Protein AF-A0A2B4SLP8-F1 (afdb_monomer)

Sequence (1035 aa):
MRDLYDTTRKLAGKFQQTSSQVKDKEGNILTREDEQLKRWAQYFNDLLNRPPPPELPIIPEASAELNVNCGKPSKLEIVRSIKMLKSGKAAGPDNIPPESLKADPDLSADILYGLLGKIWEEEEMPQDWNESYIVKLPKKGDRRECKNYRGISLMSTAGKVLNRIILLRLQGAVDATLRDQQAGFRKDHSCIDQIATLRIIIEQSIEWNTSLYVNFIDFEKAFDSLDRSVLWCLMRHYGIPGKFIRIIKNSYDKMTCRVLHASGLSDSFAVNTGVKQGCLMAPFLFLLAMDWIMKETTREQRNGIQWNLLEQLEDLEFADDIALVSSNNQQMQDKTARLTANSIKLGLHPNVSKTKVMKVNCTNNRPVKVRDTILEEVTSFVYLGSVVSIDGGSDEDIKVRINKARVAFNMLRKVWSSHVISRRTKFRIFNTNVKAVLLYGSETWRTTNQTSQKLQTFVNKCLRRILKISWTDRVTNEMLWELAGEEPIITQISKRKWRWIGHILRKPANNITRQALRWNPQGKRKRGRPRNSWRRGIDLTGIRVMLIKNLNKSMSGPLAHSAECGADNAKVLLKANKSVQGWVEEDESSLAYFFRLEKRRSADSLISALRDPDGSIVSSPSALCASLRSFYSCIFTASPTDPLVQSSLLRNLTATLPRDQASHCEGSLTPSGVLKALKGMARGKAPGLDGLPMEFYLKFWDVIGPDLVTVLNSCFFSGCLSLSQRRGVITLAFKKGNRLDPRNWKPISLLNVDYKLASRTIAGCLLDVIHLGVKRDQTCGVPGRYIGENVALLRDVVTYAESSATPIAVLSLDQEKAFDRVDWGFMRSTLLAMGFGPSFISWVDLFYNRVQSTVNVNGYLTFFFNLSRGVRKGCPLSPLLYVLVSEVLACNIRAYPRICGLNLPGCPPVSPISQYADDTSLILTSDDAIRAALEIYTLFEKASGSKLNIAKSKGLWLGGWRGRSDPPVPFDWSASSLKILDIFIGPGKLDEENWRPRINAMAAQTKSKKKVYNPIPPTGLEARNLQLRSIHRQL

Nearest PDB structures (foldseek):
  8c8j-assembly1_A  TM=8.046E-01  e=1.309E-28  Homo sapiens
  8uw3-assembly1_A  TM=6.819E-01  e=3.665E-28  Homo sapiens
  8sxu-assembly1_A  TM=7.592E-01  e=3.526E-24  Homo sapiens
  8gh6-assembly1_A  TM=6.348E-01  e=6.007E-21  Bombyx mori
  8ibz-assembly1_C  TM=5.231E-01  e=1.135E-18  Bombyx mori

pLDDT: mean 83.76, std 17.51, range [26.95, 97.69]

Foldseek 3Di:
DVVLVVVLCVLLVNPDPPPDFAAAPVGDTDPDPQVVQVRLQVVLQCLQDDDAFPAADDFDFDPAAFPFDLDQDDLVLLLLLLLPDDPPDAAWPVRDGSCNCNVDVNVSSVVLSVVSRCCLVVVADDPQQLEWEWEWDAAPDDPNYSLRTDTATHGHPSVLSSLSSLCVRVVVRLVVVFDLQEQAPDPLGDLLLLLQLVLLVLQQCQQFLFKKKKKKWAWDVLQSFFQVVNLLSLCRRSNHDPSSSSSVVNSQPQHKYWYQDPVGTHDIDHGRGGHRRNGPCSQVSLSSLVRVLVCQLPVPDQFAFCLDPPDGDQWHHHRRTIIGMGRDPVSVLSSLASSQVSCSSRRIHTPQVQIEMEIASDPDPDFRDHVPHGHHYDQWDQGPNAIQGSNSRQLVRLVVLLVLLVVQLVSSLSVLPDPPHDLVRVLVCSVVGRVVSNCVSLLNHQDDPVSLVVSQVSVLVSLCSSVVPDVVNVDDSVNSCVVSVHDRVVLVSVLVNVVVVVSLVPDDCPNSSVSSLVGHGPHHGDPDDRDRGPNNSPPVVVVVVVVVVVVCVVPDDDDDDDPPDPPPVSVVVSVVVVVVCVVVPDPPPPRVLNVVVVVVQLVQLAQQWAQAPVRDIDGDPVVLQVRLCVVLLVLLAADAFDVVLLVVLLVLQPFADDPVLLVLLFDADDLVLLLVLLVPDDPPDAFWPVRDGSVNCNVCCVPCSVVLSVLLRVLLVVLADDPQQQEWEWRWGAQDDDSNYSLRTDTATRGHVSNLSLLSSSLVSCQVCLPRRADLLAQASHPPRDPCVLVVVLQVLQVCCAVVLQKKKKKKWAWRNLQSQFAPVSLLVLCVSNHRDPRSSSSVSRNQPQHWYWYQHSNDTHDIHHGRGGFRNHRSNSLSSLSSLVRSLQSCLQPDPQFFADDDPPDDGDRQWHDHRRTIMGMGRDLSNVVVSVVSVVSSCSHGVIGIDQAPMEMEIHRNCQPPDDHSDSHHYDNAWDQGPNATHGDDDCVCVRVVVVVVVVVVVVVSCVSPDDDDDPDPVVVVVVVVVVVVVVD

Secondary structure (DSSP, 8-state):
-HHHHHHHHHHTT--------EE-SSSPEE-SHHHHHHHHHHHHHHHHSPPPPSS----PPPSS------SPPPHHHHHHHHHHSPSS----TT---HHHHHHSHHHHHHHHHHHHHHHHHH-PPPGGGSEEEEEEEE-SS-TTSGGGEEEEEE--HHHHHHHHHHHHHHHHHHHTTS-TTB-TT-TT--HHHHHHHHHHHHHHHHHTT--EEEEEE-BTTHHHH--HHHHHHHHHHTT--HHHHHHHHHHHTT-EEEEEETTEE---EE--SS--BTBSSHHHHHHHHHHHHHHHHHSS---SEE-SSS-EE-EEEETTEEEEEESSHHHHHHHHHHHHHHHHHTT--B-TTT-EEEEES----PPPEETTEEPEE-SEEEETTEEEETT--HHHHHHHHHHHHHHHHHHTHHHHH-SSS-HHHHHHHIIIIIIHHHTTTGGG----HHHHHHHHHHHHHHHHHHHT--STT---HHHHHHHHT---HHHHHHHHHHHHHHHHHHS-TT-HHHHHTT---SS-PPSSSPPP-TTTTS-HHHHHHHHHHHHGGGS------S--TTSHHHHHHHHHTHHHHTTTSSS----HHHHHHHHHHHHHS----EE-TTS-EE-SHHHHHHHHHHHHHHHHS-----HHHHHHHHTT------HHHHHTT-SPPPHHHHHHHHHTSPTT----TT---HHHHHHHHHHHHHHHHHHHHHHHHTT---HHHHEEEEEEEE-SS-TT-GGGEEEEEE--HHHHHHHHHHHHHHHHHHHHHS-TTB-TT-TT--THHHHHHHHHHHHHHHHHT--EEEEEEPBTTHHHH-BHHHHHHHHHHTT--HHHHHHHHHHHTT-EEEEEETTEEPPPEE-SB---BTBSSHHHHHHHHHHHHHHHHHH-TT---PPPTTSPPPPSEEEETTEEEEEESSHHHHHHHHHHHHHHHHHH---B-TTT-EEEEEGGGTT----SSSSEEESS-EEETTEEESSS--HHHHHHHHHHHHHHHHHHHTTT-PPPPPPHHHHHHHHHHHHTTT-

Radius of gyration: 37.12 Å; Cα contacts (8 Å, |Δi|>4): 1566; chains: 1; bounding box: 90×87×106 Å

Structure (mmCIF, N/CA/C/O backbone):
data_AF-A0A2B4SLP8-F1
#
_entry.id   AF-A0A2B4SLP8-F1
#
loop_
_atom_site.group_PDB
_atom_site.id
_atom_site.type_symbol
_atom_site.label_atom_id
_atom_site.label_alt_id
_atom_site.label_comp_id
_atom_site.label_asym_id
_atom_site.label_entity_id
_atom_site.label_seq_id
_atom_site.pdbx_PDB_ins_code
_atom_site.Cartn_x
_atom_site.Cartn_y
_atom_site.Cartn_z
_atom_site.occupancy
_atom_site.B_iso_or_equiv
_atom_site.auth_seq_id
_atom_site.auth_comp_id
_atom_site.auth_asym_id
_atom_site.auth_atom_id
_atom_site.pdbx_PDB_model_num
ATOM 1 N N . MET A 1 1 ? -5.517 6.704 -7.891 1.00 35.31 1 MET A N 1
ATOM 2 C CA . MET A 1 1 ? -4.629 6.859 -9.071 1.00 35.31 1 MET A CA 1
ATOM 3 C C . MET A 1 1 ? -5.414 7.079 -10.357 1.00 35.31 1 MET A C 1
ATOM 5 O O . MET A 1 1 ? -5.111 8.059 -11.014 1.00 35.31 1 MET A O 1
ATOM 9 N N . ARG A 1 2 ? -6.423 6.258 -10.702 1.00 40.47 2 ARG A N 1
ATOM 10 C CA . ARG A 1 2 ? -7.265 6.489 -11.893 1.00 40.47 2 ARG A CA 1
ATOM 11 C C . ARG A 1 2 ? -8.102 7.768 -11.800 1.00 40.47 2 ARG A C 1
ATOM 13 O O . ARG A 1 2 ? -7.962 8.597 -12.676 1.00 40.47 2 ARG A O 1
ATOM 20 N N . ASP A 1 3 ? -8.820 8.005 -10.702 1.00 46.16 3 ASP A N 1
ATOM 21 C CA . ASP A 1 3 ? -9.582 9.260 -10.545 1.00 46.16 3 ASP A CA 1
ATOM 22 C C . ASP A 1 3 ? -8.667 10.482 -10.530 1.00 46.16 3 ASP A C 1
ATOM 24 O O . ASP A 1 3 ? -8.988 11.503 -11.120 1.00 46.16 3 ASP A O 1
ATOM 28 N N . LEU A 1 4 ? -7.478 10.363 -9.925 1.00 46.22 4 LEU A N 1
ATOM 29 C CA . LEU A 1 4 ? -6.448 11.398 -10.011 1.00 46.22 4 LEU A CA 1
ATOM 30 C C . LEU A 1 4 ? -6.012 11.603 -11.464 1.00 46.22 4 LEU A C 1
ATOM 32 O O . LEU A 1 4 ? -5.943 12.741 -11.893 1.00 46.22 4 LEU A O 1
ATOM 36 N N . TYR A 1 5 ? -5.745 10.539 -12.222 1.00 50.31 5 TYR A N 1
ATOM 37 C CA . TYR A 1 5 ? -5.363 10.598 -13.633 1.00 50.31 5 TYR A CA 1
ATOM 38 C C . TYR A 1 5 ? -6.475 11.192 -14.512 1.00 50.31 5 TYR A C 1
ATOM 40 O O . TYR A 1 5 ? -6.205 12.093 -15.299 1.00 50.31 5 TYR A O 1
ATOM 48 N N . ASP A 1 6 ? -7.724 10.771 -14.328 1.00 54.16 6 ASP A N 1
ATOM 49 C CA . ASP A 1 6 ? -8.895 11.234 -15.075 1.00 54.16 6 ASP A CA 1
ATOM 50 C C . ASP A 1 6 ? -9.232 12.687 -14.722 1.00 54.16 6 ASP A C 1
ATOM 52 O O . ASP A 1 6 ? -9.407 13.514 -15.615 1.00 54.16 6 ASP A O 1
ATOM 56 N N . THR A 1 7 ? -9.204 13.046 -13.437 1.00 57.72 7 THR A N 1
ATOM 57 C CA . THR A 1 7 ? -9.319 14.437 -12.966 1.00 57.72 7 THR A CA 1
ATOM 58 C C . THR A 1 7 ? -8.173 15.280 -13.510 1.00 57.72 7 THR A C 1
ATOM 60 O O . THR A 1 7 ? -8.398 16.371 -14.015 1.00 57.72 7 THR A O 1
ATOM 63 N N . THR A 1 8 ? -6.945 14.762 -13.504 1.00 57.41 8 THR A N 1
ATOM 64 C CA . THR A 1 8 ? -5.772 15.441 -14.066 1.00 57.41 8 THR A CA 1
ATOM 65 C C . THR A 1 8 ? -5.924 15.644 -15.579 1.00 57.41 8 THR A C 1
ATOM 67 O O . THR A 1 8 ? -5.600 16.720 -16.073 1.00 57.41 8 THR A O 1
ATOM 70 N N . ARG A 1 9 ? -6.476 14.675 -16.328 1.00 60.84 9 ARG A N 1
ATOM 71 C CA . ARG A 1 9 ? -6.772 14.821 -17.767 1.00 60.84 9 ARG A CA 1
ATOM 72 C C . ARG A 1 9 ? -7.892 15.823 -18.039 1.00 60.84 9 ARG A C 1
ATOM 74 O O . ARG A 1 9 ? -7.765 16.595 -18.990 1.00 60.84 9 ARG A O 1
ATOM 81 N N . LYS A 1 10 ? -8.948 15.826 -17.217 1.00 64.50 10 LYS A N 1
ATOM 82 C CA . LYS A 1 10 ? -10.043 16.808 -17.275 1.00 64.50 10 LYS A CA 1
ATOM 83 C C . LYS A 1 10 ? -9.515 18.220 -16.996 1.00 64.50 10 LYS A C 1
ATOM 85 O O . LYS A 1 10 ? -9.698 19.113 -17.816 1.00 64.50 10 LYS A O 1
ATOM 90 N N . LEU A 1 11 ? -8.744 18.397 -15.922 1.00 61.25 11 LEU A N 1
ATOM 91 C CA . LEU A 1 11 ? -8.100 19.665 -15.552 1.00 61.25 11 LEU A CA 1
ATOM 92 C C . LEU A 1 11 ? -7.061 20.139 -16.584 1.00 61.25 11 LEU A C 1
ATOM 94 O O . LEU A 1 11 ? -6.881 21.341 -16.773 1.00 61.25 11 LEU A O 1
ATOM 98 N N . ALA A 1 12 ? -6.390 19.213 -17.275 1.00 60.38 12 ALA A N 1
ATOM 99 C CA . ALA A 1 12 ? -5.460 19.509 -18.367 1.00 60.38 12 ALA A CA 1
ATOM 100 C C . ALA A 1 12 ? -6.157 19.860 -19.698 1.00 60.38 12 ALA A C 1
ATOM 102 O O . ALA A 1 12 ? -5.468 20.135 -20.679 1.00 60.38 12 ALA A O 1
ATOM 103 N N . GLY A 1 13 ? -7.496 19.835 -19.762 1.00 52.16 13 GLY A N 1
ATOM 104 C CA . GLY A 1 13 ? -8.267 20.184 -20.961 1.00 52.16 13 GLY A CA 1
ATOM 105 C C . GLY A 1 13 ? -8.175 19.168 -22.105 1.00 52.16 13 GLY A C 1
ATOM 106 O O . GLY A 1 13 ? -8.467 19.513 -23.241 1.00 52.16 13 GLY A O 1
ATOM 107 N N . LYS A 1 14 ? -7.755 17.920 -21.840 1.00 49.88 14 LYS A N 1
ATOM 108 C CA . LYS A 1 14 ? -7.614 16.861 -22.865 1.00 49.88 14 LYS A CA 1
ATOM 109 C C . LYS A 1 14 ? -8.805 15.899 -22.934 1.00 49.88 14 LYS A C 1
ATOM 111 O O . LYS A 1 14 ? -8.686 14.837 -23.544 1.00 49.88 14 LYS A O 1
ATOM 116 N N . PHE A 1 15 ? -9.929 16.228 -22.300 1.00 40.09 15 PHE A N 1
ATOM 117 C CA . PHE A 1 15 ? -11.150 15.424 -22.373 1.00 40.09 15 PHE A CA 1
ATOM 118 C C . PHE A 1 15 ? -11.971 15.819 -23.606 1.00 40.09 15 PHE A C 1
ATOM 120 O O . PHE A 1 15 ? -13.077 16.324 -23.500 1.00 40.09 15 PHE A O 1
ATOM 127 N N . GLN A 1 16 ? -11.396 15.618 -24.787 1.00 40.66 16 GLN A N 1
ATOM 128 C CA . GLN A 1 16 ? -12.177 15.486 -26.009 1.00 40.66 16 GLN A CA 1
ATOM 129 C C . GLN A 1 16 ? -11.838 14.112 -26.582 1.00 40.66 16 GLN A C 1
ATOM 131 O O . GLN A 1 16 ? -10.697 13.859 -26.979 1.00 40.66 16 GLN A O 1
ATOM 136 N N . GLN A 1 17 ? -12.812 13.200 -26.572 1.00 43.81 17 GLN A N 1
ATOM 137 C CA . GLN A 1 17 ? -12.836 12.117 -27.549 1.00 43.81 17 GLN A CA 1
ATOM 138 C C . GLN A 1 17 ? -13.128 12.783 -28.893 1.00 43.81 17 GLN A C 1
ATOM 140 O O . GLN A 1 17 ? -14.273 12.890 -29.304 1.00 43.81 17 GLN A O 1
ATOM 145 N N . THR A 1 18 ? -12.105 13.322 -29.547 1.00 44.66 18 THR A N 1
ATOM 146 C CA . THR A 1 18 ? -12.237 13.659 -30.959 1.00 44.66 18 THR A CA 1
ATOM 147 C C . THR A 1 18 ? -12.250 12.338 -31.718 1.00 44.66 18 THR A C 1
ATOM 149 O O . THR A 1 18 ? -11.227 11.647 -31.761 1.00 44.66 18 THR A O 1
ATOM 152 N N . SER A 1 19 ? -13.405 11.945 -32.268 1.00 53.59 19 SER A N 1
ATOM 153 C CA . SER A 1 19 ? -13.430 10.991 -33.377 1.00 53.59 19 SER A CA 1
ATOM 154 C C . SER A 1 19 ? -12.720 11.685 -34.538 1.00 53.59 19 SER A C 1
ATOM 156 O O . SER A 1 19 ? -13.244 12.570 -35.206 1.00 53.59 19 SER A O 1
ATOM 158 N N . SER A 1 20 ? -11.432 11.399 -34.697 1.00 60.84 20 SER A N 1
ATOM 159 C CA . SER A 1 20 ? -10.716 11.832 -35.886 1.00 60.84 20 SER A CA 1
ATOM 160 C C . SER A 1 20 ? -11.253 11.027 -37.062 1.00 60.84 20 SER A C 1
ATOM 162 O O . SER A 1 20 ? -11.244 9.798 -36.986 1.00 60.84 20 SER A O 1
ATOM 164 N N . GLN A 1 21 ? -11.687 11.714 -38.122 1.00 76.56 21 GLN A N 1
ATOM 165 C CA . GLN A 1 21 ? -12.042 11.090 -39.399 1.00 76.56 21 GLN A CA 1
ATOM 166 C C . GLN A 1 21 ? -10.932 10.124 -39.840 1.00 76.56 21 GLN A C 1
ATOM 168 O O . GLN A 1 21 ? -9.745 10.382 -39.606 1.00 76.56 21 GLN A O 1
ATOM 173 N N . VAL A 1 22 ? -11.318 9.004 -40.444 1.00 85.44 22 VAL A N 1
ATOM 174 C CA . VAL A 1 22 ? -10.419 7.892 -40.784 1.00 85.44 22 VAL A CA 1
ATOM 175 C C . VAL A 1 22 ? -10.166 7.882 -42.284 1.00 85.44 22 VAL A C 1
ATOM 177 O O . VAL A 1 22 ? -11.060 8.213 -43.049 1.00 85.44 22 VAL A O 1
ATOM 180 N N . LYS A 1 23 ? -8.959 7.508 -42.712 1.00 89.50 23 LYS A N 1
ATOM 181 C CA . LYS A 1 23 ? -8.640 7.315 -44.128 1.00 89.50 23 LYS A CA 1
ATOM 182 C C . LYS A 1 23 ? -8.992 5.902 -44.609 1.00 89.50 23 LYS A C 1
ATOM 184 O O . LYS A 1 23 ? -8.820 4.929 -43.861 1.00 89.50 23 LYS A O 1
ATOM 189 N N . ASP A 1 24 ? -9.442 5.785 -45.853 1.00 88.06 24 ASP A N 1
ATOM 190 C CA . ASP A 1 24 ? -9.572 4.505 -46.565 1.00 88.06 24 ASP A CA 1
ATOM 191 C C . ASP A 1 24 ? -8.186 3.885 -46.881 1.00 88.06 24 ASP A C 1
ATOM 193 O O . ASP A 1 24 ? -7.202 4.163 -46.182 1.00 88.06 24 ASP A O 1
ATOM 197 N N . LYS A 1 25 ? -8.093 2.931 -47.817 1.00 86.75 25 LYS A N 1
ATOM 198 C CA . LYS A 1 25 ? -6.798 2.332 -48.198 1.00 86.75 25 LYS A CA 1
ATOM 199 C C . LYS A 1 25 ? -6.044 3.223 -49.196 1.00 86.75 25 LYS A C 1
ATOM 201 O O . LYS A 1 25 ? -4.817 3.201 -49.211 1.00 86.75 25 LYS A O 1
ATOM 206 N N . GLU A 1 26 ? -6.778 4.038 -49.938 1.00 86.94 26 GLU A N 1
ATOM 207 C CA . GLU A 1 26 ? -6.349 4.929 -51.011 1.00 86.94 26 GLU A CA 1
ATOM 208 C C . GLU A 1 26 ? -5.881 6.297 -50.476 1.00 86.94 26 GLU A C 1
ATOM 210 O O . GLU A 1 26 ? -5.204 7.052 -51.168 1.00 86.94 26 GLU A O 1
ATOM 215 N N . GLY A 1 27 ? -6.178 6.599 -49.209 1.00 84.25 27 GLY A N 1
ATOM 216 C CA . GLY A 1 27 ? -5.765 7.811 -48.506 1.00 84.25 27 GLY A CA 1
ATOM 217 C C . GLY A 1 27 ? -6.845 8.892 -48.404 1.00 84.25 27 GLY A C 1
ATOM 218 O O . GLY A 1 27 ? -6.578 9.934 -47.791 1.00 84.25 27 GLY A O 1
ATOM 219 N N . ASN A 1 28 ? -8.052 8.650 -48.924 1.00 88.75 28 ASN A N 1
ATOM 220 C CA . ASN A 1 28 ? -9.177 9.580 -48.857 1.00 88.75 28 ASN A CA 1
ATOM 221 C C . ASN A 1 28 ? -9.815 9.565 -47.470 1.00 88.75 28 ASN A C 1
ATOM 223 O O . ASN A 1 28 ? -9.831 8.552 -46.774 1.00 88.75 28 ASN A O 1
ATOM 227 N N . ILE A 1 29 ? -10.346 10.711 -47.049 1.00 88.38 29 ILE A N 1
ATOM 228 C CA . ILE A 1 29 ? -10.955 10.871 -45.728 1.00 88.38 29 ILE A CA 1
ATOM 229 C C . ILE A 1 29 ? -12.407 10.386 -45.773 1.00 88.38 29 ILE A C 1
ATOM 231 O O . ILE A 1 29 ? -13.238 10.977 -46.454 1.00 88.38 29 ILE A O 1
ATOM 235 N N . LEU A 1 30 ? -12.718 9.369 -44.973 1.00 86.12 30 LEU A N 1
ATOM 236 C CA . LEU A 1 30 ? -14.074 8.875 -44.761 1.00 86.12 30 LEU A CA 1
ATOM 237 C C . LEU A 1 30 ? -14.817 9.810 -43.805 1.00 86.12 30 LEU A C 1
ATOM 239 O O . LEU A 1 30 ? -14.433 9.972 -42.640 1.00 86.12 30 LEU A O 1
ATOM 243 N N . THR A 1 31 ? -15.884 10.430 -44.299 1.00 81.00 31 THR A N 1
ATOM 244 C CA . THR A 1 31 ? -16.702 11.383 -43.540 1.00 81.00 31 THR A CA 1
ATOM 245 C C . THR A 1 31 ? -17.902 10.713 -42.882 1.00 81.00 31 THR A C 1
ATOM 247 O O . THR A 1 31 ? -18.267 11.105 -41.774 1.00 81.00 31 THR A O 1
ATOM 250 N N . ARG A 1 32 ? -18.466 9.665 -43.498 1.00 82.69 32 ARG A N 1
ATOM 251 C CA . ARG A 1 32 ? -19.618 8.933 -42.961 1.00 82.69 32 ARG A CA 1
ATOM 252 C C . ARG A 1 32 ? -19.223 7.933 -41.873 1.00 82.69 32 ARG A C 1
ATOM 254 O O . ARG A 1 32 ? -18.190 7.269 -41.953 1.00 82.69 32 ARG A O 1
ATOM 261 N N . GLU A 1 33 ? -20.042 7.819 -40.831 1.00 83.44 33 GLU A N 1
ATOM 262 C CA . GLU A 1 33 ? -19.734 6.978 -39.666 1.00 83.44 33 GLU A CA 1
ATOM 263 C C . GLU A 1 33 ? -19.823 5.471 -39.955 1.00 83.44 33 GLU A C 1
ATOM 265 O O . GLU A 1 33 ? -19.056 4.690 -39.385 1.00 83.44 33 GLU A O 1
ATOM 270 N N . ASP A 1 34 ? -20.720 5.058 -40.851 1.00 84.75 34 ASP A N 1
ATOM 271 C CA . ASP A 1 34 ? -20.886 3.672 -41.294 1.00 84.75 34 ASP A CA 1
ATOM 272 C C . ASP A 1 34 ? -19.682 3.195 -42.119 1.00 84.75 34 ASP A C 1
ATOM 274 O O . ASP A 1 34 ? -19.151 2.107 -41.884 1.00 84.75 34 ASP A O 1
ATOM 278 N N . GLU A 1 35 ? -19.175 4.041 -43.014 1.00 87.12 35 GLU A N 1
ATOM 279 C CA . GLU A 1 35 ? -17.948 3.778 -43.775 1.00 87.12 35 GLU A CA 1
ATOM 280 C C . GLU A 1 35 ? -16.726 3.672 -42.856 1.00 87.12 35 GLU A C 1
ATOM 282 O O . GLU A 1 35 ? -15.899 2.769 -43.007 1.00 87.12 35 GLU A O 1
ATOM 287 N N . GLN A 1 36 ? -16.633 4.535 -41.840 1.00 87.81 36 GLN A N 1
ATOM 288 C CA . GLN A 1 36 ? -15.574 4.452 -40.833 1.00 87.81 36 GLN A CA 1
ATOM 289 C C . GLN A 1 36 ? -15.646 3.144 -40.027 1.00 87.81 36 GLN A C 1
ATOM 291 O O . GLN A 1 36 ? -14.609 2.528 -39.764 1.00 87.81 36 GLN A O 1
ATOM 296 N N . LEU A 1 37 ? -16.843 2.694 -39.630 1.00 88.81 37 LEU A N 1
ATOM 297 C CA . LEU A 1 37 ? -17.044 1.415 -38.936 1.00 88.81 37 LEU A CA 1
ATOM 298 C C . LEU A 1 37 ? -16.612 0.222 -39.797 1.00 88.81 37 LEU A C 1
ATOM 300 O O . LEU A 1 37 ? -15.852 -0.624 -39.312 1.00 88.81 37 LEU A O 1
ATOM 304 N N . LYS A 1 38 ? -17.018 0.195 -41.072 1.00 91.06 38 LYS A N 1
ATOM 305 C CA . LYS A 1 38 ? -16.593 -0.822 -42.048 1.00 91.06 38 LYS A CA 1
ATOM 306 C C . LYS A 1 38 ? -15.080 -0.822 -42.227 1.00 91.06 38 LYS A C 1
ATOM 308 O O . LYS A 1 38 ? -14.447 -1.873 -42.149 1.00 91.06 38 LYS A O 1
ATOM 313 N N . ARG A 1 39 ? -14.468 0.358 -42.359 1.00 92.19 39 ARG A N 1
ATOM 314 C CA . ARG A 1 39 ? -13.013 0.512 -42.481 1.00 92.19 39 ARG A CA 1
ATOM 315 C C . ARG A 1 39 ? -12.262 -0.034 -41.266 1.00 92.19 39 ARG A C 1
ATOM 317 O O . ARG A 1 39 ? -11.205 -0.652 -41.427 1.00 92.19 39 ARG A O 1
ATOM 324 N N . TRP A 1 40 ? -12.793 0.180 -40.060 1.00 92.44 40 TRP A N 1
ATOM 325 C CA . TRP A 1 40 ? -12.230 -0.371 -38.827 1.00 92.44 40 TRP A CA 1
ATOM 326 C C . TRP A 1 40 ? -12.340 -1.894 -38.757 1.00 92.44 40 TRP A C 1
ATOM 328 O O . TRP A 1 40 ? -11.349 -2.531 -38.397 1.00 92.44 40 TRP A O 1
ATOM 338 N N . ALA A 1 41 ? -13.504 -2.462 -39.087 1.00 92.94 41 ALA A N 1
ATOM 339 C CA . ALA A 1 41 ? -13.689 -3.911 -39.154 1.00 92.94 41 ALA A CA 1
ATOM 340 C C . ALA A 1 41 ? -12.730 -4.528 -40.173 1.00 92.94 41 ALA A C 1
ATOM 342 O O . ALA A 1 41 ? -11.956 -5.408 -39.814 1.00 92.94 41 ALA A O 1
ATOM 343 N N . GLN A 1 42 ? -12.684 -3.979 -41.390 1.00 93.94 42 GLN A N 1
ATOM 344 C CA . GLN A 1 42 ? -11.775 -4.419 -42.447 1.00 93.94 42 GLN A CA 1
ATOM 345 C C . GLN A 1 42 ? -10.311 -4.376 -41.988 1.00 93.94 42 GLN A C 1
ATOM 347 O O . GLN A 1 42 ? -9.591 -5.353 -42.137 1.00 93.94 42 GLN A O 1
ATOM 352 N N . TYR A 1 43 ? -9.862 -3.277 -41.368 1.00 92.50 43 TYR A N 1
ATOM 353 C CA . TYR A 1 43 ? -8.482 -3.171 -40.883 1.00 92.50 43 TYR A CA 1
ATOM 354 C C . TYR A 1 43 ? -8.118 -4.257 -39.862 1.00 92.50 43 TYR A C 1
ATOM 356 O O . TYR A 1 43 ? -7.040 -4.842 -39.950 1.00 92.50 43 TYR A O 1
ATOM 364 N N . PHE A 1 44 ? -8.971 -4.492 -38.860 1.00 92.25 44 PHE A N 1
ATOM 365 C CA . PHE A 1 44 ? -8.680 -5.496 -37.836 1.00 92.25 44 PHE A CA 1
ATOM 366 C C . PHE A 1 44 ? -8.883 -6.923 -38.343 1.00 92.25 44 PHE A C 1
ATOM 368 O O . PHE A 1 44 ? -8.156 -7.806 -37.897 1.00 92.25 44 PHE A O 1
ATOM 375 N N . ASN A 1 45 ? -9.792 -7.131 -39.295 1.00 93.81 45 ASN A N 1
ATOM 376 C CA . ASN A 1 45 ? -9.940 -8.392 -40.006 1.00 93.81 45 ASN A CA 1
ATOM 377 C C . ASN A 1 45 ? -8.660 -8.737 -40.777 1.00 93.81 45 ASN A C 1
ATOM 379 O O . ASN A 1 45 ? -8.109 -9.810 -40.560 1.00 93.81 45 ASN A O 1
ATOM 383 N N . ASP A 1 46 ? -8.135 -7.804 -41.576 1.00 91.69 46 ASP A N 1
ATOM 384 C CA . ASP A 1 46 ? -6.876 -7.980 -42.315 1.00 91.69 46 ASP A CA 1
ATOM 385 C C . ASP A 1 46 ? -5.692 -8.223 -41.353 1.00 91.69 46 ASP A C 1
ATOM 387 O O . ASP A 1 46 ? -4.780 -8.998 -41.633 1.00 91.69 46 ASP A O 1
ATOM 391 N N . LEU A 1 47 ? -5.694 -7.566 -40.186 1.00 89.62 47 LEU A N 1
ATOM 392 C CA . LEU A 1 47 ? -4.622 -7.687 -39.194 1.00 89.62 47 LEU A CA 1
ATOM 393 C C . LEU A 1 47 ? -4.622 -9.033 -38.449 1.00 89.62 47 LEU A C 1
ATOM 395 O O . LEU A 1 47 ? -3.539 -9.523 -38.130 1.00 89.62 47 LEU A O 1
ATOM 399 N N . LEU A 1 48 ? -5.804 -9.573 -38.135 1.00 90.38 48 LEU A N 1
ATOM 400 C CA . LEU A 1 48 ? -6.012 -10.756 -37.283 1.00 90.38 48 LEU A CA 1
ATOM 401 C C . LEU A 1 48 ? -6.346 -12.036 -38.070 1.00 90.38 48 LEU A C 1
ATOM 403 O O . LEU A 1 48 ? -6.693 -13.059 -37.473 1.00 90.38 48 LEU A O 1
ATOM 407 N N . ASN A 1 49 ? -6.245 -11.971 -39.397 1.00 91.12 49 ASN A N 1
ATOM 408 C CA . ASN A 1 49 ? -6.400 -13.097 -40.314 1.00 91.12 49 ASN A CA 1
ATOM 409 C C . ASN A 1 49 ? -5.291 -13.066 -41.367 1.00 91.12 49 ASN A C 1
ATOM 411 O O . ASN A 1 49 ? -5.544 -13.004 -42.569 1.00 91.12 49 ASN A O 1
ATOM 415 N N . ARG A 1 50 ? -4.042 -13.053 -40.898 1.00 88.56 50 ARG A N 1
ATOM 416 C CA . ARG A 1 50 ? -2.876 -13.132 -41.784 1.00 88.56 50 ARG A CA 1
ATOM 417 C C . ARG A 1 50 ? -2.791 -14.516 -42.440 1.00 88.56 50 ARG A C 1
ATOM 419 O O . ARG A 1 50 ? -3.269 -15.485 -41.850 1.00 88.56 50 ARG A O 1
ATOM 426 N N . PRO A 1 51 ? -2.176 -14.630 -43.629 1.00 86.31 51 PRO A N 1
ATOM 427 C CA . PRO A 1 51 ? -1.904 -15.937 -44.212 1.00 86.31 51 PRO A CA 1
ATOM 428 C C . PRO A 1 51 ? -0.975 -16.755 -43.295 1.00 86.31 51 PRO A C 1
ATOM 430 O O . PRO A 1 51 ? -0.158 -16.163 -42.578 1.00 86.31 51 PRO A O 1
ATOM 433 N N . PRO A 1 52 ? -1.085 -18.095 -43.313 1.00 85.25 52 PRO A N 1
ATOM 434 C CA . PRO A 1 52 ? -0.181 -18.962 -42.568 1.00 85.25 52 PRO A CA 1
ATOM 435 C C . PRO A 1 52 ? 1.270 -18.795 -43.056 1.00 85.25 52 PRO A C 1
ATOM 437 O O . PRO A 1 52 ? 1.498 -18.367 -44.195 1.00 85.25 52 PRO A O 1
ATOM 440 N N . PRO A 1 53 ? 2.265 -19.119 -42.213 1.00 87.75 53 PRO A N 1
ATOM 441 C CA . PRO A 1 53 ? 3.663 -19.076 -42.617 1.00 87.75 53 PRO A CA 1
ATOM 442 C C . PRO A 1 53 ? 3.924 -20.045 -43.786 1.00 87.75 53 PRO A C 1
ATOM 444 O O . PRO A 1 53 ? 3.286 -21.096 -43.864 1.00 87.75 53 PRO A O 1
ATOM 447 N N . PRO A 1 54 ? 4.866 -19.717 -44.691 1.00 83.25 54 PRO A N 1
ATOM 448 C CA . PRO A 1 54 ? 5.123 -20.508 -45.900 1.00 83.25 54 PRO A CA 1
ATOM 449 C C . PRO A 1 54 ? 5.668 -21.910 -45.597 1.00 83.25 54 PRO A C 1
ATOM 451 O O . PRO A 1 54 ? 5.478 -22.829 -46.384 1.00 83.25 54 PRO A O 1
ATOM 454 N N . GLU A 1 55 ? 6.338 -22.068 -44.457 1.00 87.19 55 GLU A N 1
ATOM 455 C CA . GLU A 1 55 ? 6.888 -23.330 -43.979 1.00 87.19 55 GLU A CA 1
ATOM 456 C C . GLU A 1 55 ? 6.667 -23.412 -42.466 1.00 87.19 55 GLU A C 1
ATOM 458 O O . GLU A 1 55 ? 6.976 -22.464 -41.734 1.00 87.19 55 GLU A O 1
ATOM 463 N N . LEU A 1 56 ? 6.132 -24.541 -41.998 1.00 84.75 56 LEU A N 1
ATOM 464 C CA . LEU A 1 56 ? 5.940 -24.804 -40.575 1.00 84.75 56 LEU A CA 1
ATOM 465 C C . LEU A 1 56 ? 7.194 -25.462 -39.981 1.00 84.75 56 LEU A C 1
ATOM 467 O O . LEU A 1 56 ? 7.794 -26.331 -40.613 1.00 84.75 56 LEU A O 1
ATOM 471 N N . PRO A 1 57 ? 7.601 -25.088 -38.758 1.00 89.12 57 PRO A N 1
ATOM 472 C CA . PRO A 1 57 ? 8.742 -25.709 -38.108 1.00 89.12 57 PRO A CA 1
ATOM 473 C C . PRO A 1 57 ? 8.390 -27.123 -37.633 1.00 89.12 57 PRO A C 1
ATOM 475 O O . PRO A 1 57 ? 7.326 -27.351 -37.055 1.00 89.12 57 PRO A O 1
ATOM 478 N N . ILE A 1 58 ? 9.324 -28.062 -37.792 1.00 87.94 58 ILE A N 1
ATOM 479 C CA . ILE A 1 58 ? 9.242 -29.369 -37.135 1.00 87.94 58 ILE A CA 1
ATOM 480 C C . ILE A 1 58 ? 9.668 -29.177 -35.678 1.00 87.94 58 ILE A C 1
ATOM 482 O O . ILE A 1 58 ? 10.842 -28.950 -35.387 1.00 87.94 58 ILE A O 1
ATOM 486 N N . ILE A 1 59 ? 8.703 -29.234 -34.762 1.00 92.12 59 ILE A N 1
ATOM 487 C CA . ILE A 1 59 ? 8.936 -29.046 -33.329 1.00 92.12 59 ILE A CA 1
ATOM 488 C C . ILE A 1 59 ? 8.758 -30.401 -32.632 1.00 92.12 59 ILE A C 1
ATOM 490 O O . ILE A 1 59 ? 7.635 -30.904 -32.596 1.00 92.12 59 ILE A O 1
ATOM 494 N N . PRO A 1 60 ? 9.825 -30.998 -32.070 1.00 91.94 60 PRO A N 1
ATOM 495 C CA . PRO A 1 60 ? 9.708 -32.263 -31.356 1.00 91.94 60 PRO A CA 1
ATOM 496 C C . PRO A 1 60 ? 8.915 -32.076 -30.061 1.00 91.94 60 PRO A C 1
ATOM 498 O O . PRO A 1 60 ? 9.077 -31.071 -29.364 1.00 91.94 60 PRO A O 1
ATOM 501 N N . GLU A 1 61 ? 8.077 -33.048 -29.717 1.00 91.56 61 GLU A N 1
ATOM 502 C CA . GLU A 1 61 ? 7.364 -33.038 -28.439 1.00 91.56 61 GLU A CA 1
ATOM 503 C C . GLU A 1 61 ? 8.318 -33.303 -27.263 1.00 91.56 61 GLU A C 1
ATOM 505 O O . GLU A 1 61 ? 9.383 -33.907 -27.422 1.00 91.56 61 GLU A O 1
ATOM 510 N N . ALA A 1 62 ? 7.947 -32.833 -26.069 1.00 91.19 62 ALA A N 1
ATOM 511 C CA . ALA A 1 62 ? 8.701 -33.140 -24.861 1.00 91.19 62 ALA A CA 1
ATOM 512 C C . ALA A 1 62 ? 8.649 -34.642 -24.553 1.00 91.19 62 ALA A C 1
ATOM 514 O O . ALA A 1 62 ? 7.609 -35.279 -24.702 1.00 91.19 62 ALA A O 1
ATOM 515 N N . SER A 1 63 ? 9.746 -35.191 -24.028 1.00 87.31 63 SER A N 1
ATOM 516 C CA . SER A 1 63 ? 9.798 -36.591 -23.587 1.00 87.31 63 SER A CA 1
ATOM 517 C C . SER A 1 63 ? 8.904 -36.886 -22.377 1.00 87.31 63 SER A C 1
ATOM 519 O O . SER A 1 63 ? 8.551 -38.039 -22.147 1.00 87.31 63 SER A O 1
ATOM 521 N N . ALA A 1 64 ? 8.536 -35.864 -21.598 1.00 90.75 64 ALA A N 1
ATOM 522 C CA . ALA A 1 64 ? 7.631 -35.976 -20.461 1.00 90.75 64 ALA A CA 1
ATOM 523 C C . ALA A 1 64 ? 6.769 -34.714 -20.309 1.00 90.75 64 ALA A C 1
ATOM 525 O O . ALA A 1 64 ? 7.210 -33.601 -20.611 1.00 90.75 64 ALA A O 1
ATOM 526 N N . GLU A 1 65 ? 5.550 -34.885 -19.794 1.00 92.44 65 GLU A N 1
ATOM 527 C CA . GLU A 1 65 ? 4.685 -33.764 -19.425 1.00 92.44 65 GLU A CA 1
ATOM 528 C C . GLU A 1 65 ? 5.136 -33.121 -18.095 1.00 92.44 65 GLU A C 1
ATOM 530 O O . GLU A 1 65 ? 5.687 -33.768 -17.201 1.00 92.44 65 GLU A O 1
ATOM 535 N N . LEU A 1 66 ? 4.881 -31.821 -17.943 1.00 93.12 66 LEU A N 1
ATOM 536 C CA . LEU A 1 66 ? 5.135 -31.057 -16.730 1.00 93.12 66 LEU A CA 1
ATOM 537 C C . LEU A 1 66 ? 4.262 -31.583 -15.589 1.00 93.12 66 LEU A C 1
ATOM 539 O O . LEU A 1 66 ? 3.051 -31.749 -15.734 1.00 93.12 66 LEU A O 1
ATOM 543 N N . ASN A 1 67 ? 4.862 -31.739 -14.409 1.00 92.06 67 ASN A N 1
ATOM 544 C CA . ASN A 1 67 ? 4.140 -32.129 -13.203 1.00 92.06 67 ASN A CA 1
ATOM 545 C C . ASN A 1 67 ? 3.313 -30.952 -12.651 1.00 92.06 67 ASN A C 1
ATOM 547 O O . ASN A 1 67 ? 3.755 -30.204 -11.776 1.00 92.06 67 ASN A O 1
ATOM 551 N N . VAL A 1 68 ? 2.115 -30.763 -13.204 1.00 93.44 68 VAL A N 1
ATOM 552 C CA . VAL A 1 68 ? 1.158 -29.720 -12.815 1.00 93.44 68 VAL A CA 1
ATOM 553 C C . VAL A 1 68 ? -0.227 -30.316 -12.566 1.00 93.44 68 VAL A C 1
ATOM 555 O O . VAL A 1 68 ? -0.635 -31.298 -13.183 1.00 93.44 68 VAL A O 1
ATOM 558 N N . ASN A 1 69 ? -0.996 -29.696 -11.668 1.00 93.31 69 ASN A N 1
ATOM 559 C CA . ASN A 1 69 ? -2.334 -30.174 -11.324 1.00 93.31 69 ASN A CA 1
ATOM 560 C C . ASN A 1 69 ? -3.307 -30.048 -12.515 1.00 93.31 69 ASN A C 1
ATOM 562 O O . ASN A 1 69 ? -3.761 -28.946 -12.834 1.00 93.31 69 ASN A O 1
ATOM 566 N N . CYS A 1 70 ? -3.673 -31.178 -13.123 1.00 93.06 70 CYS A N 1
ATOM 567 C CA . CYS A 1 70 ? -4.656 -31.259 -14.211 1.00 93.06 70 CYS A CA 1
ATOM 568 C C . CYS A 1 70 ? -6.102 -31.480 -13.729 1.00 93.06 70 CYS A C 1
ATOM 570 O O . CYS A 1 70 ? -7.031 -31.470 -14.539 1.00 93.06 70 CYS A O 1
ATOM 572 N N . GLY A 1 71 ? -6.314 -31.658 -12.421 1.00 93.00 71 GLY A N 1
ATOM 573 C CA . GLY A 1 71 ? -7.633 -31.865 -11.829 1.00 93.00 71 GLY A CA 1
ATOM 574 C C . GLY A 1 71 ? -8.540 -30.639 -11.951 1.00 93.00 71 GLY A C 1
ATOM 575 O O . GLY A 1 71 ? -8.083 -29.520 -12.186 1.00 93.00 71 GLY A O 1
ATOM 576 N N . LYS A 1 72 ? -9.845 -30.836 -11.768 1.00 93.31 72 LYS A N 1
ATOM 577 C CA . LYS A 1 72 ? -10.859 -29.773 -11.832 1.00 93.31 72 LYS A CA 1
ATOM 578 C C . LYS A 1 72 ? -10.494 -28.554 -10.956 1.00 93.31 72 LYS A C 1
ATOM 580 O O . LYS A 1 72 ? -9.944 -28.733 -9.865 1.00 93.31 72 LYS A O 1
ATOM 585 N N . PRO A 1 73 ? -10.773 -27.310 -11.393 1.00 95.06 73 PRO A N 1
ATOM 586 C CA . PRO A 1 73 ? -10.544 -26.118 -10.584 1.00 95.06 73 PRO A CA 1
ATOM 587 C C . PRO A 1 73 ? -11.316 -26.159 -9.267 1.00 95.06 73 PRO A C 1
ATOM 589 O O . PRO A 1 73 ? -12.536 -26.306 -9.251 1.00 95.06 73 PRO A O 1
ATOM 592 N N . SER A 1 74 ? -10.616 -25.975 -8.152 1.00 95.38 74 SER A N 1
ATOM 593 C CA . SER A 1 74 ? -11.257 -25.884 -6.839 1.00 95.38 74 SER A CA 1
ATOM 594 C C . SER A 1 74 ? -11.932 -24.523 -6.637 1.00 95.38 74 SER A C 1
ATOM 596 O O . SER A 1 74 ? -11.476 -23.497 -7.152 1.00 95.38 74 SER A O 1
ATOM 598 N N . LYS A 1 75 ? -12.968 -24.464 -5.788 1.00 93.94 75 LYS A N 1
ATOM 599 C CA . LYS A 1 75 ? -13.588 -23.185 -5.384 1.00 93.94 75 LYS A CA 1
ATOM 600 C C . LYS A 1 75 ? -12.560 -22.186 -4.842 1.00 93.94 75 LYS A C 1
ATOM 602 O O . LYS A 1 75 ? -12.633 -20.998 -5.140 1.00 93.94 75 LYS A O 1
ATOM 607 N N . LEU A 1 76 ? -11.551 -22.658 -4.105 1.00 94.56 76 LEU A N 1
ATOM 608 C CA . LEU A 1 76 ? -10.479 -21.811 -3.572 1.00 94.56 76 LEU A CA 1
ATOM 609 C C . LEU A 1 76 ? -9.634 -21.162 -4.679 1.00 94.56 76 LEU A C 1
ATOM 611 O O . LEU A 1 76 ? -9.301 -19.978 -4.575 1.00 94.56 76 LEU A O 1
ATOM 615 N N . GLU A 1 77 ? -9.315 -21.894 -5.748 1.00 95.75 77 GLU A N 1
ATOM 616 C CA . GLU A 1 77 ? -8.603 -21.349 -6.911 1.00 95.75 77 GLU A CA 1
ATOM 617 C C . GLU A 1 77 ? -9.432 -20.296 -7.650 1.00 95.75 77 GLU A C 1
ATOM 619 O O . GLU A 1 77 ? -8.893 -19.262 -8.060 1.00 95.75 77 GLU A O 1
ATOM 624 N N . ILE A 1 78 ? -10.745 -20.514 -7.756 1.00 96.00 78 ILE A N 1
ATOM 625 C CA . ILE A 1 78 ? -11.688 -19.557 -8.348 1.00 96.00 78 ILE A CA 1
ATOM 626 C C . ILE A 1 78 ? -11.738 -18.280 -7.500 1.00 96.00 78 ILE A C 1
ATOM 628 O O . ILE A 1 78 ? -11.483 -17.187 -8.012 1.00 96.00 78 ILE A O 1
ATOM 632 N N . VAL A 1 79 ? -11.946 -18.403 -6.183 1.00 95.69 79 VAL A N 1
ATOM 633 C CA . VAL A 1 79 ? -11.938 -17.275 -5.235 1.00 95.69 79 VAL A CA 1
ATOM 634 C C . VAL A 1 79 ? -10.621 -16.494 -5.317 1.00 95.69 79 VAL A C 1
ATOM 636 O O . VAL A 1 79 ? -10.619 -15.256 -5.342 1.00 95.69 79 VAL A O 1
ATOM 639 N N . ARG A 1 80 ? -9.480 -17.195 -5.351 1.00 96.00 80 ARG A N 1
ATOM 640 C CA . ARG A 1 80 ? -8.151 -16.578 -5.482 1.00 96.00 80 ARG A CA 1
ATOM 641 C C . ARG A 1 80 ? -8.049 -15.791 -6.787 1.00 96.00 80 ARG A C 1
ATOM 643 O O . ARG A 1 80 ? -7.644 -14.628 -6.768 1.00 96.00 80 ARG A O 1
ATOM 650 N N . SER A 1 81 ? -8.479 -16.386 -7.892 1.00 93.81 81 SER A N 1
ATOM 651 C CA . SER A 1 81 ? -8.434 -15.777 -9.221 1.00 93.81 81 SER A CA 1
ATOM 652 C C . SER A 1 81 ? -9.323 -14.536 -9.332 1.00 93.81 81 SER A C 1
ATOM 654 O O . SER A 1 81 ? -8.871 -13.513 -9.852 1.00 93.81 81 SER A O 1
ATOM 656 N N . ILE A 1 82 ? -10.528 -14.563 -8.750 1.00 92.50 82 ILE A N 1
ATOM 657 C CA . ILE A 1 82 ? -11.433 -13.406 -8.661 1.00 92.50 82 ILE A CA 1
ATOM 658 C C . ILE A 1 82 ? -10.779 -12.256 -7.884 1.00 92.50 82 ILE A C 1
ATOM 660 O O . ILE A 1 82 ? -10.773 -11.108 -8.338 1.00 92.50 82 ILE A O 1
ATOM 664 N N . LYS A 1 83 ? -10.174 -12.537 -6.721 1.00 92.19 83 LYS A N 1
ATOM 665 C CA . LYS A 1 83 ? -9.503 -11.507 -5.904 1.00 92.19 83 LYS A CA 1
ATOM 666 C C . LYS A 1 83 ? -8.365 -10.817 -6.661 1.00 92.19 83 LYS A C 1
ATOM 668 O O . LYS A 1 83 ? -8.162 -9.615 -6.465 1.00 92.19 83 LYS A O 1
ATOM 673 N N . MET A 1 84 ? -7.670 -11.554 -7.531 1.00 90.81 84 MET A N 1
ATOM 674 C CA . MET A 1 84 ? -6.570 -11.057 -8.363 1.00 90.81 84 MET A CA 1
ATOM 675 C C . MET A 1 84 ? -7.026 -10.235 -9.580 1.00 90.81 84 MET A C 1
ATOM 677 O O . MET A 1 84 ? -6.194 -9.575 -10.210 1.00 90.81 84 MET A O 1
ATOM 681 N N . LEU A 1 85 ? -8.320 -10.219 -9.926 1.00 85.88 85 LEU A N 1
ATOM 682 C CA . LEU A 1 85 ? -8.822 -9.347 -10.988 1.00 85.88 85 LEU A CA 1
ATOM 683 C C . LEU A 1 85 ? -8.601 -7.870 -10.622 1.00 85.88 85 LEU A C 1
ATOM 685 O O . LEU A 1 85 ? -8.846 -7.426 -9.494 1.00 85.88 85 LEU A O 1
ATOM 689 N N . LYS A 1 86 ? -8.136 -7.074 -11.590 1.00 82.31 86 LYS A N 1
ATOM 690 C CA . LYS A 1 86 ? -7.924 -5.633 -11.401 1.00 82.31 86 LYS A CA 1
ATOM 691 C C . LYS A 1 86 ? -9.268 -4.909 -11.467 1.00 82.31 86 LYS A C 1
ATOM 693 O O . LYS A 1 86 ? -9.985 -5.050 -12.449 1.00 82.31 86 LYS A O 1
ATOM 698 N N . SER A 1 87 ? -9.562 -4.115 -10.441 1.00 84.50 87 SER A N 1
ATOM 699 C CA . SER A 1 87 ? -10.751 -3.260 -10.399 1.00 84.50 87 SER A CA 1
ATOM 700 C C . SER A 1 87 ? -10.626 -2.058 -11.345 1.00 84.50 87 SER A C 1
ATOM 702 O O . SER A 1 87 ? -9.514 -1.617 -11.657 1.00 84.50 87 SER A O 1
ATOM 704 N N . GLY A 1 88 ? -11.760 -1.530 -11.796 1.00 76.69 88 GLY A N 1
ATOM 705 C CA . GLY A 1 88 ? -11.887 -0.427 -12.731 1.00 76.69 88 GLY A CA 1
ATOM 706 C C . GLY A 1 88 ? -11.363 -0.816 -14.105 1.00 76.69 88 GLY A C 1
ATOM 707 O O . GLY A 1 88 ? -10.581 -0.067 -14.689 1.00 76.69 88 GLY A O 1
ATOM 708 N N . LYS A 1 89 ? -11.709 -2.004 -14.603 1.00 81.62 89 LYS A N 1
ATOM 709 C CA . LYS A 1 89 ? -11.415 -2.434 -15.979 1.00 81.62 89 LYS A CA 1
ATOM 710 C C . LYS A 1 89 ? -12.724 -2.583 -16.744 1.00 81.62 89 LYS A C 1
ATOM 712 O O . LYS A 1 89 ? -13.740 -2.895 -16.142 1.00 81.62 89 LYS A O 1
ATOM 717 N N . ALA A 1 90 ? -12.681 -2.309 -18.046 1.00 77.69 90 ALA A N 1
ATOM 718 C CA . ALA A 1 90 ? -13.853 -2.432 -18.905 1.00 77.69 90 ALA A CA 1
ATOM 719 C C . ALA A 1 90 ? -14.312 -3.899 -18.982 1.00 77.69 90 ALA A C 1
ATOM 721 O O . ALA A 1 90 ? -13.468 -4.807 -19.003 1.00 77.69 90 ALA A O 1
ATOM 722 N N . ALA A 1 91 ? -15.630 -4.091 -18.986 1.00 83.56 91 ALA A N 1
A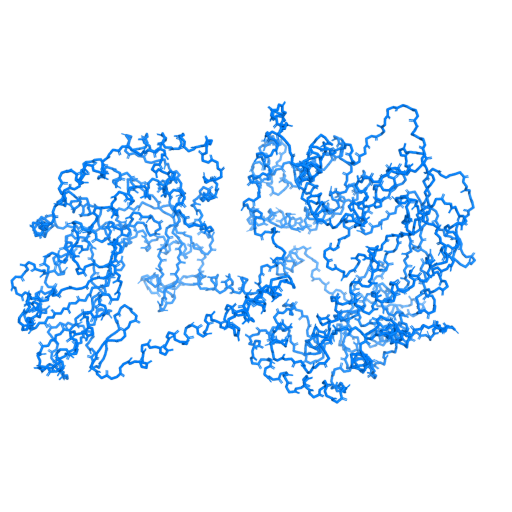TOM 723 C CA . ALA A 1 91 ? -16.274 -5.384 -19.179 1.00 83.56 91 ALA A CA 1
ATOM 724 C C . ALA A 1 91 ? -16.158 -5.846 -20.641 1.00 83.56 91 ALA A C 1
ATOM 726 O O . ALA A 1 91 ? -15.811 -5.052 -21.516 1.00 83.56 91 ALA A O 1
ATOM 727 N N . GLY A 1 92 ? -16.378 -7.140 -20.878 1.00 85.06 92 GLY A N 1
ATOM 728 C CA . GLY A 1 92 ? -16.505 -7.691 -22.227 1.00 85.06 92 GLY A CA 1
ATOM 729 C C . GLY A 1 92 ? -17.932 -7.539 -22.768 1.00 85.06 92 GLY A C 1
ATOM 730 O O . GLY A 1 92 ? -18.703 -6.752 -22.215 1.00 85.06 92 GLY A O 1
ATOM 731 N N . PRO A 1 93 ? -18.291 -8.308 -23.810 1.00 84.69 93 PRO A N 1
ATOM 732 C CA . PRO A 1 93 ? -19.650 -8.346 -24.360 1.00 84.69 93 PRO A CA 1
ATOM 733 C C . PRO A 1 93 ? -20.737 -8.664 -23.330 1.00 84.69 93 PRO A C 1
ATOM 735 O O . PRO A 1 93 ? -21.826 -8.104 -23.398 1.00 84.69 93 PRO A O 1
ATOM 738 N N . ASP A 1 94 ? -20.398 -9.466 -22.317 1.00 84.81 94 ASP A N 1
ATOM 739 C CA . ASP A 1 94 ? -21.274 -9.824 -21.196 1.00 84.81 94 ASP A CA 1
ATOM 740 C C . ASP A 1 94 ? -21.643 -8.648 -20.271 1.00 84.81 94 ASP A C 1
ATOM 742 O O . ASP A 1 94 ? -22.496 -8.796 -19.401 1.00 84.81 94 ASP A O 1
ATOM 746 N N . ASN A 1 95 ? -20.997 -7.485 -20.414 1.00 83.19 95 ASN A N 1
ATOM 747 C CA . ASN A 1 95 ? -21.163 -6.320 -19.540 1.00 83.19 95 ASN A CA 1
ATOM 748 C C . ASN A 1 95 ? -20.957 -6.613 -18.040 1.00 83.19 95 ASN A C 1
ATOM 750 O O . ASN A 1 95 ? -21.347 -5.806 -17.195 1.00 83.19 95 ASN A O 1
ATOM 754 N N . ILE A 1 96 ? -20.271 -7.708 -17.684 1.00 84.81 96 ILE A N 1
ATOM 755 C CA . ILE A 1 96 ? -19.947 -8.046 -16.293 1.00 84.81 96 ILE A CA 1
ATOM 756 C C . ILE A 1 96 ? -18.571 -7.460 -15.949 1.00 84.81 96 ILE A C 1
ATOM 758 O O . ILE A 1 96 ? -17.542 -7.981 -16.398 1.00 84.81 96 ILE A O 1
ATOM 762 N N . PRO A 1 97 ? -18.480 -6.393 -15.135 1.00 88.19 97 PRO A N 1
ATOM 763 C CA . PRO A 1 97 ? -17.195 -5.855 -14.716 1.00 88.19 97 PRO A CA 1
ATOM 764 C C . PRO A 1 97 ? -16.545 -6.725 -13.621 1.00 88.19 97 PRO A C 1
ATOM 766 O O . PRO A 1 97 ? -17.231 -7.433 -12.877 1.00 88.19 97 PRO A O 1
ATOM 769 N N . PRO A 1 98 ? -15.215 -6.635 -13.431 1.00 86.69 98 PRO A N 1
ATOM 770 C CA . PRO A 1 98 ? -14.519 -7.306 -12.329 1.00 86.69 98 PRO A CA 1
ATOM 771 C C . PRO A 1 98 ? -15.086 -7.001 -10.939 1.00 86.69 98 PRO A C 1
ATOM 773 O O . PRO A 1 98 ? -14.982 -7.827 -10.037 1.00 86.69 98 PRO A O 1
ATOM 776 N N . GLU A 1 99 ? -15.645 -5.807 -10.749 1.00 88.25 99 GLU A N 1
ATOM 777 C CA . GLU A 1 99 ? -16.307 -5.364 -9.522 1.00 88.25 99 GLU A CA 1
ATOM 778 C C . GLU A 1 99 ? -17.428 -6.306 -9.099 1.00 88.25 99 GLU A C 1
ATOM 780 O O . GLU A 1 99 ? -17.489 -6.644 -7.918 1.00 88.25 99 GLU A O 1
ATOM 785 N N . SER A 1 100 ? -18.254 -6.753 -10.049 1.00 86.38 100 SER A N 1
ATOM 786 C CA . SER A 1 100 ? -19.408 -7.609 -9.777 1.00 86.38 100 SER A CA 1
ATOM 787 C C . SER A 1 100 ? -18.967 -8.933 -9.163 1.00 86.38 100 SER A C 1
ATOM 789 O O . SER A 1 100 ? -19.435 -9.296 -8.090 1.00 86.38 100 SER A O 1
ATOM 791 N N . LEU A 1 101 ? -17.954 -9.584 -9.749 1.00 86.38 101 LEU A N 1
ATOM 792 C CA . LEU A 1 101 ? -17.404 -10.825 -9.189 1.00 86.38 101 LEU A CA 1
ATOM 793 C C . LEU A 1 101 ? -16.655 -10.593 -7.864 1.00 86.38 101 LEU A C 1
ATOM 795 O O . LEU A 1 101 ? -16.563 -11.471 -7.010 1.00 86.38 101 LEU A O 1
ATOM 799 N N . LYS A 1 102 ? -16.065 -9.407 -7.670 1.00 90.00 102 LYS A N 1
ATOM 800 C CA . LYS A 1 102 ? -15.274 -9.081 -6.469 1.00 90.00 102 LYS A CA 1
ATOM 801 C C . LYS A 1 102 ? -16.103 -8.593 -5.284 1.00 90.00 102 LYS A C 1
ATOM 803 O O . LYS A 1 102 ? -15.514 -8.472 -4.196 1.00 90.00 102 LYS A O 1
ATOM 808 N N . ALA A 1 103 ? -17.379 -8.267 -5.497 1.00 86.69 103 ALA A N 1
ATOM 809 C CA . ALA A 1 103 ? -18.310 -7.822 -4.466 1.00 86.69 103 ALA A CA 1
ATOM 810 C C . ALA A 1 103 ? -18.477 -8.919 -3.411 1.00 86.69 103 ALA A C 1
ATOM 812 O O . ALA A 1 103 ? -18.136 -8.700 -2.247 1.00 86.69 103 ALA A O 1
ATOM 813 N N . ASP A 1 104 ? -18.821 -10.125 -3.864 1.00 89.44 104 ASP A N 1
ATOM 814 C CA . ASP A 1 104 ? -18.766 -11.352 -3.078 1.00 89.44 104 ASP A CA 1
ATOM 815 C C . ASP A 1 104 ? -18.021 -12.450 -3.862 1.00 89.44 104 ASP A C 1
ATOM 817 O O . ASP A 1 104 ? -18.617 -13.161 -4.673 1.00 89.44 104 ASP A O 1
ATOM 821 N N . PRO A 1 105 ? -16.694 -12.583 -3.656 1.00 89.88 105 PRO A N 1
ATOM 822 C CA . PRO A 1 105 ? -15.889 -13.590 -4.338 1.00 89.88 105 PRO A CA 1
ATOM 823 C C . PRO A 1 105 ? -16.282 -15.025 -4.009 1.00 89.88 105 PRO A C 1
ATOM 825 O O . PRO A 1 105 ? -15.973 -15.906 -4.801 1.00 89.88 105 PRO A O 1
ATOM 828 N N . ASP A 1 106 ? -16.867 -15.257 -2.834 1.00 90.62 106 ASP A N 1
ATOM 829 C CA . ASP A 1 106 ? -17.203 -16.593 -2.359 1.00 90.62 106 ASP A CA 1
ATOM 830 C C . ASP A 1 106 ? -18.497 -17.047 -3.056 1.00 90.62 106 ASP A C 1
ATOM 832 O O . ASP A 1 106 ? -18.477 -18.057 -3.756 1.00 90.62 106 ASP A O 1
ATOM 836 N N . LEU A 1 107 ? -19.540 -16.207 -3.046 1.00 89.00 107 LEU A N 1
ATOM 837 C CA . LEU A 1 107 ? -20.762 -16.433 -3.833 1.00 89.00 107 LEU A CA 1
ATOM 838 C C . LEU A 1 107 ? -20.477 -16.525 -5.341 1.00 89.00 107 LEU A C 1
ATOM 840 O O . LEU A 1 107 ? -20.959 -17.422 -6.027 1.00 89.00 107 LEU A O 1
ATOM 844 N N . SER A 1 108 ? -19.656 -15.616 -5.871 1.00 91.06 108 SER A N 1
ATOM 845 C CA . SER A 1 108 ? -19.283 -15.641 -7.291 1.00 91.06 108 SER A CA 1
ATOM 846 C C . SER A 1 108 ? -18.524 -16.916 -7.657 1.00 91.06 108 SER A C 1
ATOM 848 O O . SER A 1 108 ? -18.667 -17.420 -8.768 1.00 91.06 108 SER A O 1
ATOM 850 N N . ALA A 1 109 ? -17.710 -17.449 -6.740 1.00 94.62 109 ALA A N 1
ATOM 851 C CA . ALA A 1 109 ? -17.036 -18.719 -6.954 1.00 94.62 109 ALA A CA 1
ATOM 852 C C . ALA A 1 109 ? -18.002 -19.902 -6.898 1.00 94.62 109 ALA A C 1
ATOM 854 O O . ALA A 1 109 ? -17.819 -20.826 -7.680 1.00 94.62 109 ALA A O 1
ATOM 855 N N . ASP A 1 110 ? -19.025 -19.871 -6.041 1.00 91.81 110 ASP A N 1
ATOM 856 C CA . ASP A 1 110 ? -20.070 -20.899 -6.014 1.00 91.81 110 ASP A CA 1
ATOM 857 C C . ASP A 1 110 ? -20.832 -20.961 -7.343 1.00 91.81 110 ASP A C 1
ATOM 859 O O . ASP A 1 110 ? -20.994 -22.048 -7.896 1.00 91.81 110 ASP A O 1
ATOM 863 N N . ILE A 1 111 ? -21.194 -19.801 -7.904 1.00 91.50 111 ILE A N 1
ATOM 864 C CA . ILE A 1 111 ? -21.844 -19.695 -9.221 1.00 91.50 111 ILE A CA 1
ATOM 865 C C . ILE A 1 111 ? -20.913 -20.206 -10.330 1.00 91.50 111 ILE A C 1
ATOM 867 O O . ILE A 1 111 ? -21.303 -21.023 -11.163 1.00 91.50 111 ILE A O 1
ATOM 871 N N . LEU A 1 112 ? -19.655 -19.749 -10.343 1.00 94.56 112 LEU A N 1
ATOM 872 C CA . LEU A 1 112 ? -18.698 -20.121 -11.387 1.00 94.56 112 LEU A CA 1
ATOM 873 C C . LEU A 1 112 ? -18.200 -21.566 -11.271 1.00 94.56 112 LEU A C 1
ATOM 875 O O . LEU A 1 112 ? -17.713 -22.102 -12.260 1.00 94.56 112 LEU A O 1
ATOM 879 N N . TYR A 1 113 ? -18.292 -22.208 -10.105 1.00 95.62 113 TYR A N 1
ATOM 880 C CA . TYR A 1 113 ? -17.753 -23.553 -9.891 1.00 95.62 113 TYR A CA 1
ATOM 881 C C . TYR A 1 113 ? -18.402 -24.600 -10.798 1.00 95.62 113 TYR A C 1
ATOM 883 O O . TYR A 1 113 ? -17.691 -25.420 -11.377 1.00 95.62 113 TYR A O 1
ATOM 891 N N . GLY A 1 114 ? -19.728 -24.541 -10.963 1.00 92.81 114 GLY A N 1
ATOM 892 C CA . GLY A 1 114 ? -20.452 -25.428 -11.875 1.00 92.81 114 GLY A CA 1
ATOM 893 C C . GLY A 1 114 ? -20.022 -25.216 -13.326 1.00 92.81 114 GLY A C 1
ATOM 894 O O . GLY A 1 114 ? -19.587 -26.159 -13.982 1.00 92.81 114 GLY A O 1
ATOM 895 N N . LEU A 1 115 ? -20.046 -23.960 -13.787 1.00 92.94 115 LEU A N 1
ATOM 896 C CA . LEU A 1 115 ? -19.676 -23.586 -15.155 1.00 92.94 115 LEU A CA 1
ATOM 897 C C . LEU A 1 115 ? -18.226 -23.960 -15.488 1.00 92.94 115 LEU A C 1
ATOM 899 O O . LEU A 1 115 ? -17.971 -24.653 -16.466 1.00 92.94 115 LEU A O 1
ATOM 903 N N . LEU A 1 116 ? -17.268 -23.525 -14.665 1.00 95.50 116 LEU A N 1
ATOM 904 C CA . LEU A 1 116 ? -15.850 -23.819 -14.878 1.00 95.50 116 LEU A CA 1
ATOM 905 C C . LEU A 1 116 ? -15.555 -25.311 -14.738 1.00 95.50 116 LEU A C 1
ATOM 907 O O . LEU A 1 116 ? -14.647 -25.808 -15.394 1.00 95.50 116 LEU A O 1
ATOM 911 N N . GLY A 1 117 ? -16.313 -26.014 -13.898 1.00 94.62 117 GLY A N 1
ATOM 912 C CA . GLY A 1 117 ? -16.255 -27.459 -13.776 1.00 94.62 117 GLY A CA 1
ATOM 913 C C . GLY A 1 117 ? -16.655 -28.178 -15.053 1.00 94.62 117 GLY A C 1
ATOM 914 O O . GLY A 1 117 ? -15.892 -29.012 -15.527 1.00 94.62 117 GLY A O 1
ATOM 915 N N . LYS A 1 118 ? -17.803 -27.798 -15.619 1.00 94.62 118 LYS A N 1
ATOM 916 C CA . LYS A 1 118 ? -18.318 -28.341 -16.876 1.00 94.62 118 LYS A CA 1
ATOM 917 C C . LYS A 1 118 ? -17.356 -28.076 -18.036 1.00 94.62 118 LYS A C 1
ATOM 919 O O . LYS A 1 118 ? -16.937 -29.014 -18.699 1.00 94.62 118 LYS A O 1
ATOM 924 N N . ILE A 1 119 ? -16.887 -26.829 -18.176 1.00 94.25 119 ILE A N 1
ATOM 925 C CA . ILE A 1 119 ? -15.850 -26.453 -19.158 1.00 94.25 119 ILE A CA 1
ATOM 926 C C . ILE A 1 119 ? -14.586 -27.301 -18.977 1.00 94.25 119 ILE A C 1
ATOM 928 O O . ILE A 1 119 ? -13.941 -27.677 -19.949 1.00 94.25 119 ILE A O 1
ATOM 932 N N . TRP A 1 120 ? -14.188 -27.591 -17.734 1.00 95.31 120 TRP A N 1
ATOM 933 C CA . TRP A 1 120 ? -12.999 -28.400 -17.489 1.00 95.31 120 TRP A CA 1
ATOM 934 C C . TRP A 1 120 ? -13.197 -29.861 -17.872 1.00 95.31 120 TRP A C 1
ATOM 936 O O . TRP A 1 120 ? -12.257 -30.475 -18.354 1.00 95.31 120 TRP A O 1
ATOM 946 N N . GLU A 1 121 ? -14.370 -30.437 -17.636 1.00 94.25 121 GLU A N 1
ATOM 947 C CA . GLU A 1 121 ? -14.669 -31.842 -17.927 1.00 94.25 121 GLU A CA 1
ATOM 948 C C . GLU A 1 121 ? -14.859 -32.067 -19.429 1.00 94.25 121 GLU A C 1
ATOM 950 O O . GLU A 1 121 ? -14.119 -32.861 -20.007 1.00 94.25 121 GLU A O 1
ATOM 955 N N . GLU A 1 122 ? -15.756 -31.297 -20.047 1.00 94.25 122 GLU A N 1
ATOM 956 C CA . GLU A 1 122 ? -16.131 -31.392 -21.466 1.00 94.25 122 GLU A CA 1
ATOM 957 C C . GLU A 1 122 ? -15.098 -30.749 -22.401 1.00 94.25 122 GLU A C 1
ATOM 959 O O . GLU A 1 122 ? -15.062 -31.042 -23.588 1.00 94.25 122 GLU A O 1
ATOM 964 N N . GLU A 1 123 ? -14.232 -29.882 -21.869 1.00 93.25 123 GLU A N 1
ATOM 965 C CA . GLU A 1 123 ? -13.240 -29.104 -22.621 1.00 93.25 123 GLU A CA 1
ATOM 966 C C . GLU A 1 123 ? -13.842 -28.092 -23.612 1.00 93.25 123 GLU A C 1
ATOM 968 O O . GLU A 1 123 ? -13.104 -27.479 -24.378 1.00 93.25 123 GLU A O 1
ATOM 973 N N . GLU A 1 124 ? -15.147 -27.825 -23.558 1.00 90.25 124 GLU A N 1
ATOM 974 C CA . GLU A 1 124 ? -15.843 -26.890 -24.450 1.00 90.25 124 GLU A CA 1
ATOM 975 C C . GLU A 1 124 ? -16.024 -25.489 -23.845 1.00 90.25 124 GLU A C 1
ATOM 977 O O . GLU A 1 124 ? -16.221 -25.319 -22.640 1.00 90.25 124 GLU A O 1
ATOM 982 N N . MET A 1 125 ? -15.957 -24.455 -24.692 1.00 90.00 125 MET A N 1
ATOM 983 C CA . MET A 1 125 ? -16.147 -23.058 -24.283 1.00 90.00 125 MET A CA 1
ATOM 984 C C . MET A 1 125 ? -17.597 -22.612 -24.490 1.00 90.00 125 MET A C 1
ATOM 986 O O . MET A 1 125 ? -18.173 -22.916 -25.534 1.00 90.00 125 MET A O 1
ATOM 990 N N . PRO A 1 126 ? -18.178 -21.818 -23.570 1.00 90.62 126 PRO A N 1
ATOM 991 C CA . PRO A 1 126 ? -19.479 -21.200 -23.798 1.00 90.62 126 PRO A CA 1
ATOM 992 C C . PRO A 1 126 ? -19.450 -20.321 -25.051 1.00 90.62 126 PRO A C 1
ATOM 994 O O . PRO A 1 126 ? -18.518 -19.534 -25.225 1.00 90.62 126 PRO A O 1
ATOM 997 N N . GLN A 1 127 ? -20.487 -20.404 -25.887 1.00 85.88 127 GLN A N 1
ATOM 998 C CA . GLN A 1 127 ? -20.562 -19.648 -27.142 1.00 85.88 127 GLN A CA 1
ATOM 999 C C . GLN A 1 127 ? -20.413 -18.133 -26.921 1.00 85.88 127 GLN A C 1
ATOM 1001 O O . GLN A 1 127 ? -19.676 -17.474 -27.653 1.00 85.88 127 GLN A O 1
ATOM 1006 N N . ASP A 1 128 ? -20.998 -17.600 -25.845 1.00 85.19 128 ASP A N 1
ATOM 1007 C CA . ASP A 1 128 ? -20.899 -16.184 -25.461 1.00 85.19 128 ASP A CA 1
ATOM 1008 C C . ASP A 1 128 ? -19.458 -15.720 -25.181 1.00 85.19 128 ASP A C 1
ATOM 1010 O O . ASP A 1 128 ? -19.159 -14.526 -25.206 1.00 85.19 128 ASP A O 1
ATOM 1014 N N . TRP A 1 129 ? -18.536 -16.642 -24.876 1.00 88.25 129 TRP A N 1
ATOM 1015 C CA . TRP A 1 129 ? -17.126 -16.315 -24.631 1.00 88.25 129 TRP A CA 1
ATOM 1016 C C . TRP A 1 129 ? -16.293 -16.259 -25.915 1.00 88.25 129 TRP A C 1
ATOM 1018 O O . TRP A 1 129 ? -15.147 -15.790 -25.871 1.00 88.25 129 TRP A O 1
ATOM 1028 N N . ASN A 1 130 ? -16.857 -16.704 -27.041 1.00 88.12 130 ASN A N 1
ATOM 1029 C CA . ASN A 1 130 ? -16.194 -16.687 -28.341 1.00 88.12 130 ASN A CA 1
ATOM 1030 C C . ASN A 1 130 ? -16.227 -15.296 -28.988 1.00 88.12 130 ASN A C 1
ATOM 1032 O O . ASN A 1 130 ? -15.375 -15.008 -29.828 1.00 88.12 130 ASN A O 1
ATOM 1036 N N . GLU A 1 131 ? -17.132 -14.409 -28.564 1.00 88.56 131 GLU A N 1
ATOM 1037 C CA . GLU A 1 131 ? -17.166 -13.017 -29.018 1.00 88.56 131 GLU A CA 1
ATOM 1038 C C . GLU A 1 131 ? -16.295 -12.102 -28.134 1.00 88.56 131 GLU A C 1
ATOM 1040 O O . GLU A 1 131 ? -16.202 -12.246 -26.909 1.00 88.56 131 GLU A O 1
ATOM 1045 N N . SER A 1 132 ? -15.641 -11.106 -28.742 1.00 89.88 132 SER A N 1
ATOM 1046 C CA . SER A 1 132 ? -14.954 -10.045 -27.997 1.00 89.88 132 SER A CA 1
ATOM 1047 C C . SER A 1 132 ? -15.038 -8.671 -28.663 1.00 89.88 132 SER A C 1
ATOM 1049 O O . SER A 1 132 ? -15.176 -8.552 -29.880 1.00 89.88 132 SER A O 1
ATOM 1051 N N . TYR A 1 133 ? -14.903 -7.607 -27.864 1.00 90.88 133 TYR A N 1
ATOM 1052 C CA . TYR A 1 133 ? -14.885 -6.232 -28.379 1.00 90.88 133 TYR A CA 1
ATOM 1053 C C . TYR A 1 133 ? -13.470 -5.672 -28.475 1.00 90.88 133 TYR A C 1
ATOM 1055 O O . TYR A 1 133 ? -12.733 -5.661 -27.492 1.00 90.88 133 TYR A O 1
ATOM 1063 N N . ILE A 1 134 ? -13.098 -5.126 -29.630 1.00 90.62 134 ILE A N 1
ATOM 1064 C CA . ILE A 1 134 ? -11.817 -4.450 -29.835 1.00 90.62 134 ILE A CA 1
ATOM 1065 C C . ILE A 1 134 ? -11.963 -2.963 -29.515 1.00 90.62 134 ILE A C 1
ATOM 1067 O O . ILE A 1 134 ? -12.665 -2.220 -30.202 1.00 90.62 134 ILE A O 1
ATOM 1071 N N . VAL A 1 135 ? -11.225 -2.503 -28.504 1.00 89.19 135 VAL A N 1
ATOM 1072 C CA . VAL A 1 135 ? -11.064 -1.081 -28.184 1.00 89.19 135 VAL A CA 1
ATOM 1073 C C . VAL A 1 135 ? -9.785 -0.539 -28.807 1.00 89.19 135 VAL A C 1
ATOM 1075 O O . VAL A 1 135 ? -8.700 -1.095 -28.639 1.00 89.19 135 VAL A O 1
ATOM 1078 N N . LYS A 1 136 ? -9.908 0.596 -29.493 1.00 88.62 136 LYS A N 1
ATOM 1079 C CA . LYS A 1 136 ? -8.828 1.254 -30.233 1.00 88.62 136 LYS A CA 1
ATOM 1080 C C . LYS A 1 136 ? -8.045 2.208 -29.329 1.00 88.62 136 LYS A C 1
ATOM 1082 O O . LYS A 1 136 ? -8.603 3.165 -28.798 1.00 88.62 136 LYS A O 1
ATOM 1087 N N . LEU A 1 137 ?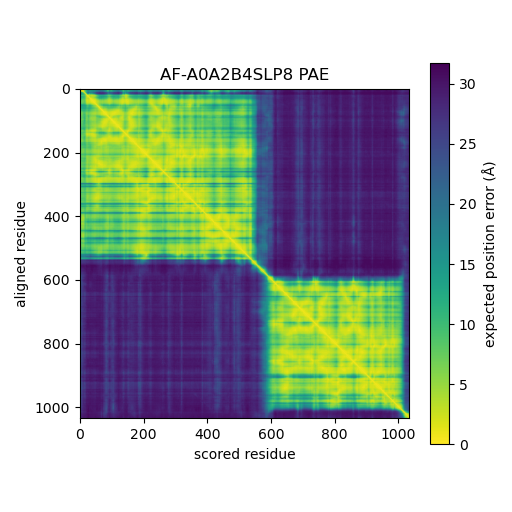 -6.738 1.993 -29.184 1.00 83.44 137 LEU A N 1
ATOM 1088 C CA . LEU A 1 137 ? -5.825 2.898 -28.478 1.00 83.44 137 LEU A CA 1
ATOM 1089 C C . LEU A 1 137 ? -4.859 3.575 -29.462 1.00 83.44 137 LEU A C 1
ATOM 1091 O O . LEU A 1 137 ? -4.170 2.868 -30.199 1.00 83.44 137 LEU A O 1
ATOM 1095 N N . PRO A 1 138 ? -4.749 4.915 -29.470 1.00 81.19 138 PRO A N 1
ATOM 1096 C CA . PRO A 1 138 ? -3.876 5.617 -30.406 1.00 81.19 138 PRO A CA 1
ATOM 1097 C C . PRO A 1 138 ? -2.391 5.384 -30.087 1.00 81.19 138 PRO A C 1
ATOM 1099 O O . PRO A 1 138 ? -1.967 5.441 -28.928 1.00 81.19 138 PRO A O 1
ATOM 1102 N N . LYS A 1 139 ? -1.592 5.164 -31.133 1.00 79.88 139 LYS A N 1
ATOM 1103 C CA . LYS A 1 139 ? -0.122 5.176 -31.128 1.00 79.88 139 LYS A CA 1
ATOM 1104 C C . LYS A 1 139 ? 0.386 6.526 -31.663 1.00 79.88 139 LYS A C 1
ATOM 1106 O O . LYS A 1 139 ? -0.390 7.442 -31.932 1.00 79.88 139 LYS A O 1
ATOM 1111 N N . LYS A 1 140 ? 1.710 6.679 -31.762 1.00 75.38 140 LYS A N 1
ATOM 1112 C CA . LYS A 1 140 ? 2.325 7.815 -32.471 1.00 75.38 140 LYS A CA 1
ATOM 1113 C C . LYS A 1 140 ? 2.041 7.698 -33.977 1.00 75.38 140 LYS A C 1
ATOM 1115 O O . LYS A 1 140 ? 2.023 6.579 -34.478 1.00 75.38 140 LYS A O 1
ATOM 1120 N N . GLY A 1 141 ? 1.878 8.833 -34.657 1.00 83.31 141 GLY A N 1
ATOM 1121 C CA . GLY A 1 141 ? 1.593 8.915 -36.096 1.00 83.31 141 GLY A CA 1
ATOM 1122 C C . GLY A 1 141 ? 0.337 9.735 -36.403 1.00 83.31 141 GLY A C 1
ATOM 1123 O O . GLY A 1 141 ? -0.253 10.329 -35.493 1.00 83.31 141 GLY A O 1
ATOM 1124 N N . ASP A 1 142 ? -0.061 9.761 -37.677 1.00 83.19 142 ASP A N 1
ATOM 1125 C CA . ASP A 1 142 ? -1.325 10.357 -38.121 1.00 83.19 142 ASP A CA 1
ATOM 1126 C C . ASP A 1 142 ? -2.506 9.575 -37.518 1.00 83.19 142 ASP A C 1
ATOM 1128 O O . ASP A 1 142 ? -2.627 8.360 -37.694 1.00 83.19 142 ASP A O 1
ATOM 1132 N N . ARG A 1 143 ? -3.383 10.270 -36.785 1.00 84.88 143 ARG A N 1
ATOM 1133 C CA . ARG A 1 143 ? -4.570 9.676 -36.144 1.00 84.88 143 ARG A CA 1
ATOM 1134 C C . ARG A 1 143 ? -5.667 9.310 -37.139 1.00 84.88 143 ARG A C 1
ATOM 1136 O O . ARG A 1 143 ? -6.606 8.618 -36.768 1.00 84.88 143 ARG A O 1
ATOM 1143 N N . ARG A 1 144 ? -5.564 9.765 -38.384 1.00 87.12 144 ARG A N 1
ATOM 1144 C CA . ARG A 1 144 ? -6.503 9.388 -39.442 1.00 87.12 144 ARG A CA 1
ATOM 1145 C C . ARG A 1 144 ? -6.202 7.996 -40.003 1.00 87.12 144 ARG A C 1
ATOM 1147 O O . ARG A 1 144 ? -7.051 7.402 -40.651 1.00 87.12 144 ARG A O 1
ATOM 1154 N N . GLU A 1 145 ? -5.024 7.433 -39.732 1.00 87.88 145 GLU A N 1
ATOM 1155 C CA . GLU A 1 145 ? -4.620 6.124 -40.250 1.00 87.88 145 GLU A CA 1
ATOM 1156 C C . GLU A 1 145 ? -4.860 4.990 -39.239 1.00 87.88 145 GLU A C 1
ATOM 1158 O O . GLU A 1 145 ? -4.304 4.989 -38.135 1.00 87.88 145 GLU A O 1
ATOM 1163 N N . CYS A 1 146 ? -5.591 3.943 -39.641 1.00 88.56 146 CYS A N 1
ATOM 1164 C CA . CYS A 1 146 ? -5.880 2.791 -38.775 1.00 88.56 146 CYS A CA 1
ATOM 1165 C C . CYS A 1 146 ? -4.619 2.079 -38.250 1.00 88.56 146 CYS A C 1
ATOM 1167 O O . CYS A 1 146 ? -4.596 1.619 -37.104 1.00 88.56 146 CYS A O 1
ATOM 1169 N N . LYS A 1 147 ? -3.532 2.032 -39.041 1.00 87.69 147 LYS A N 1
ATOM 1170 C CA . LYS A 1 147 ? -2.266 1.369 -38.663 1.00 87.69 147 LYS A CA 1
ATOM 1171 C C . LYS A 1 147 ? -1.623 1.943 -37.395 1.00 87.69 147 LYS A C 1
ATOM 1173 O O . LYS A 1 147 ? -0.921 1.212 -36.678 1.00 87.69 147 LYS A O 1
ATOM 1178 N N . ASN A 1 148 ? -1.929 3.207 -37.088 1.00 88.62 148 ASN A N 1
ATOM 1179 C CA . ASN A 1 148 ? -1.458 3.942 -35.917 1.00 88.62 148 ASN A CA 1
ATOM 1180 C C . ASN A 1 148 ? -2.335 3.704 -34.678 1.00 88.62 148 ASN A C 1
ATOM 1182 O O . ASN A 1 148 ? -2.220 4.428 -33.693 1.00 88.62 148 ASN A O 1
ATOM 1186 N N . TYR A 1 149 ? -3.171 2.663 -34.677 1.00 87.75 149 TYR A N 1
ATOM 1187 C CA . TYR A 1 149 ? -3.936 2.227 -33.514 1.00 87.75 149 TYR A CA 1
ATOM 1188 C C . TYR A 1 149 ? -3.519 0.828 -33.052 1.00 87.75 149 TYR A C 1
ATOM 1190 O O . TYR A 1 149 ? -2.986 0.002 -33.800 1.00 87.75 149 TYR A O 1
ATOM 1198 N N . ARG A 1 150 ? -3.714 0.580 -31.758 1.00 85.69 150 ARG A N 1
ATOM 1199 C CA . ARG A 1 150 ? -3.605 -0.729 -31.113 1.00 85.69 150 ARG A CA 1
ATOM 1200 C C . ARG A 1 150 ? -5.008 -1.211 -30.760 1.00 85.69 150 ARG A C 1
ATOM 1202 O O . ARG A 1 150 ? -5.734 -0.464 -30.107 1.00 85.69 150 ARG A O 1
ATOM 1209 N N . GLY A 1 151 ? -5.366 -2.425 -31.161 1.00 87.88 151 GLY A N 1
ATOM 1210 C CA . GLY A 1 151 ? -6.596 -3.071 -30.708 1.00 87.88 151 GLY A CA 1
ATOM 1211 C C . GLY A 1 151 ? -6.369 -3.749 -29.362 1.00 87.88 151 GLY A C 1
ATOM 1212 O O . GLY A 1 151 ? -5.377 -4.444 -29.189 1.00 87.88 151 GLY A O 1
ATOM 1213 N N . ILE A 1 152 ? -7.250 -3.523 -28.391 1.00 88.75 152 ILE A N 1
ATOM 1214 C CA . ILE A 1 152 ? -7.285 -4.280 -27.137 1.00 88.75 152 ILE A CA 1
ATOM 1215 C C . ILE A 1 152 ? -8.609 -5.033 -27.084 1.00 88.75 152 ILE A C 1
ATOM 1217 O O . ILE A 1 152 ? -9.661 -4.396 -27.074 1.00 88.75 152 ILE A O 1
ATOM 1221 N N . SER A 1 153 ? -8.559 -6.359 -27.009 1.00 88.56 153 SER A N 1
ATOM 1222 C CA . SER A 1 153 ? -9.743 -7.210 -26.930 1.00 88.56 153 SER A CA 1
ATOM 1223 C C . SER A 1 153 ? -10.291 -7.253 -25.501 1.00 88.56 153 SER A C 1
ATOM 1225 O O . SER A 1 153 ? -9.597 -7.611 -24.541 1.00 88.56 153 SER A O 1
ATOM 1227 N N . LEU A 1 154 ? -11.564 -6.904 -25.349 1.00 87.88 154 LEU A N 1
ATOM 1228 C CA . LEU A 1 154 ? -12.339 -7.033 -24.126 1.00 87.88 154 LEU A CA 1
ATOM 1229 C C . LEU A 1 154 ? -13.090 -8.363 -24.155 1.00 87.88 154 LEU A C 1
ATOM 1231 O O . LEU A 1 154 ? -14.018 -8.545 -24.932 1.00 87.88 154 LEU A O 1
ATOM 1235 N N . MET A 1 155 ? -12.663 -9.287 -23.298 1.00 86.50 155 MET A N 1
ATOM 1236 C CA . MET A 1 155 ? -13.265 -10.615 -23.132 1.00 86.50 155 MET A CA 1
ATOM 1237 C C . MET A 1 155 ? -14.110 -10.697 -21.858 1.00 86.50 155 MET A C 1
ATOM 1239 O O . MET A 1 155 ? -13.881 -9.899 -20.934 1.00 86.50 155 MET A O 1
ATOM 1243 N N . SER A 1 156 ? -14.962 -11.727 -21.773 1.00 89.50 156 SER A N 1
ATOM 1244 C CA . SER A 1 156 ? -15.721 -12.067 -20.564 1.00 89.50 156 SER A CA 1
ATOM 1245 C C . SER A 1 156 ? -14.845 -12.067 -19.310 1.00 89.50 156 SER A C 1
ATOM 1247 O O . SER A 1 156 ? -13.710 -12.569 -19.286 1.00 89.50 156 SER A O 1
ATOM 1249 N N . THR A 1 157 ? -15.378 -11.486 -18.238 1.00 90.06 157 THR A N 1
ATOM 1250 C CA . THR A 1 157 ? -14.689 -11.451 -16.947 1.00 90.06 157 THR A CA 1
ATOM 1251 C C . THR A 1 157 ? -14.599 -12.847 -16.327 1.00 90.06 157 THR A C 1
ATOM 1253 O O . THR A 1 157 ? -13.567 -13.168 -15.735 1.00 90.06 157 THR A O 1
ATOM 1256 N N . ALA A 1 158 ? -15.603 -13.705 -16.527 1.00 90.88 158 ALA A N 1
ATOM 1257 C CA . ALA A 1 158 ? -15.571 -15.096 -16.081 1.00 90.88 158 ALA A CA 1
ATOM 1258 C C . ALA A 1 158 ? -14.520 -15.920 -16.853 1.00 90.88 158 ALA A C 1
ATOM 1260 O O . ALA A 1 158 ? -13.709 -16.610 -16.234 1.00 90.88 158 ALA A O 1
ATOM 1261 N N . GLY A 1 159 ? -14.399 -15.730 -18.173 1.00 91.12 159 GLY A N 1
ATOM 1262 C CA . GLY A 1 159 ? -13.319 -16.343 -18.961 1.00 91.12 159 GLY A CA 1
ATOM 1263 C C . GLY A 1 159 ? -11.916 -15.915 -18.511 1.00 91.12 159 GLY A C 1
ATOM 1264 O O . GLY A 1 159 ? -10.977 -16.713 -18.478 1.00 91.12 159 GLY A O 1
ATOM 1265 N N . LYS A 1 160 ? -11.754 -14.668 -18.048 1.00 91.31 160 LYS A N 1
ATOM 1266 C CA . LYS A 1 160 ? -10.497 -14.211 -17.423 1.00 91.31 160 LYS A CA 1
ATOM 1267 C C . LYS A 1 160 ? -10.195 -14.925 -16.099 1.00 91.31 160 LYS A C 1
ATOM 1269 O O . LYS A 1 160 ? -9.019 -15.031 -15.750 1.00 91.31 160 LYS A O 1
ATOM 1274 N N . VAL A 1 161 ? -11.206 -15.389 -15.359 1.00 93.75 161 VAL A N 1
ATOM 1275 C CA . VAL A 1 161 ? -11.010 -16.198 -14.144 1.00 93.75 161 VAL A CA 1
ATOM 1276 C C . VAL A 1 161 ? -10.444 -17.565 -14.519 1.00 93.75 161 VAL A C 1
ATOM 1278 O O . VAL A 1 161 ? -9.415 -17.939 -13.963 1.00 93.75 161 VAL A O 1
ATOM 1281 N N . LEU A 1 162 ? -11.016 -18.249 -15.515 1.00 94.12 162 LEU A N 1
ATOM 1282 C CA . LEU A 1 162 ? -10.488 -19.527 -16.013 1.00 94.12 162 LEU A CA 1
ATOM 1283 C C . LEU A 1 162 ? -9.033 -19.399 -16.490 1.00 94.12 162 LEU A C 1
ATOM 1285 O O . LEU A 1 162 ? -8.149 -20.109 -16.012 1.00 94.12 162 LEU A O 1
ATOM 1289 N N . ASN A 1 163 ? -8.760 -18.406 -17.342 1.00 93.31 163 ASN A N 1
ATOM 1290 C CA . ASN A 1 163 ? -7.414 -18.112 -17.844 1.00 93.31 163 ASN A CA 1
ATOM 1291 C C . ASN A 1 163 ? -6.403 -17.847 -16.718 1.00 93.31 163 ASN A C 1
ATOM 1293 O O . ASN A 1 163 ? -5.227 -18.180 -16.840 1.00 93.31 163 ASN A O 1
ATOM 1297 N N . ARG A 1 164 ? -6.838 -17.240 -15.605 1.00 94.50 164 ARG A N 1
ATOM 1298 C CA . ARG A 1 164 ? -5.978 -17.009 -14.437 1.00 94.50 164 ARG A CA 1
ATOM 1299 C C . ARG A 1 164 ? -5.601 -18.314 -13.749 1.00 94.50 164 ARG A C 1
ATOM 1301 O O . ARG A 1 164 ? -4.448 -18.453 -13.357 1.00 94.50 164 ARG A O 1
ATOM 1308 N N . ILE A 1 165 ? -6.559 -19.221 -13.575 1.00 95.69 165 ILE A N 1
ATOM 1309 C CA . ILE A 1 165 ? -6.340 -20.510 -12.912 1.00 95.69 165 ILE A CA 1
ATOM 1310 C C . ILE A 1 165 ? -5.328 -21.323 -13.716 1.00 95.69 165 ILE A C 1
ATOM 1312 O O . ILE A 1 165 ? -4.324 -21.764 -13.161 1.00 95.69 165 ILE A O 1
ATOM 1316 N N . ILE A 1 166 ? -5.543 -21.425 -15.031 1.00 95.38 166 ILE A N 1
ATOM 1317 C CA . ILE A 1 166 ? -4.630 -22.117 -15.947 1.00 95.38 166 ILE A CA 1
ATOM 1318 C C . ILE A 1 166 ? -3.229 -21.499 -15.883 1.00 95.38 166 ILE A C 1
ATOM 1320 O O . ILE A 1 166 ? -2.252 -22.209 -15.648 1.00 95.38 166 ILE A O 1
ATOM 1324 N N . LEU A 1 167 ? -3.128 -20.168 -15.989 1.00 94.31 167 LEU A N 1
ATOM 1325 C CA . LEU A 1 167 ? -1.849 -19.465 -15.896 1.00 94.31 167 LEU A CA 1
ATOM 1326 C C . LEU A 1 167 ? -1.116 -19.765 -14.585 1.00 94.31 167 LEU A C 1
ATOM 1328 O O . LEU A 1 167 ? 0.070 -20.062 -14.612 1.00 94.31 167 LEU A O 1
ATOM 1332 N N . LEU A 1 168 ? -1.797 -19.692 -13.439 1.00 94.06 168 LEU A N 1
ATOM 1333 C CA . LEU A 1 168 ? -1.164 -19.902 -12.134 1.00 94.06 168 LEU A CA 1
ATOM 1334 C C . LEU A 1 168 ? -0.647 -21.331 -11.945 1.00 94.06 168 LEU A C 1
ATOM 1336 O O . LEU A 1 168 ? 0.332 -21.516 -11.225 1.00 94.06 168 LEU A O 1
ATOM 1340 N N . ARG A 1 169 ? -1.287 -22.320 -12.577 1.00 95.31 169 ARG A N 1
ATOM 1341 C CA . ARG A 1 169 ? -0.838 -23.717 -12.546 1.00 95.31 169 ARG A CA 1
ATOM 1342 C C . ARG A 1 169 ? 0.384 -23.950 -13.432 1.00 95.31 169 ARG A C 1
ATOM 1344 O O . ARG A 1 169 ? 1.280 -24.681 -13.029 1.00 95.31 169 ARG A O 1
ATOM 1351 N N . LEU A 1 170 ? 0.437 -23.310 -14.602 1.00 94.94 170 LEU A N 1
ATOM 1352 C CA . LEU A 1 170 ? 1.502 -23.527 -15.588 1.00 94.94 170 LEU A CA 1
ATOM 1353 C C . LEU A 1 170 ? 2.732 -22.637 -15.380 1.00 94.94 170 LEU A C 1
ATOM 1355 O O . LEU A 1 170 ? 3.852 -23.073 -15.630 1.00 94.94 170 LEU A O 1
ATOM 1359 N N . GLN A 1 171 ? 2.542 -21.394 -14.928 1.00 90.62 171 GLN A N 1
ATOM 1360 C CA . GLN A 1 171 ? 3.578 -20.360 -14.972 1.00 90.62 171 GLN A CA 1
ATOM 1361 C C . GLN A 1 171 ? 4.857 -20.766 -14.235 1.00 90.62 171 GLN A C 1
ATOM 1363 O O . GLN A 1 171 ? 5.934 -20.555 -14.771 1.00 90.62 171 GLN A O 1
ATOM 1368 N N . GLY A 1 172 ? 4.757 -21.354 -13.038 1.00 89.38 172 GLY A N 1
ATOM 1369 C CA . GLY A 1 172 ? 5.941 -21.741 -12.263 1.00 89.38 172 GLY A CA 1
ATOM 1370 C C . GLY A 1 172 ? 6.748 -22.871 -12.908 1.00 89.38 172 GLY A C 1
ATOM 1371 O O . GLY A 1 172 ? 7.972 -22.800 -12.937 1.00 89.38 172 GLY A O 1
ATOM 1372 N N . ALA A 1 173 ? 6.062 -23.881 -13.452 1.00 91.81 173 ALA A N 1
ATOM 1373 C CA . ALA A 1 173 ? 6.703 -25.025 -14.096 1.00 91.81 173 ALA A CA 1
ATOM 1374 C C . ALA A 1 173 ? 7.371 -24.627 -15.419 1.00 91.81 173 ALA A C 1
ATOM 1376 O O . ALA A 1 173 ? 8.509 -25.006 -15.673 1.00 91.81 173 ALA A O 1
ATOM 1377 N N . VAL A 1 174 ? 6.695 -23.804 -16.226 1.00 92.69 174 VAL A N 1
ATOM 1378 C CA . VAL A 1 174 ? 7.249 -23.313 -17.492 1.00 92.69 174 VAL A CA 1
ATOM 1379 C C . VAL A 1 174 ? 8.400 -22.340 -17.261 1.00 92.69 174 VAL A C 1
ATOM 1381 O O . VAL A 1 174 ? 9.420 -22.476 -17.925 1.00 92.69 174 VAL A O 1
ATOM 1384 N N . ASP A 1 175 ? 8.291 -21.395 -16.317 1.00 90.62 175 ASP A N 1
ATOM 1385 C CA . ASP A 1 175 ? 9.332 -20.378 -16.082 1.00 90.62 175 ASP A CA 1
ATOM 1386 C C . ASP A 1 175 ? 10.700 -21.000 -15.752 1.00 90.62 175 ASP A C 1
ATOM 1388 O O . ASP A 1 175 ? 11.724 -20.482 -16.190 1.00 90.62 175 ASP A O 1
ATOM 1392 N N . ALA A 1 176 ? 10.709 -22.159 -15.084 1.00 88.75 176 ALA A N 1
ATOM 1393 C CA . ALA A 1 176 ? 11.920 -22.925 -14.785 1.00 88.75 176 ALA A CA 1
ATOM 1394 C C . ALA A 1 176 ? 12.641 -23.483 -16.032 1.00 88.75 176 ALA A C 1
ATOM 1396 O O . ALA A 1 176 ? 13.812 -23.844 -15.945 1.00 88.75 176 ALA A O 1
ATOM 1397 N N . THR A 1 177 ? 11.961 -23.555 -17.181 1.00 89.31 177 THR A N 1
ATOM 1398 C CA . THR A 1 177 ? 12.502 -24.063 -18.459 1.00 89.31 177 THR A CA 1
ATOM 1399 C C . THR A 1 177 ? 12.904 -22.954 -19.441 1.00 89.31 177 THR A C 1
ATOM 1401 O O . THR A 1 177 ? 13.523 -23.233 -20.477 1.00 89.31 177 THR A O 1
ATOM 1404 N N . LEU A 1 178 ? 12.536 -21.701 -19.144 1.00 91.88 178 LEU A N 1
ATOM 1405 C CA . LEU A 1 178 ? 12.807 -20.539 -19.993 1.00 91.88 178 LEU A CA 1
ATOM 1406 C C . LEU A 1 178 ? 14.231 -20.014 -19.774 1.00 91.88 178 LEU A C 1
ATOM 1408 O O . LEU A 1 178 ? 14.763 -20.054 -18.664 1.00 91.88 178 LEU A O 1
ATOM 1412 N N . ARG A 1 179 ? 14.829 -19.444 -20.824 1.00 91.69 179 ARG A N 1
ATOM 1413 C CA . ARG A 1 179 ? 16.151 -18.799 -20.757 1.00 91.69 179 ARG A CA 1
ATOM 1414 C C . ARG A 1 179 ? 16.135 -17.554 -19.854 1.00 91.69 179 ARG A C 1
ATOM 1416 O O . ARG A 1 179 ? 15.156 -16.812 -19.842 1.00 91.69 179 ARG A O 1
ATOM 1423 N N . ASP A 1 180 ? 17.213 -17.285 -19.110 1.00 88.88 180 ASP A N 1
ATOM 1424 C CA . ASP A 1 180 ? 17.322 -16.134 -18.176 1.00 88.88 180 ASP A CA 1
ATOM 1425 C C . ASP A 1 180 ? 17.353 -14.772 -18.908 1.00 88.88 180 ASP A C 1
ATOM 1427 O O . ASP A 1 180 ? 17.054 -13.730 -18.329 1.00 88.88 180 ASP A O 1
ATOM 1431 N N . GLN A 1 181 ? 17.682 -14.773 -20.204 1.00 92.38 181 GLN A N 1
ATOM 1432 C CA . GLN A 1 181 ? 17.799 -13.584 -21.051 1.00 92.38 181 GLN A CA 1
ATOM 1433 C C . GLN A 1 181 ? 16.450 -12.924 -21.366 1.00 92.38 181 GLN A C 1
ATOM 1435 O O . GLN A 1 181 ? 16.397 -11.705 -21.547 1.00 92.38 181 GLN A O 1
ATOM 1440 N N . GLN A 1 182 ? 15.358 -13.695 -21.391 1.00 92.44 182 GLN A N 1
ATOM 1441 C CA . GLN A 1 182 ? 14.010 -13.170 -21.595 1.00 92.44 182 GLN A CA 1
ATOM 1442 C C . GLN A 1 182 ? 13.453 -12.639 -20.276 1.00 92.44 182 GLN A C 1
ATOM 1444 O O . GLN A 1 182 ? 13.138 -13.411 -19.374 1.00 92.44 182 GLN A O 1
ATOM 1449 N N . ALA A 1 183 ? 13.308 -11.315 -20.176 1.00 90.94 183 ALA A N 1
ATOM 1450 C CA . ALA A 1 183 ? 12.818 -10.616 -18.984 1.00 90.94 183 ALA A CA 1
ATOM 1451 C C . ALA A 1 183 ? 11.355 -10.152 -19.088 1.00 90.94 183 ALA A C 1
ATOM 1453 O O . ALA A 1 183 ? 10.743 -9.786 -18.080 1.00 90.94 183 ALA A O 1
ATOM 1454 N N . GLY A 1 184 ? 10.782 -10.119 -20.292 1.00 88.75 184 GLY A N 1
ATOM 1455 C CA . GLY A 1 184 ? 9.411 -9.671 -20.516 1.00 88.75 184 GLY A CA 1
ATOM 1456 C C . GLY A 1 184 ? 8.403 -10.591 -19.837 1.00 88.75 184 GLY A C 1
ATOM 1457 O O . GLY A 1 184 ? 8.572 -11.798 -19.814 1.00 88.75 184 GLY A O 1
ATOM 1458 N N . PHE A 1 185 ? 7.335 -10.025 -19.269 1.00 86.69 185 PHE A N 1
ATOM 1459 C CA . PHE A 1 185 ? 6.212 -10.766 -18.662 1.00 86.69 185 PHE A CA 1
ATOM 1460 C C . PHE A 1 185 ? 6.557 -11.766 -17.539 1.00 86.69 185 PHE A C 1
ATOM 1462 O O . PHE A 1 185 ? 5.666 -12.485 -17.079 1.00 86.69 185 PHE A O 1
ATOM 1469 N N . ARG A 1 186 ? 7.798 -11.775 -17.047 1.00 87.50 186 ARG A N 1
ATOM 1470 C CA . ARG A 1 186 ? 8.260 -12.677 -15.991 1.00 87.50 186 ARG A CA 1
ATOM 1471 C C . ARG A 1 186 ? 8.339 -11.980 -14.645 1.00 87.50 186 ARG A C 1
ATOM 1473 O O . ARG A 1 186 ? 8.535 -10.767 -14.546 1.00 87.50 186 ARG A O 1
ATOM 1480 N N . LYS A 1 187 ? 8.143 -12.765 -13.587 1.00 84.12 187 LYS A N 1
ATOM 1481 C CA . LYS A 1 187 ? 8.258 -12.271 -12.216 1.00 84.12 187 LYS A CA 1
ATOM 1482 C C . LYS A 1 187 ? 9.724 -11.963 -11.915 1.00 84.12 187 LYS A C 1
ATOM 1484 O O . LYS A 1 187 ? 10.612 -12.610 -12.457 1.00 84.12 187 LYS A O 1
ATOM 1489 N N . ASP A 1 188 ? 9.966 -10.972 -11.062 1.00 83.31 188 ASP A N 1
ATOM 1490 C CA . ASP A 1 188 ? 11.297 -10.594 -10.585 1.00 83.31 188 ASP A CA 1
ATOM 1491 C C . ASP A 1 188 ? 12.253 -10.099 -11.686 1.00 83.31 188 ASP A C 1
ATOM 1493 O O . ASP A 1 188 ? 13.436 -9.940 -11.424 1.00 83.31 188 ASP A O 1
ATOM 1497 N N . HIS A 1 189 ? 11.766 -9.794 -12.892 1.00 87.19 189 HIS A N 1
ATOM 1498 C CA . HIS A 1 189 ? 12.542 -9.223 -13.996 1.00 87.19 189 HIS A CA 1
ATOM 1499 C C . HIS A 1 189 ? 12.006 -7.833 -14.362 1.00 87.19 189 HIS A C 1
ATOM 1501 O O . HIS A 1 189 ? 10.793 -7.610 -14.382 1.00 87.19 189 HIS A O 1
ATOM 1507 N N . SER A 1 190 ? 12.889 -6.870 -14.642 1.00 90.12 190 SER A N 1
ATOM 1508 C CA . SER A 1 190 ? 12.487 -5.496 -14.965 1.00 90.12 190 SER A CA 1
ATOM 1509 C C . SER A 1 190 ? 13.186 -4.932 -16.203 1.00 90.12 190 SER A C 1
ATOM 1511 O O . SER A 1 190 ? 14.296 -5.328 -16.552 1.00 90.12 190 SER A O 1
ATOM 1513 N N . CYS A 1 191 ? 12.577 -3.929 -16.850 1.00 92.44 191 CYS A N 1
ATOM 1514 C CA . CYS A 1 191 ? 13.233 -3.207 -17.948 1.00 92.44 191 CYS A CA 1
ATOM 1515 C C . CYS A 1 191 ? 14.549 -2.553 -17.499 1.00 92.44 191 CYS A C 1
ATOM 1517 O O . CYS A 1 191 ? 15.475 -2.422 -18.293 1.00 92.44 191 CYS A O 1
ATOM 1519 N N . ILE A 1 192 ? 14.629 -2.129 -16.231 1.00 93.88 192 ILE A N 1
ATOM 1520 C CA . ILE A 1 192 ? 15.826 -1.497 -15.665 1.00 93.88 192 ILE A CA 1
ATOM 1521 C C . ILE A 1 192 ? 16.994 -2.483 -15.655 1.00 93.88 192 ILE A C 1
ATOM 1523 O O . ILE A 1 192 ? 18.113 -2.082 -15.961 1.00 93.88 192 ILE A O 1
ATOM 1527 N N . ASP A 1 193 ? 16.727 -3.762 -15.388 1.00 92.62 193 ASP A N 1
ATOM 1528 C CA . ASP A 1 193 ? 17.738 -4.819 -15.376 1.00 92.62 193 ASP A CA 1
ATOM 1529 C C . ASP A 1 193 ? 18.376 -4.987 -16.760 1.00 92.62 193 ASP A C 1
ATOM 1531 O O . ASP A 1 193 ? 19.603 -4.974 -16.886 1.00 92.62 193 ASP A O 1
ATOM 1535 N N . GLN A 1 194 ? 17.548 -5.027 -17.809 1.00 93.75 194 GLN A N 1
ATOM 1536 C CA . GLN A 1 194 ? 18.015 -5.137 -19.192 1.00 93.75 194 GLN A CA 1
ATOM 1537 C C . GLN A 1 194 ? 18.729 -3.871 -19.680 1.00 93.75 194 GLN A C 1
ATOM 1539 O O . GLN A 1 194 ? 19.804 -3.955 -20.276 1.00 93.75 194 GLN A O 1
ATOM 1544 N N . ILE A 1 195 ? 18.187 -2.682 -19.381 1.00 93.88 195 ILE A N 1
ATOM 1545 C CA . ILE A 1 195 ? 18.833 -1.403 -19.724 1.00 93.88 195 ILE A CA 1
ATOM 1546 C C . ILE A 1 195 ? 20.204 -1.303 -19.046 1.00 93.88 195 ILE A C 1
ATOM 1548 O O . ILE A 1 195 ? 21.183 -0.922 -19.689 1.00 93.88 195 ILE A O 1
ATOM 1552 N N . ALA A 1 196 ? 20.288 -1.627 -17.753 1.00 92.50 196 ALA A N 1
ATOM 1553 C CA . ALA A 1 196 ? 21.537 -1.565 -17.004 1.00 92.50 196 ALA A CA 1
ATOM 1554 C C . ALA A 1 196 ? 22.565 -2.554 -17.556 1.00 92.50 196 ALA A C 1
ATOM 1556 O O . ALA A 1 196 ? 23.711 -2.170 -17.775 1.00 92.50 196 ALA A O 1
ATOM 1557 N N . THR A 1 197 ? 22.145 -3.793 -17.823 1.00 94.00 197 THR A N 1
ATOM 1558 C CA . THR A 1 197 ? 23.004 -4.841 -18.388 1.00 94.00 197 THR A CA 1
ATOM 1559 C C . THR A 1 197 ? 23.605 -4.386 -19.715 1.00 94.00 197 THR A C 1
ATOM 1561 O O . THR A 1 197 ? 24.828 -4.351 -19.846 1.00 94.00 197 THR A O 1
ATOM 1564 N N . LEU A 1 198 ? 22.776 -3.917 -20.654 1.00 94.81 198 LEU A N 1
ATOM 1565 C CA . LEU A 1 198 ? 23.247 -3.438 -21.955 1.00 94.81 198 LEU A CA 1
ATOM 1566 C C . LEU A 1 198 ? 24.183 -2.225 -21.837 1.00 94.81 198 LEU A C 1
ATOM 1568 O O . LEU A 1 198 ? 25.222 -2.178 -22.493 1.00 94.81 198 LEU A O 1
ATOM 1572 N N . ARG A 1 199 ? 23.853 -1.246 -20.983 1.00 92.94 199 ARG A N 1
ATOM 1573 C CA . ARG A 1 199 ? 24.723 -0.078 -20.756 1.00 92.94 199 ARG A CA 1
ATOM 1574 C C . ARG A 1 199 ? 26.080 -0.485 -20.202 1.00 92.94 199 ARG A C 1
ATOM 1576 O O . ARG A 1 199 ? 27.090 0.047 -20.649 1.00 92.94 199 ARG A O 1
ATOM 1583 N N . ILE A 1 200 ? 26.110 -1.415 -19.249 1.00 91.44 200 ILE A N 1
ATOM 1584 C CA . ILE A 1 200 ? 27.364 -1.905 -18.682 1.00 91.44 200 ILE A CA 1
ATOM 1585 C C . ILE A 1 200 ? 28.184 -2.631 -19.752 1.00 91.44 200 ILE A C 1
ATOM 1587 O O . ILE A 1 200 ? 29.387 -2.394 -19.824 1.00 91.44 200 ILE A O 1
ATOM 1591 N N . ILE A 1 201 ? 27.554 -3.445 -20.606 1.00 93.06 201 ILE A N 1
ATOM 1592 C CA . ILE A 1 201 ? 28.232 -4.109 -21.728 1.00 93.06 201 ILE A CA 1
ATOM 1593 C C . ILE A 1 201 ? 28.891 -3.072 -22.640 1.00 93.06 201 ILE A C 1
ATOM 1595 O O . ILE A 1 201 ? 30.099 -3.129 -22.849 1.00 93.06 201 ILE A O 1
ATOM 1599 N N . ILE A 1 202 ? 28.131 -2.075 -23.100 1.00 92.81 202 ILE A N 1
ATOM 1600 C CA . ILE A 1 202 ? 28.639 -1.006 -23.971 1.00 92.81 202 ILE A CA 1
ATOM 1601 C C . ILE A 1 202 ? 29.781 -0.235 -23.290 1.00 92.81 202 ILE A C 1
ATOM 1603 O O . ILE A 1 202 ? 30.847 -0.062 -23.879 1.00 92.81 202 ILE A O 1
ATOM 1607 N N . GLU A 1 203 ? 29.600 0.202 -22.038 1.00 90.62 203 GLU A N 1
ATOM 1608 C CA . GLU A 1 203 ? 30.628 0.940 -21.292 1.00 90.62 203 GLU A CA 1
ATOM 1609 C C . GLU A 1 203 ? 31.919 0.128 -21.123 1.00 90.62 203 GLU A C 1
ATOM 1611 O O . GLU A 1 203 ? 33.013 0.674 -21.282 1.00 90.62 203 GLU A O 1
ATOM 1616 N N . GLN A 1 204 ? 31.807 -1.166 -20.812 1.00 89.06 204 GLN A N 1
ATOM 1617 C CA . GLN A 1 204 ? 32.968 -2.038 -20.667 1.00 89.06 204 GLN A CA 1
ATOM 1618 C C . GLN A 1 204 ? 33.631 -2.331 -22.015 1.00 89.06 204 GLN A C 1
ATOM 1620 O O . GLN A 1 204 ? 34.858 -2.307 -22.091 1.00 89.06 204 GLN A O 1
ATOM 1625 N N . SER A 1 205 ? 32.870 -2.505 -23.096 1.00 91.25 205 SER A N 1
ATOM 1626 C CA . SER A 1 205 ? 33.449 -2.659 -24.432 1.00 91.25 205 SER A CA 1
ATOM 1627 C C . SER A 1 205 ? 34.257 -1.431 -24.855 1.00 91.25 205 SER A C 1
ATOM 1629 O O . SER A 1 205 ? 35.372 -1.579 -25.357 1.00 91.25 205 SER A O 1
ATOM 1631 N N . ILE A 1 206 ? 33.767 -0.219 -24.560 1.00 89.00 206 ILE A N 1
ATOM 1632 C CA . ILE A 1 206 ? 34.502 1.042 -24.770 1.00 89.00 206 ILE A CA 1
ATOM 1633 C C . ILE A 1 206 ? 35.793 1.080 -23.942 1.00 89.00 206 ILE A C 1
ATOM 1635 O O . ILE A 1 206 ? 36.853 1.421 -24.469 1.00 89.00 206 ILE A O 1
ATOM 1639 N N . GLU A 1 207 ? 35.715 0.753 -22.649 1.00 88.06 207 GLU A N 1
ATOM 1640 C CA . GLU A 1 207 ? 36.846 0.819 -21.714 1.00 88.06 207 GLU A CA 1
ATOM 1641 C C . GLU A 1 207 ? 37.983 -0.144 -22.083 1.00 88.06 207 GLU A C 1
ATOM 1643 O O . GLU A 1 207 ? 39.160 0.216 -22.003 1.00 88.06 207 GLU A O 1
ATOM 1648 N N . TRP A 1 208 ? 37.628 -1.349 -22.518 1.00 89.00 208 TRP A N 1
ATOM 1649 C CA . TRP A 1 208 ? 38.559 -2.426 -22.855 1.00 89.00 208 TRP A CA 1
ATOM 1650 C C . TRP A 1 208 ? 38.885 -2.516 -24.351 1.00 89.00 208 TRP A C 1
ATOM 1652 O O . TRP A 1 208 ? 39.539 -3.467 -24.772 1.00 89.00 208 TRP A O 1
ATOM 1662 N N . ASN A 1 209 ? 38.440 -1.534 -25.142 1.00 88.75 209 ASN A N 1
ATOM 1663 C CA . ASN A 1 209 ? 38.677 -1.449 -26.584 1.00 88.75 209 ASN A CA 1
ATOM 1664 C C . ASN A 1 209 ? 38.298 -2.734 -27.343 1.00 88.75 209 ASN A C 1
ATOM 1666 O O . ASN A 1 209 ? 39.046 -3.204 -28.197 1.00 88.75 209 ASN A O 1
ATOM 1670 N N . THR A 1 210 ? 37.146 -3.312 -27.005 1.00 90.88 210 THR A N 1
ATOM 1671 C CA . THR A 1 210 ? 36.636 -4.526 -27.653 1.00 90.88 210 THR A CA 1
ATOM 1672 C C . THR A 1 210 ? 35.522 -4.181 -28.624 1.00 90.88 210 THR A C 1
ATOM 1674 O O . THR A 1 210 ? 34.743 -3.256 -28.368 1.00 90.88 210 THR A O 1
ATOM 1677 N N . SER A 1 211 ? 35.477 -4.901 -29.746 1.00 92.75 211 SER A N 1
ATOM 1678 C CA . SER A 1 211 ? 34.419 -4.765 -30.742 1.00 92.75 211 SER A CA 1
ATOM 1679 C C . SER A 1 211 ? 33.110 -5.335 -30.208 1.00 92.75 211 SER A C 1
ATOM 1681 O O . SER A 1 211 ? 33.076 -6.436 -29.659 1.00 92.75 211 SER A O 1
ATOM 1683 N N . LEU A 1 212 ? 32.032 -4.576 -30.377 1.00 94.81 212 LEU A N 1
ATOM 1684 C CA . LEU A 1 212 ? 30.685 -4.973 -29.994 1.00 94.81 212 LEU A CA 1
ATOM 1685 C C . LEU A 1 212 ? 29.701 -4.514 -31.069 1.00 94.81 212 LEU A C 1
ATOM 1687 O O . LEU A 1 212 ? 29.626 -3.332 -31.404 1.00 94.81 212 LEU A O 1
ATOM 1691 N N . TYR A 1 213 ? 28.912 -5.459 -31.556 1.00 96.12 213 TYR A N 1
ATOM 1692 C CA . TYR A 1 213 ? 27.758 -5.240 -32.412 1.00 96.12 213 TYR A CA 1
ATOM 1693 C C . TYR A 1 213 ? 26.509 -5.475 -31.572 1.00 96.12 213 TYR A C 1
ATOM 1695 O O . TYR A 1 213 ? 26.411 -6.491 -30.882 1.00 96.12 213 TYR A O 1
ATOM 1703 N N . VAL A 1 214 ? 25.553 -4.555 -31.651 1.00 97.12 214 VAL A N 1
ATOM 1704 C CA . VAL A 1 214 ? 24.226 -4.706 -31.055 1.00 97.12 214 VAL A CA 1
ATOM 1705 C C . VAL A 1 214 ? 23.188 -4.554 -32.157 1.00 97.12 214 VAL A C 1
ATOM 1707 O O . VAL A 1 214 ? 23.144 -3.507 -32.798 1.00 97.12 214 VAL A O 1
ATOM 1710 N N . ASN A 1 215 ? 22.366 -5.575 -32.391 1.00 97.00 215 ASN A N 1
ATOM 1711 C CA . ASN A 1 215 ? 21.253 -5.501 -33.337 1.00 97.00 215 ASN A CA 1
ATOM 1712 C C . ASN A 1 215 ? 19.926 -5.474 -32.568 1.00 97.00 215 ASN A C 1
ATOM 1714 O O . ASN A 1 215 ? 19.580 -6.441 -31.888 1.00 97.00 215 ASN A O 1
ATOM 1718 N N . PHE A 1 216 ? 19.219 -4.347 -32.646 1.00 97.38 216 PHE A N 1
ATOM 1719 C CA . PHE A 1 216 ? 17.918 -4.146 -32.015 1.00 97.38 216 PHE A CA 1
ATOM 1720 C C . PHE A 1 216 ? 16.821 -4.597 -32.968 1.00 97.38 216 PHE A C 1
ATOM 1722 O O . PHE A 1 216 ? 16.594 -3.918 -33.967 1.00 97.38 216 PHE A O 1
ATOM 1729 N N . ILE A 1 217 ? 16.141 -5.702 -32.663 1.00 95.31 217 ILE A N 1
ATOM 1730 C CA . ILE A 1 217 ? 15.054 -6.249 -33.484 1.00 95.31 217 ILE A CA 1
ATOM 1731 C C . ILE A 1 217 ? 13.700 -5.754 -32.954 1.00 95.31 217 ILE A C 1
ATOM 1733 O O . ILE A 1 217 ? 13.446 -5.814 -31.753 1.00 95.31 217 ILE A O 1
ATOM 1737 N N . ASP A 1 218 ? 12.824 -5.303 -33.859 1.00 93.19 218 ASP A N 1
ATOM 1738 C CA . ASP A 1 218 ? 11.394 -5.034 -33.609 1.00 93.19 218 ASP A CA 1
ATOM 1739 C C . ASP A 1 218 ? 10.577 -5.895 -34.577 1.00 93.19 218 ASP A C 1
ATOM 1741 O O . ASP A 1 218 ? 10.923 -5.988 -35.755 1.00 93.19 218 ASP A O 1
ATOM 1745 N N . PHE A 1 219 ? 9.494 -6.513 -34.109 1.00 92.94 219 PHE A N 1
ATOM 1746 C CA . PHE A 1 219 ? 8.610 -7.323 -34.951 1.00 92.94 219 PHE A CA 1
ATOM 1747 C C . PHE A 1 219 ? 7.349 -6.569 -35.373 1.00 92.94 219 PHE A C 1
ATOM 1749 O O . PHE A 1 219 ? 6.732 -5.805 -34.623 1.00 92.94 219 PHE A O 1
ATOM 1756 N N . GLU A 1 220 ? 6.875 -6.860 -36.580 1.00 90.25 220 GLU A N 1
ATOM 1757 C CA . GLU A 1 220 ? 5.629 -6.301 -37.080 1.00 90.25 220 GLU A CA 1
ATOM 1758 C C . GLU A 1 220 ? 4.414 -6.919 -36.396 1.00 90.25 220 GLU A C 1
ATOM 1760 O O . GLU A 1 220 ? 4.005 -8.042 -36.690 1.00 90.25 220 GLU A O 1
ATOM 1765 N N . LYS A 1 221 ? 3.787 -6.124 -35.518 1.00 86.69 221 LYS A N 1
ATOM 1766 C CA . LYS A 1 221 ? 2.512 -6.464 -34.862 1.00 86.69 221 LYS A CA 1
ATOM 1767 C C . LYS A 1 221 ? 2.583 -7.823 -34.144 1.00 86.69 221 LYS A C 1
ATOM 1769 O O . LYS A 1 221 ? 1.650 -8.603 -34.217 1.00 86.69 221 LYS A O 1
ATOM 1774 N N . ALA A 1 222 ? 3.676 -8.081 -33.425 1.00 88.69 222 ALA A N 1
ATOM 1775 C CA . ALA A 1 222 ? 4.058 -9.408 -32.930 1.00 88.69 222 ALA A CA 1
ATOM 1776 C C . ALA A 1 222 ? 2.921 -10.262 -32.324 1.00 88.69 222 ALA A C 1
ATOM 1778 O O . ALA A 1 222 ? 2.757 -11.423 -32.680 1.00 88.69 222 ALA A O 1
ATOM 1779 N N . PHE A 1 223 ? 2.093 -9.684 -31.447 1.00 88.94 223 PHE A N 1
ATOM 1780 C CA . PHE A 1 223 ? 0.968 -10.400 -30.827 1.00 88.94 223 PHE A CA 1
ATOM 1781 C C . PHE A 1 223 ? -0.108 -10.823 -31.838 1.00 88.94 223 PHE A C 1
ATOM 1783 O O . PHE A 1 223 ? -0.704 -11.880 -31.673 1.00 88.94 223 PHE A O 1
ATOM 1790 N N . ASP A 1 224 ? -0.355 -10.010 -32.862 1.00 89.25 224 ASP A N 1
ATOM 1791 C CA . ASP A 1 224 ? -1.405 -10.219 -33.862 1.00 89.25 224 ASP A CA 1
ATOM 1792 C C . ASP A 1 224 ? -0.983 -11.243 -34.942 1.00 89.25 224 ASP A C 1
ATOM 1794 O O . ASP A 1 224 ? -1.829 -11.787 -35.652 1.00 89.25 224 ASP A O 1
ATOM 1798 N N . SER A 1 225 ? 0.324 -11.513 -35.054 1.00 91.38 225 SER A N 1
ATOM 1799 C CA . SER A 1 225 ? 0.925 -12.219 -36.195 1.00 91.38 225 SER A CA 1
ATOM 1800 C C . SER A 1 225 ? 1.242 -13.698 -35.957 1.00 91.38 225 SER A C 1
ATOM 1802 O O . SER A 1 225 ? 1.453 -14.417 -36.925 1.00 91.38 225 SER A O 1
ATOM 1804 N N . LEU A 1 226 ? 1.295 -14.158 -34.702 1.00 92.50 226 LEU A N 1
ATOM 1805 C CA . LEU A 1 226 ? 1.671 -15.542 -34.389 1.00 92.50 226 LEU A CA 1
ATOM 1806 C C . LEU A 1 226 ? 0.712 -16.567 -35.003 1.00 92.50 226 LEU A C 1
ATOM 1808 O O . LEU A 1 226 ? -0.508 -16.449 -34.852 1.00 92.50 226 LEU A O 1
ATOM 1812 N N . ASP A 1 227 ? 1.267 -17.613 -35.606 1.00 92.62 227 ASP A N 1
ATOM 1813 C CA . ASP A 1 227 ? 0.479 -18.747 -36.074 1.00 92.62 227 ASP A CA 1
ATOM 1814 C C . ASP A 1 227 ? 0.019 -19.627 -34.900 1.00 92.62 227 ASP A C 1
ATOM 1816 O O . ASP A 1 227 ? 0.806 -20.030 -34.038 1.00 92.62 227 ASP A O 1
ATOM 1820 N N . ARG A 1 228 ? -1.284 -19.928 -34.845 1.00 91.38 228 ARG A N 1
ATOM 1821 C CA . ARG A 1 228 ? -1.865 -20.683 -33.726 1.00 91.38 228 ARG A CA 1
ATOM 1822 C C . ARG A 1 228 ? -1.512 -22.161 -33.766 1.00 91.38 228 ARG A C 1
ATOM 1824 O O . ARG A 1 228 ? -1.364 -22.751 -32.700 1.00 91.38 228 ARG A O 1
ATOM 1831 N N . SER A 1 229 ? -1.378 -22.755 -34.953 1.00 91.00 229 SER A N 1
ATOM 1832 C CA . SER A 1 229 ? -1.033 -24.174 -35.076 1.00 91.00 229 SER A CA 1
ATOM 1833 C C . SER A 1 229 ? 0.336 -24.442 -34.450 1.00 91.00 229 SER A C 1
ATOM 1835 O O . SER A 1 229 ? 0.469 -25.345 -33.622 1.00 91.00 229 SER A O 1
ATOM 1837 N N . VAL A 1 230 ? 1.297 -23.551 -34.710 1.00 93.06 230 VAL A N 1
ATOM 1838 C CA . VAL A 1 230 ? 2.643 -23.623 -34.137 1.00 93.06 230 VAL A CA 1
ATOM 1839 C C . VAL A 1 230 ? 2.622 -23.410 -32.622 1.00 93.06 230 VAL A C 1
ATOM 1841 O O . VAL A 1 230 ? 3.333 -24.106 -31.900 1.00 93.06 230 VAL A O 1
ATOM 1844 N N . LEU A 1 231 ? 1.772 -22.516 -32.098 1.00 94.00 231 LEU A N 1
ATOM 1845 C CA . LEU A 1 231 ? 1.629 -22.326 -30.646 1.00 94.00 231 LEU A CA 1
ATOM 1846 C C . LEU A 1 231 ? 1.211 -23.609 -29.918 1.00 94.00 231 LEU A C 1
ATOM 1848 O O . LEU A 1 231 ? 1.705 -23.870 -28.822 1.00 94.00 231 LEU A O 1
ATOM 1852 N N . TRP A 1 232 ? 0.338 -24.426 -30.509 1.00 94.38 232 TRP A N 1
ATOM 1853 C CA . TRP A 1 232 ? -0.082 -25.693 -29.902 1.00 94.38 232 TRP A CA 1
ATOM 1854 C C . TRP A 1 232 ? 1.061 -26.711 -29.868 1.00 94.38 232 TRP A C 1
ATOM 1856 O O . TRP A 1 232 ? 1.265 -27.362 -28.840 1.00 94.38 232 TRP A O 1
ATOM 1866 N N . CYS A 1 233 ? 1.847 -26.790 -30.945 1.00 94.94 233 CYS A N 1
ATOM 1867 C CA . CYS A 1 233 ? 3.061 -27.604 -31.001 1.00 94.94 233 CYS A CA 1
ATOM 1868 C C . CYS A 1 233 ? 4.098 -27.137 -29.970 1.00 94.94 233 CYS A C 1
ATOM 1870 O O . CYS A 1 233 ? 4.671 -27.954 -29.254 1.00 94.94 233 CYS A O 1
ATOM 1872 N N . LEU A 1 234 ? 4.281 -25.824 -29.808 1.00 96.06 234 LEU A N 1
ATOM 1873 C CA . LEU A 1 234 ? 5.159 -25.272 -28.776 1.00 96.06 234 LEU A CA 1
ATOM 1874 C C . LEU A 1 234 ? 4.696 -25.672 -27.376 1.00 96.06 234 LEU A C 1
ATOM 1876 O O . LEU A 1 234 ? 5.504 -26.092 -26.559 1.00 96.06 234 LEU A O 1
ATOM 1880 N N . MET A 1 235 ? 3.398 -25.617 -27.079 1.00 96.50 235 MET A N 1
ATOM 1881 C CA . MET A 1 235 ? 2.916 -26.060 -25.770 1.00 96.50 235 MET A CA 1
ATOM 1882 C C . MET A 1 235 ? 3.277 -27.528 -25.484 1.00 96.50 235 MET A C 1
ATOM 1884 O O . MET A 1 235 ? 3.712 -27.826 -24.371 1.00 96.50 235 MET A O 1
ATOM 1888 N N . ARG A 1 236 ? 3.176 -28.421 -26.482 1.00 96.06 236 ARG A N 1
ATOM 1889 C CA . ARG A 1 236 ? 3.651 -29.814 -26.374 1.00 96.06 236 ARG A CA 1
ATOM 1890 C C . ARG A 1 236 ? 5.161 -29.902 -26.167 1.00 96.06 236 ARG A C 1
ATOM 1892 O O . ARG A 1 236 ? 5.615 -30.658 -25.314 1.00 96.06 236 ARG A O 1
ATOM 1899 N N . HIS A 1 237 ? 5.931 -29.097 -26.891 1.00 95.50 237 HIS A N 1
ATOM 1900 C CA . HIS A 1 237 ? 7.389 -29.025 -26.771 1.00 95.50 237 HIS A CA 1
ATOM 1901 C C . HIS A 1 237 ? 7.870 -28.616 -25.373 1.00 95.50 237 HIS A C 1
ATOM 1903 O O . HIS A 1 237 ? 8.868 -29.134 -24.884 1.00 95.50 237 HIS A O 1
ATOM 1909 N N . TYR A 1 238 ? 7.144 -27.722 -24.698 1.00 95.81 238 TYR A N 1
ATOM 1910 C CA . TYR A 1 238 ? 7.428 -27.334 -23.311 1.00 95.81 238 TYR A CA 1
ATOM 1911 C C . TYR A 1 238 ? 6.817 -28.295 -22.273 1.00 95.81 238 TYR A C 1
ATOM 1913 O O . TYR A 1 238 ? 6.817 -27.990 -21.081 1.00 95.81 238 TYR A O 1
ATOM 1921 N N . GLY A 1 239 ? 6.274 -29.438 -22.704 1.00 95.44 239 GLY A N 1
ATOM 1922 C CA . GLY A 1 239 ? 5.695 -30.462 -21.835 1.00 95.44 239 GLY A CA 1
ATOM 1923 C C . GLY A 1 239 ? 4.353 -30.072 -21.216 1.00 95.44 239 GLY A C 1
ATOM 1924 O O . GLY A 1 239 ? 3.944 -30.663 -20.224 1.00 95.44 239 GLY A O 1
ATOM 1925 N N . ILE A 1 240 ? 3.641 -29.069 -21.733 1.00 97.31 240 ILE A N 1
ATOM 1926 C CA . ILE A 1 240 ? 2.344 -28.692 -21.159 1.00 97.31 240 ILE A CA 1
ATOM 1927 C C . ILE A 1 240 ? 1.347 -29.848 -21.363 1.00 97.31 240 ILE A C 1
ATOM 1929 O O . ILE A 1 240 ? 1.178 -30.296 -22.500 1.00 97.31 240 ILE A O 1
ATOM 1933 N N . PRO A 1 241 ? 0.642 -30.303 -20.306 1.00 96.56 241 PRO A N 1
ATOM 1934 C CA . PRO A 1 241 ? -0.264 -31.435 -20.428 1.00 96.56 241 PRO A CA 1
ATOM 1935 C C . PRO A 1 241 ? -1.378 -31.218 -21.447 1.00 96.56 241 PRO A C 1
ATOM 1937 O O . PRO A 1 241 ? -1.953 -30.124 -21.547 1.00 96.56 241 PRO A O 1
ATOM 1940 N N . GLY A 1 242 ? -1.754 -32.294 -22.142 1.00 95.56 242 GLY A N 1
ATOM 1941 C CA . GLY A 1 242 ? -2.758 -32.249 -23.213 1.00 95.56 242 GLY A CA 1
ATOM 1942 C C . GLY A 1 242 ? -4.094 -31.623 -22.796 1.00 95.56 242 GLY A C 1
ATOM 1943 O O . GLY A 1 242 ? -4.716 -30.917 -23.589 1.00 95.56 242 GLY A O 1
ATOM 1944 N N . LYS A 1 243 ? -4.494 -31.797 -21.528 1.00 94.75 243 LYS A N 1
ATOM 1945 C CA . LYS A 1 243 ? -5.710 -31.197 -20.953 1.00 94.75 243 LYS A CA 1
ATOM 1946 C C . LYS A 1 243 ? -5.725 -29.672 -21.079 1.00 94.75 243 LYS A C 1
ATOM 1948 O O . LYS A 1 243 ? -6.708 -29.092 -21.531 1.00 94.75 243 LYS A O 1
ATOM 1953 N N . PHE A 1 244 ? -4.626 -29.013 -20.714 1.00 95.94 244 PHE A N 1
ATOM 1954 C CA . PHE A 1 244 ? -4.519 -27.557 -20.809 1.00 95.94 244 PHE A CA 1
ATOM 1955 C C . PHE A 1 244 ? -4.460 -27.087 -22.259 1.00 95.94 244 PHE A C 1
ATOM 1957 O O . PHE A 1 244 ? -5.050 -26.058 -22.581 1.00 95.94 244 PHE A O 1
ATOM 1964 N N . ILE A 1 245 ? -3.774 -27.838 -23.128 1.00 95.81 245 ILE A N 1
ATOM 1965 C CA . ILE A 1 245 ? -3.672 -27.517 -24.556 1.00 95.81 245 ILE A CA 1
ATOM 1966 C C . ILE A 1 245 ? -5.054 -27.512 -25.197 1.00 95.81 245 ILE A C 1
ATOM 1968 O O . ILE A 1 245 ? -5.383 -26.546 -25.875 1.00 95.81 245 ILE A O 1
ATOM 1972 N N . ARG A 1 246 ? -5.885 -28.531 -24.949 1.00 95.62 246 ARG A N 1
ATOM 1973 C CA . ARG A 1 246 ? -7.237 -28.612 -25.522 1.00 95.62 246 ARG A CA 1
ATOM 1974 C C . ARG A 1 246 ? -8.141 -27.479 -25.039 1.00 95.62 246 ARG A C 1
ATOM 1976 O O . ARG A 1 246 ? -8.713 -26.778 -25.865 1.00 95.62 246 ARG A O 1
ATOM 1983 N N . ILE A 1 247 ? -8.160 -27.199 -23.732 1.00 94.25 247 ILE A N 1
ATOM 1984 C CA . ILE A 1 247 ? -8.931 -26.077 -23.166 1.00 94.25 247 ILE A CA 1
ATOM 1985 C C . ILE A 1 247 ? -8.462 -24.731 -23.746 1.00 94.25 247 ILE A C 1
ATOM 1987 O O . ILE A 1 247 ? -9.277 -23.901 -24.151 1.00 94.25 247 ILE A O 1
ATOM 1991 N N . ILE A 1 248 ? -7.147 -24.490 -23.809 1.00 93.62 248 ILE A N 1
ATOM 1992 C CA . ILE A 1 248 ? -6.612 -23.242 -24.368 1.00 93.62 248 ILE A CA 1
ATOM 1993 C C . ILE A 1 248 ? -6.933 -23.156 -25.863 1.00 93.62 248 ILE A C 1
ATOM 1995 O O . ILE A 1 248 ? -7.430 -22.118 -26.291 1.00 93.62 248 ILE A O 1
ATOM 1999 N N . LYS A 1 249 ? -6.713 -24.220 -26.640 1.00 93.12 249 LYS A N 1
ATOM 2000 C CA . LYS A 1 249 ? -7.024 -24.276 -28.075 1.00 93.12 249 LYS A CA 1
ATOM 2001 C C . LYS A 1 249 ? -8.496 -23.955 -28.331 1.00 93.12 249 LYS A C 1
ATOM 2003 O O . LYS A 1 249 ? -8.777 -23.062 -29.125 1.00 93.12 249 LYS A O 1
ATOM 2008 N N . ASN A 1 250 ? -9.411 -24.565 -27.579 1.00 90.69 250 ASN A N 1
ATOM 2009 C CA . ASN A 1 250 ? -10.848 -24.312 -27.696 1.00 90.69 250 ASN A CA 1
ATOM 2010 C C . ASN A 1 250 ? -11.218 -22.867 -27.332 1.00 90.69 250 ASN A C 1
ATOM 2012 O O . ASN A 1 250 ? -12.102 -22.289 -27.949 1.00 90.69 250 ASN A O 1
ATOM 2016 N N . SER A 1 251 ? -10.487 -22.214 -26.419 1.00 89.25 251 SER A N 1
ATOM 2017 C CA . SER A 1 251 ? -10.680 -20.779 -26.133 1.00 89.25 251 SER A CA 1
ATOM 2018 C C . SER A 1 251 ? -10.284 -19.839 -27.278 1.00 89.25 251 SER A C 1
ATOM 2020 O O . SER A 1 251 ? -10.628 -18.653 -27.242 1.00 89.25 251 SER A O 1
ATOM 2022 N N . TYR A 1 252 ? -9.533 -20.327 -28.265 1.00 89.12 252 TYR A N 1
ATOM 2023 C CA . TYR A 1 252 ? -9.153 -19.593 -29.472 1.00 89.12 252 TYR A CA 1
ATOM 2024 C C . TYR A 1 252 ? -9.924 -20.047 -30.715 1.00 89.12 252 TYR A C 1
ATOM 2026 O O . TYR A 1 252 ? -9.859 -19.352 -31.728 1.00 89.12 252 TYR A O 1
ATOM 2034 N N . ASP A 1 253 ? -10.637 -21.170 -30.654 1.00 86.75 253 ASP A N 1
ATOM 2035 C CA . ASP A 1 253 ? -11.421 -21.676 -31.776 1.00 86.75 253 ASP A CA 1
ATOM 2036 C C . ASP A 1 253 ? -12.712 -20.863 -31.974 1.00 86.75 253 ASP A C 1
ATOM 2038 O O . ASP A 1 253 ? -13.246 -20.289 -31.023 1.00 86.75 253 ASP A O 1
ATOM 2042 N N . LYS A 1 254 ? -13.189 -20.771 -33.224 1.00 86.31 254 LYS A N 1
ATOM 2043 C CA . LYS A 1 254 ? -14.441 -20.083 -33.622 1.00 86.31 254 LYS A CA 1
ATOM 2044 C C . LYS A 1 254 ? -14.624 -18.670 -33.037 1.00 86.31 254 LYS A C 1
ATOM 2046 O O . LYS A 1 254 ? -15.744 -18.218 -32.802 1.00 86.31 254 LYS A O 1
ATOM 2051 N N . MET A 1 255 ? -13.524 -17.962 -32.788 1.00 88.25 255 MET A N 1
ATOM 2052 C CA . MET A 1 255 ? -13.555 -16.644 -32.163 1.00 88.25 255 MET A CA 1
ATOM 2053 C C . MET A 1 255 ? -14.003 -15.566 -33.152 1.00 88.25 255 MET A C 1
ATOM 2055 O O . MET A 1 255 ? -13.485 -15.484 -34.268 1.00 88.25 255 MET A O 1
ATOM 2059 N N . THR A 1 256 ? -14.876 -14.670 -32.696 1.00 92.19 256 THR A N 1
ATOM 2060 C CA . THR A 1 256 ? -15.303 -13.485 -33.444 1.00 92.19 256 THR A CA 1
ATOM 2061 C C . THR A 1 256 ? -14.996 -12.190 -32.690 1.00 92.19 256 THR A C 1
ATOM 2063 O O . THR A 1 256 ? -14.859 -12.148 -31.461 1.00 92.19 256 THR A O 1
ATOM 2066 N N . CYS A 1 257 ? -14.834 -11.103 -33.442 1.00 92.38 257 CYS A N 1
ATOM 2067 C CA . CYS A 1 257 ? -14.543 -9.777 -32.915 1.00 92.38 257 CYS A CA 1
ATOM 2068 C C . CYS A 1 257 ? -15.446 -8.715 -33.534 1.00 92.38 257 CYS A C 1
ATOM 2070 O O . CYS A 1 257 ? -15.726 -8.739 -34.728 1.00 92.38 257 CYS A O 1
ATOM 2072 N N . ARG A 1 258 ? -15.796 -7.709 -32.728 1.00 92.62 258 ARG A N 1
ATOM 2073 C CA . ARG A 1 258 ? -16.418 -6.456 -33.184 1.00 92.62 258 ARG A CA 1
ATOM 2074 C C . ARG A 1 258 ? -15.594 -5.268 -32.714 1.00 92.62 258 ARG A C 1
ATOM 2076 O O . ARG A 1 258 ? -15.055 -5.280 -31.608 1.00 92.62 258 ARG A O 1
ATOM 2083 N N . VAL A 1 259 ? -15.473 -4.222 -33.525 1.00 91.31 259 VAL A N 1
ATOM 2084 C CA . VAL A 1 259 ? -14.700 -3.028 -33.159 1.00 91.31 259 VAL A CA 1
ATOM 2085 C C . VAL A 1 259 ? -15.615 -1.990 -32.524 1.00 91.31 259 VAL A C 1
ATOM 2087 O O . VAL A 1 259 ? -16.585 -1.555 -33.137 1.00 91.31 259 VAL A O 1
ATOM 2090 N N . LEU A 1 260 ? -15.265 -1.529 -31.323 1.00 86.44 260 LEU A N 1
ATOM 2091 C CA . LEU A 1 260 ? -15.988 -0.458 -30.641 1.00 86.44 260 LEU A CA 1
ATOM 2092 C C . LEU A 1 260 ? -15.580 0.913 -31.201 1.00 86.44 260 LEU A C 1
ATOM 2094 O O . LEU A 1 260 ? -14.401 1.282 -31.176 1.00 86.44 260 LEU A O 1
ATOM 2098 N N . HIS A 1 261 ? -16.542 1.684 -31.700 1.00 82.56 261 HIS A N 1
ATOM 2099 C CA . HIS A 1 261 ? -16.395 3.063 -32.172 1.00 82.56 261 HIS A CA 1
ATOM 2100 C C . HIS A 1 261 ? -17.375 3.999 -31.443 1.00 82.56 261 HIS A C 1
ATOM 2102 O O . HIS A 1 261 ? -18.260 3.537 -30.733 1.00 82.56 261 HIS A O 1
ATOM 2108 N N . ALA A 1 262 ? -17.212 5.318 -31.600 1.00 72.88 262 ALA A N 1
ATOM 2109 C CA . ALA A 1 262 ? -18.100 6.306 -30.977 1.00 72.88 262 ALA A CA 1
ATOM 2110 C C . ALA A 1 262 ? -19.565 6.153 -31.430 1.00 72.88 262 ALA A C 1
ATOM 2112 O O . ALA A 1 262 ? -20.467 6.307 -30.618 1.00 72.88 262 ALA A O 1
ATOM 2113 N N . SER A 1 263 ? -19.767 5.786 -32.697 1.00 72.00 263 SER A N 1
ATOM 2114 C CA . SER A 1 263 ? -21.073 5.564 -33.329 1.00 72.00 263 SER A CA 1
ATOM 2115 C C . SER A 1 263 ? -21.689 4.184 -33.058 1.00 72.00 263 SER A C 1
ATOM 2117 O O . SER A 1 263 ? -22.811 3.926 -33.474 1.00 72.00 263 SER A O 1
ATOM 2119 N N . GLY A 1 264 ? -20.975 3.280 -32.372 1.00 83.00 264 GLY A N 1
ATOM 2120 C CA . GLY A 1 264 ? -21.458 1.930 -32.069 1.00 83.00 264 GLY A CA 1
ATOM 2121 C C . GLY A 1 264 ? -20.434 0.825 -32.339 1.00 83.00 264 GLY A C 1
ATOM 2122 O O . GLY A 1 264 ? -19.222 1.056 -32.367 1.00 83.00 264 GLY A O 1
ATOM 2123 N N . LEU A 1 265 ? -20.928 -0.403 -32.497 1.00 89.12 265 LEU A N 1
ATOM 2124 C CA . LEU A 1 265 ? -20.130 -1.589 -32.818 1.00 89.12 265 LEU A CA 1
ATOM 2125 C C . LEU A 1 265 ? -20.109 -1.828 -34.329 1.00 89.12 265 LEU A C 1
ATOM 2127 O O . LEU A 1 265 ? -21.132 -1.688 -34.991 1.00 89.12 265 LEU A O 1
ATOM 2131 N N . SER A 1 266 ? -18.960 -2.243 -34.861 1.00 93.31 266 SER A N 1
ATOM 2132 C CA . SER A 1 266 ? -18.861 -2.687 -36.255 1.00 93.31 266 SER A CA 1
ATOM 2133 C C . SER A 1 266 ? -19.565 -4.024 -36.493 1.00 93.31 266 SER A C 1
ATOM 2135 O O . SER A 1 266 ? -19.982 -4.699 -35.545 1.00 93.31 266 SER A O 1
ATOM 2137 N N . ASP A 1 267 ? -19.593 -4.449 -37.753 1.00 90.62 267 ASP A N 1
ATOM 2138 C CA . ASP A 1 267 ? -19.886 -5.832 -38.119 1.00 90.62 267 ASP A CA 1
ATOM 2139 C C . ASP A 1 267 ? -18.879 -6.796 -37.476 1.00 90.62 267 ASP A C 1
ATOM 2141 O O . ASP A 1 267 ? -17.751 -6.412 -37.125 1.00 90.62 267 ASP A O 1
ATOM 2145 N N . SER A 1 268 ? -19.328 -8.035 -37.280 1.00 93.12 268 SER A N 1
ATOM 2146 C CA . SER A 1 268 ? -18.533 -9.116 -36.703 1.00 93.12 268 SER A CA 1
ATOM 2147 C C . SER A 1 268 ? -17.648 -9.771 -37.759 1.00 93.12 268 SER A C 1
ATOM 2149 O O . SER A 1 268 ? -18.049 -9.909 -38.912 1.00 93.12 268 SER A O 1
ATOM 2151 N N . PHE A 1 269 ? -16.447 -10.186 -37.364 1.00 94.38 269 PHE A N 1
ATOM 2152 C CA . PHE A 1 269 ? -15.516 -10.926 -38.215 1.00 94.38 269 PHE A CA 1
ATOM 2153 C C . PHE A 1 269 ? -14.781 -12.006 -37.411 1.00 94.38 269 PHE A C 1
ATOM 2155 O O . PHE A 1 269 ? -14.579 -11.864 -36.201 1.00 94.38 269 PHE A O 1
ATOM 2162 N N . ALA A 1 270 ? -14.389 -13.092 -38.079 1.00 93.06 270 ALA A N 1
ATOM 2163 C CA . ALA A 1 270 ? -13.643 -14.192 -37.469 1.00 93.06 270 ALA A CA 1
ATOM 2164 C C . ALA A 1 270 ? -12.185 -13.797 -37.182 1.00 93.06 270 ALA A C 1
ATOM 2166 O O . ALA A 1 270 ? -11.632 -12.920 -37.842 1.00 93.06 270 ALA A O 1
ATOM 2167 N N . VAL A 1 271 ? -11.552 -14.443 -36.202 1.00 90.50 271 VAL A N 1
ATOM 2168 C CA . VAL A 1 271 ? -10.153 -14.187 -35.824 1.00 90.50 271 VAL A CA 1
ATOM 2169 C C . VAL A 1 271 ? -9.376 -15.492 -35.823 1.00 90.50 271 VAL A C 1
ATOM 2171 O O . VAL A 1 271 ? -9.532 -16.295 -34.900 1.00 90.50 271 VAL A O 1
ATOM 2174 N N . ASN A 1 272 ? -8.468 -15.657 -36.781 1.00 89.56 272 ASN A N 1
ATOM 2175 C CA . ASN A 1 272 ? -7.752 -16.914 -37.006 1.00 89.56 272 ASN A CA 1
ATOM 2176 C C . ASN A 1 272 ? -6.263 -16.865 -36.638 1.00 89.56 272 ASN A C 1
ATOM 2178 O O . ASN A 1 272 ? -5.696 -17.902 -36.298 1.00 89.56 272 ASN A O 1
ATOM 2182 N N . THR A 1 273 ? -5.636 -15.686 -36.608 1.00 89.19 273 THR A N 1
ATOM 2183 C CA . THR A 1 273 ? -4.213 -15.543 -36.251 1.00 89.19 273 THR A CA 1
ATOM 2184 C C . THR A 1 273 ? -4.008 -14.814 -34.928 1.00 89.19 273 THR A C 1
ATOM 2186 O O . THR A 1 273 ? -4.930 -14.229 -34.347 1.00 89.19 273 THR A O 1
ATOM 2189 N N . GLY A 1 274 ? -2.785 -14.905 -34.411 1.00 89.38 274 GLY A N 1
ATOM 2190 C CA . GLY A 1 274 ? -2.318 -14.171 -33.249 1.00 89.38 274 GLY A CA 1
ATOM 2191 C C . GLY A 1 274 ? -2.892 -14.631 -31.911 1.00 89.38 274 GLY A C 1
ATOM 2192 O O . GLY A 1 274 ? -3.747 -15.518 -31.799 1.00 89.38 274 GLY A O 1
ATOM 2193 N N . VAL A 1 275 ? -2.409 -13.964 -30.866 1.00 89.44 275 VAL A N 1
ATOM 2194 C CA . VAL A 1 275 ? -2.865 -14.090 -29.483 1.00 89.44 275 VAL A CA 1
ATOM 2195 C C . VAL A 1 275 ? -3.682 -12.861 -29.071 1.00 89.44 275 VAL A C 1
ATOM 2197 O O . VAL A 1 275 ? -3.407 -11.733 -29.475 1.00 89.44 275 VAL A O 1
ATOM 2200 N N . LYS A 1 276 ? -4.693 -13.048 -28.214 1.00 81.19 276 LYS A N 1
ATOM 2201 C CA . LYS A 1 276 ? -5.655 -11.986 -27.863 1.00 81.19 276 LYS A CA 1
ATOM 2202 C C . LYS A 1 276 ? -4.979 -10.846 -27.087 1.00 81.19 276 LYS A C 1
ATOM 2204 O O . LYS A 1 276 ? -4.714 -10.976 -25.886 1.00 81.19 276 LYS A O 1
ATOM 2209 N N . GLN A 1 277 ? -4.741 -9.695 -27.719 1.00 77.69 277 GLN A N 1
ATOM 2210 C CA . GLN A 1 277 ? -4.112 -8.557 -27.045 1.00 77.69 277 GLN A CA 1
ATOM 2211 C C . GLN A 1 277 ? -5.042 -7.981 -25.962 1.00 77.69 277 GLN A C 1
ATOM 2213 O O . GLN A 1 277 ? -6.058 -7.362 -26.252 1.00 77.69 277 GLN A O 1
ATOM 2218 N N . GLY A 1 278 ? -4.694 -8.184 -24.687 1.00 75.81 278 GLY A N 1
ATOM 2219 C CA . GLY A 1 278 ? -5.552 -7.850 -23.537 1.00 75.81 278 GLY A CA 1
ATOM 2220 C C . GLY A 1 278 ? -6.033 -9.072 -22.746 1.00 75.81 278 GLY A C 1
ATOM 2221 O O . GLY A 1 278 ? -6.494 -8.924 -21.610 1.00 75.81 278 GLY A O 1
ATOM 2222 N N . CYS A 1 279 ? -5.854 -10.277 -23.295 1.00 84.25 279 CYS A N 1
ATOM 2223 C CA . CYS A 1 279 ? -6.009 -11.534 -22.574 1.00 84.25 279 CYS A CA 1
ATOM 2224 C C . CYS A 1 279 ? -4.859 -11.755 -21.582 1.00 84.25 279 CYS A C 1
ATOM 2226 O O . CYS A 1 279 ? -3.739 -11.283 -21.767 1.00 84.25 279 CYS A O 1
ATOM 2228 N N . LEU A 1 280 ? -5.139 -12.511 -20.521 1.00 84.81 280 LEU A N 1
ATOM 2229 C CA . LEU A 1 280 ? -4.152 -12.894 -19.511 1.00 84.81 280 LEU A CA 1
ATOM 2230 C C . LEU A 1 280 ? -3.181 -13.969 -20.000 1.00 84.81 280 LEU A C 1
ATOM 2232 O O . LEU A 1 280 ? -2.059 -14.017 -19.511 1.00 84.81 280 LEU A O 1
ATOM 2236 N N . MET A 1 281 ? -3.613 -14.807 -20.946 1.00 88.31 281 MET A N 1
ATOM 2237 C CA . MET A 1 281 ? -2.809 -15.914 -21.470 1.00 88.31 281 MET A CA 1
ATOM 2238 C C . MET A 1 281 ? -1.936 -15.525 -22.656 1.00 88.31 281 MET A C 1
ATOM 2240 O O . MET A 1 281 ? -0.913 -16.158 -22.878 1.00 88.31 281 MET A O 1
ATOM 2244 N N . ALA A 1 282 ? -2.285 -14.454 -23.372 1.00 91.06 282 ALA A N 1
ATOM 2245 C CA . ALA A 1 282 ? -1.525 -14.011 -24.536 1.00 91.06 282 ALA A CA 1
ATOM 2246 C C . ALA A 1 282 ? -0.033 -13.758 -24.236 1.00 91.06 282 ALA A C 1
ATOM 2248 O O . ALA A 1 282 ? 0.789 -14.273 -24.985 1.00 91.06 282 ALA A O 1
ATOM 2249 N N . PRO A 1 283 ? 0.360 -13.072 -23.139 1.00 92.19 283 PRO A N 1
ATOM 2250 C CA . PRO A 1 283 ? 1.776 -12.904 -22.813 1.00 92.19 283 PRO A CA 1
ATOM 2251 C C . PRO A 1 283 ? 2.506 -14.221 -22.527 1.00 92.19 283 PRO A C 1
ATOM 2253 O O . PRO A 1 283 ? 3.661 -14.364 -22.898 1.00 92.19 283 PRO A O 1
ATOM 2256 N N . PHE A 1 284 ? 1.838 -15.184 -21.887 1.00 93.00 284 PHE A N 1
ATOM 2257 C CA . PHE A 1 284 ? 2.419 -16.493 -21.580 1.00 93.00 284 PHE A CA 1
ATOM 2258 C C . PHE A 1 284 ? 2.651 -17.320 -22.849 1.00 93.00 284 PHE A C 1
ATOM 2260 O O . PHE A 1 284 ? 3.737 -17.852 -23.030 1.00 93.00 284 PHE A O 1
ATOM 2267 N N . LEU A 1 285 ? 1.672 -17.365 -23.759 1.00 93.88 285 LEU A N 1
ATOM 2268 C CA . LEU A 1 285 ? 1.826 -18.040 -25.053 1.00 93.88 285 LEU A CA 1
ATOM 2269 C C . LEU A 1 285 ? 2.909 -17.371 -25.909 1.00 93.88 285 LEU A C 1
ATOM 2271 O O . LEU A 1 285 ? 3.717 -18.052 -26.532 1.00 93.88 285 LEU A O 1
ATOM 2275 N N . PHE A 1 286 ? 2.960 -16.038 -25.886 1.00 93.81 286 PHE A N 1
ATOM 2276 C CA . PHE A 1 286 ? 3.992 -15.271 -26.576 1.00 93.81 286 PHE A CA 1
ATOM 2277 C C . PHE A 1 286 ? 5.398 -15.591 -26.045 1.00 93.81 286 PHE A C 1
ATOM 2279 O O . PHE A 1 286 ? 6.330 -15.716 -26.831 1.00 93.81 286 PHE A O 1
ATOM 2286 N N . LEU A 1 287 ? 5.557 -15.781 -24.729 1.00 93.88 287 LEU A N 1
ATOM 2287 C CA . LEU A 1 287 ? 6.845 -16.163 -24.142 1.00 93.88 287 LEU A CA 1
ATOM 2288 C C . LEU A 1 287 ? 7.370 -17.503 -24.663 1.00 93.88 287 LEU A C 1
ATOM 2290 O O . LEU A 1 287 ? 8.565 -17.599 -24.920 1.00 93.88 287 LEU A O 1
ATOM 2294 N N . LEU A 1 288 ? 6.500 -18.503 -24.845 1.00 95.25 288 LEU A N 1
ATOM 2295 C CA . LEU A 1 288 ? 6.900 -19.804 -25.399 1.00 95.25 288 LEU A CA 1
ATOM 2296 C C . LEU A 1 288 ? 7.457 -19.654 -26.819 1.00 95.25 288 LEU A C 1
ATOM 2298 O O . LEU A 1 288 ? 8.493 -20.225 -27.144 1.00 95.25 288 LEU A O 1
ATOM 2302 N N . ALA A 1 289 ? 6.790 -18.844 -27.647 1.00 95.25 289 ALA A N 1
ATOM 2303 C CA . ALA A 1 289 ? 7.235 -18.553 -29.007 1.00 95.25 289 ALA A CA 1
ATOM 2304 C C . ALA A 1 289 ? 8.602 -17.857 -29.026 1.00 95.25 289 ALA A C 1
ATOM 2306 O O . ALA A 1 289 ? 9.503 -18.291 -29.742 1.00 95.25 289 ALA A O 1
ATOM 2307 N N . MET A 1 290 ? 8.776 -16.808 -28.215 1.00 95.12 290 MET A N 1
ATOM 2308 C CA . MET A 1 290 ? 10.038 -16.064 -28.158 1.00 95.12 290 MET A CA 1
ATOM 2309 C C . MET A 1 290 ? 11.195 -16.919 -27.639 1.00 95.12 290 MET A C 1
ATOM 2311 O O . MET A 1 290 ? 12.279 -16.903 -28.220 1.00 95.12 290 MET A O 1
ATOM 2315 N N . ASP A 1 291 ? 10.968 -17.696 -26.576 1.00 95.12 291 ASP A N 1
ATOM 2316 C CA . ASP A 1 291 ? 11.997 -18.573 -26.020 1.00 95.12 291 ASP A CA 1
ATOM 2317 C C . ASP A 1 291 ? 12.424 -19.650 -27.025 1.00 95.12 291 ASP A C 1
ATOM 2319 O O . ASP A 1 291 ? 13.624 -19.876 -27.177 1.00 95.12 291 ASP A O 1
ATOM 2323 N N . TRP A 1 292 ? 11.482 -20.241 -27.770 1.00 95.56 292 TRP A N 1
ATOM 2324 C CA . TRP A 1 292 ? 11.790 -21.225 -28.809 1.00 95.56 292 TRP A CA 1
ATOM 2325 C C . TRP A 1 292 ? 12.570 -20.620 -29.979 1.00 95.56 292 TRP A C 1
ATOM 2327 O O . TRP A 1 292 ? 13.621 -21.151 -30.333 1.00 95.56 292 TRP A O 1
ATOM 2337 N N . ILE A 1 293 ? 12.120 -19.477 -30.529 1.00 95.12 293 ILE A N 1
ATOM 2338 C CA . ILE A 1 293 ? 12.815 -18.784 -31.636 1.00 95.12 293 ILE A CA 1
ATOM 2339 C C . ILE A 1 293 ? 14.284 -18.594 -31.284 1.00 95.12 293 ILE A C 1
ATOM 2341 O O . ILE A 1 293 ? 15.179 -18.803 -32.105 1.00 95.12 293 ILE A O 1
ATOM 2345 N N . MET A 1 294 ? 14.534 -18.186 -30.050 1.00 94.62 294 MET A N 1
ATOM 2346 C CA . MET A 1 294 ? 15.858 -17.813 -29.610 1.00 94.62 294 MET A CA 1
ATOM 2347 C C . MET A 1 294 ? 16.704 -19.008 -29.165 1.00 94.62 294 MET A C 1
ATOM 2349 O O . MET A 1 294 ? 17.910 -19.004 -29.416 1.00 94.62 294 MET A O 1
ATOM 2353 N N . LYS A 1 295 ? 16.103 -20.070 -28.612 1.00 93.31 295 LYS A N 1
ATOM 2354 C CA . LYS A 1 295 ? 16.773 -21.372 -28.455 1.00 93.31 295 LYS A CA 1
ATOM 2355 C C . LYS A 1 295 ? 17.273 -21.883 -29.804 1.00 93.31 295 LYS A C 1
ATOM 2357 O O . LYS A 1 295 ? 18.465 -22.124 -29.939 1.00 93.31 295 LYS A O 1
ATOM 2362 N N . GLU A 1 296 ? 16.421 -21.924 -30.824 1.00 92.94 296 GLU A N 1
ATOM 2363 C CA . GLU A 1 296 ? 16.813 -22.384 -32.163 1.00 92.94 296 GLU A CA 1
ATOM 2364 C C . GLU A 1 296 ? 17.818 -21.443 -32.848 1.00 92.94 296 GLU A C 1
ATOM 2366 O O . GLU A 1 296 ? 18.751 -21.887 -33.509 1.00 92.94 296 GLU A O 1
ATOM 2371 N N . THR A 1 297 ? 17.715 -20.130 -32.631 1.00 92.81 297 THR A N 1
ATOM 2372 C CA . THR A 1 297 ? 18.687 -19.156 -33.169 1.00 92.81 297 THR A CA 1
ATOM 2373 C C . THR A 1 297 ? 20.101 -19.346 -32.596 1.00 92.81 297 THR A C 1
ATOM 2375 O O . THR A 1 297 ? 21.091 -19.043 -33.275 1.00 92.81 297 THR A O 1
ATOM 2378 N N . THR A 1 298 ? 20.208 -19.833 -31.355 1.00 90.69 298 THR A N 1
ATOM 2379 C CA . THR A 1 298 ? 21.467 -19.936 -30.592 1.00 90.69 298 THR A CA 1
ATOM 2380 C C . THR A 1 298 ? 21.998 -21.368 -30.448 1.00 90.69 298 THR A C 1
ATOM 2382 O O . THR A 1 298 ? 23.111 -21.550 -29.962 1.00 90.69 298 THR A O 1
ATOM 2385 N N . ARG A 1 299 ? 21.246 -22.383 -30.895 1.00 84.31 299 ARG A N 1
ATOM 2386 C CA . ARG A 1 299 ? 21.517 -23.811 -30.652 1.00 84.31 299 ARG A CA 1
ATOM 2387 C C . ARG A 1 299 ? 22.848 -24.314 -31.216 1.00 84.31 299 ARG A C 1
ATOM 2389 O O . ARG A 1 299 ? 23.544 -25.069 -30.546 1.00 84.31 299 ARG A O 1
ATOM 2396 N N . GLU A 1 300 ? 23.189 -23.915 -32.439 1.00 75.19 300 GLU A N 1
ATOM 2397 C CA . GLU A 1 300 ? 24.301 -24.507 -33.204 1.00 75.19 300 GLU A CA 1
ATOM 2398 C C . GLU A 1 300 ? 25.621 -23.737 -33.082 1.00 75.19 300 GLU A C 1
ATOM 2400 O O . GLU A 1 300 ? 26.693 -24.297 -33.297 1.00 75.19 300 GLU A O 1
ATOM 2405 N N . GLN A 1 301 ? 25.567 -22.441 -32.760 1.00 76.75 301 GLN A N 1
ATOM 2406 C CA . GLN A 1 301 ? 26.740 -21.568 -32.778 1.00 76.75 301 GLN A CA 1
ATOM 2407 C C . GLN A 1 301 ? 26.724 -20.575 -31.620 1.00 76.75 301 GLN A C 1
ATOM 2409 O O . GLN A 1 301 ? 25.754 -19.842 -31.424 1.00 76.75 301 GLN A O 1
ATOM 2414 N N . ARG A 1 302 ? 27.859 -20.501 -30.920 1.00 80.94 302 ARG A N 1
ATOM 2415 C CA . ARG A 1 302 ? 28.143 -19.499 -29.889 1.00 80.94 302 ARG A CA 1
ATOM 2416 C C . ARG A 1 302 ? 28.677 -18.232 -30.567 1.00 80.94 302 ARG A C 1
ATOM 2418 O O . ARG A 1 302 ? 29.874 -18.111 -30.827 1.00 80.94 302 ARG A O 1
ATOM 2425 N N . ASN A 1 303 ? 27.754 -17.337 -30.919 1.00 89.75 303 ASN A N 1
ATOM 2426 C CA . ASN A 1 303 ? 27.998 -16.112 -31.693 1.00 89.75 303 ASN A CA 1
ATOM 2427 C C . ASN A 1 303 ? 27.838 -14.844 -30.835 1.00 89.75 303 ASN A C 1
ATOM 2429 O O . ASN A 1 303 ? 27.680 -13.733 -31.360 1.00 89.75 303 ASN A O 1
ATOM 2433 N N . GLY A 1 304 ? 27.807 -15.009 -29.517 1.00 91.50 304 GLY A N 1
ATOM 2434 C CA . GLY A 1 304 ? 27.614 -13.964 -28.533 1.00 91.50 304 GLY A CA 1
ATOM 2435 C C . GLY A 1 304 ? 28.901 -13.244 -28.157 1.00 91.50 304 GLY A C 1
ATOM 2436 O O . GLY A 1 304 ? 29.943 -13.338 -28.807 1.00 91.50 304 GLY A O 1
ATOM 2437 N N . ILE A 1 305 ? 28.819 -12.488 -27.068 1.00 92.62 305 ILE A N 1
ATOM 2438 C CA . ILE A 1 305 ? 30.000 -11.956 -26.388 1.00 92.62 305 ILE A CA 1
ATOM 2439 C C . ILE A 1 305 ? 30.423 -12.920 -25.283 1.00 92.62 305 ILE A C 1
ATOM 2441 O O . ILE A 1 305 ? 29.576 -13.499 -24.601 1.00 92.62 305 ILE A O 1
ATOM 2445 N N . GLN A 1 306 ? 31.731 -13.072 -25.071 1.00 89.88 306 GLN A N 1
ATOM 2446 C CA . GLN A 1 306 ? 32.242 -13.922 -23.997 1.00 89.88 306 GLN A CA 1
ATOM 2447 C C . GLN A 1 306 ? 31.759 -13.406 -22.638 1.00 89.88 306 GLN A C 1
ATOM 2449 O O . GLN A 1 306 ? 32.108 -12.292 -22.246 1.00 89.88 306 GLN A O 1
ATOM 2454 N N . TRP A 1 307 ? 30.962 -14.198 -21.919 1.00 88.62 307 TRP A N 1
ATOM 2455 C CA . TRP A 1 307 ? 30.310 -13.771 -20.678 1.00 88.62 307 TRP A CA 1
ATOM 2456 C C . TRP A 1 307 ? 31.062 -14.241 -19.435 1.00 88.62 307 TRP A C 1
ATOM 2458 O O . TRP A 1 307 ? 31.317 -13.472 -18.514 1.00 88.62 307 TRP A O 1
ATOM 2468 N N . ASN A 1 308 ? 31.503 -15.491 -19.423 1.00 81.69 308 ASN A N 1
ATOM 2469 C CA . ASN A 1 308 ? 32.437 -16.019 -18.429 1.00 81.69 308 ASN A CA 1
ATOM 2470 C C . ASN A 1 308 ? 33.374 -17.021 -19.117 1.00 81.69 308 ASN A C 1
ATOM 2472 O O . ASN A 1 308 ? 33.511 -16.962 -20.331 1.00 81.69 308 ASN A O 1
ATOM 2476 N N . LEU A 1 309 ? 34.076 -17.896 -18.394 1.00 77.50 309 LEU A N 1
ATOM 2477 C CA . LEU A 1 309 ? 34.987 -18.859 -19.034 1.00 77.50 309 LEU A CA 1
ATOM 2478 C C . LEU A 1 309 ? 34.256 -19.903 -19.897 1.00 77.50 309 LEU A C 1
ATOM 2480 O O . LEU A 1 309 ? 34.857 -20.438 -20.822 1.00 77.50 309 LEU A O 1
ATOM 2484 N N . LEU A 1 310 ? 32.979 -20.180 -19.617 1.00 79.81 310 LEU A N 1
ATOM 2485 C CA . LEU A 1 310 ? 32.238 -21.307 -20.195 1.00 79.81 310 LEU A CA 1
ATOM 2486 C C . LEU A 1 310 ? 31.033 -20.883 -21.046 1.00 79.81 310 LEU A C 1
ATOM 2488 O O . LEU A 1 310 ? 30.577 -21.662 -21.884 1.00 79.81 310 LEU A O 1
ATOM 2492 N N . GLU A 1 311 ? 30.530 -19.663 -20.862 1.00 85.19 311 GLU A N 1
ATOM 2493 C CA . GLU A 1 311 ? 29.279 -19.175 -21.443 1.00 85.19 311 GLU A CA 1
ATOM 2494 C C . GLU A 1 311 ? 29.481 -17.901 -22.271 1.00 85.19 311 GLU A C 1
ATOM 2496 O O . GLU A 1 311 ? 30.329 -17.050 -21.971 1.00 85.19 311 GLU A O 1
ATOM 2501 N N . GLN A 1 312 ? 28.636 -17.749 -23.290 1.00 89.50 312 GLN A N 1
ATOM 2502 C CA . GLN A 1 312 ? 28.480 -16.518 -24.054 1.00 89.50 312 GLN A CA 1
ATOM 2503 C C . GLN A 1 312 ? 27.096 -15.921 -23.817 1.00 89.50 312 GLN A C 1
ATOM 2505 O O . GLN A 1 312 ? 26.115 -16.641 -23.636 1.00 89.50 312 GLN A O 1
ATOM 2510 N N . LEU A 1 313 ? 27.023 -14.592 -23.822 1.00 93.31 313 LEU A N 1
ATOM 2511 C CA . LEU A 1 313 ? 25.759 -13.874 -23.821 1.00 93.31 313 LEU A CA 1
ATOM 2512 C C . LEU A 1 313 ? 25.390 -13.572 -25.269 1.00 93.31 313 LEU A C 1
ATOM 2514 O O . LEU A 1 313 ? 26.122 -12.863 -25.959 1.00 93.31 313 LEU A O 1
ATOM 2518 N N . GLU A 1 314 ? 24.268 -14.122 -25.716 1.00 93.75 314 GLU A N 1
ATOM 2519 C CA . GLU A 1 314 ? 23.821 -14.041 -27.107 1.00 93.75 314 GLU A CA 1
ATOM 2520 C C . GLU A 1 314 ? 22.893 -12.848 -27.367 1.00 93.75 314 GLU A C 1
ATOM 2522 O O . GLU A 1 314 ? 22.930 -12.259 -28.455 1.00 93.75 314 GLU A O 1
ATOM 2527 N N . ASP A 1 315 ? 22.082 -12.494 -26.369 1.00 94.94 315 ASP A N 1
ATOM 2528 C CA . ASP A 1 315 ? 20.975 -11.551 -26.476 1.00 94.94 315 ASP A CA 1
ATOM 2529 C C . ASP A 1 315 ? 20.543 -10.998 -25.103 1.00 94.94 315 ASP A C 1
ATOM 2531 O O . ASP A 1 315 ? 20.933 -11.502 -24.045 1.00 94.94 315 ASP A O 1
ATOM 2535 N N . LEU A 1 316 ? 19.742 -9.933 -25.144 1.00 95.75 316 LEU A N 1
ATOM 2536 C CA . LEU A 1 316 ? 18.941 -9.419 -24.037 1.00 95.75 316 LEU A CA 1
ATOM 2537 C C . LEU A 1 316 ? 17.528 -9.161 -24.560 1.00 95.75 316 LEU A C 1
ATOM 2539 O O . LEU A 1 316 ? 17.370 -8.460 -25.561 1.00 95.75 316 LEU A O 1
ATOM 2543 N N . GLU A 1 317 ? 16.508 -9.664 -23.870 1.00 94.06 317 GLU A N 1
ATOM 2544 C CA . GLU A 1 317 ? 15.134 -9.607 -24.368 1.00 94.06 317 GLU A CA 1
ATOM 2545 C C . GLU A 1 317 ? 14.152 -9.048 -23.336 1.00 94.06 317 GLU A C 1
ATOM 2547 O O . GLU A 1 317 ? 14.208 -9.347 -22.134 1.00 94.06 317 GLU A O 1
ATOM 2552 N N . PHE A 1 318 ? 13.191 -8.263 -23.821 1.00 92.62 318 PHE A N 1
ATOM 2553 C CA . PHE A 1 318 ? 11.999 -7.900 -23.070 1.00 92.62 318 PHE A CA 1
ATOM 2554 C C . PHE A 1 318 ? 10.766 -7.993 -23.972 1.00 92.62 318 PHE A C 1
ATOM 2556 O O . PHE A 1 318 ? 10.420 -7.046 -24.675 1.00 92.62 318 PHE A O 1
ATOM 2563 N N . ALA A 1 319 ? 10.071 -9.129 -23.908 1.00 90.62 319 ALA A N 1
ATOM 2564 C CA . ALA A 1 319 ? 8.999 -9.475 -24.836 1.00 90.62 319 ALA A CA 1
ATOM 2565 C C . ALA A 1 319 ? 9.519 -9.503 -26.285 1.00 90.62 319 ALA A C 1
ATOM 2567 O O . ALA A 1 319 ? 10.389 -10.318 -26.575 1.00 90.62 319 ALA A O 1
ATOM 2568 N N . ASP A 1 320 ? 8.982 -8.661 -27.171 1.00 90.50 320 ASP A N 1
ATOM 2569 C CA . ASP A 1 320 ? 9.374 -8.544 -28.580 1.00 90.50 320 ASP A CA 1
ATOM 2570 C C . ASP A 1 320 ? 10.581 -7.625 -28.822 1.00 90.50 320 ASP A C 1
ATOM 2572 O O . ASP A 1 320 ? 11.173 -7.693 -29.896 1.00 90.50 320 ASP A O 1
ATOM 2576 N N . ASP A 1 321 ? 10.965 -6.796 -27.844 1.00 92.19 321 ASP A N 1
ATOM 2577 C CA . ASP A 1 321 ? 12.158 -5.949 -27.929 1.00 92.19 321 ASP A CA 1
ATOM 2578 C C . ASP A 1 321 ? 13.416 -6.802 -27.666 1.00 92.19 321 ASP A C 1
ATOM 2580 O O . ASP A 1 321 ? 13.712 -7.145 -26.514 1.00 92.19 321 ASP A O 1
ATOM 2584 N N . ILE A 1 322 ? 14.168 -7.128 -28.723 1.00 95.25 322 ILE A N 1
ATOM 2585 C CA . ILE A 1 322 ? 15.401 -7.933 -28.646 1.00 95.25 322 ILE A CA 1
ATOM 2586 C C . ILE A 1 322 ? 16.621 -7.053 -28.904 1.00 95.25 322 ILE A C 1
ATOM 2588 O O . ILE A 1 322 ? 16.658 -6.302 -29.877 1.00 95.25 322 ILE A O 1
ATOM 2592 N N . ALA A 1 323 ? 17.658 -7.196 -28.082 1.00 96.88 323 ALA A N 1
ATOM 2593 C CA . ALA A 1 323 ? 18.997 -6.691 -28.353 1.00 96.88 323 ALA A CA 1
ATOM 2594 C C . ALA A 1 323 ? 19.969 -7.869 -28.509 1.00 96.88 323 ALA A C 1
ATOM 2596 O O . ALA A 1 323 ? 20.492 -8.391 -27.525 1.00 96.88 323 ALA A O 1
ATOM 2597 N N . LEU A 1 324 ? 20.223 -8.283 -29.752 1.00 96.62 324 LEU A N 1
ATOM 2598 C CA . LEU A 1 324 ? 21.249 -9.279 -30.056 1.00 96.62 324 LEU A CA 1
ATOM 2599 C C . LEU A 1 324 ? 22.630 -8.666 -29.852 1.00 96.62 324 LEU A C 1
ATOM 2601 O O . LEU A 1 324 ? 22.861 -7.536 -30.280 1.00 96.62 324 LEU A O 1
ATOM 2605 N N . VAL A 1 325 ? 23.564 -9.416 -29.268 1.00 95.81 325 VAL A N 1
ATOM 2606 C CA . VAL A 1 325 ? 24.944 -8.954 -29.056 1.00 95.81 325 VAL A CA 1
ATOM 2607 C C . VAL A 1 325 ? 25.949 -9.896 -29.711 1.00 95.81 325 VAL A C 1
ATOM 2609 O O . VAL A 1 325 ? 25.774 -11.112 -29.709 1.00 95.81 325 VAL A O 1
ATOM 2612 N N . SER A 1 326 ? 27.006 -9.349 -30.307 1.00 95.38 326 SER A N 1
ATOM 2613 C CA . SER A 1 326 ? 28.098 -10.143 -30.880 1.00 95.38 326 SER A CA 1
ATOM 2614 C C . SER A 1 326 ? 29.407 -9.362 -30.898 1.00 95.38 326 SER A C 1
ATOM 2616 O O . SER A 1 326 ? 29.406 -8.131 -30.864 1.00 95.38 326 SER A O 1
ATOM 2618 N N . SER A 1 327 ? 30.531 -10.071 -30.970 1.00 92.56 327 SER A N 1
ATOM 2619 C CA . SER A 1 327 ? 31.865 -9.473 -31.104 1.00 92.56 327 SER A CA 1
ATOM 2620 C C . SER A 1 327 ? 32.309 -9.307 -32.566 1.00 92.56 327 SER A C 1
ATOM 2622 O O . SER A 1 327 ? 33.208 -8.514 -32.849 1.00 92.56 327 SER A O 1
ATOM 2624 N N . ASN A 1 328 ? 31.650 -9.995 -33.508 1.00 91.44 328 ASN A N 1
ATOM 2625 C CA . ASN A 1 328 ? 32.022 -10.041 -34.922 1.00 91.44 328 ASN A CA 1
ATOM 2626 C C . ASN A 1 328 ? 30.819 -9.722 -35.833 1.00 91.44 328 ASN A C 1
ATOM 2628 O O . ASN A 1 328 ? 29.685 -10.116 -35.567 1.00 91.44 328 ASN A O 1
ATOM 2632 N N . ASN A 1 329 ? 31.077 -9.018 -36.938 1.00 93.81 329 ASN A N 1
ATOM 2633 C CA . ASN A 1 329 ? 30.075 -8.676 -37.945 1.00 93.81 329 ASN A CA 1
ATOM 2634 C C . ASN A 1 329 ? 29.454 -9.914 -38.618 1.00 93.81 329 ASN A C 1
ATOM 2636 O O . ASN A 1 329 ? 28.235 -9.965 -38.745 1.00 93.81 329 ASN A O 1
ATOM 2640 N N . GLN A 1 330 ? 30.260 -10.917 -38.990 1.00 93.06 330 GLN A N 1
ATOM 2641 C CA . GLN A 1 330 ? 29.763 -12.145 -39.621 1.00 93.06 330 GLN A CA 1
ATOM 2642 C C . GLN A 1 330 ? 28.855 -12.917 -38.660 1.00 93.06 330 GLN A C 1
ATOM 2644 O O . GLN A 1 330 ? 27.730 -13.256 -39.004 1.00 93.06 330 GLN A O 1
ATOM 2649 N N . GLN A 1 331 ? 29.290 -13.073 -37.407 1.00 93.69 331 GLN A N 1
ATOM 2650 C CA . GLN A 1 331 ? 28.487 -13.698 -36.354 1.00 93.69 331 GLN A CA 1
ATOM 2651 C C . GLN A 1 331 ? 27.158 -12.963 -36.124 1.00 93.69 331 GLN A C 1
ATOM 2653 O O . GLN A 1 331 ? 26.127 -13.606 -35.915 1.00 93.69 331 GLN A O 1
ATOM 2658 N N . MET A 1 332 ? 27.160 -11.624 -36.183 1.00 94.88 332 MET A N 1
ATOM 2659 C CA . MET A 1 332 ? 25.938 -10.822 -36.103 1.00 94.88 332 MET A CA 1
ATOM 2660 C C . MET A 1 332 ? 25.022 -11.039 -37.317 1.00 94.88 332 MET A C 1
ATOM 2662 O O . MET A 1 332 ? 23.809 -11.168 -37.142 1.00 94.88 332 MET A O 1
ATOM 2666 N N . GLN A 1 333 ? 25.578 -11.101 -38.530 1.00 95.38 333 GLN A N 1
ATOM 2667 C CA . GLN A 1 333 ? 24.825 -11.389 -39.752 1.00 95.38 333 GLN A CA 1
ATOM 2668 C C . GLN A 1 333 ? 24.178 -12.777 -39.693 1.00 95.38 333 GLN A C 1
ATOM 2670 O O . GLN A 1 333 ? 22.972 -12.890 -39.914 1.00 95.38 333 GLN A O 1
ATOM 2675 N N . ASP A 1 334 ? 24.940 -13.806 -39.321 1.00 93.44 334 ASP A N 1
ATOM 2676 C CA . ASP A 1 334 ? 24.455 -15.185 -39.224 1.00 93.44 334 ASP A CA 1
ATOM 2677 C C . ASP A 1 334 ? 23.340 -15.299 -38.176 1.00 93.44 334 ASP A C 1
ATOM 2679 O O . ASP A 1 334 ? 22.283 -15.878 -38.430 1.00 93.44 334 ASP A O 1
ATOM 2683 N N . LYS A 1 335 ? 23.527 -14.666 -37.009 1.00 93.25 335 LYS A N 1
ATOM 2684 C CA . LYS A 1 335 ? 22.516 -14.624 -35.943 1.00 93.25 335 LYS A CA 1
ATOM 2685 C C . LYS A 1 335 ? 21.238 -13.915 -36.398 1.00 93.25 335 LYS A C 1
ATOM 2687 O O . LYS A 1 335 ? 20.140 -14.397 -36.134 1.00 93.25 335 LYS A O 1
ATOM 2692 N N . THR A 1 336 ? 21.376 -12.801 -37.115 1.00 95.25 336 THR A N 1
ATOM 2693 C CA . THR A 1 336 ? 20.242 -12.038 -37.661 1.00 95.25 336 THR A CA 1
ATOM 2694 C C . THR A 1 336 ? 19.479 -12.849 -38.712 1.00 95.25 336 THR A C 1
ATOM 2696 O O . THR A 1 336 ? 18.245 -12.856 -38.707 1.00 95.25 336 THR A O 1
ATOM 2699 N N . ALA A 1 337 ? 20.190 -13.573 -39.581 1.00 94.38 337 ALA A N 1
ATOM 2700 C CA . ALA A 1 337 ? 19.594 -14.436 -40.596 1.00 94.38 337 ALA A CA 1
ATOM 2701 C C . ALA A 1 337 ? 18.827 -15.610 -39.967 1.00 94.38 337 ALA A C 1
ATOM 2703 O O . ALA A 1 337 ? 17.666 -15.828 -40.315 1.00 94.38 337 ALA A O 1
ATOM 2704 N N . ARG A 1 338 ? 19.420 -16.305 -38.984 1.00 93.44 338 ARG A N 1
ATOM 2705 C CA . ARG A 1 338 ? 18.759 -17.409 -38.264 1.00 93.44 338 ARG A CA 1
ATOM 2706 C C . ARG A 1 338 ? 17.530 -16.949 -37.489 1.00 93.44 338 ARG A C 1
ATOM 2708 O O . ARG A 1 338 ? 16.475 -17.567 -37.608 1.00 93.44 338 ARG A O 1
ATOM 2715 N N . LEU A 1 339 ? 17.633 -15.834 -36.760 1.00 94.88 339 LEU A N 1
ATOM 2716 C CA . LEU A 1 339 ? 16.489 -15.253 -36.054 1.00 94.88 339 LEU A CA 1
ATOM 2717 C C . LEU A 1 339 ? 15.357 -14.925 -37.025 1.00 94.88 339 LEU A C 1
ATOM 2719 O O . LEU A 1 339 ? 14.198 -15.239 -36.761 1.00 94.88 339 LEU A O 1
ATOM 2723 N N . THR A 1 340 ? 15.689 -14.327 -38.170 1.00 94.81 340 THR A N 1
ATOM 2724 C CA . THR A 1 340 ? 14.711 -14.007 -39.216 1.00 94.81 340 THR A CA 1
ATOM 2725 C C . THR A 1 340 ? 14.048 -15.275 -39.753 1.00 94.81 340 THR A C 1
ATOM 2727 O O . THR A 1 340 ? 12.824 -15.339 -39.799 1.00 94.81 340 THR A O 1
ATOM 2730 N N . ALA A 1 341 ? 14.823 -16.302 -40.107 1.00 93.31 341 ALA A N 1
ATOM 2731 C CA . ALA A 1 341 ? 14.289 -17.562 -40.618 1.00 93.31 341 ALA A CA 1
ATOM 2732 C C . ALA A 1 341 ? 13.360 -18.251 -39.600 1.00 93.31 341 ALA A C 1
ATOM 2734 O O . ALA A 1 341 ? 12.236 -18.616 -39.939 1.00 93.31 341 ALA A O 1
ATOM 2735 N N . ASN A 1 342 ? 13.788 -18.361 -38.340 1.00 93.94 342 ASN A N 1
ATOM 2736 C CA . ASN A 1 342 ? 13.016 -19.021 -37.285 1.00 93.94 342 ASN A CA 1
ATOM 2737 C C . ASN A 1 342 ? 11.768 -18.228 -36.875 1.00 93.94 342 ASN A C 1
ATOM 2739 O O . ASN A 1 342 ? 10.726 -18.820 -36.612 1.00 93.94 342 ASN A O 1
ATOM 2743 N N . SER A 1 343 ? 11.835 -16.894 -36.852 1.00 94.75 343 SER A N 1
ATOM 2744 C CA . SER A 1 343 ? 10.667 -16.057 -36.542 1.00 94.75 343 SER A CA 1
ATOM 2745 C C . SER A 1 343 ? 9.589 -16.129 -37.629 1.00 94.75 343 SER A C 1
ATOM 2747 O O . SER A 1 343 ? 8.407 -16.234 -37.294 1.00 94.75 343 SER A O 1
ATOM 2749 N N . ILE A 1 344 ? 9.973 -16.181 -38.912 1.00 93.56 344 ILE A N 1
ATOM 2750 C CA . ILE A 1 344 ? 9.029 -16.321 -40.037 1.00 93.56 344 ILE A CA 1
ATOM 2751 C C . ILE A 1 344 ? 8.235 -17.625 -39.941 1.00 93.56 344 ILE A C 1
ATOM 2753 O O . ILE A 1 344 ? 7.031 -17.607 -40.183 1.00 93.56 344 ILE A O 1
ATOM 2757 N N . LYS A 1 345 ? 8.872 -18.729 -39.526 1.00 93.81 345 LYS A N 1
ATOM 2758 C CA . LYS A 1 345 ? 8.207 -20.028 -39.308 1.00 93.81 345 LYS A CA 1
ATOM 2759 C C . LYS A 1 345 ? 7.074 -19.957 -38.272 1.00 93.81 345 LYS A C 1
ATOM 2761 O O . LYS A 1 345 ? 6.167 -20.779 -38.294 1.00 93.81 345 LYS A O 1
ATOM 2766 N N . LEU A 1 346 ? 7.100 -18.966 -37.375 1.00 94.00 346 LEU A N 1
ATOM 2767 C CA . LEU A 1 346 ? 6.058 -18.718 -36.369 1.00 94.00 346 LEU A CA 1
ATOM 2768 C C . LEU A 1 346 ? 5.060 -17.622 -36.790 1.00 94.00 346 LEU A C 1
ATOM 2770 O O . LEU A 1 346 ? 4.179 -17.269 -36.007 1.00 94.00 346 LEU A O 1
ATOM 2774 N N . GLY A 1 347 ? 5.195 -17.058 -37.995 1.00 92.69 347 GLY A N 1
ATOM 2775 C CA . GLY A 1 347 ? 4.390 -15.931 -38.486 1.00 92.69 347 GLY A CA 1
ATOM 2776 C C . GLY A 1 347 ? 4.902 -14.547 -38.056 1.00 92.69 347 GLY A C 1
ATOM 2777 O O . GLY A 1 347 ? 4.240 -13.532 -38.286 1.00 92.69 347 GLY A O 1
ATOM 2778 N N . LEU A 1 348 ? 6.081 -14.462 -37.430 1.00 93.25 348 LEU A N 1
ATOM 2779 C CA . LEU A 1 348 ? 6.691 -13.197 -37.017 1.00 93.25 348 LEU A CA 1
ATOM 2780 C C . LEU A 1 348 ? 7.648 -12.665 -38.087 1.00 93.25 348 LEU A C 1
ATOM 2782 O O . LEU A 1 348 ? 8.583 -13.337 -38.509 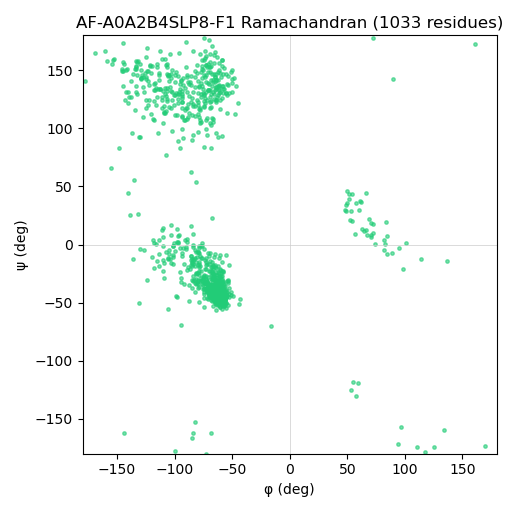1.00 93.25 348 LEU A O 1
ATOM 2786 N N . HIS A 1 349 ? 7.453 -11.406 -38.477 1.00 91.94 349 HIS A N 1
ATOM 2787 C CA . HIS A 1 349 ? 8.298 -10.730 -39.460 1.00 91.94 349 HIS A CA 1
ATOM 2788 C C . HIS A 1 349 ? 9.052 -9.562 -38.816 1.00 91.94 349 HIS A C 1
ATOM 2790 O O . HIS A 1 349 ? 8.408 -8.704 -38.196 1.00 91.94 349 HIS A O 1
ATOM 2796 N N . PRO A 1 350 ? 10.391 -9.497 -38.944 1.00 92.44 350 PRO A N 1
ATOM 2797 C CA . PRO A 1 350 ? 11.155 -8.342 -38.492 1.00 92.44 350 PRO A CA 1
ATOM 2798 C C . PRO A 1 350 ? 10.718 -7.068 -39.219 1.00 92.44 350 PRO A C 1
ATOM 2800 O O . PRO A 1 350 ? 10.645 -7.022 -40.446 1.00 92.44 350 PRO A O 1
ATOM 2803 N N . ASN A 1 351 ? 10.472 -6.005 -38.461 1.00 92.06 351 ASN A N 1
ATOM 2804 C CA . ASN A 1 351 ? 10.252 -4.677 -39.000 1.00 92.06 351 ASN A CA 1
ATOM 2805 C C . ASN A 1 351 ? 11.608 -4.055 -39.351 1.00 92.06 351 ASN A C 1
ATOM 2807 O O . ASN A 1 351 ? 12.282 -3.477 -38.494 1.00 92.06 351 ASN A O 1
ATOM 2811 N N . VAL A 1 352 ? 12.003 -4.146 -40.618 1.00 91.94 352 VAL A N 1
ATOM 2812 C CA . VAL A 1 352 ? 13.304 -3.651 -41.098 1.00 91.94 352 VAL A CA 1
ATOM 2813 C C . VAL A 1 352 ? 13.482 -2.150 -40.823 1.00 91.94 352 VAL A C 1
ATOM 2815 O O . VAL A 1 352 ? 14.557 -1.708 -40.431 1.00 91.94 352 VAL A O 1
ATOM 2818 N N . SER A 1 353 ? 12.408 -1.358 -40.933 1.00 89.69 353 SER A N 1
ATOM 2819 C CA . SER A 1 353 ? 12.464 0.098 -40.726 1.00 89.69 353 SER A CA 1
ATOM 2820 C C . SER A 1 353 ? 12.749 0.516 -39.280 1.00 89.69 353 SER A C 1
ATOM 2822 O O . SER A 1 353 ? 13.246 1.616 -39.047 1.00 89.69 353 SER A O 1
ATOM 2824 N N . LYS A 1 354 ? 12.454 -0.340 -38.301 1.00 90.88 354 LYS A N 1
ATOM 2825 C CA . LYS A 1 354 ? 12.702 -0.086 -36.876 1.00 90.88 354 LYS A CA 1
ATOM 2826 C C . LYS A 1 354 ? 13.827 -0.926 -36.295 1.00 90.88 354 LYS A C 1
ATOM 2828 O O . LYS A 1 354 ? 14.313 -0.597 -35.217 1.00 90.88 354 LYS A O 1
ATOM 2833 N N . THR A 1 355 ? 14.216 -1.980 -36.999 1.00 94.75 355 THR A N 1
ATOM 2834 C CA . THR A 1 355 ? 15.367 -2.800 -36.653 1.00 94.75 355 THR A CA 1
ATOM 2835 C C . THR A 1 355 ? 16.635 -2.017 -36.979 1.00 94.75 355 THR A C 1
ATOM 2837 O O . THR A 1 355 ? 16.766 -1.495 -38.087 1.00 94.75 355 THR A O 1
ATOM 2840 N N . LYS A 1 356 ? 17.539 -1.864 -36.007 1.00 96.56 356 LYS A N 1
ATOM 2841 C CA . LYS A 1 356 ? 18.725 -0.993 -36.121 1.00 96.56 356 LYS A CA 1
ATOM 2842 C C . LYS A 1 356 ? 19.967 -1.673 -35.577 1.00 96.56 356 LYS A C 1
ATOM 2844 O O . LYS A 1 356 ? 19.897 -2.371 -34.568 1.00 96.56 356 LYS A O 1
ATOM 2849 N N . VAL A 1 357 ? 21.117 -1.385 -36.182 1.00 96.62 357 VAL A N 1
ATOM 2850 C CA . VAL A 1 357 ? 22.413 -1.911 -35.735 1.00 96.62 357 VAL A CA 1
ATOM 2851 C C . VAL A 1 357 ? 23.260 -0.803 -35.132 1.00 96.62 357 VAL A C 1
ATOM 2853 O O . VAL A 1 357 ? 23.420 0.261 -35.714 1.00 96.62 357 VAL A O 1
ATOM 2856 N N . MET A 1 358 ? 23.840 -1.062 -33.968 1.00 95.75 358 MET A N 1
ATOM 2857 C CA . MET A 1 358 ? 24.831 -0.201 -33.333 1.00 95.75 358 MET A CA 1
ATOM 2858 C C . MET A 1 358 ? 26.174 -0.927 -33.276 1.00 95.75 358 MET A C 1
ATOM 2860 O O . MET A 1 358 ? 26.243 -2.089 -32.874 1.00 95.75 358 MET A O 1
ATOM 2864 N N . LYS A 1 359 ? 27.249 -0.229 -33.648 1.00 94.69 359 LYS A N 1
ATOM 2865 C CA . LYS A 1 359 ? 28.624 -0.743 -33.640 1.00 94.69 359 LYS A CA 1
ATOM 2866 C C . LYS A 1 359 ? 29.478 0.056 -32.659 1.00 94.69 359 LYS A C 1
ATOM 2868 O O . LYS A 1 359 ? 29.464 1.284 -32.677 1.00 94.69 359 LYS A O 1
ATOM 2873 N N . VAL A 1 360 ? 30.245 -0.626 -31.815 1.00 91.75 360 VAL A N 1
ATOM 2874 C CA . VAL A 1 360 ? 31.138 -0.022 -30.815 1.00 91.75 360 VAL A CA 1
ATOM 2875 C C . VAL A 1 360 ? 32.549 -0.564 -31.027 1.00 91.75 360 VAL A C 1
ATOM 2877 O O . VAL A 1 360 ? 32.754 -1.773 -31.005 1.00 91.75 360 VAL A O 1
ATOM 2880 N N . ASN A 1 361 ? 33.529 0.331 -31.210 1.00 89.81 361 ASN A N 1
ATOM 2881 C CA . ASN A 1 361 ? 34.930 -0.005 -31.520 1.00 89.81 361 ASN A CA 1
ATOM 2882 C C . ASN A 1 361 ? 35.081 -1.002 -32.690 1.00 89.81 361 ASN A C 1
ATOM 2884 O O . ASN A 1 361 ? 35.830 -1.978 -32.602 1.00 89.81 361 ASN A O 1
ATOM 2888 N N . CYS A 1 362 ? 34.353 -0.778 -33.781 1.00 87.06 362 CYS A N 1
ATOM 2889 C CA . CYS A 1 362 ? 34.433 -1.594 -34.989 1.00 87.06 362 CYS A CA 1
ATOM 2890 C C . CYS A 1 362 ? 34.958 -0.743 -36.147 1.00 87.06 362 CYS A C 1
ATOM 2892 O O . CYS A 1 362 ? 34.489 0.373 -36.343 1.00 87.06 362 CYS A O 1
ATOM 2894 N N . THR A 1 363 ? 35.897 -1.283 -36.921 1.00 80.94 363 THR A N 1
ATOM 2895 C CA . THR A 1 363 ? 36.405 -0.681 -38.170 1.00 80.94 363 THR A CA 1
ATOM 2896 C C . THR A 1 363 ? 35.771 -1.299 -39.420 1.00 80.94 363 THR A C 1
ATOM 2898 O O . THR A 1 363 ? 36.030 -0.855 -40.533 1.00 80.94 363 THR A O 1
ATOM 2901 N N . ASN A 1 364 ? 34.952 -2.343 -39.250 1.00 80.50 364 ASN A N 1
ATOM 2902 C CA . ASN A 1 364 ? 34.324 -3.067 -40.347 1.00 80.50 364 ASN A CA 1
ATOM 2903 C C . ASN A 1 364 ? 33.055 -2.348 -40.846 1.00 80.50 364 ASN A C 1
ATOM 2905 O O . ASN A 1 364 ? 32.060 -2.221 -40.120 1.00 80.50 364 ASN A O 1
ATOM 2909 N N . ASN A 1 365 ? 33.084 -1.953 -42.120 1.00 82.31 365 ASN A N 1
ATOM 2910 C CA . ASN A 1 365 ? 32.007 -1.233 -42.801 1.00 82.31 365 ASN A CA 1
ATOM 2911 C C . ASN A 1 365 ? 30.989 -2.151 -43.499 1.00 82.31 365 ASN A C 1
ATOM 2913 O O . ASN A 1 365 ? 30.083 -1.654 -44.161 1.00 82.31 365 ASN A O 1
ATOM 2917 N N . ARG A 1 366 ? 31.103 -3.481 -43.367 1.00 90.50 366 ARG A N 1
ATOM 2918 C CA . ARG A 1 366 ? 30.109 -4.407 -43.926 1.00 90.50 366 ARG A CA 1
ATOM 2919 C C . ARG A 1 366 ? 28.746 -4.190 -43.243 1.00 90.50 366 ARG A C 1
ATOM 2921 O O . ARG A 1 366 ? 28.676 -4.259 -42.006 1.00 90.50 366 ARG A O 1
ATOM 2928 N N . PRO A 1 367 ? 27.675 -3.918 -44.014 1.00 91.00 367 PRO A N 1
ATOM 2929 C CA . PRO A 1 367 ? 26.343 -3.729 -43.460 1.00 91.00 367 PRO A CA 1
ATOM 2930 C C . PRO A 1 367 ? 25.739 -5.067 -43.039 1.00 91.00 367 PRO A C 1
ATOM 2932 O O . PRO A 1 367 ? 25.948 -6.086 -43.697 1.00 91.00 367 PRO A O 1
ATOM 2935 N N . VAL A 1 368 ? 24.946 -5.050 -41.969 1.00 93.81 368 VAL A N 1
ATOM 2936 C CA . VAL A 1 368 ? 24.103 -6.192 -41.596 1.00 93.81 368 VAL A CA 1
ATOM 2937 C C . VAL A 1 368 ? 22.786 -6.091 -42.364 1.00 93.81 368 VAL A C 1
ATOM 2939 O O . VAL A 1 368 ? 22.211 -5.007 -42.482 1.00 93.81 368 VAL A O 1
ATOM 2942 N N . LYS A 1 369 ? 22.300 -7.213 -42.884 1.00 93.12 369 LYS A N 1
ATOM 2943 C CA . LYS A 1 369 ? 21.090 -7.304 -43.700 1.00 93.12 369 LYS A CA 1
ATOM 2944 C C . LYS A 1 369 ? 20.058 -8.234 -43.073 1.00 93.12 369 LYS A C 1
ATOM 2946 O O . LYS A 1 369 ? 20.405 -9.245 -42.459 1.00 93.12 369 LYS A O 1
ATOM 2951 N N . VAL A 1 370 ? 18.787 -7.914 -43.287 1.00 91.31 370 VAL A N 1
ATOM 2952 C CA . VAL A 1 370 ? 17.657 -8.833 -43.102 1.00 91.31 370 VAL A CA 1
ATOM 2953 C C . VAL A 1 370 ? 17.137 -9.162 -44.494 1.00 91.31 370 VAL A C 1
ATOM 2955 O O . VAL A 1 370 ? 16.645 -8.272 -45.191 1.00 91.31 370 VAL A O 1
ATOM 2958 N N . ARG A 1 371 ? 17.272 -10.430 -44.907 1.00 83.50 371 ARG A N 1
ATOM 2959 C CA . ARG A 1 371 ? 17.129 -10.837 -46.318 1.00 83.50 371 ARG A CA 1
ATOM 2960 C C . ARG A 1 371 ? 18.068 -9.975 -47.183 1.00 83.50 371 ARG A C 1
ATOM 2962 O O . ARG A 1 371 ? 19.245 -9.862 -46.850 1.00 83.50 371 ARG A O 1
ATOM 2969 N N . ASP A 1 372 ? 17.547 -9.296 -48.200 1.00 85.00 372 ASP A N 1
ATOM 2970 C CA . ASP A 1 372 ? 18.330 -8.422 -49.084 1.00 85.00 372 ASP A CA 1
ATOM 2971 C C . ASP A 1 372 ? 18.352 -6.950 -48.650 1.00 85.00 372 ASP A C 1
ATOM 2973 O O . ASP A 1 372 ? 19.034 -6.127 -49.260 1.00 85.00 372 ASP A O 1
ATOM 2977 N N . THR A 1 373 ? 17.633 -6.589 -47.580 1.00 92.69 373 THR A N 1
ATOM 2978 C CA . THR A 1 373 ? 17.535 -5.193 -47.134 1.00 92.69 373 THR A CA 1
ATOM 2979 C C . THR A 1 373 ? 18.584 -4.867 -46.076 1.00 92.69 373 THR A C 1
ATOM 2981 O O . THR A 1 373 ? 18.720 -5.571 -45.074 1.00 92.69 373 THR A O 1
ATOM 2984 N N . ILE A 1 374 ? 19.317 -3.772 -46.286 1.00 93.94 374 ILE A N 1
ATOM 2985 C CA . ILE A 1 374 ? 20.334 -3.267 -45.356 1.00 93.94 374 ILE A CA 1
ATOM 2986 C C . ILE A 1 374 ? 19.662 -2.648 -44.126 1.00 93.94 374 ILE A C 1
ATOM 2988 O O . ILE A 1 374 ? 18.757 -1.822 -44.251 1.00 93.94 374 ILE A O 1
ATOM 2992 N N . LEU A 1 375 ? 20.125 -3.035 -42.937 1.00 94.69 375 LEU A N 1
ATOM 2993 C CA . LEU A 1 375 ? 19.716 -2.413 -41.683 1.00 94.69 375 LEU A CA 1
ATOM 2994 C C . LEU A 1 375 ? 20.419 -1.068 -41.494 1.00 94.69 375 LEU A C 1
ATOM 2996 O O . LEU A 1 375 ? 21.616 -0.939 -41.743 1.00 94.69 375 LEU A O 1
ATOM 3000 N N . GLU A 1 376 ? 19.681 -0.073 -41.004 1.00 95.50 376 GLU A N 1
ATOM 3001 C CA . GLU A 1 376 ? 20.258 1.235 -40.685 1.00 95.50 376 GLU A CA 1
ATOM 3002 C C . GLU A 1 376 ? 21.213 1.122 -39.487 1.00 95.50 376 GLU A C 1
ATOM 3004 O O . GLU A 1 376 ? 20.858 0.594 -38.424 1.00 95.50 376 GLU A O 1
ATOM 3009 N N . GLU A 1 377 ? 22.420 1.658 -39.668 1.00 95.06 377 GLU A N 1
ATOM 3010 C CA . GLU A 1 377 ? 23.432 1.772 -38.624 1.00 95.06 377 GLU A CA 1
ATOM 3011 C C . GLU A 1 377 ? 23.241 3.069 -37.833 1.00 95.06 377 GLU A C 1
ATOM 3013 O O . GLU A 1 377 ? 23.175 4.158 -38.400 1.00 95.06 377 GLU A O 1
ATOM 3018 N N . VAL A 1 378 ? 23.167 2.959 -36.506 1.00 94.75 378 VAL A N 1
ATOM 3019 C CA . VAL A 1 378 ? 22.884 4.079 -35.605 1.00 94.75 378 VAL A CA 1
ATOM 3020 C C . VAL A 1 378 ? 23.948 4.212 -34.523 1.00 94.75 378 VAL A C 1
ATOM 3022 O O . VAL A 1 378 ? 24.496 3.232 -34.019 1.00 94.75 378 VAL A O 1
ATOM 3025 N N . THR A 1 379 ? 24.206 5.448 -34.101 1.00 93.38 379 THR A N 1
ATOM 3026 C CA . THR A 1 379 ? 25.097 5.749 -32.967 1.00 93.38 379 THR A CA 1
ATOM 3027 C C . THR A 1 379 ? 24.363 5.754 -31.628 1.00 93.38 379 THR A C 1
ATOM 3029 O O . THR A 1 379 ? 24.988 5.615 -30.578 1.00 93.38 379 THR A O 1
ATOM 3032 N N . SER A 1 380 ? 23.033 5.892 -31.651 1.00 93.69 380 SER A N 1
ATOM 3033 C CA . SER A 1 380 ? 22.174 5.836 -30.470 1.00 93.69 380 SER A CA 1
ATOM 3034 C C . SER A 1 380 ? 20.817 5.211 -30.789 1.00 93.69 380 SER A C 1
ATOM 3036 O O . SER A 1 380 ? 20.323 5.308 -31.909 1.00 93.69 380 SER A O 1
ATOM 3038 N N . PHE A 1 381 ? 20.207 4.568 -29.795 1.00 93.88 381 PHE A N 1
ATOM 3039 C CA . PHE A 1 381 ? 18.926 3.878 -29.926 1.00 93.88 381 PHE A CA 1
ATOM 3040 C C . PHE A 1 381 ? 18.092 4.008 -28.644 1.00 93.88 381 PHE A C 1
ATOM 3042 O O . PHE A 1 381 ? 18.630 4.097 -27.539 1.00 93.88 381 PHE A O 1
ATOM 3049 N N . VAL A 1 382 ? 16.761 4.020 -28.766 1.00 92.62 382 VAL A N 1
ATOM 3050 C CA . VAL A 1 382 ? 15.848 4.049 -27.610 1.00 92.62 382 VAL A CA 1
ATOM 3051 C C . VAL A 1 382 ? 15.462 2.620 -27.236 1.00 92.62 382 VAL A C 1
ATOM 3053 O O . VAL A 1 382 ? 14.460 2.101 -27.715 1.00 92.62 382 VAL A O 1
ATOM 3056 N N . TYR A 1 383 ? 16.221 2.008 -26.330 1.00 93.62 383 TYR A N 1
ATOM 3057 C CA . TYR A 1 383 ? 15.964 0.659 -25.830 1.00 93.62 383 TYR A CA 1
ATOM 3058 C C . TYR A 1 383 ? 15.135 0.700 -24.539 1.00 93.62 383 TYR A C 1
ATOM 3060 O O . TYR A 1 383 ? 15.503 1.373 -23.570 1.00 93.62 383 TYR A O 1
ATOM 3068 N N . LEU A 1 384 ? 13.973 0.036 -24.525 1.00 91.94 384 LEU A N 1
ATOM 3069 C CA . LEU A 1 384 ? 13.040 -0.012 -23.381 1.00 91.94 384 LEU A CA 1
ATOM 3070 C C . LEU A 1 384 ? 12.712 1.381 -22.802 1.00 91.94 384 LEU A C 1
ATOM 3072 O O . LEU A 1 384 ? 12.550 1.605 -21.595 1.00 91.94 384 LEU A O 1
ATOM 3076 N N . GLY A 1 385 ? 12.639 2.363 -23.704 1.00 89.12 385 GLY A N 1
ATOM 3077 C CA . GLY A 1 385 ? 12.358 3.764 -23.416 1.00 89.12 385 GLY A CA 1
ATOM 3078 C C . GLY A 1 385 ? 13.564 4.616 -23.008 1.00 89.12 385 GLY A C 1
ATOM 3079 O O . GLY A 1 385 ? 13.388 5.833 -22.907 1.00 89.12 385 GLY A O 1
ATOM 3080 N N . SER A 1 386 ? 14.745 4.039 -22.774 1.00 91.44 386 SER A N 1
ATOM 3081 C CA . SER A 1 386 ? 15.978 4.736 -22.377 1.00 91.44 386 SER A CA 1
ATOM 3082 C C . SER A 1 386 ? 16.964 4.832 -23.548 1.00 91.44 386 SER A C 1
ATOM 3084 O O . SER A 1 386 ? 17.074 3.903 -24.341 1.00 91.44 386 SER A O 1
ATOM 3086 N N . VAL A 1 387 ? 17.663 5.962 -23.692 1.00 92.69 387 VAL A N 1
ATOM 3087 C CA . VAL A 1 387 ? 18.634 6.154 -24.787 1.00 92.69 387 VAL A CA 1
ATOM 3088 C C . VAL A 1 387 ? 19.954 5.451 -24.473 1.00 92.69 387 VAL A C 1
ATOM 3090 O O . VAL A 1 387 ? 20.649 5.832 -23.531 1.00 92.69 387 VAL A O 1
ATOM 3093 N N . VAL A 1 388 ? 20.325 4.460 -25.276 1.00 91.44 388 VAL A N 1
ATOM 3094 C CA . VAL A 1 388 ? 21.652 3.828 -25.283 1.00 91.44 388 VAL A CA 1
ATOM 3095 C C . VAL A 1 388 ? 22.451 4.345 -26.478 1.00 91.44 388 VAL A C 1
ATOM 3097 O O . VAL A 1 388 ? 21.870 4.682 -27.504 1.00 91.44 388 VAL A O 1
ATOM 3100 N N . SER A 1 389 ? 23.768 4.480 -26.340 1.00 91.06 389 SER A N 1
ATOM 3101 C CA . SER A 1 389 ? 24.635 5.084 -27.362 1.00 91.06 389 SER A CA 1
ATOM 3102 C C . SER A 1 389 ? 26.049 4.525 -27.264 1.00 91.06 389 SER A C 1
ATOM 3104 O O . SER A 1 389 ? 26.440 4.040 -26.199 1.00 91.06 389 SER A O 1
ATOM 3106 N N . ILE A 1 390 ? 26.822 4.654 -28.343 1.00 87.31 390 ILE A N 1
ATOM 3107 C CA . ILE A 1 390 ? 28.226 4.225 -28.463 1.00 87.31 390 ILE A CA 1
ATOM 3108 C C . ILE A 1 390 ? 29.190 4.904 -27.470 1.00 87.31 390 ILE A C 1
ATOM 3110 O O . ILE A 1 390 ? 30.346 4.511 -27.362 1.00 87.31 390 ILE A O 1
ATOM 3114 N N . ASP A 1 391 ? 28.741 5.928 -26.741 1.00 80.44 391 ASP A N 1
ATOM 3115 C CA . ASP A 1 391 ? 29.473 6.638 -25.681 1.00 80.44 391 ASP A CA 1
ATOM 3116 C C . ASP A 1 391 ? 28.916 6.367 -24.261 1.00 80.44 391 ASP A C 1
ATOM 3118 O O . ASP A 1 391 ? 29.343 6.979 -23.271 1.00 80.44 391 ASP A O 1
ATOM 3122 N N . GLY A 1 392 ? 27.952 5.447 -24.161 1.00 71.19 392 GLY A N 1
ATOM 3123 C CA . GLY A 1 392 ? 27.207 5.092 -22.956 1.00 71.19 392 GLY A CA 1
ATOM 3124 C C . GLY A 1 392 ? 25.833 5.766 -22.846 1.00 71.19 392 GLY A C 1
ATOM 3125 O O . GLY A 1 392 ? 24.983 5.250 -22.125 1.00 71.19 392 GLY A O 1
ATOM 3126 N N . GLY A 1 393 ? 25.566 6.882 -23.544 1.00 78.75 393 GLY A N 1
ATOM 3127 C CA . GLY A 1 393 ? 24.224 7.468 -23.738 1.00 78.75 393 GLY A CA 1
ATOM 3128 C C . GLY A 1 393 ? 23.493 8.054 -22.521 1.00 78.75 393 GLY A C 1
ATOM 3129 O O . GLY A 1 393 ? 22.308 8.366 -22.618 1.00 78.75 393 GLY A O 1
ATOM 3130 N N . SER A 1 394 ? 24.134 8.176 -21.353 1.00 82.75 394 SER A N 1
ATOM 3131 C CA . SER A 1 394 ? 23.463 8.677 -20.133 1.00 82.75 394 SER A CA 1
ATOM 3132 C C . SER A 1 394 ? 23.020 10.141 -20.254 1.00 82.75 394 SER A C 1
ATOM 3134 O O . SER A 1 394 ? 21.915 10.490 -19.843 1.00 82.75 394 SER A O 1
ATOM 3136 N N . ASP A 1 395 ? 23.854 10.996 -20.842 1.00 86.12 395 ASP A N 1
ATOM 3137 C CA . ASP A 1 395 ? 23.595 12.433 -20.960 1.00 86.12 395 ASP A CA 1
ATOM 3138 C C . ASP A 1 395 ? 22.409 12.713 -21.896 1.00 86.12 395 ASP A C 1
ATOM 3140 O O . ASP A 1 395 ? 21.514 13.498 -21.565 1.00 86.12 395 ASP A O 1
ATOM 3144 N N . GLU A 1 396 ? 22.366 12.020 -23.033 1.00 88.06 396 GLU A N 1
ATOM 3145 C CA . GLU A 1 396 ? 21.276 12.074 -24.006 1.00 88.06 396 GLU A CA 1
ATOM 3146 C C . GLU A 1 396 ? 19.969 11.528 -23.417 1.00 88.06 396 GLU A C 1
ATOM 3148 O O . GLU A 1 396 ? 18.920 12.163 -23.567 1.00 88.06 396 GLU A O 1
ATOM 3153 N N . ASP A 1 397 ? 20.016 10.429 -22.653 1.00 89.69 397 ASP A N 1
ATOM 3154 C CA . ASP A 1 397 ? 18.827 9.916 -21.960 1.00 89.69 397 ASP A CA 1
ATOM 3155 C C . ASP A 1 397 ? 18.290 10.932 -20.943 1.00 89.69 397 ASP A C 1
ATOM 3157 O O . ASP A 1 397 ? 17.095 11.232 -20.935 1.00 89.69 397 ASP A O 1
ATOM 3161 N N . ILE A 1 398 ? 19.165 11.550 -20.141 1.00 91.38 398 ILE A N 1
ATOM 3162 C CA . ILE A 1 398 ? 18.783 12.599 -19.184 1.00 91.38 398 ILE A CA 1
ATOM 3163 C C . ILE A 1 398 ? 18.120 13.783 -19.900 1.00 91.38 398 ILE A C 1
ATOM 3165 O O . ILE A 1 398 ? 17.071 14.260 -19.454 1.00 91.38 398 ILE A O 1
ATOM 3169 N N . LYS A 1 399 ? 18.673 14.246 -21.030 1.00 91.25 399 LYS A N 1
ATOM 3170 C CA . LYS A 1 399 ? 18.065 15.320 -21.840 1.00 91.25 399 LYS A CA 1
ATOM 3171 C C . LYS A 1 399 ? 16.660 14.929 -22.312 1.00 91.25 399 LYS A C 1
ATOM 3173 O O . LYS A 1 399 ? 15.711 15.698 -22.130 1.00 91.25 399 LYS A O 1
ATOM 3178 N N . VAL A 1 400 ? 16.495 13.722 -22.858 1.00 90.94 400 VAL A N 1
ATOM 3179 C CA . VAL A 1 400 ? 15.193 13.204 -23.311 1.00 90.94 400 VAL A CA 1
ATOM 3180 C C . VAL A 1 400 ? 14.197 13.113 -22.150 1.00 90.94 400 VAL A C 1
ATOM 3182 O O . VAL A 1 400 ? 13.025 13.471 -22.306 1.00 90.94 400 VAL A O 1
ATOM 3185 N N . ARG A 1 401 ? 14.644 12.690 -20.965 1.00 93.81 401 ARG A N 1
ATOM 3186 C CA . ARG A 1 401 ? 13.817 12.568 -19.753 1.00 93.81 401 ARG A CA 1
ATOM 3187 C C . ARG A 1 401 ? 13.372 13.917 -19.217 1.00 93.81 401 ARG A C 1
ATOM 3189 O O . ARG A 1 401 ? 12.191 14.075 -18.908 1.00 93.81 401 ARG A O 1
ATOM 3196 N N . ILE A 1 402 ? 14.268 14.904 -19.193 1.00 94.31 402 ILE A N 1
ATOM 3197 C CA . ILE A 1 402 ? 13.934 16.294 -18.865 1.00 94.31 402 ILE A CA 1
ATOM 3198 C C . ILE A 1 402 ? 12.885 16.828 -19.840 1.00 94.31 402 ILE A C 1
ATOM 3200 O O . ILE A 1 402 ? 11.902 17.418 -19.402 1.00 94.31 402 ILE A O 1
ATOM 3204 N N . ASN A 1 403 ? 13.037 16.592 -21.145 1.00 92.38 403 ASN A N 1
ATOM 3205 C CA . ASN A 1 403 ? 12.071 17.059 -22.140 1.00 92.38 403 ASN A CA 1
ATOM 3206 C C . ASN A 1 403 ? 10.697 16.393 -21.969 1.00 92.38 403 ASN A C 1
ATOM 3208 O O . ASN A 1 403 ? 9.678 17.085 -21.951 1.00 92.38 403 ASN A O 1
ATOM 3212 N N . LYS A 1 404 ? 10.646 15.074 -21.746 1.00 88.88 404 LYS A N 1
ATOM 3213 C CA . LYS A 1 404 ? 9.391 14.357 -21.452 1.00 88.88 404 LYS A CA 1
ATOM 3214 C C . LYS A 1 404 ? 8.729 14.872 -20.170 1.00 88.88 404 LYS A C 1
ATOM 3216 O O . LYS A 1 404 ? 7.527 15.140 -20.164 1.00 88.88 404 LYS A O 1
ATOM 3221 N N . ALA A 1 405 ? 9.505 15.063 -19.105 1.00 92.44 405 ALA A N 1
ATOM 3222 C CA . ALA A 1 405 ? 9.012 15.611 -17.846 1.00 92.44 405 ALA A CA 1
ATOM 3223 C C . ALA A 1 405 ? 8.542 17.065 -18.001 1.00 92.44 405 ALA A C 1
ATOM 3225 O O . ALA A 1 405 ? 7.523 17.442 -17.432 1.00 92.44 405 ALA A O 1
ATOM 3226 N N . ARG A 1 406 ? 9.224 17.876 -18.818 1.00 94.25 406 ARG A N 1
ATOM 3227 C CA . ARG A 1 406 ? 8.822 19.250 -19.144 1.00 94.25 406 ARG A CA 1
ATOM 3228 C C . ARG A 1 406 ? 7.479 19.281 -19.863 1.00 94.25 406 ARG A C 1
ATOM 3230 O O . ARG A 1 406 ? 6.620 20.070 -19.483 1.00 94.25 406 ARG A O 1
ATOM 3237 N N . VAL A 1 407 ? 7.272 18.413 -20.854 1.00 87.38 407 VAL A N 1
ATOM 3238 C CA . VAL A 1 407 ? 5.976 18.279 -21.537 1.00 87.38 407 VAL A CA 1
ATOM 3239 C C . VAL A 1 407 ? 4.888 17.875 -20.540 1.00 87.38 407 VAL A C 1
ATOM 3241 O O . VAL A 1 407 ? 3.843 18.524 -20.489 1.00 87.38 407 VAL A O 1
ATOM 3244 N N . ALA A 1 408 ? 5.147 16.872 -19.694 1.00 85.25 408 ALA A N 1
ATOM 3245 C CA . ALA A 1 408 ? 4.210 16.444 -18.654 1.00 85.25 408 ALA A CA 1
ATOM 3246 C C . ALA A 1 408 ? 3.882 17.575 -17.662 1.00 85.25 408 ALA A C 1
ATOM 3248 O O . ALA A 1 408 ? 2.721 17.788 -17.325 1.00 85.25 408 ALA A O 1
ATOM 3249 N N . PHE A 1 409 ? 4.885 18.347 -17.239 1.00 90.44 409 PHE A N 1
ATOM 3250 C CA . PHE A 1 409 ? 4.703 19.492 -16.354 1.00 90.44 409 PHE A CA 1
ATOM 3251 C C . PHE A 1 409 ? 3.878 20.596 -17.024 1.00 90.44 409 PHE A C 1
ATOM 3253 O O . PHE A 1 409 ? 2.937 21.112 -16.425 1.00 90.44 409 PHE A O 1
ATOM 3260 N N . ASN A 1 410 ? 4.180 20.939 -18.276 1.00 88.12 410 ASN A N 1
ATOM 3261 C CA . ASN A 1 410 ? 3.479 21.990 -19.013 1.00 88.12 410 ASN A CA 1
ATOM 3262 C C . ASN A 1 410 ? 2.014 21.637 -19.287 1.00 88.12 410 ASN A C 1
ATOM 3264 O O . ASN A 1 410 ? 1.154 22.512 -19.203 1.00 88.12 410 ASN A O 1
ATOM 3268 N N . MET A 1 411 ? 1.706 20.360 -19.529 1.00 80.56 411 MET A N 1
ATOM 3269 C CA . MET A 1 411 ? 0.322 19.887 -19.646 1.00 80.56 411 MET A CA 1
ATOM 3270 C C . MET A 1 411 ? -0.518 20.177 -18.394 1.00 80.56 411 MET A C 1
ATOM 3272 O O . MET A 1 411 ? -1.738 20.267 -18.477 1.00 80.56 411 MET A O 1
ATOM 3276 N N . LEU A 1 412 ? 0.130 20.350 -17.243 1.00 85.00 412 LEU A N 1
ATOM 3277 C CA . LEU A 1 412 ? -0.502 20.600 -15.954 1.00 85.00 412 LEU A CA 1
ATOM 3278 C C . LEU A 1 412 ? -0.420 22.069 -15.528 1.00 85.00 412 LEU A C 1
ATOM 3280 O O . LEU A 1 412 ? -0.676 22.390 -14.371 1.00 85.00 412 LEU A O 1
ATOM 3284 N N . ARG A 1 413 ? -0.130 22.991 -16.460 1.00 86.12 413 ARG A N 1
ATOM 3285 C CA . ARG A 1 413 ? -0.024 24.435 -16.184 1.00 86.12 413 ARG A CA 1
ATOM 3286 C C . ARG A 1 413 ? -1.216 24.977 -15.389 1.00 86.12 413 ARG A C 1
ATOM 3288 O O . ARG A 1 413 ? -0.991 25.697 -14.420 1.00 86.12 413 ARG A O 1
ATOM 3295 N N . LYS A 1 414 ? -2.448 24.591 -15.756 1.00 82.81 414 LYS A N 1
ATOM 3296 C CA . LYS A 1 414 ? -3.686 24.998 -15.061 1.00 82.81 414 LYS A CA 1
ATOM 3297 C C . LYS A 1 414 ? -3.735 24.511 -13.605 1.00 82.81 414 LYS A C 1
ATOM 3299 O O . LYS A 1 414 ? -4.213 25.225 -12.728 1.00 82.81 414 LYS A O 1
ATOM 3304 N N . VAL A 1 415 ? -3.192 23.322 -13.330 1.00 85.75 415 VAL A N 1
ATOM 3305 C CA . VAL A 1 415 ? -3.086 22.763 -11.970 1.00 85.75 415 VAL A CA 1
ATOM 3306 C C . VAL A 1 415 ? -2.107 23.586 -11.137 1.00 85.75 415 VAL A C 1
ATOM 3308 O O . VAL A 1 415 ? -2.397 23.918 -9.990 1.00 85.75 415 VAL A O 1
ATOM 3311 N N . TRP A 1 416 ? -0.959 23.957 -11.708 1.00 88.62 416 TRP A N 1
ATOM 3312 C CA . TRP A 1 416 ? 0.067 24.724 -10.996 1.00 88.62 416 TRP A CA 1
ATOM 3313 C C . TRP A 1 416 ? -0.379 26.155 -10.694 1.00 88.62 416 TRP A C 1
ATOM 3315 O O . TRP A 1 416 ? -0.132 26.645 -9.591 1.00 88.62 416 TRP A O 1
ATOM 3325 N N . SER A 1 417 ? -1.091 26.802 -11.623 1.00 84.62 417 SER A N 1
ATOM 3326 C CA . SER A 1 417 ? -1.591 28.170 -11.446 1.00 84.62 417 SER A CA 1
ATOM 3327 C C . SER A 1 417 ? -2.797 28.271 -10.506 1.00 84.62 417 SER A C 1
ATOM 3329 O O . SER A 1 417 ? -2.947 29.301 -9.849 1.00 84.62 417 SER A O 1
ATOM 3331 N N . SER A 1 418 ? -3.615 27.218 -10.390 1.00 82.50 418 SER A N 1
ATOM 3332 C CA . SER A 1 418 ? -4.848 27.218 -9.587 1.00 82.50 418 SER A CA 1
ATOM 3333 C C . SER A 1 418 ? -4.611 27.565 -8.111 1.00 82.50 418 SER A C 1
ATOM 3335 O O . SER A 1 418 ? -3.702 27.025 -7.480 1.00 82.50 418 SER A O 1
ATOM 3337 N N . HIS A 1 419 ? -5.440 28.447 -7.549 1.00 82.19 419 HIS A N 1
ATOM 3338 C CA . HIS A 1 419 ? -5.450 28.766 -6.114 1.00 82.19 419 HIS A CA 1
ATOM 3339 C C . HIS A 1 419 ? -6.310 27.791 -5.294 1.00 82.19 419 HIS A C 1
ATOM 3341 O O . HIS A 1 419 ? -6.107 27.663 -4.093 1.00 82.19 419 HIS A O 1
ATOM 3347 N N . VAL A 1 420 ? -7.212 27.057 -5.953 1.00 81.69 420 VAL A N 1
ATOM 3348 C CA . VAL A 1 420 ? -8.137 26.101 -5.321 1.00 81.69 420 VAL A CA 1
ATOM 3349 C C . VAL A 1 420 ? -7.422 24.803 -4.929 1.00 81.69 420 VAL A C 1
ATOM 3351 O O . VAL A 1 420 ? -7.763 24.155 -3.944 1.00 81.69 420 VAL A O 1
ATOM 3354 N N . ILE A 1 421 ? -6.399 24.404 -5.691 1.00 79.25 421 ILE A N 1
ATOM 3355 C CA . ILE A 1 421 ? -5.661 23.162 -5.434 1.00 79.25 421 ILE A CA 1
ATOM 3356 C C . ILE A 1 421 ? -4.585 23.416 -4.375 1.00 79.25 421 ILE A C 1
ATOM 3358 O O . ILE A 1 421 ? -3.669 24.214 -4.580 1.00 79.25 421 ILE A O 1
ATOM 3362 N N . SER A 1 422 ? -4.648 22.683 -3.261 1.00 84.62 422 SER A N 1
ATOM 3363 C CA . SER A 1 422 ? -3.682 22.821 -2.167 1.00 84.62 422 SER A CA 1
ATOM 3364 C C . SER A 1 422 ? -2.248 22.477 -2.592 1.00 84.62 422 SER A C 1
ATOM 3366 O O . SER A 1 422 ? -2.019 21.590 -3.423 1.00 84.62 422 SER A O 1
ATOM 3368 N N . ARG A 1 423 ? -1.254 23.135 -1.972 1.00 83.19 423 ARG A N 1
ATOM 3369 C CA . ARG A 1 423 ? 0.183 22.895 -2.230 1.00 83.19 423 ARG A CA 1
ATOM 3370 C C . ARG A 1 423 ? 0.549 21.414 -2.092 1.00 83.19 423 ARG A C 1
ATOM 3372 O O . ARG A 1 423 ? 1.168 20.849 -2.990 1.00 83.19 423 ARG A O 1
ATOM 3379 N N . ARG A 1 424 ? 0.066 20.753 -1.032 1.00 83.00 424 ARG A N 1
ATOM 3380 C CA . ARG A 1 424 ? 0.264 19.311 -0.799 1.00 83.00 424 ARG A CA 1
ATOM 3381 C C . ARG A 1 424 ? -0.224 18.461 -1.976 1.00 83.00 424 ARG A C 1
ATOM 3383 O O . ARG A 1 424 ? 0.468 17.540 -2.403 1.00 83.00 424 ARG A O 1
ATOM 3390 N N . THR A 1 425 ? -1.396 18.772 -2.529 1.00 79.75 425 THR A N 1
ATOM 3391 C CA . THR A 1 425 ? -1.947 18.045 -3.682 1.00 79.75 425 THR A CA 1
ATOM 3392 C C . THR A 1 425 ? -1.126 18.299 -4.942 1.00 79.75 425 THR A C 1
ATOM 3394 O O . THR A 1 425 ? -0.813 17.349 -5.658 1.00 79.75 425 THR A O 1
ATOM 3397 N N . LYS A 1 426 ? -0.694 19.544 -5.184 1.00 83.62 426 LYS A N 1
ATOM 3398 C CA . LYS A 1 426 ? 0.187 19.870 -6.317 1.00 83.62 426 LYS A CA 1
ATOM 3399 C C . LYS A 1 426 ? 1.498 19.090 -6.260 1.00 83.62 426 LYS A C 1
ATOM 3401 O O . LYS A 1 426 ? 1.885 18.509 -7.269 1.00 83.62 426 LYS A O 1
ATOM 3406 N N . PHE A 1 427 ? 2.134 18.995 -5.092 1.00 86.12 427 PHE A N 1
ATOM 3407 C CA . PHE A 1 427 ? 3.355 18.201 -4.933 1.00 86.12 427 PHE A CA 1
ATOM 3408 C C . PHE A 1 427 ? 3.119 16.700 -5.126 1.00 86.12 427 PHE A C 1
ATOM 3410 O O . PHE A 1 427 ? 3.915 16.039 -5.789 1.00 86.12 427 PHE A O 1
ATOM 3417 N N . ARG A 1 428 ? 1.983 16.153 -4.668 1.00 82.94 428 ARG A N 1
ATOM 3418 C CA . ARG A 1 428 ? 1.605 14.763 -4.988 1.00 82.94 428 ARG A CA 1
ATOM 3419 C C . ARG A 1 428 ? 1.443 14.547 -6.494 1.00 82.94 428 ARG A C 1
ATOM 3421 O O . ARG A 1 428 ? 1.934 13.545 -7.014 1.00 82.94 428 ARG A O 1
ATOM 3428 N N . ILE A 1 429 ? 0.795 15.471 -7.207 1.00 80.12 429 ILE A N 1
ATOM 3429 C CA . ILE A 1 429 ? 0.632 15.397 -8.670 1.00 80.12 429 ILE A CA 1
ATOM 3430 C C . ILE A 1 429 ? 1.992 15.522 -9.367 1.00 80.12 429 ILE A C 1
ATOM 3432 O O . ILE A 1 429 ? 2.277 14.739 -10.273 1.00 80.12 429 ILE A O 1
ATOM 3436 N N . PHE A 1 430 ? 2.849 16.445 -8.926 1.00 86.38 430 PHE A N 1
ATOM 3437 C CA . PHE A 1 430 ? 4.206 16.619 -9.445 1.00 86.38 430 PHE A CA 1
ATOM 3438 C C . PHE A 1 430 ? 5.034 15.340 -9.287 1.00 86.38 430 PHE A C 1
ATOM 3440 O O . PHE A 1 430 ? 5.586 14.839 -10.269 1.00 86.38 430 PHE A O 1
ATOM 3447 N N . ASN A 1 431 ? 5.052 14.753 -8.089 1.00 87.38 431 ASN A N 1
ATOM 3448 C CA . ASN A 1 431 ? 5.814 13.539 -7.812 1.00 87.38 431 ASN A CA 1
ATOM 3449 C C . ASN A 1 431 ? 5.312 12.329 -8.616 1.00 87.38 431 ASN A C 1
ATOM 3451 O O . ASN A 1 431 ? 6.117 11.560 -9.139 1.00 87.38 431 ASN A O 1
ATOM 3455 N N . THR A 1 432 ? 3.995 12.194 -8.789 1.00 80.00 432 THR A N 1
ATOM 3456 C CA . THR A 1 432 ? 3.388 11.046 -9.489 1.00 80.00 432 THR A CA 1
ATOM 3457 C C . THR A 1 432 ? 3.382 11.160 -11.015 1.00 80.00 432 THR A C 1
ATOM 3459 O O . THR A 1 432 ? 3.513 10.139 -11.681 1.00 80.00 432 THR A O 1
ATOM 3462 N N . ASN A 1 433 ? 3.256 12.364 -11.590 1.00 81.25 433 ASN A N 1
ATOM 3463 C CA . ASN A 1 433 ? 3.093 12.545 -13.043 1.00 81.25 433 ASN A CA 1
ATOM 3464 C C . ASN A 1 433 ? 4.319 13.148 -13.738 1.00 81.25 433 ASN A C 1
ATOM 3466 O O . ASN A 1 433 ? 4.533 12.891 -14.919 1.00 81.25 433 ASN A O 1
ATOM 3470 N N . VAL A 1 434 ? 5.120 13.955 -13.035 1.00 87.06 434 VAL A N 1
ATOM 3471 C CA . VAL A 1 434 ? 6.278 14.650 -13.624 1.00 87.06 434 VAL A CA 1
ATOM 3472 C C . VAL A 1 434 ? 7.573 13.988 -13.181 1.00 87.06 434 VAL A C 1
ATOM 3474 O O . VAL A 1 434 ? 8.352 13.537 -14.020 1.00 87.06 434 VAL A O 1
ATOM 3477 N N . LYS A 1 435 ? 7.794 13.866 -11.868 1.00 91.31 435 LYS A N 1
ATOM 3478 C CA . LYS A 1 435 ? 9.032 13.286 -11.337 1.00 91.31 435 LYS A CA 1
ATOM 3479 C C . LYS A 1 435 ? 9.163 11.797 -11.673 1.00 91.31 435 LYS A C 1
ATOM 3481 O O . LYS A 1 435 ? 10.259 11.348 -11.988 1.00 91.31 435 LYS A O 1
ATOM 3486 N N . ALA A 1 436 ? 8.061 11.044 -11.694 1.00 86.88 436 ALA A N 1
ATOM 3487 C CA . ALA A 1 436 ? 8.066 9.650 -12.147 1.00 86.88 436 ALA A CA 1
ATOM 3488 C C . ALA A 1 436 ? 8.545 9.498 -13.607 1.00 86.88 436 ALA A C 1
ATOM 3490 O O . ALA A 1 436 ? 9.314 8.590 -13.909 1.00 86.88 436 ALA A O 1
ATOM 3491 N N . VAL A 1 437 ? 8.146 10.417 -14.498 1.00 88.06 437 VAL A N 1
ATOM 3492 C CA . VAL A 1 437 ? 8.608 10.454 -15.900 1.00 88.06 437 VAL A CA 1
ATOM 3493 C C . VAL A 1 437 ? 10.080 10.853 -15.983 1.00 88.06 437 VAL A C 1
ATOM 3495 O O . VAL A 1 437 ? 10.827 10.263 -16.767 1.00 88.06 437 VAL A O 1
ATOM 3498 N N . LEU A 1 438 ? 10.481 11.834 -15.166 1.00 93.69 438 LEU A N 1
ATOM 3499 C CA . LEU A 1 438 ? 11.854 12.324 -15.086 1.00 93.69 438 LEU A CA 1
ATOM 3500 C C . LEU A 1 438 ? 12.817 11.218 -14.646 1.00 93.69 438 LEU A C 1
ATOM 3502 O O . LEU A 1 438 ? 13.835 11.039 -15.290 1.00 93.69 438 LEU A O 1
ATOM 3506 N N . LEU A 1 439 ? 12.494 10.484 -13.577 1.00 93.00 439 LEU A N 1
ATOM 3507 C CA . LEU A 1 439 ? 13.406 9.541 -12.916 1.00 93.00 439 LEU A CA 1
ATOM 3508 C C . LEU A 1 439 ? 13.368 8.106 -13.465 1.00 93.00 439 LEU A C 1
ATOM 3510 O O . LEU A 1 439 ? 14.046 7.232 -12.927 1.00 93.00 439 LEU A O 1
ATOM 3514 N N . TYR A 1 440 ? 12.581 7.820 -14.502 1.00 92.25 440 TYR A N 1
ATOM 3515 C CA . TYR A 1 440 ? 12.616 6.495 -15.126 1.00 92.25 440 TYR A CA 1
ATOM 3516 C C . TYR A 1 440 ? 14.003 6.233 -15.730 1.00 92.25 440 TYR A C 1
ATOM 3518 O O . TYR A 1 440 ? 14.466 7.027 -16.550 1.00 92.25 440 TYR A O 1
ATOM 3526 N N . GLY A 1 441 ? 14.625 5.108 -15.366 1.00 89.44 441 GLY A N 1
ATOM 3527 C CA . GLY A 1 441 ? 15.965 4.736 -15.832 1.00 89.44 441 GLY A CA 1
ATOM 3528 C C . GLY A 1 441 ? 17.104 5.377 -15.038 1.00 89.44 441 GLY A C 1
ATOM 3529 O O . GLY A 1 441 ? 18.266 5.121 -15.334 1.00 89.44 441 GLY A O 1
ATOM 3530 N N . SER A 1 442 ? 16.806 6.189 -14.016 1.00 92.25 442 SER A N 1
ATOM 3531 C CA . SER A 1 442 ? 17.836 6.911 -13.251 1.00 92.25 442 SER A CA 1
ATOM 3532 C C . SER A 1 442 ? 18.826 6.004 -12.515 1.00 92.25 442 SER A C 1
ATOM 3534 O O . SER A 1 442 ? 19.968 6.390 -12.257 1.00 92.25 442 SER A O 1
ATOM 3536 N N . GLU A 1 443 ? 18.405 4.773 -12.236 1.00 91.50 443 GLU A N 1
ATOM 3537 C CA . GLU A 1 443 ? 19.202 3.694 -11.670 1.00 91.50 443 GLU A CA 1
ATOM 3538 C C . GLU A 1 443 ? 20.403 3.345 -12.571 1.00 91.50 443 GLU A C 1
ATOM 3540 O O . GLU A 1 443 ? 21.471 2.990 -12.073 1.00 91.50 443 GLU A O 1
ATOM 3545 N N . THR A 1 444 ? 20.272 3.523 -13.889 1.00 90.50 444 THR A N 1
ATOM 3546 C CA . THR A 1 444 ? 21.271 3.117 -14.889 1.00 90.50 444 THR A CA 1
ATOM 3547 C C . THR A 1 444 ? 22.133 4.274 -15.398 1.00 90.50 444 THR A C 1
ATOM 3549 O O . THR A 1 444 ? 22.991 4.062 -16.249 1.00 90.50 444 THR A O 1
ATOM 3552 N N . TRP A 1 445 ? 21.906 5.513 -14.948 1.00 89.25 445 TRP A N 1
ATOM 3553 C CA . TRP A 1 445 ? 22.643 6.672 -15.464 1.00 89.25 445 TRP A CA 1
ATOM 3554 C C . TRP A 1 445 ? 24.031 6.793 -14.855 1.00 89.25 445 TRP A C 1
ATOM 3556 O O . TRP A 1 445 ? 24.190 6.748 -13.634 1.00 89.25 445 TRP A O 1
ATOM 3566 N N . ARG A 1 446 ? 25.037 7.082 -15.674 1.00 85.19 446 ARG A N 1
ATOM 3567 C CA . ARG A 1 446 ? 26.280 7.687 -15.195 1.00 85.19 446 ARG A CA 1
ATOM 3568 C C . ARG A 1 446 ? 25.979 9.122 -14.762 1.00 85.19 446 ARG A C 1
ATOM 3570 O O . ARG A 1 446 ? 25.488 9.918 -15.555 1.00 85.19 446 ARG A O 1
ATOM 3577 N N . THR A 1 447 ? 26.263 9.457 -13.506 1.00 76.19 447 THR A N 1
ATOM 3578 C CA . THR A 1 447 ? 25.944 10.780 -12.954 1.00 76.19 447 THR A CA 1
ATOM 3579 C C . THR A 1 447 ? 27.211 11.623 -12.842 1.00 76.19 447 THR A C 1
ATOM 3581 O O . THR A 1 447 ? 28.149 11.245 -12.148 1.00 76.19 447 THR A O 1
ATOM 3584 N N . THR A 1 448 ? 27.244 12.749 -13.550 1.00 80.19 448 THR A N 1
ATOM 3585 C CA . THR A 1 448 ? 28.327 13.748 -13.524 1.00 80.19 448 THR A CA 1
ATOM 3586 C C . THR A 1 448 ? 27.829 15.028 -12.858 1.00 80.19 448 THR A C 1
ATOM 3588 O O . THR A 1 448 ? 26.625 15.279 -12.834 1.00 80.19 448 THR A O 1
ATOM 3591 N N . ASN A 1 449 ? 28.724 15.887 -12.363 1.00 80.19 449 ASN A N 1
ATOM 3592 C CA . ASN A 1 449 ? 28.316 17.168 -11.764 1.00 80.19 449 ASN A CA 1
ATOM 3593 C C . ASN A 1 449 ? 27.464 18.007 -12.733 1.00 80.19 449 ASN A C 1
ATOM 3595 O O . ASN A 1 449 ? 26.430 18.551 -12.349 1.00 80.19 449 ASN A O 1
ATOM 3599 N N . GLN A 1 450 ? 27.831 18.028 -14.018 1.00 84.75 450 GLN A N 1
ATOM 3600 C CA . GLN A 1 450 ? 27.095 18.762 -15.047 1.00 84.75 450 GLN A CA 1
ATOM 3601 C C . GLN A 1 450 ? 25.676 18.208 -15.273 1.00 84.75 450 GLN A C 1
ATOM 3603 O O . GLN A 1 450 ? 24.720 18.976 -15.400 1.00 84.75 450 GLN A O 1
ATOM 3608 N N . THR A 1 451 ? 25.509 16.884 -15.326 1.00 85.19 451 THR A N 1
ATOM 3609 C CA . THR A 1 451 ? 24.191 16.254 -15.535 1.00 85.19 451 THR A CA 1
ATOM 3610 C C . THR A 1 451 ? 23.306 16.357 -14.293 1.00 85.19 451 THR A C 1
ATOM 3612 O O . THR A 1 451 ? 22.119 16.673 -14.420 1.00 85.19 451 THR A O 1
ATOM 3615 N N . SER A 1 452 ? 23.883 16.210 -13.096 1.00 86.25 452 SER A N 1
ATOM 3616 C CA . SER A 1 452 ? 23.212 16.478 -11.818 1.00 86.25 452 SER A CA 1
ATOM 3617 C C . SER A 1 452 ? 22.674 17.902 -11.755 1.00 86.25 452 SER A C 1
ATOM 3619 O O . SER A 1 452 ? 21.502 18.102 -11.433 1.00 86.25 452 SER A O 1
ATOM 3621 N N . GLN A 1 453 ? 23.489 18.889 -12.140 1.00 89.25 453 GLN A N 1
ATOM 3622 C CA . GLN A 1 453 ? 23.081 20.290 -12.119 1.00 89.25 453 GLN A CA 1
ATOM 3623 C C . GLN A 1 453 ? 21.938 20.570 -13.100 1.00 89.25 453 GLN A C 1
ATOM 3625 O O . GLN A 1 453 ? 20.993 21.284 -12.759 1.00 89.25 453 GLN A O 1
ATOM 3630 N N . LYS A 1 454 ? 21.963 19.973 -14.300 1.00 91.38 454 LYS A N 1
ATOM 3631 C CA . LYS A 1 454 ? 20.866 20.085 -15.280 1.00 91.38 454 LYS A CA 1
ATOM 3632 C C . LYS A 1 454 ? 19.547 19.534 -14.722 1.00 91.38 454 LYS A C 1
ATOM 3634 O O . LYS A 1 454 ? 18.511 20.194 -14.841 1.00 91.38 454 LYS A O 1
ATOM 3639 N N . LEU A 1 455 ? 19.583 18.363 -14.080 1.00 93.31 455 LEU A N 1
ATOM 3640 C CA . LEU A 1 455 ? 18.413 17.754 -13.434 1.00 93.31 455 LEU A CA 1
ATOM 3641 C C . LEU A 1 455 ? 17.893 18.620 -12.283 1.00 93.31 455 LEU A C 1
ATOM 3643 O O . LEU A 1 455 ? 16.698 18.920 -12.230 1.00 93.31 455 LEU A O 1
ATOM 3647 N N . GLN A 1 456 ? 18.788 19.065 -11.398 1.00 93.88 456 GLN A N 1
ATOM 3648 C CA . GLN A 1 456 ? 18.430 19.886 -10.244 1.00 93.88 456 GLN A CA 1
ATOM 3649 C C . GLN A 1 456 ? 17.833 21.224 -10.681 1.00 93.88 456 GLN A C 1
ATOM 3651 O O . GLN A 1 456 ? 16.804 21.642 -10.158 1.00 93.88 456 GLN A O 1
ATOM 3656 N N . THR A 1 457 ? 18.410 21.858 -11.703 1.00 94.50 457 THR A N 1
ATOM 3657 C CA . THR A 1 457 ? 17.898 23.112 -12.273 1.00 94.50 457 THR A CA 1
ATOM 3658 C C . THR A 1 457 ? 16.475 22.943 -12.798 1.00 94.50 457 THR A C 1
ATOM 3660 O O . THR A 1 457 ? 15.617 23.792 -12.555 1.00 94.50 457 THR A O 1
ATOM 3663 N N . PHE A 1 458 ? 16.185 21.844 -13.503 1.00 95.62 458 PHE A N 1
ATOM 3664 C CA . PHE A 1 458 ? 14.833 21.570 -13.988 1.00 95.62 458 PHE A CA 1
ATOM 3665 C C . PHE A 1 458 ? 13.837 21.366 -12.838 1.00 95.62 458 PHE A C 1
ATOM 3667 O O . PHE A 1 458 ? 12.752 21.955 -12.861 1.00 95.62 458 PHE A O 1
ATOM 3674 N N . VAL A 1 459 ? 14.208 20.577 -11.823 1.00 95.75 459 VAL A N 1
ATOM 3675 C CA . VAL A 1 459 ? 13.369 20.354 -10.637 1.00 95.75 459 VAL A CA 1
ATOM 3676 C C . VAL A 1 459 ? 13.117 21.675 -9.913 1.00 95.75 459 VAL A C 1
ATOM 3678 O O . VAL A 1 459 ? 11.960 22.012 -9.686 1.00 95.75 459 VAL A O 1
ATOM 3681 N N . ASN A 1 460 ? 14.149 22.483 -9.660 1.00 95.00 460 ASN A N 1
ATOM 3682 C CA . ASN A 1 460 ? 14.013 23.776 -8.985 1.00 95.00 460 ASN A CA 1
ATOM 3683 C C . ASN A 1 460 ? 13.097 24.733 -9.759 1.00 95.00 460 ASN A C 1
ATOM 3685 O O . ASN A 1 460 ? 12.242 25.377 -9.156 1.00 95.00 460 ASN A O 1
ATOM 3689 N N . LYS A 1 461 ? 13.196 24.779 -11.096 1.00 94.44 461 LYS A N 1
ATOM 3690 C CA . LYS A 1 461 ? 12.265 25.556 -11.937 1.00 94.44 461 LYS A CA 1
ATOM 3691 C C . LYS A 1 461 ? 10.813 25.099 -11.758 1.00 94.44 461 LYS A C 1
ATOM 3693 O O . LYS A 1 461 ? 9.913 25.934 -11.682 1.00 94.44 461 LYS A O 1
ATOM 3698 N N . CYS A 1 462 ? 10.576 23.791 -11.661 1.00 95.00 462 CYS A N 1
ATOM 3699 C CA . CYS A 1 462 ? 9.242 23.251 -11.398 1.00 95.00 462 CYS A CA 1
ATOM 3700 C C . CYS A 1 462 ? 8.746 23.615 -9.990 1.00 95.00 462 CYS A C 1
ATOM 3702 O O . CYS A 1 462 ? 7.617 24.085 -9.855 1.00 95.00 462 CYS A O 1
ATOM 3704 N N . LEU A 1 463 ? 9.586 23.447 -8.961 1.00 94.75 463 LEU A N 1
ATOM 3705 C CA . LEU A 1 463 ? 9.246 23.751 -7.566 1.00 94.75 463 LEU A CA 1
ATOM 3706 C C . LEU A 1 463 ? 8.913 25.236 -7.380 1.00 94.75 463 LEU A C 1
ATOM 3708 O O . LEU A 1 463 ? 7.849 25.551 -6.849 1.00 94.75 463 LEU A O 1
ATOM 3712 N N . ARG A 1 464 ? 9.750 26.144 -7.906 1.00 93.69 464 ARG A N 1
ATOM 3713 C CA . ARG A 1 464 ? 9.497 27.597 -7.867 1.00 93.69 464 ARG A CA 1
ATOM 3714 C C . ARG A 1 464 ? 8.156 27.942 -8.507 1.00 93.69 464 ARG A C 1
ATOM 3716 O O . ARG A 1 464 ? 7.375 28.693 -7.935 1.00 93.69 464 ARG A O 1
ATOM 3723 N N . ARG A 1 465 ? 7.825 27.320 -9.643 1.00 92.62 465 ARG A N 1
ATOM 3724 C CA . ARG A 1 465 ? 6.551 27.555 -10.336 1.00 92.62 465 ARG A CA 1
ATOM 3725 C C . ARG A 1 465 ? 5.333 26.990 -9.601 1.00 92.62 465 ARG A C 1
ATOM 3727 O O . ARG A 1 465 ? 4.267 27.593 -9.667 1.00 92.62 465 ARG A O 1
ATOM 3734 N N . ILE A 1 466 ? 5.469 25.862 -8.900 1.00 93.00 466 ILE A N 1
ATOM 3735 C CA . ILE A 1 466 ? 4.400 25.303 -8.053 1.00 93.00 466 ILE A CA 1
ATOM 3736 C C . ILE A 1 466 ? 4.155 26.195 -6.829 1.00 93.00 466 ILE A C 1
ATOM 3738 O O . ILE A 1 466 ? 3.000 26.430 -6.464 1.00 93.00 466 ILE A O 1
ATOM 3742 N N . LEU A 1 467 ? 5.234 26.687 -6.213 1.00 91.44 467 LEU A N 1
ATOM 3743 C CA . LEU A 1 467 ? 5.201 27.538 -5.021 1.00 91.44 467 LEU A CA 1
ATOM 3744 C C . LEU A 1 467 ? 4.913 29.013 -5.325 1.00 91.44 467 LEU A C 1
ATOM 3746 O O . LEU A 1 467 ? 4.598 29.751 -4.398 1.00 91.44 467 LEU A O 1
ATOM 3750 N N . LYS A 1 468 ? 4.950 29.408 -6.605 1.00 89.69 468 LYS A N 1
ATOM 3751 C CA . LYS A 1 468 ? 4.819 30.794 -7.086 1.00 89.69 468 LYS A CA 1
ATOM 3752 C C . LY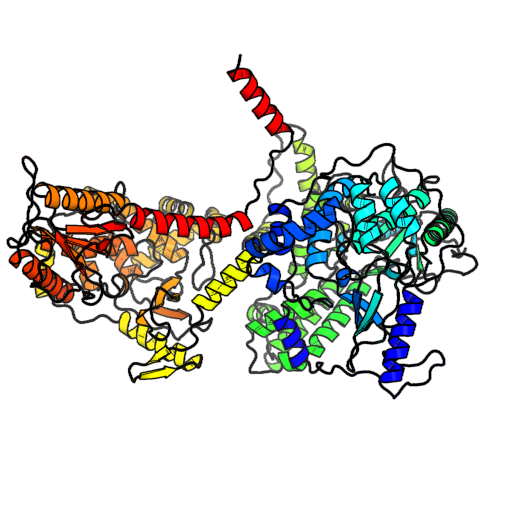S A 1 468 ? 5.923 31.723 -6.561 1.00 89.69 468 LYS A C 1
ATOM 3754 O O . LYS A 1 468 ? 5.663 32.883 -6.290 1.00 89.69 468 LYS A O 1
ATOM 3759 N N . ILE A 1 469 ? 7.142 31.197 -6.452 1.00 89.88 469 ILE A N 1
ATOM 3760 C CA . ILE A 1 469 ? 8.330 31.950 -6.035 1.00 89.88 469 ILE A CA 1
ATOM 3761 C C . ILE A 1 469 ? 8.947 32.624 -7.263 1.00 89.88 469 ILE A C 1
ATOM 3763 O O . ILE A 1 469 ? 9.298 31.951 -8.241 1.00 89.88 469 ILE A O 1
ATOM 3767 N N . SER A 1 470 ? 9.072 33.942 -7.194 1.00 84.44 470 SER A N 1
ATOM 3768 C CA . SER A 1 470 ? 9.691 34.820 -8.183 1.00 84.44 470 SER A CA 1
ATOM 3769 C C . SER A 1 470 ? 11.192 35.008 -7.909 1.00 84.44 470 SER A C 1
ATOM 3771 O O . SER A 1 470 ? 11.726 34.512 -6.914 1.00 84.44 470 SER A O 1
ATOM 3773 N N . TRP A 1 471 ? 11.912 35.700 -8.803 1.00 79.25 471 TRP A N 1
ATOM 3774 C CA . TRP A 1 471 ? 13.324 36.019 -8.544 1.00 79.25 471 TRP A CA 1
ATOM 3775 C C . TRP A 1 471 ? 13.484 37.115 -7.475 1.00 79.25 471 TRP A C 1
ATOM 3777 O O . TRP A 1 471 ? 14.498 37.128 -6.778 1.00 79.25 471 TRP A O 1
ATOM 3787 N N . THR A 1 472 ? 12.491 38.002 -7.319 1.00 79.88 472 THR A N 1
ATOM 3788 C CA . THR A 1 472 ? 12.524 39.111 -6.351 1.00 79.88 472 THR A CA 1
ATOM 3789 C C . THR A 1 472 ? 12.418 38.626 -4.909 1.00 79.88 472 THR A C 1
ATOM 3791 O O . THR A 1 472 ? 12.919 39.292 -4.012 1.00 79.88 472 THR A O 1
ATOM 3794 N N . ASP A 1 473 ? 11.869 37.428 -4.690 1.00 84.19 473 ASP A N 1
ATOM 3795 C CA . ASP A 1 473 ? 11.704 36.833 -3.356 1.00 84.19 473 ASP A CA 1
ATOM 3796 C C . ASP A 1 473 ? 13.037 36.380 -2.719 1.00 84.19 473 ASP A C 1
ATOM 3798 O O . ASP A 1 473 ? 13.048 35.941 -1.573 1.00 84.19 473 ASP A O 1
ATOM 3802 N N . ARG A 1 474 ? 14.158 36.417 -3.465 1.00 86.06 474 ARG A N 1
ATOM 3803 C CA . ARG A 1 474 ? 15.526 36.058 -3.014 1.00 86.06 474 ARG A CA 1
ATOM 3804 C C . ARG A 1 474 ? 15.640 34.710 -2.265 1.00 86.06 474 ARG A C 1
ATOM 3806 O O . ARG A 1 474 ? 16.547 34.504 -1.466 1.00 86.06 474 ARG A O 1
ATOM 3813 N N . VAL A 1 475 ? 14.756 33.751 -2.563 1.00 87.38 475 VAL A N 1
ATOM 3814 C CA . VAL A 1 475 ? 14.737 32.417 -1.930 1.00 87.38 475 VAL A CA 1
ATOM 3815 C C . VAL A 1 475 ? 15.893 31.543 -2.434 1.00 87.38 475 VAL A C 1
ATOM 3817 O O . VAL A 1 475 ? 15.965 31.254 -3.638 1.00 87.38 475 VAL A O 1
ATOM 3820 N N . THR A 1 476 ? 16.743 31.070 -1.516 1.00 90.19 476 THR A N 1
ATOM 3821 C CA . THR A 1 476 ? 17.845 30.124 -1.785 1.00 90.19 476 THR A CA 1
ATOM 3822 C C . THR A 1 476 ? 17.329 28.753 -2.244 1.00 90.19 476 THR A C 1
ATOM 3824 O O . THR A 1 476 ? 16.135 28.454 -2.163 1.00 90.19 476 THR A O 1
ATOM 3827 N N . ASN A 1 477 ? 18.200 27.904 -2.797 1.00 88.25 477 ASN A N 1
ATOM 3828 C CA . ASN A 1 477 ? 17.771 26.582 -3.267 1.00 88.25 477 ASN A CA 1
ATOM 3829 C C . ASN A 1 477 ? 17.461 25.636 -2.100 1.00 88.25 477 ASN A C 1
ATOM 3831 O O . ASN A 1 477 ? 16.531 24.843 -2.200 1.00 88.25 477 ASN A O 1
ATOM 3835 N N . GLU A 1 478 ? 18.190 25.768 -1.001 1.00 87.94 478 GLU A N 1
ATOM 3836 C CA . GLU A 1 478 ? 18.024 25.003 0.230 1.00 87.94 478 GLU A CA 1
ATOM 3837 C C . GLU A 1 478 ? 16.648 25.300 0.836 1.00 87.94 478 GLU A C 1
ATOM 3839 O O . GLU A 1 478 ? 15.839 24.391 1.027 1.00 87.94 478 GLU A O 1
ATOM 3844 N N . MET A 1 479 ? 16.311 26.586 0.971 1.00 88.12 479 MET A N 1
ATOM 3845 C CA . MET A 1 479 ? 15.001 27.019 1.460 1.00 88.12 479 MET A CA 1
ATOM 3846 C C . MET A 1 479 ? 13.866 26.631 0.497 1.00 88.12 479 MET A C 1
ATOM 3848 O O . MET A 1 479 ? 12.768 26.277 0.925 1.00 88.12 479 MET A O 1
ATOM 3852 N N . LEU A 1 480 ? 14.113 26.628 -0.821 1.00 90.50 480 LEU A N 1
ATOM 3853 C CA . LEU A 1 480 ? 13.147 26.130 -1.807 1.00 90.50 480 LEU A CA 1
ATOM 3854 C C . LEU A 1 480 ? 12.813 24.645 -1.587 1.00 90.50 480 LEU A C 1
ATOM 3856 O O . LEU A 1 480 ? 11.657 24.247 -1.758 1.00 90.50 480 LEU A O 1
ATOM 3860 N N . TRP A 1 481 ? 13.812 23.826 -1.258 1.00 89.44 481 TRP A N 1
ATOM 3861 C CA . TRP A 1 481 ? 13.640 22.395 -1.009 1.00 89.44 481 TRP A CA 1
ATOM 3862 C C . TRP A 1 481 ? 12.883 22.137 0.293 1.00 89.44 481 TRP A C 1
ATOM 3864 O O . TRP A 1 481 ? 11.927 21.360 0.284 1.00 89.44 481 TRP A O 1
ATOM 3874 N N . GLU A 1 482 ? 13.212 22.863 1.362 1.00 87.50 482 GLU A N 1
ATOM 3875 C CA . GLU A 1 482 ? 12.493 22.802 2.640 1.00 87.50 482 GLU A CA 1
ATOM 3876 C C . GLU A 1 482 ? 11.016 23.186 2.489 1.00 87.50 482 GLU A C 1
ATOM 3878 O O . GLU A 1 482 ? 10.131 22.427 2.888 1.00 87.50 482 GLU A O 1
ATOM 3883 N N . LEU A 1 483 ? 10.723 24.303 1.811 1.00 85.69 483 LEU A N 1
ATOM 3884 C CA . LEU A 1 483 ? 9.349 24.750 1.545 1.00 85.69 483 LEU A CA 1
ATOM 3885 C C . LEU A 1 483 ? 8.546 23.756 0.695 1.00 85.69 483 LEU A C 1
ATOM 3887 O O . LEU A 1 483 ? 7.317 23.687 0.800 1.00 85.69 483 LEU A O 1
ATOM 3891 N N . ALA A 1 484 ? 9.221 23.006 -0.176 1.00 82.81 484 ALA A N 1
ATOM 3892 C CA . ALA A 1 484 ? 8.603 21.965 -0.985 1.00 82.81 484 ALA A CA 1
ATOM 3893 C C . ALA A 1 484 ? 8.466 20.619 -0.249 1.00 82.81 484 ALA A C 1
ATOM 3895 O O . ALA A 1 484 ? 7.737 19.751 -0.735 1.00 82.81 484 ALA A O 1
ATOM 3896 N N . GLY A 1 485 ? 9.138 20.433 0.895 1.00 84.75 485 GLY A N 1
ATOM 3897 C CA . GLY A 1 485 ? 9.287 19.128 1.543 1.00 84.75 485 GLY A CA 1
ATOM 3898 C C . GLY A 1 485 ? 10.030 18.127 0.653 1.00 84.75 485 GLY A C 1
ATOM 3899 O O . GLY A 1 485 ? 9.659 16.955 0.584 1.00 84.75 485 GLY A O 1
ATOM 3900 N N . GLU A 1 486 ? 11.016 18.607 -0.102 1.00 82.50 486 GLU A N 1
ATOM 3901 C CA . GLU A 1 486 ? 11.752 17.851 -1.111 1.00 82.50 486 GLU A CA 1
ATOM 3902 C C . GLU A 1 486 ? 13.241 17.796 -0.778 1.00 82.50 486 GLU A C 1
ATOM 3904 O O . GLU A 1 486 ? 13.781 18.686 -0.138 1.00 82.50 486 GLU A O 1
ATOM 3909 N N . GLU A 1 487 ? 13.923 16.755 -1.247 1.00 86.12 487 GLU A N 1
ATOM 3910 C CA . GLU A 1 487 ? 15.381 16.640 -1.146 1.00 86.12 487 GLU A CA 1
ATOM 3911 C C . GLU A 1 487 ? 16.043 16.831 -2.522 1.00 86.12 487 GLU A C 1
ATOM 3913 O O . GLU A 1 487 ? 15.381 16.609 -3.551 1.00 86.12 487 GLU A O 1
ATOM 3918 N N . PRO A 1 488 ? 17.347 17.169 -2.581 1.00 85.81 488 PRO A N 1
ATOM 3919 C CA . PRO A 1 488 ? 18.085 17.265 -3.835 1.00 85.81 488 PRO A CA 1
ATOM 3920 C C . PRO A 1 488 ? 17.908 16.022 -4.712 1.00 85.81 488 PRO A C 1
ATOM 3922 O O . PRO A 1 488 ? 17.933 14.881 -4.242 1.00 85.81 488 PRO A O 1
ATOM 3925 N N . ILE A 1 489 ? 17.756 16.230 -6.020 1.00 88.00 489 ILE A N 1
ATOM 3926 C CA . ILE A 1 489 ? 17.434 15.156 -6.966 1.00 88.00 489 ILE A CA 1
ATOM 3927 C C . ILE A 1 489 ? 18.530 14.091 -7.009 1.00 88.00 489 ILE A C 1
ATOM 3929 O O . ILE A 1 489 ? 18.243 12.909 -7.193 1.00 88.00 489 ILE A O 1
ATOM 3933 N N . ILE A 1 490 ? 19.780 14.498 -6.779 1.00 84.00 490 ILE A N 1
ATOM 3934 C CA . ILE A 1 490 ? 20.928 13.599 -6.732 1.00 84.00 490 ILE A CA 1
ATOM 3935 C C . ILE A 1 490 ? 20.806 12.586 -5.589 1.00 84.00 490 ILE A C 1
ATOM 3937 O O . ILE A 1 490 ? 21.047 11.400 -5.797 1.00 84.00 490 ILE A O 1
ATOM 3941 N N . THR A 1 491 ? 20.327 13.014 -4.420 1.00 83.62 491 THR A N 1
ATOM 3942 C CA . THR A 1 491 ? 20.090 12.142 -3.265 1.00 83.62 491 THR A CA 1
ATOM 3943 C C . THR A 1 491 ? 19.015 11.101 -3.584 1.00 83.62 491 THR A C 1
ATOM 3945 O O . THR A 1 491 ? 19.179 9.918 -3.274 1.00 83.62 491 THR A O 1
ATOM 3948 N N . GLN A 1 492 ? 17.953 11.504 -4.292 1.00 86.31 492 GLN A N 1
ATOM 3949 C CA . GLN A 1 492 ? 16.883 10.598 -4.730 1.00 86.31 492 GLN A CA 1
ATOM 3950 C C . GLN A 1 492 ? 17.401 9.547 -5.724 1.00 86.31 492 GLN A C 1
ATOM 3952 O O . GLN A 1 492 ? 17.080 8.362 -5.600 1.00 86.31 492 GLN A O 1
ATOM 3957 N N . ILE A 1 493 ? 18.224 9.963 -6.693 1.00 85.75 493 ILE A N 1
ATOM 3958 C CA . ILE A 1 493 ? 18.842 9.068 -7.685 1.00 85.75 493 ILE A CA 1
ATOM 3959 C C . ILE A 1 493 ? 19.789 8.082 -6.997 1.00 85.75 493 ILE A C 1
ATOM 3961 O O . ILE A 1 493 ? 19.716 6.882 -7.258 1.00 85.75 493 ILE A O 1
ATOM 3965 N N . SER A 1 494 ? 20.623 8.548 -6.067 1.00 81.56 494 SER A N 1
ATOM 3966 C CA . SER A 1 494 ? 21.521 7.686 -5.294 1.00 81.56 494 SER A CA 1
ATOM 3967 C C . SER A 1 494 ? 20.752 6.630 -4.497 1.00 81.56 494 SER A C 1
ATOM 3969 O O . SER A 1 494 ? 21.091 5.449 -4.562 1.00 81.56 494 SER A O 1
ATOM 3971 N N . LYS A 1 495 ? 19.660 7.003 -3.813 1.00 82.81 495 LYS A N 1
ATOM 3972 C CA . LYS A 1 495 ? 18.797 6.038 -3.103 1.00 82.81 495 LYS A CA 1
ATOM 3973 C C . LYS A 1 495 ? 18.215 4.981 -4.044 1.00 82.81 495 LYS A C 1
ATOM 3975 O O . LYS A 1 495 ? 18.193 3.800 -3.698 1.00 82.81 495 LYS A O 1
ATOM 3980 N N . ARG A 1 496 ? 17.762 5.388 -5.233 1.00 88.50 496 ARG A N 1
ATOM 3981 C CA . ARG A 1 496 ? 17.225 4.478 -6.258 1.00 88.50 496 ARG A CA 1
ATOM 3982 C C . ARG A 1 496 ? 18.279 3.497 -6.763 1.00 88.50 496 ARG A C 1
ATOM 3984 O O . ARG A 1 496 ? 18.022 2.296 -6.759 1.00 88.50 496 ARG A O 1
ATOM 3991 N N . LYS A 1 497 ? 19.476 3.989 -7.097 1.00 86.44 497 LYS A N 1
ATOM 3992 C CA . LYS A 1 497 ? 20.627 3.162 -7.488 1.00 86.44 497 LYS A CA 1
ATOM 3993 C C . LYS A 1 497 ? 20.957 2.119 -6.428 1.00 86.44 497 LYS A C 1
ATOM 3995 O O . LYS A 1 497 ? 21.028 0.936 -6.741 1.00 86.44 497 LYS A O 1
ATOM 4000 N N . TRP A 1 498 ? 21.085 2.532 -5.168 1.00 79.75 498 TRP A N 1
ATOM 4001 C CA . TRP A 1 498 ? 21.393 1.612 -4.070 1.00 79.75 498 TRP A CA 1
ATOM 4002 C C . TRP A 1 498 ? 20.294 0.577 -3.829 1.00 79.75 498 TRP A C 1
ATOM 4004 O O . TRP A 1 498 ? 20.604 -0.590 -3.583 1.00 79.75 498 TRP A O 1
ATOM 4014 N N . ARG A 1 499 ? 19.015 0.962 -3.934 1.00 82.75 499 ARG A N 1
ATOM 4015 C CA . ARG A 1 499 ? 17.904 0.006 -3.822 1.00 82.75 499 ARG A CA 1
ATOM 4016 C C . ARG A 1 499 ? 17.948 -1.028 -4.944 1.00 82.75 499 ARG A C 1
ATOM 4018 O O . ARG A 1 499 ? 17.813 -2.218 -4.662 1.00 82.75 499 ARG A O 1
ATOM 4025 N N . TRP A 1 500 ? 18.167 -0.579 -6.179 1.00 89.12 500 TRP A N 1
ATOM 4026 C CA . TRP A 1 500 ? 18.273 -1.457 -7.341 1.00 89.12 500 TRP A CA 1
ATOM 4027 C C . TRP A 1 500 ? 19.469 -2.410 -7.218 1.00 89.12 500 TRP A C 1
ATOM 4029 O O . TRP A 1 500 ? 19.280 -3.619 -7.292 1.00 89.12 500 TRP A O 1
ATOM 4039 N N . ILE A 1 501 ? 20.665 -1.912 -6.879 1.00 82.44 501 ILE A N 1
ATOM 4040 C CA . ILE A 1 501 ? 21.851 -2.754 -6.627 1.00 82.44 501 ILE A CA 1
ATOM 4041 C C . ILE A 1 501 ? 21.559 -3.799 -5.548 1.00 82.44 501 ILE A C 1
ATOM 4043 O O . ILE A 1 501 ? 21.869 -4.974 -5.722 1.00 82.44 501 ILE A O 1
ATOM 4047 N N . GLY A 1 502 ? 20.925 -3.398 -4.442 1.00 79.62 502 GLY A N 1
ATOM 4048 C CA . GLY A 1 502 ? 20.535 -4.327 -3.386 1.00 79.62 502 GLY A CA 1
ATOM 4049 C C . GLY A 1 502 ? 19.602 -5.435 -3.884 1.00 79.62 502 GLY A C 1
ATOM 4050 O O . GLY A 1 502 ? 19.762 -6.581 -3.475 1.00 79.62 502 GLY A O 1
ATOM 4051 N N . HIS A 1 503 ? 18.648 -5.109 -4.762 1.00 83.88 503 HIS A N 1
ATOM 4052 C CA . HIS A 1 503 ? 17.779 -6.095 -5.409 1.00 83.88 503 HIS A CA 1
ATOM 4053 C C . HIS A 1 503 ? 18.580 -7.059 -6.296 1.00 83.88 503 HIS A C 1
ATOM 4055 O O . HIS A 1 503 ? 18.448 -8.270 -6.134 1.00 83.88 503 HIS A O 1
ATOM 4061 N N . ILE A 1 504 ? 19.486 -6.548 -7.136 1.00 85.56 504 ILE A N 1
ATOM 4062 C CA . ILE A 1 504 ? 20.335 -7.380 -8.002 1.00 85.56 504 ILE A CA 1
ATOM 4063 C C . ILE A 1 504 ? 21.242 -8.317 -7.201 1.00 85.56 504 ILE A C 1
ATOM 4065 O O . ILE A 1 504 ? 21.377 -9.489 -7.537 1.00 85.56 504 ILE A O 1
ATOM 4069 N N . LEU A 1 505 ? 21.836 -7.844 -6.105 1.00 82.25 505 LEU A N 1
ATOM 4070 C CA . LEU A 1 505 ? 22.732 -8.660 -5.281 1.00 82.25 505 LEU A CA 1
ATOM 4071 C C . LEU A 1 505 ? 22.025 -9.822 -4.562 1.00 82.25 505 LEU A C 1
ATOM 4073 O O . LEU A 1 505 ? 22.704 -10.760 -4.147 1.00 82.25 505 LEU A O 1
ATOM 4077 N N . ARG A 1 506 ? 20.692 -9.778 -4.420 1.00 84.56 506 ARG A N 1
ATOM 4078 C CA . ARG A 1 506 ? 19.885 -10.880 -3.866 1.00 84.56 506 ARG A CA 1
ATOM 4079 C C . ARG A 1 506 ? 19.508 -11.944 -4.899 1.00 84.56 506 ARG A C 1
ATOM 4081 O O . ARG A 1 506 ? 19.118 -13.035 -4.499 1.00 84.56 506 ARG A O 1
ATOM 4088 N N . LYS A 1 507 ? 19.621 -11.652 -6.198 1.00 85.12 507 LYS A N 1
ATOM 4089 C CA . LYS A 1 507 ? 19.359 -12.627 -7.268 1.00 85.12 507 LYS A CA 1
ATOM 4090 C C . LYS A 1 507 ? 20.430 -13.725 -7.289 1.00 85.12 507 LYS A C 1
ATOM 4092 O O . LYS A 1 507 ? 21.539 -13.463 -6.823 1.00 85.12 507 LYS A O 1
ATOM 4097 N N . PRO A 1 508 ? 20.157 -14.920 -7.842 1.00 85.00 508 PRO A N 1
ATOM 4098 C CA . PRO A 1 508 ? 21.156 -15.976 -8.026 1.00 85.00 508 PRO A CA 1
ATOM 4099 C C . PRO A 1 508 ? 22.442 -15.492 -8.715 1.00 85.00 508 PRO A C 1
ATOM 4101 O O . PRO A 1 508 ? 22.418 -14.542 -9.497 1.00 85.00 508 PRO A O 1
ATOM 4104 N N . ALA A 1 509 ? 23.583 -16.122 -8.414 1.00 81.38 509 ALA A N 1
ATOM 4105 C CA . ALA A 1 509 ? 24.892 -15.700 -8.932 1.00 81.38 509 ALA A CA 1
ATOM 4106 C C . ALA A 1 509 ? 25.002 -15.798 -10.463 1.00 81.38 509 ALA A C 1
ATOM 4108 O O . ALA A 1 509 ? 25.691 -14.984 -11.073 1.00 81.38 509 ALA A O 1
ATOM 4109 N N . ASN A 1 510 ? 24.293 -16.758 -11.056 1.00 81.25 510 ASN A N 1
ATOM 4110 C CA . ASN A 1 510 ? 24.206 -16.977 -12.495 1.00 81.25 510 ASN A CA 1
ATOM 4111 C C . ASN A 1 510 ? 23.233 -16.020 -13.206 1.00 81.25 510 ASN A C 1
ATOM 4113 O O . ASN A 1 510 ? 23.226 -16.000 -14.430 1.00 81.25 510 ASN A O 1
ATOM 4117 N N . ASN A 1 511 ? 22.462 -15.190 -12.494 1.00 88.88 511 ASN A N 1
ATOM 4118 C CA . ASN A 1 511 ? 21.552 -14.258 -13.156 1.00 88.88 511 ASN A CA 1
ATOM 4119 C C . ASN A 1 511 ? 22.315 -13.219 -13.997 1.00 88.88 511 ASN A C 1
ATOM 4121 O O . ASN A 1 511 ? 23.259 -12.587 -13.502 1.00 88.88 511 ASN A O 1
ATOM 4125 N N . ILE A 1 512 ? 21.864 -12.984 -15.233 1.00 89.50 512 ILE A N 1
ATOM 4126 C CA . ILE A 1 512 ? 22.564 -12.142 -16.215 1.00 89.50 512 ILE A CA 1
ATOM 4127 C C . ILE A 1 512 ? 22.884 -10.739 -15.688 1.00 89.50 512 ILE A C 1
ATOM 4129 O O . ILE A 1 512 ? 24.015 -10.270 -15.803 1.00 89.50 512 ILE A O 1
ATOM 4133 N N . THR A 1 513 ? 21.942 -10.078 -15.016 1.00 88.31 513 THR A N 1
ATOM 4134 C CA . THR A 1 513 ? 22.122 -8.704 -14.530 1.00 88.31 513 THR A CA 1
ATOM 4135 C C . THR A 1 513 ? 23.079 -8.646 -13.346 1.00 88.31 513 THR A C 1
ATOM 4137 O O . THR A 1 513 ? 23.831 -7.681 -13.197 1.00 88.31 513 THR A O 1
ATOM 4140 N N . ARG A 1 514 ? 23.110 -9.693 -12.511 1.00 89.19 514 ARG A N 1
ATOM 4141 C CA . ARG A 1 514 ? 24.088 -9.803 -11.421 1.00 89.19 514 ARG A CA 1
ATOM 4142 C C . ARG A 1 514 ? 25.493 -10.055 -11.965 1.00 89.19 514 ARG A C 1
ATOM 4144 O O . ARG A 1 514 ? 26.432 -9.400 -11.505 1.00 89.19 514 ARG A O 1
ATOM 4151 N N . GLN A 1 515 ? 25.639 -10.939 -12.953 1.00 88.69 515 GLN A N 1
ATOM 4152 C CA . GLN A 1 515 ? 26.913 -11.177 -13.639 1.00 88.69 515 GLN A CA 1
ATOM 4153 C C . GLN A 1 515 ? 27.419 -9.903 -14.332 1.00 88.69 515 GLN A C 1
ATOM 4155 O O . GLN A 1 515 ? 28.587 -9.528 -14.185 1.00 88.69 515 GLN A O 1
ATOM 4160 N N . ALA A 1 516 ? 26.514 -9.160 -14.974 1.00 90.00 516 ALA A N 1
ATOM 4161 C CA . ALA A 1 516 ? 26.817 -7.906 -15.647 1.00 90.00 516 ALA A CA 1
ATOM 4162 C C . ALA A 1 516 ? 27.441 -6.856 -14.723 1.00 90.00 516 ALA A C 1
ATOM 4164 O O . ALA A 1 516 ? 28.157 -5.999 -15.213 1.00 90.00 516 ALA A O 1
ATOM 4165 N N . LEU A 1 517 ? 27.254 -6.897 -13.398 1.00 87.19 517 LEU A N 1
ATOM 4166 C CA . LEU A 1 517 ? 27.929 -5.965 -12.479 1.00 87.19 517 LEU A CA 1
ATOM 4167 C C . LEU A 1 517 ? 29.443 -6.209 -12.362 1.00 87.19 517 LEU A C 1
ATOM 4169 O O . LEU A 1 517 ? 30.174 -5.294 -11.983 1.00 87.19 517 LEU A O 1
ATOM 4173 N N . ARG A 1 518 ? 29.915 -7.423 -12.668 1.00 84.06 518 ARG A N 1
ATOM 4174 C CA . ARG A 1 518 ? 31.320 -7.849 -12.516 1.00 84.06 518 ARG A CA 1
ATOM 4175 C C . ARG A 1 518 ? 32.013 -8.171 -13.837 1.00 84.06 518 ARG A C 1
ATOM 4177 O O . ARG A 1 518 ? 33.234 -8.271 -13.863 1.00 84.06 518 ARG A O 1
ATOM 4184 N N . TRP A 1 519 ? 31.241 -8.322 -14.907 1.00 88.31 519 TRP A N 1
ATOM 4185 C CA . TRP A 1 519 ? 31.729 -8.704 -16.225 1.00 88.31 519 TRP A CA 1
ATOM 4186 C C . TRP A 1 519 ? 32.781 -7.740 -16.791 1.00 88.31 519 TRP A C 1
ATOM 4188 O O . TRP A 1 519 ? 32.595 -6.525 -16.733 1.00 88.31 519 TRP A O 1
ATOM 4198 N N . ASN A 1 520 ? 33.854 -8.256 -17.380 1.00 86.44 520 ASN A N 1
ATOM 4199 C CA . ASN A 1 520 ? 34.782 -7.473 -18.194 1.00 86.44 520 ASN A CA 1
ATOM 4200 C C . ASN A 1 520 ? 35.054 -8.255 -19.485 1.00 86.44 520 ASN A C 1
ATOM 4202 O O . ASN A 1 520 ? 35.267 -9.466 -19.400 1.00 86.44 520 ASN A O 1
ATOM 4206 N N . PRO A 1 521 ? 35.071 -7.600 -20.654 1.00 86.06 521 PRO A N 1
ATOM 4207 C CA . PRO A 1 521 ? 35.393 -8.267 -21.906 1.00 86.06 521 PRO A CA 1
ATOM 4208 C C . PRO A 1 521 ? 36.894 -8.583 -21.996 1.00 86.06 521 PRO A C 1
ATOM 4210 O O . PRO A 1 521 ? 37.723 -7.966 -21.322 1.00 86.06 521 PRO A O 1
ATOM 4213 N N . GLN A 1 522 ? 37.249 -9.525 -22.869 1.00 79.81 522 GLN A N 1
ATOM 4214 C CA . GLN A 1 522 ? 38.640 -9.869 -23.165 1.00 79.81 522 GLN A CA 1
ATOM 4215 C C . GLN A 1 522 ? 39.281 -8.787 -24.044 1.00 79.81 522 GLN A C 1
ATOM 4217 O O . GLN A 1 522 ? 38.824 -8.546 -25.155 1.00 79.81 522 GLN A O 1
ATOM 4222 N N . GLY A 1 523 ? 40.337 -8.128 -23.568 1.00 78.38 523 GLY A N 1
ATOM 4223 C CA . GLY A 1 523 ? 41.012 -7.078 -24.330 1.00 78.38 523 GLY A CA 1
ATOM 4224 C C . GLY A 1 523 ? 42.027 -6.292 -23.507 1.00 78.38 523 GLY A C 1
ATOM 4225 O O . GLY A 1 523 ? 42.305 -6.618 -22.352 1.00 78.38 523 GLY A O 1
ATOM 4226 N N . LYS A 1 524 ? 42.578 -5.227 -24.098 1.00 81.75 524 LYS A N 1
ATOM 4227 C CA . LYS A 1 524 ? 43.491 -4.294 -23.422 1.00 81.75 524 LYS A CA 1
ATOM 4228 C C . LYS A 1 524 ? 42.821 -2.932 -23.273 1.00 81.75 524 LYS A C 1
ATOM 4230 O O . LYS A 1 524 ? 42.269 -2.387 -24.224 1.00 81.75 524 LYS A O 1
ATOM 4235 N N . ARG A 1 525 ? 42.918 -2.347 -22.078 1.00 83.12 525 ARG A N 1
ATOM 4236 C CA . ARG A 1 525 ? 42.455 -0.974 -21.833 1.00 83.12 525 ARG A CA 1
ATOM 4237 C C . ARG A 1 525 ? 43.297 0.030 -22.622 1.00 83.12 525 ARG A C 1
ATOM 4239 O O . ARG A 1 525 ? 44.504 -0.156 -22.781 1.00 83.12 525 ARG A O 1
ATOM 4246 N N . LYS A 1 526 ? 42.672 1.122 -23.073 1.00 76.25 526 LYS A N 1
ATOM 4247 C CA . LYS A 1 526 ? 43.396 2.245 -23.695 1.00 76.25 526 LYS A CA 1
ATOM 4248 C C . LYS A 1 526 ? 44.367 2.871 -22.683 1.00 76.25 526 LYS A C 1
ATOM 4250 O O . LYS A 1 526 ? 44.028 3.002 -21.507 1.00 76.25 526 LYS A O 1
ATOM 4255 N N . ARG A 1 527 ? 45.562 3.270 -23.141 1.00 73.19 527 ARG A N 1
ATOM 4256 C CA . ARG A 1 527 ? 46.529 4.023 -22.321 1.00 73.19 527 ARG A CA 1
ATOM 4257 C C . ARG A 1 527 ? 45.932 5.395 -21.958 1.00 73.19 527 ARG A C 1
ATOM 4259 O O . ARG A 1 527 ? 45.349 6.047 -22.820 1.00 73.19 527 ARG A O 1
ATOM 4266 N N . GLY A 1 528 ? 46.069 5.817 -20.698 1.00 72.56 528 GLY A N 1
ATOM 4267 C CA . GLY A 1 528 ? 45.560 7.098 -20.182 1.00 72.56 528 GLY A CA 1
ATOM 4268 C C . GLY A 1 528 ? 44.500 6.965 -19.077 1.00 72.56 528 GLY A C 1
ATOM 4269 O O . GLY A 1 528 ? 44.162 5.866 -18.638 1.00 72.56 528 GLY A O 1
ATOM 4270 N N . ARG A 1 529 ? 43.978 8.105 -18.598 1.00 72.06 529 ARG A N 1
ATOM 4271 C CA . ARG A 1 529 ? 42.975 8.149 -17.518 1.00 72.06 529 ARG A CA 1
ATOM 4272 C C . ARG A 1 529 ? 41.662 7.479 -17.967 1.00 72.06 529 ARG A C 1
ATOM 4274 O O . ARG A 1 529 ? 41.068 7.928 -18.949 1.00 72.06 529 ARG A O 1
ATOM 4281 N N . PRO A 1 530 ? 41.146 6.470 -17.239 1.00 67.12 530 PRO A N 1
ATOM 4282 C CA . PRO A 1 530 ? 39.888 5.817 -17.598 1.00 67.12 530 PRO A CA 1
ATOM 4283 C C . PRO A 1 530 ? 38.697 6.789 -17.571 1.00 67.12 530 PRO A C 1
ATOM 4285 O O . PRO A 1 530 ? 38.503 7.526 -16.601 1.00 67.12 530 PRO A O 1
ATOM 4288 N N . ARG A 1 531 ? 37.861 6.773 -18.620 1.00 73.56 531 ARG A N 1
ATOM 4289 C CA . ARG A 1 531 ? 36.624 7.580 -18.692 1.00 73.56 531 ARG A CA 1
ATOM 4290 C C . ARG A 1 531 ? 35.674 7.196 -17.576 1.00 73.56 531 ARG A C 1
ATOM 4292 O O . ARG A 1 531 ? 35.368 6.015 -17.499 1.00 73.56 531 ARG A O 1
ATOM 4299 N N . ASN A 1 532 ? 35.127 8.146 -16.810 1.00 72.38 532 ASN A N 1
ATOM 4300 C CA . ASN A 1 532 ? 34.153 7.866 -15.746 1.00 72.38 532 ASN A CA 1
ATOM 4301 C C . ASN A 1 532 ? 32.995 6.967 -16.248 1.00 72.38 532 ASN A C 1
ATOM 4303 O O . ASN A 1 532 ? 32.431 7.212 -17.316 1.00 72.38 532 ASN A O 1
ATOM 4307 N N . SER A 1 533 ? 32.676 5.910 -15.500 1.00 77.19 533 SER A N 1
ATOM 4308 C CA . SER A 1 533 ? 31.722 4.847 -15.862 1.00 77.19 533 SER A CA 1
ATOM 4309 C C . SER A 1 533 ? 30.678 4.725 -14.766 1.00 77.19 533 SER A C 1
ATOM 4311 O O . SER A 1 533 ? 30.912 5.180 -13.643 1.00 77.19 533 SER A O 1
ATOM 4313 N N . TRP A 1 534 ? 29.539 4.101 -15.060 1.00 85.06 534 TRP A N 1
ATOM 4314 C CA . TRP A 1 534 ? 28.507 3.872 -14.052 1.00 85.06 534 TRP A CA 1
ATOM 4315 C C . TRP A 1 534 ? 29.072 3.122 -12.835 1.00 85.06 534 TRP A C 1
ATOM 4317 O O . TRP A 1 534 ? 28.855 3.548 -11.702 1.00 85.06 534 TRP A O 1
ATOM 4327 N N . ARG A 1 535 ? 29.897 2.086 -13.068 1.00 78.50 535 ARG A N 1
ATOM 4328 C CA . ARG A 1 535 ? 30.547 1.301 -12.001 1.00 78.50 535 ARG A CA 1
ATOM 4329 C C . ARG A 1 535 ? 31.494 2.129 -11.131 1.00 78.50 535 ARG A C 1
ATOM 4331 O O . ARG A 1 535 ? 31.558 1.887 -9.935 1.00 78.50 535 ARG A O 1
ATOM 4338 N N . ARG A 1 536 ? 32.230 3.086 -11.714 1.00 74.44 536 ARG A N 1
ATOM 4339 C CA . ARG A 1 536 ? 33.162 3.961 -10.970 1.00 74.44 536 ARG A CA 1
ATOM 4340 C C . ARG A 1 536 ? 32.458 5.106 -10.243 1.00 74.44 536 ARG A C 1
ATOM 4342 O O . ARG A 1 536 ? 32.976 5.588 -9.246 1.00 74.44 536 ARG A O 1
ATOM 4349 N N . GLY A 1 537 ? 31.276 5.512 -10.708 1.00 66.50 537 GLY A N 1
ATOM 4350 C CA . GLY A 1 537 ? 30.418 6.472 -10.006 1.00 66.50 537 GLY A CA 1
ATOM 4351 C C . GLY A 1 537 ? 29.706 5.891 -8.780 1.00 66.50 537 GLY A C 1
ATOM 4352 O O . GLY A 1 537 ? 29.003 6.618 -8.082 1.00 66.50 537 GLY A O 1
ATOM 4353 N N . ILE A 1 538 ? 29.860 4.591 -8.530 1.00 66.81 538 ILE A N 1
ATOM 4354 C CA . ILE A 1 538 ? 29.398 3.912 -7.326 1.00 66.81 538 ILE A CA 1
ATOM 4355 C C . ILE A 1 538 ? 30.644 3.614 -6.507 1.00 66.81 538 ILE A C 1
ATOM 4357 O O . ILE A 1 538 ? 31.569 2.994 -7.022 1.00 66.81 538 ILE A O 1
ATOM 4361 N N . ASP A 1 539 ? 30.687 4.077 -5.262 1.00 52.72 539 ASP A N 1
ATOM 4362 C CA . ASP A 1 539 ? 31.836 3.911 -4.374 1.00 52.72 539 ASP A CA 1
ATOM 4363 C C . ASP A 1 539 ? 32.159 2.413 -4.174 1.00 52.72 539 ASP A C 1
ATOM 4365 O O . ASP A 1 539 ? 31.561 1.704 -3.355 1.00 52.72 539 ASP A O 1
ATOM 4369 N N . LEU A 1 540 ? 33.073 1.905 -5.011 1.00 40.97 540 LEU A N 1
ATOM 4370 C CA . LEU A 1 540 ? 33.464 0.498 -5.106 1.00 40.97 540 LEU A CA 1
ATOM 4371 C C . LEU A 1 540 ? 34.075 -0.006 -3.802 1.00 40.97 540 LEU A C 1
ATOM 4373 O O . LEU A 1 540 ? 34.095 -1.213 -3.588 1.00 40.97 540 LEU A O 1
ATOM 4377 N N . THR A 1 541 ? 34.516 0.886 -2.918 1.00 36.84 541 THR A N 1
ATOM 4378 C CA . THR A 1 541 ? 35.008 0.569 -1.577 1.00 36.84 541 THR A CA 1
ATOM 4379 C C . THR A 1 541 ? 33.893 -0.046 -0.725 1.00 36.84 541 THR A C 1
ATOM 4381 O O . THR A 1 541 ? 34.078 -1.109 -0.139 1.00 36.84 541 THR A O 1
ATOM 4384 N N . GLY A 1 542 ? 32.676 0.511 -0.765 1.00 41.28 542 GLY A N 1
ATOM 4385 C CA . GLY A 1 542 ? 31.515 -0.034 -0.051 1.00 41.28 542 GLY A CA 1
ATOM 4386 C C . GLY A 1 542 ? 30.988 -1.350 -0.636 1.00 41.28 542 GLY A C 1
ATOM 4387 O O . GLY A 1 542 ? 30.591 -2.251 0.107 1.00 41.28 542 GLY A O 1
ATOM 4388 N N . ILE A 1 543 ? 31.030 -1.500 -1.966 1.00 46.34 543 ILE A N 1
ATOM 4389 C CA . ILE A 1 543 ? 30.620 -2.736 -2.651 1.00 46.34 543 ILE A CA 1
ATOM 4390 C C . ILE A 1 543 ? 31.671 -3.839 -2.488 1.00 46.34 543 ILE A C 1
ATOM 4392 O O . ILE A 1 543 ? 31.296 -4.970 -2.195 1.00 46.34 543 ILE A O 1
ATOM 4396 N N . ARG A 1 544 ? 32.973 -3.539 -2.602 1.00 39.16 544 ARG A N 1
ATOM 4397 C CA . ARG A 1 544 ? 34.054 -4.495 -2.308 1.00 39.16 544 ARG A CA 1
ATOM 4398 C C . ARG A 1 544 ? 33.989 -4.951 -0.858 1.00 39.16 544 ARG A C 1
ATOM 4400 O O . ARG A 1 544 ? 34.013 -6.150 -0.642 1.00 39.16 544 ARG A O 1
ATOM 4407 N N . VAL A 1 545 ? 33.803 -4.057 0.115 1.00 41.50 545 VAL A N 1
ATOM 4408 C CA . VAL A 1 545 ? 33.679 -4.436 1.536 1.00 41.50 545 VAL A CA 1
ATOM 4409 C C . VAL A 1 545 ? 32.430 -5.289 1.799 1.00 41.50 545 VAL A C 1
ATOM 4411 O O . VAL A 1 545 ? 32.518 -6.283 2.514 1.00 41.50 545 VAL A O 1
ATOM 4414 N N . MET A 1 546 ? 31.273 -4.985 1.193 1.00 41.22 546 MET A N 1
ATOM 4415 C CA . MET A 1 546 ? 30.079 -5.846 1.310 1.00 41.22 546 MET A CA 1
ATOM 4416 C C . MET A 1 546 ? 30.242 -7.202 0.615 1.00 41.22 546 MET A C 1
ATOM 4418 O O . MET A 1 546 ? 29.755 -8.214 1.115 1.00 41.22 546 MET A O 1
ATOM 4422 N N . LEU A 1 547 ? 30.905 -7.240 -0.541 1.00 43.38 547 LEU A N 1
ATOM 4423 C CA . LEU A 1 547 ? 31.140 -8.471 -1.291 1.00 43.38 547 LEU A CA 1
ATOM 4424 C C . LEU A 1 547 ? 32.217 -9.345 -0.641 1.00 43.38 547 LEU A C 1
ATOM 4426 O O . LEU A 1 547 ? 32.038 -10.557 -0.605 1.00 43.38 547 LEU A O 1
ATOM 4430 N N . ILE A 1 548 ? 33.269 -8.746 -0.074 1.00 40.12 548 ILE A N 1
ATOM 4431 C CA . ILE A 1 548 ? 34.291 -9.423 0.736 1.00 40.12 548 ILE A CA 1
ATOM 4432 C C . ILE A 1 548 ? 33.657 -9.959 2.022 1.00 40.12 548 ILE A C 1
ATOM 4434 O O . ILE A 1 548 ? 33.898 -11.105 2.365 1.00 40.12 548 ILE A O 1
ATOM 4438 N N . LYS A 1 549 ? 32.751 -9.220 2.682 1.00 40.97 549 LYS A N 1
ATOM 4439 C CA . LYS A 1 549 ? 31.982 -9.747 3.828 1.00 40.97 549 LYS A CA 1
ATOM 4440 C C . LYS A 1 549 ? 31.073 -10.931 3.462 1.00 40.97 549 LYS A C 1
ATOM 4442 O O . LYS A 1 549 ? 30.855 -11.796 4.302 1.00 40.97 549 LYS A O 1
ATOM 4447 N N . ASN A 1 550 ? 30.550 -10.988 2.234 1.00 38.72 550 ASN A N 1
ATOM 4448 C CA . ASN A 1 550 ? 29.742 -12.121 1.763 1.00 38.72 550 ASN A CA 1
ATOM 4449 C C . ASN A 1 550 ? 30.585 -13.320 1.297 1.00 38.72 550 ASN A C 1
ATOM 4451 O O . ASN A 1 550 ? 30.119 -14.444 1.428 1.00 38.72 550 ASN A O 1
ATOM 4455 N N . LEU A 1 551 ? 31.803 -13.097 0.791 1.00 35.91 551 LEU A N 1
ATOM 4456 C CA . LEU A 1 551 ? 32.777 -14.157 0.493 1.00 35.91 551 LEU A CA 1
ATOM 4457 C C . LEU A 1 551 ? 33.428 -14.703 1.775 1.00 35.91 551 LEU A C 1
ATOM 4459 O O . LEU A 1 551 ? 33.559 -15.905 1.926 1.00 35.91 551 LEU A O 1
ATOM 4463 N N . ASN A 1 552 ? 33.731 -13.852 2.756 1.00 34.34 552 ASN A N 1
ATOM 4464 C CA . ASN A 1 552 ? 34.291 -14.276 4.045 1.00 34.34 552 ASN A CA 1
ATOM 4465 C C . ASN A 1 552 ? 33.247 -14.906 4.975 1.00 34.34 552 ASN A C 1
ATOM 4467 O O . ASN A 1 552 ? 33.606 -15.529 5.962 1.00 34.34 552 ASN A O 1
ATOM 4471 N N . LYS A 1 553 ? 31.949 -14.811 4.663 1.00 38.31 553 LYS A N 1
ATOM 4472 C CA . LYS A 1 553 ? 30.914 -15.560 5.390 1.00 38.31 553 LYS A CA 1
ATOM 4473 C C . LYS A 1 553 ? 30.951 -17.068 5.115 1.00 38.31 553 LYS A C 1
ATOM 4475 O O . LYS A 1 553 ? 30.261 -17.799 5.817 1.00 38.31 553 LYS A O 1
ATOM 4480 N N . SER A 1 554 ? 31.738 -17.524 4.135 1.00 31.77 554 SER A N 1
ATOM 4481 C CA . SER A 1 554 ? 32.007 -18.946 3.898 1.00 31.77 554 SER A CA 1
ATOM 4482 C C . SER A 1 554 ? 33.320 -19.444 4.516 1.00 31.77 554 SER A C 1
ATOM 4484 O O . SER A 1 554 ? 33.634 -20.614 4.340 1.00 31.77 554 SER A O 1
ATOM 4486 N N . MET A 1 555 ? 34.078 -18.610 5.244 1.00 30.00 555 MET A N 1
ATOM 4487 C CA . MET A 1 555 ? 35.235 -19.060 6.029 1.00 30.00 555 MET A CA 1
ATOM 4488 C C . MET A 1 555 ? 35.217 -18.428 7.425 1.00 30.00 555 MET A C 1
ATOM 4490 O O . MET A 1 555 ? 35.324 -17.216 7.585 1.00 30.00 555 MET A O 1
ATOM 4494 N N . SER A 1 556 ? 35.067 -19.258 8.452 1.00 31.19 556 SER A N 1
ATOM 4495 C CA . SER A 1 556 ? 35.120 -18.864 9.861 1.00 31.19 556 SER A CA 1
ATOM 4496 C C . SER A 1 556 ? 36.541 -18.456 10.273 1.00 31.19 556 SER A C 1
ATOM 4498 O O . SER A 1 556 ? 37.436 -19.297 10.255 1.00 31.19 556 SER A O 1
ATOM 4500 N N . GLY A 1 557 ? 36.752 -17.199 10.686 1.00 31.88 557 GLY A N 1
ATOM 4501 C CA . GLY A 1 557 ? 38.020 -16.753 11.283 1.00 31.88 557 GLY A CA 1
ATOM 4502 C C . GLY A 1 557 ? 38.032 -15.278 11.743 1.00 31.88 557 GLY A C 1
ATOM 4503 O O . GLY A 1 557 ? 37.466 -14.433 11.044 1.00 31.88 557 GLY A O 1
ATOM 4504 N N . PRO A 1 558 ? 38.648 -14.937 12.898 1.00 34.53 558 PRO A N 1
ATOM 4505 C CA . PRO A 1 558 ? 38.502 -13.635 13.555 1.00 34.53 558 PRO A CA 1
ATOM 4506 C C . PRO A 1 558 ? 39.638 -12.652 13.218 1.00 34.53 558 PRO A C 1
ATOM 4508 O O . PRO A 1 558 ? 40.612 -12.558 13.951 1.00 34.53 558 PRO A O 1
ATOM 4511 N N . LEU A 1 559 ? 39.503 -11.864 12.147 1.00 29.84 559 LEU A N 1
ATOM 4512 C CA . LEU A 1 559 ? 40.359 -10.691 11.881 1.00 29.84 559 LEU A CA 1
ATOM 4513 C C . LEU A 1 559 ? 39.556 -9.615 11.125 1.00 29.84 559 LEU A C 1
ATOM 4515 O O . LEU A 1 559 ? 39.582 -9.546 9.898 1.00 29.84 559 LEU A O 1
ATOM 4519 N N . ALA A 1 560 ? 38.787 -8.787 11.839 1.00 29.44 560 ALA A N 1
ATOM 4520 C CA . ALA A 1 560 ? 38.055 -7.667 11.232 1.00 29.44 560 ALA A CA 1
ATOM 4521 C C . ALA A 1 560 ? 37.753 -6.545 12.244 1.00 29.44 560 ALA A C 1
ATOM 4523 O O . ALA A 1 560 ? 36.587 -6.302 12.550 1.00 29.44 560 ALA A O 1
ATOM 4524 N N . HIS A 1 561 ? 38.779 -5.856 12.767 1.00 32.22 561 HIS A N 1
ATOM 4525 C CA . HIS A 1 561 ? 38.560 -4.782 13.751 1.00 32.22 561 HIS A CA 1
ATOM 4526 C C . HIS A 1 561 ? 39.281 -3.443 13.503 1.00 32.22 561 HIS A C 1
ATOM 4528 O O . HIS A 1 561 ? 39.485 -2.686 14.440 1.00 32.22 561 HIS A O 1
ATOM 4534 N N . SER A 1 562 ? 39.622 -3.077 12.259 1.00 28.09 562 SER A N 1
ATOM 4535 C CA . SER A 1 562 ? 40.354 -1.812 12.016 1.00 28.09 562 SER A CA 1
ATOM 4536 C C . SER A 1 562 ? 39.920 -0.962 10.809 1.00 28.09 562 SER A C 1
ATOM 4538 O O . SER A 1 562 ? 40.704 -0.158 10.319 1.00 28.09 562 SER A O 1
ATOM 4540 N N . ALA A 1 563 ? 38.671 -1.051 10.328 1.00 27.05 563 ALA A N 1
ATOM 4541 C CA . ALA A 1 563 ? 38.239 -0.258 9.159 1.00 27.05 563 ALA A CA 1
ATOM 4542 C C . ALA A 1 563 ? 36.807 0.320 9.239 1.00 27.05 563 ALA A C 1
ATOM 4544 O O . ALA A 1 563 ? 36.058 0.243 8.262 1.00 27.05 563 ALA A O 1
ATOM 4545 N N . GLU A 1 564 ? 36.398 0.893 10.382 1.00 30.61 564 GLU A N 1
ATOM 4546 C CA . GLU A 1 564 ? 35.018 1.393 10.589 1.00 30.61 564 GLU A CA 1
ATOM 4547 C C . GLU A 1 564 ? 34.804 2.922 10.552 1.00 30.61 564 GLU A C 1
ATOM 4549 O O . GLU A 1 564 ? 33.660 3.353 10.498 1.00 30.61 564 GLU A O 1
ATOM 4554 N N . CYS A 1 565 ? 35.823 3.780 10.441 1.00 27.50 565 CYS A N 1
ATOM 4555 C CA . CYS A 1 565 ? 35.613 5.220 10.710 1.00 27.50 565 CYS A CA 1
ATOM 4556 C C . CYS A 1 565 ? 35.098 6.099 9.529 1.00 27.50 565 CYS A C 1
ATOM 4558 O O . CYS A 1 565 ? 34.699 7.240 9.731 1.00 27.50 565 CYS A O 1
ATOM 4560 N N . GLY A 1 566 ? 35.040 5.615 8.279 1.00 29.81 566 GLY A N 1
ATOM 4561 C CA . GLY A 1 566 ? 34.721 6.469 7.107 1.00 29.81 566 GLY A CA 1
ATOM 4562 C C . GLY A 1 566 ? 33.318 6.333 6.488 1.00 29.81 566 GLY A C 1
ATOM 4563 O O . GLY A 1 566 ? 32.968 7.092 5.587 1.00 29.81 566 GLY A O 1
ATOM 4564 N N . ALA A 1 567 ? 32.511 5.353 6.909 1.00 30.83 567 ALA A N 1
ATOM 4565 C CA . ALA A 1 567 ? 31.342 4.888 6.143 1.00 30.83 567 ALA A CA 1
ATOM 4566 C C . ALA A 1 567 ? 29.970 5.166 6.791 1.00 30.83 567 ALA A C 1
ATOM 4568 O O . ALA A 1 567 ? 28.940 4.736 6.251 1.00 30.83 567 ALA A O 1
ATOM 4569 N N . ASP A 1 568 ? 29.926 5.854 7.933 1.00 31.95 568 ASP A N 1
ATOM 4570 C CA . ASP A 1 568 ? 28.721 5.888 8.766 1.00 31.95 568 ASP A CA 1
ATOM 4571 C C . ASP A 1 568 ? 27.797 7.086 8.512 1.00 31.95 568 ASP A C 1
ATOM 4573 O O . ASP A 1 568 ? 26.578 6.905 8.503 1.00 31.95 568 ASP A O 1
ATOM 4577 N N . ASN A 1 569 ? 28.307 8.243 8.082 1.00 28.56 569 ASN A N 1
ATOM 4578 C CA . ASN A 1 569 ? 27.447 9.402 7.784 1.00 28.56 569 ASN A CA 1
ATOM 4579 C C . ASN A 1 569 ? 26.531 9.204 6.555 1.00 28.56 569 ASN A C 1
ATOM 4581 O O . ASN A 1 569 ? 25.403 9.699 6.525 1.00 28.56 569 ASN A O 1
ATOM 4585 N N . ALA A 1 570 ? 26.935 8.395 5.567 1.00 28.47 570 ALA A N 1
ATOM 4586 C CA . ALA A 1 570 ? 26.104 8.100 4.392 1.00 28.47 570 ALA A CA 1
ATOM 4587 C C . ALA A 1 570 ? 25.051 6.996 4.641 1.00 28.47 570 ALA A C 1
ATOM 4589 O O . ALA A 1 570 ? 24.006 6.968 3.985 1.00 28.47 570 ALA A O 1
ATOM 4590 N N . LYS A 1 571 ? 25.273 6.098 5.615 1.00 31.66 571 LYS A N 1
ATOM 4591 C CA . LYS A 1 571 ? 24.290 5.070 6.018 1.00 31.66 571 LYS A CA 1
ATOM 4592 C C . LYS A 1 571 ? 23.168 5.646 6.884 1.00 31.66 571 LYS A C 1
ATOM 4594 O O . LYS A 1 571 ? 22.049 5.126 6.844 1.00 31.66 571 LYS A O 1
ATOM 4599 N N . VAL A 1 572 ? 23.456 6.711 7.632 1.00 32.00 572 VAL A N 1
ATOM 4600 C CA . VAL A 1 572 ? 22.542 7.377 8.575 1.00 32.00 572 VAL A CA 1
ATOM 4601 C C . VAL A 1 572 ? 21.359 8.045 7.852 1.00 32.00 572 VAL A C 1
ATOM 4603 O O . VAL A 1 572 ? 20.208 7.809 8.221 1.00 32.00 572 VAL A O 1
ATOM 4606 N N . LEU A 1 573 ? 21.586 8.725 6.721 1.00 28.06 573 LEU A N 1
ATOM 4607 C CA . LEU A 1 573 ? 20.507 9.310 5.898 1.00 28.06 573 LEU A CA 1
ATOM 4608 C C . LEU A 1 573 ? 19.711 8.270 5.081 1.00 28.06 573 LEU A C 1
ATOM 4610 O O . LEU A 1 573 ? 18.530 8.462 4.765 1.00 28.06 573 LEU A O 1
ATOM 4614 N N . LEU A 1 574 ? 20.339 7.138 4.750 1.00 31.80 574 LEU A N 1
ATOM 4615 C CA . LEU A 1 574 ? 19.741 6.077 3.932 1.00 31.80 574 LEU A CA 1
ATOM 4616 C C . LEU A 1 574 ? 18.872 5.108 4.753 1.00 31.80 574 LEU A C 1
ATOM 4618 O O . LEU A 1 574 ? 17.911 4.557 4.216 1.00 31.80 574 LEU A O 1
ATOM 4622 N N . LYS A 1 575 ? 19.145 4.935 6.056 1.00 31.66 575 LYS A N 1
ATOM 4623 C CA . LYS A 1 575 ? 18.307 4.128 6.965 1.00 31.66 575 LYS A CA 1
ATOM 4624 C C . LYS A 1 575 ? 17.122 4.900 7.552 1.00 31.66 575 LYS A C 1
ATOM 4626 O O . LYS A 1 575 ? 16.070 4.292 7.725 1.00 31.66 575 LYS A O 1
ATOM 4631 N N . ALA A 1 576 ? 17.231 6.214 7.757 1.00 27.95 576 ALA A N 1
ATOM 4632 C CA . ALA A 1 576 ? 16.100 7.048 8.186 1.00 27.95 576 ALA A CA 1
ATOM 4633 C C . ALA A 1 576 ? 14.961 7.104 7.142 1.00 27.95 576 ALA A C 1
ATOM 4635 O O . ALA A 1 576 ? 13.795 7.241 7.490 1.00 27.95 576 ALA A O 1
ATOM 4636 N N . ASN A 1 577 ? 15.273 6.902 5.855 1.00 27.08 577 ASN A N 1
ATOM 4637 C CA . ASN A 1 577 ? 14.272 6.819 4.783 1.00 27.08 577 ASN A CA 1
ATOM 4638 C C . ASN A 1 577 ? 13.609 5.438 4.635 1.00 27.08 577 ASN A C 1
ATOM 4640 O O . ASN A 1 577 ? 12.602 5.319 3.934 1.00 27.08 577 ASN A O 1
ATOM 4644 N N . LYS A 1 578 ? 14.140 4.400 5.296 1.00 29.98 578 LYS A N 1
ATOM 4645 C CA . LYS A 1 578 ? 13.589 3.040 5.221 1.00 29.98 578 LYS A CA 1
ATOM 4646 C C . LYS A 1 578 ? 12.362 2.821 6.100 1.00 29.98 578 LYS A C 1
ATOM 4648 O O . LYS A 1 578 ? 11.550 1.966 5.776 1.00 29.98 578 LYS A O 1
ATOM 4653 N N . SER A 1 579 ? 12.148 3.612 7.148 1.00 28.31 579 SER A N 1
ATOM 4654 C CA . SER A 1 579 ? 10.952 3.481 7.997 1.00 28.31 579 SER A CA 1
ATOM 4655 C C . SER A 1 579 ? 9.685 4.070 7.360 1.00 28.31 579 SER A C 1
ATOM 4657 O O . SER A 1 579 ? 8.590 3.607 7.660 1.00 28.31 579 SER A O 1
ATOM 4659 N N . VAL A 1 580 ? 9.814 4.999 6.404 1.00 33.41 580 VAL A N 1
ATOM 4660 C CA . VAL A 1 580 ? 8.692 5.449 5.548 1.00 33.41 580 VAL A CA 1
ATOM 4661 C C . VAL A 1 580 ? 8.533 4.550 4.308 1.00 33.41 580 VAL A C 1
ATOM 4663 O O . VAL A 1 580 ? 7.454 4.465 3.728 1.00 33.41 580 VAL A O 1
ATOM 4666 N N . GLN A 1 581 ? 9.585 3.818 3.921 1.00 28.28 581 GLN A N 1
ATOM 4667 C CA . GLN A 1 581 ? 9.578 2.875 2.793 1.00 28.28 581 GLN A CA 1
ATOM 4668 C C . GLN A 1 581 ? 9.257 1.425 3.152 1.00 28.28 581 GLN A C 1
ATOM 4670 O O . GLN A 1 581 ? 9.021 0.647 2.235 1.00 28.28 581 GLN A O 1
ATOM 4675 N N . GLY A 1 582 ? 9.144 1.067 4.433 1.00 26.95 582 GLY A N 1
ATOM 4676 C CA . GLY A 1 582 ? 8.707 -0.272 4.852 1.00 26.95 582 GLY A CA 1
ATOM 4677 C C . GLY A 1 582 ? 7.314 -0.669 4.339 1.00 26.95 582 GLY A C 1
ATOM 4678 O O . GLY A 1 582 ? 6.988 -1.844 4.317 1.00 26.95 582 GLY A O 1
ATOM 4679 N N . TRP A 1 583 ? 6.520 0.288 3.848 1.00 28.98 583 TRP A N 1
ATOM 4680 C CA . TRP A 1 583 ? 5.225 0.049 3.192 1.00 28.98 583 TRP A CA 1
ATOM 4681 C C . TRP A 1 583 ? 5.330 -0.148 1.667 1.00 28.98 583 TRP A C 1
ATOM 4683 O O . TRP A 1 583 ? 4.320 -0.335 0.994 1.00 28.98 583 TRP A O 1
ATOM 4693 N N . VAL A 1 584 ? 6.540 -0.048 1.110 1.00 31.19 584 VAL A N 1
ATOM 4694 C CA . VAL A 1 584 ? 6.853 -0.171 -0.326 1.00 31.19 584 VAL A CA 1
ATOM 4695 C C . VAL A 1 584 ? 7.948 -1.229 -0.573 1.00 31.19 584 VAL A C 1
ATOM 4697 O O . VAL A 1 584 ? 8.277 -1.508 -1.721 1.00 31.19 584 VAL A O 1
ATOM 4700 N N . GLU A 1 585 ? 8.532 -1.819 0.478 1.00 30.95 585 GLU A N 1
ATOM 4701 C CA . GLU A 1 585 ? 9.655 -2.773 0.388 1.00 30.95 585 GLU A CA 1
ATOM 4702 C C . GLU A 1 585 ? 9.260 -4.259 0.506 1.00 30.95 585 GLU A C 1
ATOM 4704 O O . GLU 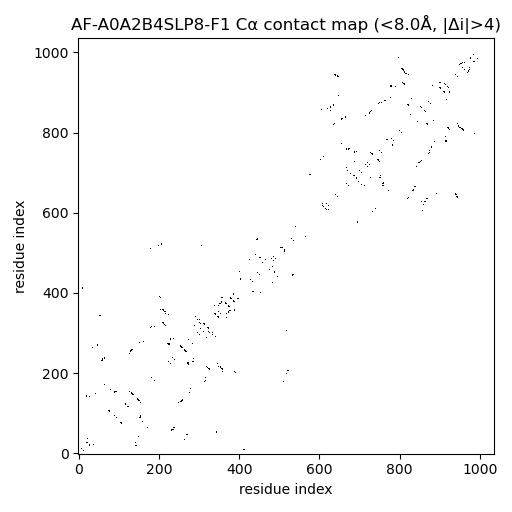A 1 585 ? 10.124 -5.120 0.354 1.00 30.95 585 GLU A O 1
ATOM 4709 N N . GLU A 1 586 ? 7.973 -4.579 0.648 1.00 28.92 586 GLU A N 1
ATOM 4710 C CA . GLU A 1 586 ? 7.432 -5.899 0.308 1.00 28.92 586 GLU A CA 1
ATOM 4711 C C . GLU A 1 586 ? 6.624 -5.749 -0.983 1.00 28.92 586 GLU A C 1
ATOM 4713 O O . GLU A 1 586 ? 5.822 -4.826 -1.108 1.00 28.92 586 GLU A O 1
ATOM 4718 N N . ASP A 1 587 ? 6.799 -6.652 -1.948 1.00 31.20 587 ASP A N 1
ATOM 4719 C CA . ASP A 1 587 ? 6.019 -6.701 -3.198 1.00 31.20 587 ASP A CA 1
ATOM 4720 C C . ASP A 1 587 ? 4.533 -7.079 -2.954 1.00 31.20 587 ASP A C 1
ATOM 4722 O O . ASP A 1 587 ? 3.815 -7.553 -3.837 1.00 31.20 587 ASP A O 1
ATOM 4726 N N . GLU A 1 588 ? 4.030 -6.847 -1.739 1.00 27.50 588 GLU A N 1
ATOM 4727 C CA . GLU A 1 588 ? 2.616 -6.683 -1.475 1.00 27.50 588 GLU A CA 1
ATOM 4728 C C . GLU A 1 588 ? 2.179 -5.325 -2.030 1.00 27.50 588 GLU A C 1
ATOM 4730 O O . GLU A 1 588 ? 2.208 -4.285 -1.368 1.00 27.50 588 GLU A O 1
ATOM 4735 N N . SER A 1 589 ? 1.664 -5.326 -3.262 1.00 28.81 589 SER A N 1
ATOM 4736 C CA . SER A 1 589 ? 0.642 -4.342 -3.615 1.00 28.81 589 SER A CA 1
ATOM 4737 C C . SER A 1 589 ? -0.354 -4.308 -2.457 1.00 28.81 589 SER A C 1
ATOM 4739 O O . SER A 1 589 ? -0.897 -5.373 -2.149 1.00 28.81 589 SER A O 1
ATOM 4741 N N . SER A 1 590 ? -0.580 -3.153 -1.813 1.00 31.39 590 SER A N 1
ATOM 4742 C CA . SER A 1 590 ? -1.522 -3.075 -0.690 1.00 31.39 590 SER A CA 1
ATOM 4743 C C . SER A 1 590 ? -2.802 -3.782 -1.131 1.00 31.39 590 SER A C 1
ATOM 4745 O O . SER A 1 590 ? -3.421 -3.381 -2.123 1.00 31.39 590 SER A O 1
ATOM 4747 N N . LEU A 1 591 ? -3.113 -4.927 -0.508 1.00 34.97 591 LEU A N 1
ATOM 4748 C CA . LEU A 1 591 ? -4.170 -5.813 -0.991 1.00 34.97 591 LEU A CA 1
ATOM 4749 C C . LEU A 1 591 ? -5.440 -4.985 -1.209 1.00 34.97 591 LEU A C 1
ATOM 4751 O O . LEU A 1 591 ? -5.726 -4.046 -0.463 1.00 34.97 591 LEU A O 1
ATOM 4755 N N . ALA A 1 592 ? -6.278 -5.361 -2.177 1.00 34.31 592 ALA A N 1
ATOM 4756 C CA . ALA A 1 592 ? -7.614 -4.772 -2.300 1.00 34.31 592 ALA A CA 1
ATOM 4757 C C . ALA A 1 592 ? -8.406 -4.859 -0.977 1.00 34.31 592 ALA A C 1
ATOM 4759 O O . ALA A 1 592 ? -9.395 -4.157 -0.823 1.00 34.31 592 ALA A O 1
ATOM 4760 N N . TYR A 1 593 ? -7.991 -5.716 -0.035 1.00 35.50 593 TYR A N 1
ATOM 4761 C CA . TYR A 1 593 ? -8.412 -5.700 1.362 1.00 35.50 593 TYR A CA 1
ATOM 4762 C C . TYR A 1 593 ? -7.934 -4.457 2.120 1.00 35.50 593 TYR A C 1
ATOM 4764 O O . TYR A 1 593 ? -8.790 -3.772 2.641 1.00 35.50 593 TYR A O 1
ATOM 4772 N N . PHE A 1 594 ? -6.646 -4.099 2.136 1.00 32.88 594 PHE A N 1
ATOM 4773 C CA . PHE A 1 594 ? -6.160 -2.883 2.801 1.00 32.88 594 PHE A CA 1
ATOM 4774 C C . PHE A 1 594 ? -6.694 -1.605 2.159 1.00 32.88 594 PHE A C 1
ATOM 4776 O O . PHE A 1 594 ? -7.062 -0.702 2.893 1.00 32.88 594 PHE A O 1
ATOM 4783 N N . PHE A 1 595 ? -6.871 -1.551 0.832 1.00 36.06 595 PHE A N 1
ATOM 4784 C CA . PHE A 1 595 ? -7.580 -0.435 0.192 1.00 36.06 595 PHE A CA 1
ATOM 4785 C C . PHE A 1 595 ? -9.090 -0.452 0.448 1.00 36.06 595 PHE A C 1
ATOM 4787 O O . PHE A 1 595 ? -9.687 0.614 0.488 1.00 36.06 595 PHE A O 1
ATOM 4794 N N . ARG A 1 596 ? -9.741 -1.615 0.615 1.00 39.38 596 ARG A N 1
ATOM 4795 C CA . ARG A 1 596 ? -11.155 -1.690 1.042 1.00 39.38 596 ARG A CA 1
ATOM 4796 C C . ARG A 1 596 ? -11.323 -1.417 2.529 1.00 39.38 596 ARG A C 1
ATOM 4798 O O . ARG A 1 596 ? -12.346 -0.879 2.904 1.00 39.38 596 ARG A O 1
ATOM 4805 N N . LEU A 1 597 ? -10.340 -1.751 3.352 1.00 36.56 597 LEU A N 1
ATOM 4806 C CA . LEU A 1 597 ? -10.286 -1.483 4.780 1.00 36.56 597 LEU A CA 1
ATOM 4807 C C . LEU A 1 597 ? -9.983 -0.006 5.001 1.00 36.56 597 LEU A C 1
ATOM 4809 O O . LEU A 1 597 ? -10.634 0.595 5.830 1.00 36.56 597 LEU A O 1
ATOM 4813 N N . GLU A 1 598 ? -9.079 0.593 4.224 1.00 37.69 598 GLU A N 1
ATOM 4814 C CA . GLU A 1 598 ? -8.886 2.042 4.146 1.00 37.69 598 GLU A CA 1
ATOM 4815 C C . GLU A 1 598 ? -10.107 2.732 3.557 1.00 37.69 598 GLU A C 1
ATOM 4817 O O . GLU A 1 598 ? -10.531 3.713 4.130 1.00 37.69 598 GLU A O 1
ATOM 4822 N N . LYS A 1 599 ? -10.725 2.244 2.473 1.00 43.72 599 LYS A N 1
ATOM 4823 C CA . LYS A 1 599 ? -11.960 2.841 1.932 1.00 43.72 599 LYS A CA 1
ATOM 4824 C C . LYS A 1 599 ? -13.131 2.714 2.902 1.00 43.72 599 LYS A C 1
ATOM 4826 O O . LYS A 1 599 ? -13.891 3.659 3.017 1.00 43.72 599 LYS A O 1
ATOM 4831 N N . ARG A 1 600 ? -13.276 1.584 3.601 1.00 48.22 600 ARG A N 1
ATOM 4832 C CA . ARG A 1 600 ? -14.309 1.357 4.622 1.00 48.22 600 ARG A CA 1
ATOM 4833 C C . ARG A 1 600 ? -14.016 2.194 5.863 1.00 48.22 600 ARG A C 1
ATOM 4835 O O . ARG A 1 600 ? -14.890 2.930 6.269 1.00 48.22 600 ARG A O 1
ATOM 4842 N N . ARG A 1 601 ? -12.780 2.207 6.377 1.00 50.19 601 ARG A N 1
ATOM 4843 C CA . ARG A 1 601 ? -12.350 3.115 7.459 1.00 50.19 601 ARG A CA 1
ATOM 4844 C C . ARG A 1 601 ? -12.512 4.576 7.062 1.00 50.19 601 ARG A C 1
ATOM 4846 O O . ARG A 1 601 ? -12.988 5.336 7.878 1.00 50.19 601 ARG A O 1
ATOM 4853 N N . SER A 1 602 ? -12.180 4.939 5.826 1.00 49.66 602 SER A N 1
ATOM 4854 C CA . SER A 1 602 ? -12.337 6.283 5.270 1.00 49.66 602 SER A CA 1
ATOM 4855 C C . SER A 1 602 ? -13.803 6.642 5.079 1.00 49.66 602 SER A C 1
ATOM 4857 O O . SER A 1 602 ? -14.120 7.802 5.263 1.00 49.66 602 SER A O 1
ATOM 4859 N N . ALA A 1 603 ? -14.685 5.703 4.723 1.00 57.75 603 ALA A N 1
ATOM 4860 C CA . ALA A 1 603 ? -16.131 5.919 4.622 1.00 57.75 603 ALA A CA 1
ATOM 4861 C C . ALA A 1 603 ? -16.820 5.926 6.000 1.00 57.75 603 ALA A C 1
ATOM 4863 O O . ALA A 1 603 ? -17.802 6.633 6.200 1.00 57.75 603 ALA A O 1
ATOM 4864 N N . ASP A 1 604 ? -16.298 5.169 6.966 1.00 58.00 604 ASP A N 1
ATOM 4865 C CA . ASP A 1 604 ? -16.755 5.139 8.358 1.00 58.00 604 ASP A CA 1
ATOM 4866 C C . ASP A 1 604 ? -16.231 6.331 9.165 1.00 58.00 604 ASP A C 1
ATOM 4868 O O . ASP A 1 604 ? -16.880 6.753 10.117 1.00 58.00 604 ASP A O 1
ATOM 4872 N N . SER A 1 605 ? -15.090 6.900 8.769 1.00 62.41 605 SER A N 1
ATOM 4873 C CA . SER A 1 605 ? -14.524 8.125 9.335 1.00 62.41 605 SER A CA 1
ATOM 4874 C C . SER A 1 605 ? -14.934 9.390 8.580 1.00 62.41 605 SER A C 1
ATOM 4876 O O . SER A 1 605 ? -14.619 10.480 9.049 1.00 62.41 605 SER A O 1
ATOM 4878 N N . LEU A 1 606 ? -15.563 9.272 7.400 1.00 79.69 606 LEU A N 1
ATOM 4879 C CA . LEU A 1 606 ? -16.033 10.426 6.635 1.00 79.69 606 LEU A CA 1
ATOM 4880 C C . LEU A 1 606 ? -17.283 10.989 7.303 1.00 79.69 606 LEU A C 1
ATOM 4882 O O . LEU A 1 606 ? -18.324 10.333 7.371 1.00 79.69 606 LEU A O 1
ATOM 4886 N N . ILE A 1 607 ? -17.180 12.234 7.744 1.00 85.12 607 ILE A N 1
ATOM 4887 C CA . ILE A 1 607 ? -18.293 12.997 8.294 1.00 85.12 607 ILE A CA 1
ATOM 4888 C C . ILE A 1 607 ? -18.895 13.792 7.140 1.00 85.12 607 ILE A C 1
ATOM 4890 O O . ILE A 1 607 ? -18.326 14.798 6.723 1.00 85.12 607 ILE A O 1
ATOM 4894 N N . SER A 1 608 ? -19.988 13.299 6.560 1.00 85.50 608 SER A N 1
ATOM 4895 C CA . SER A 1 608 ? -20.643 13.935 5.408 1.00 85.50 608 SER A CA 1
ATOM 4896 C C . SER A 1 608 ? -21.525 15.117 5.805 1.00 85.50 608 SER A C 1
ATOM 4898 O O . SER A 1 608 ? -21.646 16.072 5.045 1.00 85.50 608 SER A O 1
ATOM 4900 N N . ALA A 1 609 ? -22.152 15.033 6.976 1.00 89.94 609 ALA A N 1
ATOM 4901 C CA . ALA A 1 609 ? -22.997 16.070 7.540 1.00 89.94 609 ALA A CA 1
ATOM 4902 C C . ALA A 1 609 ? -23.114 15.889 9.062 1.00 89.94 609 ALA A C 1
ATOM 4904 O O . ALA A 1 609 ? -22.924 14.780 9.569 1.00 89.94 609 ALA A O 1
ATOM 4905 N N . LEU A 1 610 ? -23.447 16.963 9.770 1.00 91.75 610 LEU A N 1
ATOM 4906 C CA . LEU A 1 610 ? -23.781 16.972 11.193 1.00 91.75 610 LEU A CA 1
ATOM 4907 C C . LEU A 1 610 ? -25.038 17.798 11.420 1.00 91.75 610 LEU A C 1
ATOM 4909 O O . LEU A 1 610 ? -25.333 18.695 10.636 1.00 91.75 610 LEU A O 1
ATOM 4913 N N . ARG A 1 611 ? -25.769 17.479 12.484 1.00 91.88 611 ARG A N 1
ATOM 4914 C CA . ARG A 1 611 ? -26.882 18.287 12.969 1.00 91.88 611 ARG A CA 1
ATOM 4915 C C . ARG A 1 611 ? -26.382 19.186 14.096 1.00 91.88 611 ARG A C 1
ATOM 4917 O O . ARG A 1 611 ? -25.874 18.670 15.093 1.00 91.88 611 ARG A O 1
ATOM 4924 N N . ASP A 1 612 ? -26.534 20.492 13.930 1.00 86.94 612 ASP A N 1
ATOM 4925 C CA . ASP A 1 612 ? -26.222 21.479 14.959 1.00 86.94 612 ASP A CA 1
ATOM 4926 C C . ASP A 1 612 ? -27.337 21.553 16.024 1.00 86.94 612 ASP A C 1
ATOM 4928 O O . ASP A 1 612 ? -28.430 21.010 15.823 1.00 86.94 612 ASP A O 1
ATOM 4932 N N . PRO A 1 613 ? -27.072 22.162 17.199 1.00 82.31 613 PRO A N 1
ATOM 4933 C CA . PRO A 1 613 ? -28.033 22.214 18.306 1.00 82.31 613 PRO A CA 1
ATOM 4934 C C . PRO A 1 613 ? -29.365 22.895 17.966 1.00 82.31 613 PRO A C 1
ATOM 4936 O O . PRO A 1 613 ? -30.384 22.554 18.556 1.00 82.31 613 PRO A O 1
ATOM 4939 N N . ASP A 1 614 ? -29.362 23.817 17.004 1.00 84.50 614 ASP A N 1
ATOM 4940 C CA . ASP A 1 614 ? -30.551 24.500 16.474 1.00 84.50 614 ASP A CA 1
ATOM 4941 C C . ASP A 1 614 ? -31.390 23.619 15.523 1.00 84.50 614 ASP A C 1
ATOM 4943 O O . ASP A 1 614 ? -32.426 24.040 15.015 1.00 84.50 614 ASP A O 1
ATOM 4947 N N . GLY A 1 615 ? -30.951 22.382 15.275 1.00 83.56 615 GLY A N 1
ATOM 4948 C CA . GLY A 1 615 ? -31.607 21.423 14.398 1.00 83.56 615 GLY A CA 1
ATOM 4949 C C . GLY A 1 615 ? -31.173 21.505 12.934 1.00 83.56 615 GLY A C 1
ATOM 4950 O O . GLY A 1 615 ? -31.543 20.600 12.173 1.00 83.56 615 GLY A O 1
ATOM 4951 N N . SER A 1 616 ? -30.372 22.506 12.550 1.00 88.44 616 SER A N 1
ATOM 4952 C CA . SER A 1 616 ? -29.862 22.685 11.187 1.00 88.44 616 SER A CA 1
ATOM 4953 C C . SER A 1 616 ? -28.835 21.608 10.815 1.00 88.44 616 SER A C 1
ATOM 4955 O O . SER A 1 616 ? -28.190 21.009 11.678 1.00 88.44 616 SER A O 1
ATOM 4957 N N . ILE A 1 617 ? -28.706 21.296 9.519 1.00 92.12 617 ILE A N 1
ATOM 4958 C CA . ILE A 1 617 ? -27.750 20.296 9.024 1.00 92.12 617 ILE A CA 1
ATOM 4959 C C . ILE A 1 617 ? -26.620 20.996 8.277 1.00 92.12 617 ILE A C 1
ATOM 4961 O O . ILE A 1 617 ? -26.833 21.608 7.231 1.00 92.12 617 ILE A O 1
ATOM 4965 N N . VAL A 1 618 ? -25.399 20.828 8.774 1.00 90.44 618 VAL A N 1
ATOM 4966 C CA . VAL A 1 618 ? -24.180 21.367 8.175 1.00 90.44 618 VAL A CA 1
ATOM 4967 C C . VAL A 1 618 ? -23.397 20.275 7.457 1.00 90.44 618 VAL A C 1
ATOM 4969 O O . VAL A 1 618 ? -23.220 19.174 7.971 1.00 90.44 618 VAL A O 1
ATOM 4972 N N . SER A 1 619 ? -22.912 20.568 6.252 1.00 87.88 619 SER A N 1
ATOM 4973 C CA . SER A 1 619 ? -22.188 19.604 5.401 1.00 87.88 619 SER A CA 1
ATOM 4974 C C . SER A 1 619 ? -20.933 20.180 4.740 1.00 87.88 619 SER A C 1
ATOM 4976 O O . SER A 1 619 ? -20.100 19.433 4.222 1.00 87.88 619 SER A O 1
ATOM 4978 N N . SER A 1 620 ? -20.749 21.504 4.771 1.00 85.81 620 SER A N 1
ATOM 4979 C CA . SER A 1 620 ? -19.545 22.131 4.229 1.00 85.81 620 SER A CA 1
ATOM 4980 C C . SER A 1 620 ? -18.337 21.866 5.143 1.00 85.81 620 SER A C 1
ATOM 4982 O O . SER A 1 620 ? -18.488 21.832 6.366 1.00 85.81 620 SER A O 1
ATOM 4984 N N . PRO A 1 621 ? -17.112 21.707 4.605 1.00 82.31 621 PRO A N 1
ATOM 4985 C CA . PRO A 1 621 ? -15.931 21.437 5.428 1.00 82.31 621 PRO A CA 1
ATOM 4986 C C . PRO A 1 621 ? -15.670 22.487 6.517 1.00 82.31 621 PRO A C 1
ATOM 4988 O O . PRO A 1 621 ? -15.235 22.134 7.610 1.00 82.31 621 PRO A O 1
ATOM 4991 N N . SER A 1 622 ? -15.938 23.768 6.246 1.00 85.81 622 SER A N 1
ATOM 4992 C CA . SER A 1 622 ? -15.789 24.848 7.228 1.00 85.81 622 SER A CA 1
ATOM 4993 C C . SER A 1 622 ? -16.833 24.758 8.340 1.00 85.81 622 SER A C 1
ATOM 4995 O O . SER A 1 622 ? -16.464 24.850 9.509 1.00 85.81 622 SER A O 1
ATOM 4997 N N . ALA A 1 623 ? -18.102 24.522 7.996 1.00 87.62 623 ALA A N 1
ATOM 4998 C CA . ALA A 1 623 ? -19.176 24.394 8.976 1.00 87.62 623 ALA A CA 1
ATOM 4999 C C . ALA A 1 623 ? -19.021 23.123 9.827 1.00 87.62 623 ALA A C 1
ATOM 5001 O O . ALA A 1 623 ? -19.126 23.188 11.046 1.00 87.62 623 ALA A O 1
ATOM 5002 N N . LEU A 1 624 ? -18.640 21.992 9.219 1.00 91.44 624 LEU A N 1
ATOM 5003 C CA . LEU A 1 624 ? -18.313 20.756 9.942 1.00 91.44 624 LEU A CA 1
ATOM 5004 C C . LEU A 1 624 ? -17.151 20.954 10.927 1.00 91.44 624 LEU A C 1
ATOM 5006 O O . LEU A 1 624 ? -17.218 20.503 12.070 1.00 91.44 624 LEU A O 1
ATOM 5010 N N . CYS A 1 625 ? -16.090 21.647 10.501 1.00 91.75 625 CYS A N 1
ATOM 5011 C CA . CYS A 1 625 ? -14.971 22.012 11.371 1.00 91.75 625 CYS A CA 1
ATOM 5012 C C . CYS A 1 625 ? -15.409 22.915 12.530 1.00 91.75 625 CYS A C 1
ATOM 5014 O O . CYS A 1 625 ? -14.970 22.697 13.658 1.00 91.75 625 CYS A O 1
ATOM 5016 N N . ALA A 1 626 ? -16.254 23.917 12.272 1.00 92.00 626 ALA A N 1
ATOM 5017 C CA . ALA A 1 626 ? -16.761 24.824 13.299 1.00 92.00 626 ALA A CA 1
ATOM 5018 C C . ALA A 1 626 ? -17.650 24.089 14.315 1.00 92.00 626 ALA A C 1
ATOM 5020 O O . ALA A 1 626 ? -17.402 24.190 15.517 1.00 92.00 626 ALA A O 1
ATOM 5021 N N . SER A 1 627 ? -18.600 23.285 13.832 1.00 92.88 627 SER A N 1
ATOM 5022 C CA . SER A 1 627 ? -19.516 22.480 14.646 1.00 92.88 627 SER A CA 1
ATOM 5023 C C . SER A 1 627 ? -18.756 21.499 15.548 1.00 92.88 627 SER A C 1
ATOM 5025 O O . SER A 1 627 ? -18.897 21.534 16.770 1.00 92.88 627 SER A O 1
ATOM 5027 N N . LEU A 1 628 ? -17.836 20.697 14.992 1.00 93.19 628 LEU A N 1
ATOM 5028 C CA . LEU A 1 628 ? -17.057 19.732 15.784 1.00 93.19 628 LEU A CA 1
ATOM 5029 C C . LEU A 1 628 ? -16.059 20.393 16.733 1.00 93.19 628 LEU A C 1
ATOM 5031 O O . LEU A 1 628 ? -15.860 19.890 17.839 1.00 93.19 628 LEU A O 1
ATOM 5035 N N . ARG A 1 629 ? -15.433 21.509 16.332 1.00 94.44 629 ARG A N 1
ATOM 5036 C CA . ARG A 1 629 ? -14.591 22.305 17.238 1.00 94.44 629 ARG A CA 1
ATOM 5037 C C . ARG A 1 629 ? -15.420 22.782 18.421 1.00 94.44 629 ARG A C 1
ATOM 5039 O O . ARG A 1 629 ? -14.986 22.584 19.546 1.00 94.44 629 ARG A O 1
ATOM 5046 N N . SER A 1 630 ? -16.575 23.397 18.164 1.00 93.44 630 SER A N 1
ATOM 5047 C CA . SER A 1 630 ? -17.466 23.919 19.201 1.00 93.44 630 SER A CA 1
ATOM 5048 C C . SER A 1 630 ? -17.899 22.801 20.150 1.00 93.44 630 SER A C 1
ATOM 5050 O O . SER A 1 630 ? -17.631 22.861 21.347 1.00 93.44 630 SER A O 1
ATOM 5052 N N . PHE A 1 631 ? -18.420 21.704 19.595 1.00 92.69 631 PHE A N 1
ATOM 5053 C CA . PHE A 1 631 ? -18.880 20.548 20.357 1.00 92.69 631 PHE A CA 1
ATOM 5054 C C . PHE A 1 631 ? -17.791 19.945 21.257 1.00 92.69 631 PHE A C 1
ATOM 5056 O O . PHE A 1 631 ? -17.997 19.792 22.461 1.00 92.69 631 PHE A O 1
ATOM 5063 N N . TYR A 1 632 ? -16.615 19.612 20.707 1.00 92.62 632 TYR A N 1
ATOM 5064 C CA . TYR A 1 632 ? -15.545 19.023 21.516 1.00 92.62 632 TYR A CA 1
ATOM 5065 C C . TYR A 1 632 ? -14.883 20.038 22.445 1.00 92.62 632 TYR A C 1
ATOM 5067 O O . TYR A 1 632 ? -14.480 19.652 23.539 1.00 92.62 632 TYR A O 1
ATOM 5075 N N . SER A 1 633 ? -14.814 21.318 22.071 1.00 93.94 633 SER A N 1
ATOM 5076 C CA . SER A 1 633 ? -14.370 22.367 22.989 1.00 93.94 633 SER A CA 1
ATOM 5077 C C . SER A 1 633 ? -15.288 22.423 24.207 1.00 93.94 633 SER A C 1
ATOM 5079 O O . SER A 1 633 ? -14.784 22.364 25.318 1.00 93.94 633 SER A O 1
ATOM 5081 N N . CYS A 1 634 ? -16.613 22.430 24.027 1.00 91.44 634 CYS A N 1
ATOM 5082 C CA . CYS A 1 634 ? -17.567 22.383 25.139 1.00 91.44 634 CYS A CA 1
ATOM 5083 C C . CYS A 1 634 ? -17.432 21.107 25.983 1.00 91.44 634 CYS A C 1
ATOM 5085 O O . CYS A 1 634 ? -17.486 21.171 27.209 1.00 91.44 634 CYS A O 1
ATOM 5087 N N . ILE A 1 635 ? -17.220 19.942 25.357 1.00 89.62 635 ILE A N 1
ATOM 5088 C CA . ILE A 1 635 ? -17.006 18.693 26.102 1.00 89.62 635 ILE A CA 1
ATOM 5089 C C . ILE A 1 635 ? -15.741 18.757 26.953 1.00 89.62 635 ILE A C 1
ATOM 5091 O O . ILE A 1 635 ? -15.790 18.296 28.083 1.00 89.62 635 ILE A O 1
ATOM 5095 N N . PHE A 1 636 ? -14.635 19.313 26.462 1.00 93.19 636 PHE A N 1
ATOM 5096 C CA . PHE A 1 636 ? -13.375 19.362 27.213 1.00 93.19 636 PHE A CA 1
ATOM 5097 C C . PHE A 1 636 ? -13.215 20.603 28.101 1.00 93.19 636 PHE A C 1
ATOM 5099 O O . PHE A 1 636 ? -12.168 20.769 28.731 1.00 93.19 636 PHE A O 1
ATOM 5106 N N . THR A 1 637 ? -14.244 21.445 28.190 1.00 93.19 637 THR A N 1
ATOM 5107 C CA . THR A 1 637 ? -14.325 22.522 29.177 1.00 93.19 637 THR A CA 1
ATOM 5108 C C . THR A 1 637 ? -14.882 21.976 30.489 1.00 93.19 637 THR A C 1
ATOM 5110 O O . THR A 1 637 ? -15.946 21.354 30.505 1.00 93.19 637 THR A O 1
ATOM 5113 N N . ALA A 1 638 ? -14.152 22.196 31.582 1.00 88.31 638 ALA A N 1
ATOM 5114 C CA . ALA A 1 638 ? -14.562 21.851 32.938 1.00 88.31 638 ALA A CA 1
ATOM 5115 C C . ALA A 1 638 ? -15.941 22.432 33.286 1.00 88.31 638 ALA A C 1
ATOM 5117 O O . ALA A 1 638 ? -16.305 23.526 32.854 1.00 88.31 638 ALA A O 1
ATOM 5118 N N . SER A 1 639 ? -16.705 21.679 34.070 1.00 86.06 639 SER A N 1
ATOM 5119 C CA . SER A 1 639 ? -17.950 22.147 34.681 1.00 86.06 639 SER A CA 1
ATOM 5120 C C . SER A 1 639 ? -17.699 22.366 36.174 1.00 86.06 639 SER A C 1
ATOM 5122 O O . SER A 1 639 ? -16.819 21.696 36.711 1.00 86.06 639 SER A O 1
ATOM 5124 N N . PRO A 1 640 ? -18.434 23.270 36.845 1.00 88.56 640 PRO A N 1
ATOM 5125 C CA . PRO A 1 640 ? -18.285 23.467 38.283 1.00 88.56 640 PRO A CA 1
ATOM 5126 C C . PRO A 1 640 ? -18.483 22.153 39.047 1.00 88.56 640 PRO A C 1
ATOM 5128 O O . PRO A 1 640 ? -19.464 21.446 38.807 1.00 88.56 640 PRO A O 1
ATOM 5131 N N . THR A 1 641 ? -17.554 21.843 39.946 1.00 91.50 641 THR A N 1
ATOM 5132 C CA . THR A 1 641 ? -17.646 20.737 40.905 1.00 91.50 641 THR A CA 1
ATOM 5133 C C . THR A 1 641 ? -17.893 21.290 42.305 1.00 91.50 641 THR A C 1
ATOM 5135 O O . THR A 1 641 ? -17.558 22.440 42.589 1.00 91.50 641 THR A O 1
ATOM 5138 N N . ASP A 1 642 ? -18.507 20.488 43.173 1.00 93.62 642 ASP A N 1
ATOM 5139 C CA . ASP A 1 642 ? -18.789 20.853 44.564 1.00 93.62 642 ASP A CA 1
ATOM 5140 C C . ASP A 1 642 ? -17.651 20.373 45.493 1.00 93.62 642 ASP A C 1
ATOM 5142 O O . ASP A 1 642 ? -17.513 19.160 45.710 1.00 93.62 642 ASP A O 1
ATOM 5146 N N . PRO A 1 643 ? -16.839 21.284 46.070 1.00 91.19 643 PRO A N 1
ATOM 5147 C CA . PRO A 1 643 ? -15.704 20.913 46.917 1.00 91.19 643 PRO A CA 1
ATOM 5148 C C . PRO A 1 643 ? -16.101 20.223 48.232 1.00 91.19 643 PRO A C 1
ATOM 5150 O O . PRO A 1 643 ? -15.331 19.412 48.760 1.00 91.19 643 PRO A O 1
ATOM 5153 N N . LEU A 1 644 ? -17.289 20.525 48.774 1.00 92.62 644 LEU A N 1
ATOM 5154 C CA . LEU A 1 644 ? -17.781 19.914 50.011 1.00 92.62 644 LEU A CA 1
ATOM 5155 C C . LEU A 1 644 ? -18.171 18.460 49.753 1.00 92.62 644 LEU A C 1
ATOM 5157 O O . LEU A 1 644 ? -17.742 17.562 50.484 1.00 92.62 644 LEU A O 1
ATOM 5161 N N . VAL A 1 645 ? -18.909 18.215 48.667 1.00 94.69 645 VAL A N 1
ATOM 5162 C CA . VAL A 1 645 ? -19.273 16.853 48.246 1.00 94.69 645 VAL A CA 1
ATOM 5163 C C . VAL A 1 645 ? -18.023 16.065 47.862 1.00 94.69 645 VAL A C 1
ATOM 5165 O O . VAL A 1 645 ? -17.871 14.919 48.278 1.00 94.69 645 VAL A O 1
ATOM 5168 N N . GLN A 1 646 ? -17.077 16.682 47.148 1.00 94.12 646 GLN A N 1
ATOM 5169 C CA . GLN A 1 646 ? -15.786 16.071 46.834 1.00 94.12 646 GLN A CA 1
ATOM 5170 C C . GLN A 1 646 ? -15.052 15.605 48.097 1.00 94.12 646 GLN A C 1
ATOM 5172 O O . GLN A 1 646 ? -14.629 14.453 48.170 1.00 94.12 646 GLN A O 1
ATOM 5177 N N . SER A 1 647 ? -14.933 16.473 49.102 1.00 93.06 647 SER A N 1
ATOM 5178 C CA . SER A 1 647 ? -14.276 16.132 50.367 1.00 93.06 647 SER A CA 1
ATOM 5179 C C . SER A 1 647 ? -15.003 15.002 51.098 1.00 93.06 647 SER A C 1
ATOM 5181 O O . SER A 1 647 ? -14.357 14.117 51.653 1.00 93.06 647 SER A O 1
ATOM 5183 N N . SER A 1 648 ? -16.340 14.997 51.071 1.00 94.50 648 SER A N 1
ATOM 5184 C CA . SER A 1 648 ? -17.155 13.930 51.658 1.00 94.50 648 SER A CA 1
ATOM 5185 C C . SER A 1 648 ? -16.912 12.576 50.986 1.00 94.50 648 SER A C 1
ATOM 5187 O O . SER A 1 648 ? -16.667 11.600 51.690 1.00 94.50 648 SER A O 1
ATOM 5189 N N . LEU A 1 649 ? -16.901 12.514 49.650 1.00 95.62 649 LEU A N 1
ATOM 5190 C CA . LEU A 1 649 ? -16.679 11.259 48.926 1.00 95.62 649 LEU A CA 1
ATOM 5191 C C . LEU A 1 649 ? -15.251 10.727 49.096 1.00 95.62 649 LEU A C 1
ATOM 5193 O O . LEU A 1 649 ? -15.054 9.516 49.203 1.00 95.62 649 LEU A O 1
ATOM 5197 N N . LEU A 1 650 ? -14.250 11.613 49.126 1.00 95.19 650 LEU A N 1
ATOM 5198 C CA . LEU A 1 650 ? -12.846 11.221 49.279 1.00 95.19 650 LEU A CA 1
ATOM 5199 C C . LEU A 1 650 ? -12.534 10.657 50.673 1.00 95.19 650 LEU A C 1
ATOM 5201 O O . LEU A 1 650 ? -11.642 9.823 50.784 1.00 95.19 650 LEU A O 1
ATOM 5205 N N . ARG A 1 651 ? -13.285 11.032 51.722 1.00 92.44 651 ARG A N 1
ATOM 5206 C CA . ARG A 1 651 ? -13.128 10.460 53.079 1.00 92.44 651 ARG A CA 1
ATOM 5207 C C . ARG A 1 651 ? -13.395 8.955 53.141 1.00 92.44 651 ARG A C 1
ATOM 5209 O O . ARG A 1 651 ? -12.860 8.290 54.018 1.00 92.44 651 ARG A O 1
ATOM 5216 N N . ASN A 1 652 ? -14.186 8.421 52.209 1.00 92.25 652 ASN A N 1
ATOM 5217 C CA . ASN A 1 652 ? -14.492 6.991 52.132 1.00 92.25 652 ASN A CA 1
ATOM 5218 C C . ASN A 1 652 ? -13.422 6.179 51.377 1.00 92.25 652 ASN A C 1
ATOM 5220 O O . ASN A 1 652 ? -13.553 4.961 51.247 1.00 92.25 652 ASN A O 1
ATOM 5224 N N . LEU A 1 653 ? -12.356 6.812 50.873 1.00 90.94 653 LEU A N 1
ATOM 5225 C CA . LEU A 1 653 ? -11.201 6.098 50.333 1.00 90.94 653 LEU A CA 1
ATOM 5226 C C . LEU A 1 653 ? -10.395 5.476 51.479 1.00 90.94 653 LEU A C 1
ATOM 5228 O O . LEU A 1 653 ? -9.591 6.136 52.126 1.00 90.94 653 LEU A O 1
ATOM 5232 N N . THR A 1 654 ? -10.595 4.182 51.717 1.00 78.31 654 THR A N 1
ATOM 5233 C CA . THR A 1 654 ? -9.904 3.450 52.794 1.00 78.31 654 THR A CA 1
ATOM 5234 C C . THR A 1 654 ? -8.524 2.925 52.394 1.00 78.31 654 THR A C 1
ATOM 5236 O O . THR A 1 654 ? -7.767 2.468 53.243 1.00 78.31 654 THR A O 1
ATOM 5239 N N . ALA A 1 655 ? -8.230 2.872 51.093 1.00 82.50 655 ALA A N 1
ATOM 5240 C CA . ALA A 1 655 ? -6.982 2.336 50.566 1.00 82.50 655 ALA A CA 1
ATOM 5241 C C . ALA A 1 655 ? -6.010 3.482 50.266 1.00 82.50 655 ALA A C 1
ATOM 5243 O O . ALA A 1 655 ? -6.227 4.264 49.341 1.00 82.50 655 ALA A O 1
ATOM 5244 N N . THR A 1 656 ? -4.933 3.552 51.043 1.00 87.62 656 THR A N 1
ATOM 5245 C CA . THR A 1 656 ? -3.840 4.509 50.856 1.00 87.62 656 THR A CA 1
ATOM 5246 C C . THR A 1 656 ? -2.559 3.737 50.579 1.00 87.62 656 THR A C 1
ATOM 5248 O O . THR A 1 656 ? -2.294 2.712 51.210 1.00 87.62 656 THR A O 1
ATOM 5251 N N . LEU A 1 657 ? -1.763 4.219 49.629 1.00 90.62 657 LEU A N 1
ATOM 5252 C CA . LEU A 1 657 ? -0.468 3.634 49.315 1.00 90.62 657 LEU A CA 1
ATOM 5253 C C . LEU A 1 657 ? 0.472 3.722 50.526 1.00 90.62 657 LEU A C 1
ATOM 5255 O O . LEU A 1 657 ? 0.667 4.814 51.070 1.00 90.62 657 LEU A O 1
ATOM 5259 N N . PRO A 1 658 ? 1.092 2.601 50.936 1.00 91.81 658 PRO A N 1
ATOM 5260 C CA . PRO A 1 658 ? 2.191 2.625 51.892 1.00 91.81 658 PRO A CA 1
ATOM 5261 C C . PRO A 1 658 ? 3.319 3.547 51.414 1.00 91.81 658 PRO A C 1
ATOM 5263 O O . PRO A 1 658 ? 3.565 3.662 50.210 1.00 91.81 658 PRO A O 1
ATOM 5266 N N . ARG A 1 659 ? 4.016 4.214 52.345 1.00 88.75 659 ARG A N 1
ATOM 5267 C CA . ARG A 1 659 ? 5.034 5.229 52.005 1.00 88.75 659 ARG A CA 1
ATOM 5268 C C . ARG A 1 659 ? 6.154 4.672 51.122 1.00 88.75 659 ARG A C 1
ATOM 5270 O O . ARG A 1 659 ? 6.566 5.346 50.185 1.00 88.75 659 ARG A O 1
ATOM 5277 N N . ASP A 1 660 ? 6.607 3.452 51.395 1.00 88.75 660 ASP A N 1
ATOM 5278 C CA . ASP A 1 660 ? 7.615 2.724 50.617 1.00 88.75 660 ASP A CA 1
ATOM 5279 C C . ASP A 1 660 ? 7.155 2.457 49.174 1.00 88.75 660 ASP A C 1
ATOM 5281 O O . ASP A 1 660 ? 7.916 2.663 48.228 1.00 88.75 660 ASP A O 1
ATOM 5285 N N . GLN A 1 661 ? 5.885 2.083 48.991 1.00 91.12 661 GLN A N 1
ATOM 5286 C CA . GLN A 1 661 ? 5.291 1.852 47.671 1.00 91.12 661 GLN A CA 1
ATOM 5287 C C . GLN A 1 661 ? 5.083 3.166 46.913 1.00 91.12 661 GLN A C 1
ATOM 5289 O O . GLN A 1 661 ? 5.384 3.254 45.722 1.00 91.12 661 GLN A O 1
ATOM 5294 N N . ALA A 1 662 ? 4.630 4.214 47.607 1.00 90.00 662 ALA A N 1
ATOM 5295 C CA . ALA A 1 662 ? 4.503 5.551 47.038 1.00 90.00 662 ALA A CA 1
ATOM 5296 C C . ALA A 1 662 ? 5.865 6.088 46.567 1.00 90.00 662 ALA A C 1
ATOM 5298 O O . ALA A 1 662 ? 5.955 6.615 45.460 1.00 90.00 662 ALA A O 1
ATOM 5299 N N . SER A 1 663 ? 6.938 5.877 47.344 1.00 89.44 663 SER A N 1
ATOM 5300 C CA . SER A 1 663 ? 8.310 6.249 46.960 1.00 89.44 663 SER A CA 1
ATOM 5301 C C . SER A 1 663 ? 8.788 5.571 45.672 1.00 89.44 663 SER A C 1
ATOM 5303 O O . SER A 1 663 ? 9.600 6.146 44.955 1.00 89.44 663 SER A O 1
ATOM 5305 N N . HIS A 1 664 ? 8.261 4.393 45.321 1.00 85.56 664 HIS A N 1
ATOM 5306 C CA . HIS A 1 664 ? 8.607 3.703 44.072 1.00 85.56 664 HIS A CA 1
ATOM 5307 C C . HIS A 1 664 ? 8.089 4.420 42.812 1.00 85.56 664 HIS A C 1
ATOM 5309 O O . HIS A 1 664 ? 8.580 4.191 41.706 1.00 85.56 664 HIS A O 1
ATOM 5315 N N . CYS A 1 665 ? 7.091 5.293 42.976 1.00 88.75 665 CYS A N 1
ATOM 5316 C CA . CYS A 1 665 ? 6.527 6.120 41.911 1.00 88.75 665 CYS A CA 1
ATOM 5317 C C . CYS A 1 665 ? 7.134 7.532 41.851 1.00 88.75 665 CYS A C 1
ATOM 5319 O O . CYS A 1 665 ? 6.769 8.305 40.963 1.00 88.75 665 CYS A O 1
ATOM 5321 N N . GLU A 1 666 ? 8.029 7.876 42.780 1.00 92.69 666 GLU A N 1
ATOM 5322 C CA . GLU A 1 666 ? 8.628 9.204 42.890 1.00 92.69 666 GLU A CA 1
ATOM 5323 C C . GLU A 1 666 ? 9.917 9.330 42.064 1.00 92.69 666 GLU A C 1
ATOM 5325 O O . GLU A 1 666 ? 10.655 8.368 41.852 1.00 92.69 666 GLU A O 1
ATOM 5330 N N . GLY A 1 667 ? 10.227 10.559 41.644 1.00 91.62 667 GLY A N 1
ATOM 5331 C CA . GLY A 1 667 ? 11.531 10.924 41.103 1.00 91.62 667 GLY A CA 1
ATOM 5332 C C . GLY A 1 667 ? 11.553 11.248 39.609 1.00 91.62 667 GLY A C 1
ATOM 5333 O O . GLY A 1 667 ? 10.539 11.368 38.917 1.00 91.62 667 GLY A O 1
ATOM 5334 N N . SER A 1 668 ? 12.775 11.456 39.118 1.00 94.50 668 SER A N 1
ATOM 5335 C CA . SER A 1 668 ? 13.050 11.761 37.712 1.00 94.50 668 SER A CA 1
ATOM 5336 C C . SER A 1 668 ? 13.046 10.501 36.850 1.00 94.50 668 SER A C 1
ATOM 5338 O O . SER A 1 668 ? 13.360 9.403 37.310 1.00 94.50 668 SER A O 1
ATOM 5340 N N . LEU A 1 669 ? 12.757 10.662 35.560 1.00 96.50 669 LEU A N 1
ATOM 5341 C CA . LEU A 1 669 ? 12.846 9.565 34.604 1.00 96.50 669 LEU A CA 1
ATOM 5342 C C . LEU A 1 669 ? 14.306 9.149 34.410 1.00 96.50 669 LEU A C 1
ATOM 5344 O O . LEU A 1 669 ? 15.182 9.992 34.212 1.00 96.50 669 LEU A O 1
ATOM 5348 N N . THR A 1 670 ? 14.555 7.841 34.390 1.00 95.00 670 THR A N 1
ATOM 5349 C CA . THR A 1 670 ? 15.871 7.272 34.083 1.00 95.00 670 THR A CA 1
ATOM 5350 C C . THR A 1 670 ? 15.943 6.815 32.622 1.00 95.00 670 THR A C 1
ATOM 5352 O O . THR A 1 670 ? 14.938 6.342 32.075 1.00 95.00 670 THR A O 1
ATOM 5355 N N . PRO A 1 671 ? 17.117 6.873 31.962 1.00 95.31 671 PRO A N 1
ATOM 5356 C CA . PRO A 1 671 ? 17.255 6.369 30.596 1.00 95.31 671 PRO A CA 1
ATOM 5357 C C . PRO A 1 671 ? 16.878 4.890 30.451 1.00 95.31 671 PRO A C 1
ATOM 5359 O O . PRO A 1 671 ? 16.228 4.506 29.481 1.00 95.31 671 PRO A O 1
ATOM 5362 N N . SER A 1 672 ? 17.213 4.051 31.432 1.00 94.25 672 SER A N 1
ATOM 5363 C CA . SER A 1 672 ? 16.824 2.636 31.437 1.00 94.25 672 SER A CA 1
ATOM 5364 C C . SER A 1 672 ? 15.305 2.453 31.544 1.00 94.25 672 SER A C 1
ATOM 5366 O O . SER A 1 672 ? 14.735 1.645 30.804 1.00 94.25 672 SER A O 1
ATOM 5368 N N . GLY A 1 673 ? 14.636 3.237 32.398 1.00 94.12 673 GLY A N 1
ATOM 5369 C CA . GLY A 1 673 ? 13.181 3.232 32.548 1.00 94.12 673 GLY A CA 1
ATOM 5370 C C . GLY A 1 673 ? 12.461 3.636 31.261 1.00 94.12 673 GLY A C 1
ATOM 5371 O O . GLY A 1 673 ? 11.575 2.920 30.787 1.00 94.12 673 GLY A O 1
ATOM 5372 N N . VAL A 1 674 ? 12.904 4.723 30.623 1.00 97.06 674 VAL A N 1
ATOM 5373 C CA . VAL A 1 674 ? 12.311 5.190 29.361 1.00 97.06 674 VAL A CA 1
ATOM 5374 C C . VAL A 1 674 ? 12.608 4.223 28.206 1.00 97.06 674 VAL A C 1
ATOM 5376 O O . VAL A 1 674 ? 11.730 3.968 27.379 1.00 97.06 674 VAL A O 1
ATOM 5379 N N . LEU A 1 675 ? 13.786 3.588 28.172 1.00 96.25 675 LEU A N 1
ATOM 5380 C CA . LEU A 1 675 ? 14.089 2.532 27.199 1.00 96.25 675 LEU A CA 1
ATOM 5381 C C . LEU A 1 675 ? 13.184 1.306 27.381 1.00 96.25 675 LEU A C 1
ATOM 5383 O O . LEU A 1 675 ? 12.707 0.740 26.393 1.00 96.25 675 LEU A O 1
ATOM 5387 N N . LYS A 1 676 ? 12.926 0.885 28.627 1.00 95.69 676 LYS A N 1
ATOM 5388 C CA . LYS A 1 676 ? 11.976 -0.199 28.934 1.00 95.69 676 LYS A CA 1
ATOM 5389 C C . LYS A 1 676 ? 10.580 0.166 28.423 1.00 95.69 676 LYS A C 1
ATOM 5391 O O . LYS A 1 676 ? 9.952 -0.640 27.731 1.00 95.69 676 LYS A O 1
ATOM 5396 N N . ALA A 1 677 ? 10.134 1.398 28.676 1.00 95.38 677 ALA A N 1
ATOM 5397 C CA . ALA A 1 677 ? 8.864 1.909 28.171 1.00 95.38 677 ALA A CA 1
ATOM 5398 C C . ALA A 1 677 ? 8.800 1.870 26.633 1.00 95.38 677 ALA A C 1
ATOM 5400 O O . ALA A 1 677 ? 7.829 1.342 26.080 1.00 95.38 677 ALA A O 1
ATOM 5401 N N . LEU A 1 678 ? 9.848 2.351 25.955 1.00 95.50 678 LEU A N 1
ATOM 5402 C CA . LEU A 1 678 ? 9.984 2.365 24.496 1.00 95.50 678 LEU A CA 1
ATOM 5403 C C . LEU A 1 678 ? 9.940 0.960 23.887 1.00 95.50 678 LEU A C 1
ATOM 5405 O O . LEU A 1 678 ? 9.184 0.722 22.945 1.00 95.50 678 LEU A O 1
ATOM 5409 N N . LYS A 1 679 ? 10.713 0.015 24.435 1.00 93.62 679 LYS A N 1
ATOM 5410 C CA . LYS A 1 679 ? 10.737 -1.386 23.978 1.00 93.62 679 LYS A CA 1
ATOM 5411 C C . LYS A 1 679 ? 9.375 -2.063 24.131 1.00 93.62 679 LYS A C 1
ATOM 5413 O O . LYS A 1 679 ? 9.025 -2.909 23.313 1.00 93.62 679 LYS A O 1
ATOM 5418 N N . GLY A 1 680 ? 8.599 -1.666 25.138 1.00 89.56 680 GLY A N 1
ATOM 5419 C CA . GLY A 1 680 ? 7.246 -2.162 25.361 1.00 89.56 680 GLY A CA 1
ATOM 5420 C C . GLY A 1 680 ? 6.168 -1.531 24.471 1.00 89.56 680 GLY A C 1
ATOM 5421 O O . GLY A 1 680 ? 5.003 -1.894 24.625 1.00 89.56 680 GLY A O 1
ATOM 5422 N N . MET A 1 681 ? 6.475 -0.559 23.604 1.00 90.88 681 MET A N 1
ATOM 5423 C CA . MET A 1 681 ? 5.468 0.076 22.742 1.00 90.88 681 MET A CA 1
ATOM 5424 C C . MET A 1 681 ? 5.075 -0.816 21.556 1.00 90.88 681 MET A C 1
ATOM 5426 O O . MET A 1 681 ? 5.901 -1.489 20.943 1.00 90.88 681 MET A O 1
ATOM 5430 N N . ALA A 1 682 ? 3.793 -0.778 21.185 1.00 83.00 682 ALA A N 1
ATOM 5431 C CA . ALA A 1 682 ? 3.309 -1.453 19.986 1.00 83.00 682 ALA A CA 1
ATOM 5432 C C . ALA A 1 682 ? 3.807 -0.743 18.713 1.00 83.00 682 ALA A C 1
ATOM 5434 O O . ALA A 1 682 ? 3.654 0.473 18.575 1.00 83.00 682 ALA A O 1
ATOM 5435 N N . ARG A 1 683 ? 4.328 -1.525 17.764 1.00 84.06 683 ARG A N 1
ATOM 5436 C CA . ARG A 1 683 ? 4.798 -1.051 16.453 1.00 84.06 683 ARG A CA 1
ATOM 5437 C C . ARG A 1 683 ? 3.641 -0.700 15.511 1.00 84.06 683 ARG A C 1
ATOM 5439 O O . ARG A 1 683 ? 2.513 -1.169 15.687 1.00 84.06 683 ARG A O 1
ATOM 5446 N N . GLY A 1 684 ? 3.920 0.120 14.500 1.00 71.81 684 GLY A N 1
ATOM 5447 C CA . GLY A 1 684 ? 2.982 0.486 13.435 1.00 71.81 684 GLY A CA 1
ATOM 5448 C C . GLY A 1 684 ? 1.820 1.373 13.895 1.00 71.81 684 GLY A C 1
ATOM 5449 O O . GLY A 1 684 ? 0.765 1.391 13.259 1.00 71.81 684 GLY A O 1
ATOM 5450 N N . LYS A 1 685 ? 1.972 2.079 15.023 1.00 78.56 685 LYS A N 1
ATOM 5451 C CA . LYS A 1 685 ? 0.977 3.034 15.534 1.00 78.56 685 LYS A CA 1
ATOM 5452 C C . LYS A 1 685 ? 1.224 4.430 14.963 1.00 78.56 685 LYS A C 1
ATOM 5454 O O . LYS A 1 685 ? 2.364 4.828 14.752 1.00 78.56 685 LYS A O 1
ATOM 5459 N N . ALA A 1 686 ? 0.144 5.179 14.738 1.00 74.56 686 ALA A N 1
ATOM 5460 C CA . ALA A 1 686 ? 0.230 6.536 14.207 1.00 74.56 686 ALA A CA 1
ATOM 5461 C C . ALA A 1 686 ? 0.942 7.486 15.201 1.00 74.56 686 ALA A C 1
ATOM 5463 O O . ALA A 1 686 ? 0.613 7.467 16.399 1.00 74.56 686 ALA A O 1
ATOM 5464 N N . PRO A 1 687 ? 1.906 8.302 14.730 1.00 81.25 687 PRO A N 1
ATOM 5465 C CA . PRO A 1 687 ? 2.563 9.321 15.543 1.00 81.25 687 PRO A CA 1
ATOM 5466 C C . PRO A 1 687 ? 1.649 10.533 15.785 1.00 81.25 687 PRO A C 1
ATOM 5468 O O . PRO A 1 687 ? 0.513 10.580 15.307 1.00 81.25 687 PRO A O 1
ATOM 5471 N N . GLY A 1 688 ? 2.146 11.491 16.566 1.00 81.12 688 GLY A N 1
ATOM 5472 C CA . GLY A 1 688 ? 1.485 12.773 16.796 1.00 81.12 688 GLY A CA 1
ATOM 5473 C C . GLY A 1 688 ? 1.758 13.786 15.682 1.00 81.12 688 GLY A C 1
ATOM 5474 O O . GLY A 1 688 ? 1.993 13.420 14.530 1.00 81.12 688 GLY A O 1
ATOM 5475 N N . LEU A 1 689 ? 1.710 15.072 16.030 1.00 76.31 689 LEU A N 1
ATOM 5476 C CA . LEU A 1 689 ? 1.892 16.195 15.104 1.00 76.31 689 LEU A CA 1
ATOM 5477 C C . LEU A 1 689 ? 3.305 16.287 14.525 1.00 76.31 689 LEU A C 1
ATOM 5479 O O . LEU A 1 689 ? 3.461 16.761 13.402 1.00 76.31 689 LEU A O 1
ATOM 5483 N N . ASP A 1 690 ? 4.310 15.839 15.273 1.00 78.06 690 ASP A N 1
ATOM 5484 C CA . ASP A 1 690 ? 5.708 15.810 14.830 1.00 78.06 690 ASP A CA 1
ATOM 5485 C C . ASP A 1 690 ? 5.981 14.758 13.743 1.00 78.06 690 ASP A C 1
ATOM 5487 O O . ASP A 1 690 ? 6.992 14.819 13.046 1.00 78.06 690 ASP A O 1
ATOM 5491 N N . GLY A 1 691 ? 5.073 13.792 13.577 1.00 73.12 691 GLY A N 1
ATOM 5492 C CA . GLY A 1 691 ? 5.219 12.695 12.633 1.00 73.12 691 GLY A CA 1
ATOM 5493 C C . GLY A 1 691 ? 6.285 11.663 13.014 1.00 73.12 691 GLY A C 1
ATOM 5494 O O . GLY A 1 691 ? 6.549 10.779 12.199 1.00 73.12 691 GLY A O 1
ATOM 5495 N N . LEU A 1 692 ? 6.876 11.726 14.215 1.00 77.06 692 LEU A N 1
ATOM 5496 C CA . LEU A 1 692 ? 7.940 10.816 14.649 1.00 77.06 692 LEU A CA 1
ATOM 5497 C C . LEU A 1 692 ? 7.345 9.552 15.295 1.00 77.06 692 LEU A C 1
ATOM 5499 O O . LEU A 1 692 ? 6.725 9.629 16.358 1.00 77.06 692 LEU A O 1
ATOM 5503 N N . PRO A 1 693 ? 7.489 8.364 14.675 1.00 85.75 693 PRO A N 1
ATOM 5504 C CA . PRO A 1 693 ? 6.921 7.131 15.208 1.00 85.75 693 PRO A CA 1
ATOM 5505 C C . PRO A 1 693 ? 7.841 6.497 16.261 1.00 85.75 693 PRO A C 1
ATOM 5507 O O . PRO A 1 693 ? 9.018 6.829 16.361 1.00 85.75 693 PRO A O 1
ATOM 5510 N N . MET A 1 694 ? 7.344 5.528 17.031 1.00 90.12 694 MET A N 1
ATOM 5511 C CA . MET A 1 694 ? 8.154 4.862 18.066 1.00 90.12 694 MET A CA 1
ATOM 5512 C C . MET A 1 694 ? 9.385 4.160 17.488 1.00 90.12 694 MET A C 1
ATOM 5514 O O . MET A 1 694 ? 10.436 4.136 18.121 1.00 90.12 694 MET A O 1
ATOM 5518 N N . GLU A 1 695 ? 9.298 3.649 16.260 1.00 88.12 695 GLU A N 1
ATOM 5519 C CA . GLU A 1 695 ? 10.404 3.003 15.557 1.00 88.12 695 GLU A CA 1
ATOM 5520 C C . GLU A 1 695 ? 11.581 3.952 15.326 1.00 88.12 695 GLU A C 1
ATOM 5522 O O . GLU A 1 695 ? 12.718 3.489 15.283 1.00 88.12 695 GLU A O 1
ATOM 5527 N N . PHE A 1 696 ? 11.329 5.261 15.218 1.00 87.50 696 PHE A N 1
ATOM 5528 C CA . PHE A 1 696 ? 12.387 6.267 15.172 1.00 87.50 696 PHE A CA 1
ATOM 5529 C C . PHE A 1 696 ? 13.169 6.268 16.489 1.00 87.50 696 PHE A C 1
ATOM 5531 O O . PHE A 1 696 ? 14.369 6.001 16.487 1.00 87.50 696 PHE A O 1
ATOM 5538 N N . TYR A 1 697 ? 12.483 6.449 17.619 1.00 87.12 697 TYR A N 1
ATOM 5539 C CA . TYR A 1 697 ? 13.120 6.458 18.938 1.00 87.12 697 TYR A CA 1
ATOM 5540 C C . TYR A 1 697 ? 13.827 5.138 19.240 1.00 87.12 697 TYR A C 1
ATOM 5542 O O . TYR A 1 697 ? 14.942 5.149 19.742 1.00 87.12 697 TYR A O 1
ATOM 5550 N N . LEU A 1 698 ? 13.234 3.995 18.875 1.00 89.00 698 LEU A N 1
ATOM 5551 C CA . LEU A 1 698 ? 13.861 2.685 19.079 1.00 89.00 698 LEU A CA 1
ATOM 5552 C C . LEU A 1 698 ? 15.128 2.522 18.239 1.00 89.00 698 LEU A C 1
ATOM 5554 O O . LEU A 1 698 ? 16.091 1.904 18.683 1.00 89.00 698 LEU A O 1
ATOM 5558 N N . LYS A 1 699 ? 15.134 3.055 17.014 1.00 84.69 699 LYS A N 1
ATOM 5559 C CA . LYS A 1 699 ? 16.268 2.919 16.103 1.00 84.69 699 LYS A CA 1
ATOM 5560 C C . LYS A 1 699 ? 17.455 3.794 16.498 1.00 84.69 699 LYS A C 1
ATOM 5562 O O . LYS A 1 699 ? 18.586 3.388 16.226 1.00 84.69 699 LYS A O 1
ATOM 5567 N N . PHE A 1 700 ? 17.183 4.963 17.072 1.00 82.38 700 PHE A N 1
ATOM 5568 C CA . PHE A 1 700 ? 18.172 5.990 17.405 1.00 82.38 700 PHE A CA 1
ATOM 5569 C C . PHE A 1 700 ? 18.374 6.167 18.912 1.00 82.38 700 PHE A C 1
ATOM 5571 O O . PHE A 1 700 ? 18.996 7.143 19.316 1.00 82.38 700 PHE A O 1
ATOM 5578 N N . TRP A 1 701 ? 17.873 5.245 19.739 1.00 91.75 701 TRP A N 1
ATOM 5579 C CA . TRP A 1 701 ? 17.906 5.370 21.196 1.00 91.75 701 TRP A CA 1
ATOM 5580 C C . TRP A 1 701 ? 19.304 5.662 21.744 1.00 91.75 701 TRP A C 1
ATOM 5582 O O . TRP A 1 701 ? 19.456 6.547 22.575 1.00 91.75 701 TRP A O 1
ATOM 5592 N N . ASP A 1 702 ? 20.325 4.983 21.225 1.00 88.38 702 ASP A N 1
ATOM 5593 C CA . ASP A 1 702 ? 21.706 5.154 21.692 1.00 88.38 702 ASP A CA 1
ATOM 5594 C C . ASP A 1 702 ? 22.275 6.549 21.377 1.00 88.38 702 ASP A C 1
ATOM 5596 O O . ASP A 1 702 ? 23.256 6.963 21.981 1.00 88.38 702 ASP A O 1
ATOM 5600 N N . VAL A 1 703 ? 21.654 7.280 20.443 1.00 86.56 703 VAL A N 1
ATOM 5601 C CA . VAL A 1 703 ? 22.061 8.631 20.034 1.00 86.56 703 VAL A CA 1
ATOM 5602 C C . VAL A 1 703 ? 21.230 9.704 20.735 1.00 86.56 703 VAL A C 1
ATOM 5604 O O . VAL A 1 703 ? 21.788 10.683 21.198 1.00 86.56 703 VAL A O 1
ATOM 5607 N N . ILE A 1 704 ? 19.901 9.544 20.797 1.00 88.62 704 ILE A N 1
ATOM 5608 C CA . ILE A 1 704 ? 18.983 10.601 21.275 1.00 88.62 704 ILE A CA 1
ATOM 5609 C C . ILE A 1 704 ? 18.337 10.300 22.629 1.00 88.62 704 ILE A C 1
ATOM 5611 O O . ILE A 1 704 ? 17.681 11.163 23.201 1.00 88.62 704 ILE A O 1
ATOM 5615 N N . GLY A 1 705 ? 18.432 9.062 23.112 1.00 92.19 705 GLY A N 1
ATOM 5616 C CA . GLY A 1 705 ? 17.746 8.589 24.314 1.00 92.19 705 GLY A CA 1
ATOM 5617 C C . GLY A 1 705 ? 18.161 9.347 25.575 1.00 92.19 705 GLY A C 1
ATOM 5618 O O . GLY A 1 705 ? 17.272 9.857 26.260 1.00 92.19 705 GLY A O 1
ATOM 5619 N N . PRO A 1 706 ? 19.470 9.470 25.874 1.00 93.88 706 PRO A N 1
ATOM 5620 C CA . PRO A 1 706 ? 19.947 10.242 27.021 1.00 93.88 706 PRO A CA 1
ATOM 5621 C C . PRO A 1 706 ? 19.479 11.703 26.987 1.00 93.88 706 PRO A C 1
ATOM 5623 O O . PRO A 1 706 ? 18.878 12.172 27.951 1.00 93.88 706 PRO A O 1
ATOM 5626 N N . ASP A 1 707 ? 19.647 12.388 25.853 1.00 94.19 707 ASP A N 1
ATOM 5627 C CA . ASP A 1 707 ? 19.244 13.792 25.699 1.00 94.19 707 ASP A CA 1
ATOM 5628 C C . ASP A 1 707 ? 17.730 13.976 25.829 1.00 94.19 707 ASP A C 1
ATOM 5630 O O . ASP A 1 707 ? 17.260 14.908 26.481 1.00 94.19 707 ASP A O 1
ATOM 5634 N N . LEU A 1 708 ? 16.944 13.059 25.257 1.00 95.00 708 LEU A N 1
ATOM 5635 C CA . LEU A 1 708 ? 15.491 13.081 25.381 1.00 95.00 708 LEU A CA 1
ATOM 5636 C C . LEU A 1 708 ? 15.054 12.972 26.844 1.00 95.00 708 LEU A C 1
ATOM 5638 O O . LEU A 1 708 ? 14.149 13.688 27.266 1.00 95.00 708 LEU A O 1
ATOM 5642 N N . VAL A 1 709 ? 15.685 12.090 27.620 1.00 97.69 709 VAL A N 1
ATOM 5643 C CA . VAL A 1 709 ? 15.389 11.929 29.050 1.00 97.69 709 VAL A CA 1
ATOM 5644 C C . VAL A 1 709 ? 15.732 13.210 29.810 1.00 97.69 709 VAL A C 1
ATOM 5646 O O . VAL A 1 709 ? 14.920 13.673 30.610 1.00 97.69 709 VAL A O 1
ATOM 5649 N N . THR A 1 710 ? 16.871 13.834 29.503 1.00 97.31 710 THR A N 1
ATOM 5650 C CA . THR A 1 710 ? 17.259 15.137 30.061 1.00 97.31 710 THR A CA 1
ATOM 5651 C C . THR A 1 710 ? 16.216 16.214 29.761 1.00 97.31 710 THR A C 1
ATOM 5653 O O . THR A 1 710 ? 15.791 16.927 30.669 1.00 97.31 710 THR A O 1
ATOM 5656 N N . VAL A 1 711 ? 15.733 16.298 28.517 1.00 95.88 711 VAL A N 1
ATOM 5657 C CA . VAL A 1 711 ? 14.676 17.245 28.121 1.00 95.88 711 VAL A CA 1
ATOM 5658 C C . VAL A 1 711 ? 13.375 16.977 28.877 1.00 95.88 711 VAL A C 1
ATOM 5660 O O . VAL A 1 711 ? 12.760 17.913 29.382 1.00 95.88 711 VAL A O 1
ATOM 5663 N N . LEU A 1 712 ? 12.952 15.715 28.992 1.00 97.06 712 LEU A N 1
ATOM 5664 C CA . LEU A 1 712 ? 11.724 15.356 29.707 1.00 97.06 712 LEU A CA 1
ATOM 5665 C C . LEU A 1 712 ? 11.803 15.717 31.195 1.00 97.06 712 LEU A C 1
ATOM 5667 O O . LEU A 1 712 ? 10.850 16.280 31.733 1.00 97.06 712 LEU A O 1
ATOM 5671 N N . ASN A 1 713 ? 12.939 15.453 31.842 1.00 97.62 713 ASN A N 1
ATOM 5672 C CA . ASN A 1 713 ? 13.160 15.839 33.234 1.00 97.62 713 ASN A CA 1
ATOM 5673 C C . ASN A 1 713 ? 13.234 17.367 33.388 1.00 97.62 713 ASN A C 1
ATOM 5675 O O . ASN A 1 713 ? 12.649 17.915 34.315 1.00 97.62 713 ASN A O 1
ATOM 5679 N N . SER A 1 714 ? 13.854 18.088 32.449 1.00 96.25 714 SER A N 1
ATOM 5680 C CA . SER A 1 714 ? 13.840 19.559 32.436 1.00 96.25 714 SER A CA 1
ATOM 5681 C C . SER A 1 714 ? 12.417 20.124 32.300 1.00 96.25 714 SER A C 1
ATOM 5683 O O . SER A 1 714 ? 12.043 21.062 33.010 1.00 96.25 714 SER A O 1
ATOM 5685 N N . CYS A 1 715 ? 11.574 19.520 31.454 1.00 96.00 715 CYS A N 1
ATOM 5686 C CA . CYS A 1 715 ? 10.151 19.857 31.367 1.00 96.00 715 CYS A CA 1
ATOM 5687 C C . CYS A 1 715 ? 9.408 19.608 32.685 1.00 96.00 715 CYS A C 1
ATOM 5689 O O . CYS A 1 715 ? 8.537 20.396 33.045 1.00 96.00 715 CYS A O 1
ATOM 5691 N N . PHE A 1 716 ? 9.749 18.539 33.405 1.00 96.31 716 PHE A N 1
ATOM 5692 C CA . PHE A 1 716 ? 9.188 18.253 34.723 1.00 96.31 716 PHE A CA 1
ATOM 5693 C C . PHE A 1 716 ? 9.571 19.307 35.758 1.00 96.31 716 PHE A C 1
ATOM 5695 O O . PHE A 1 716 ? 8.682 19.885 36.377 1.00 96.31 716 PHE A O 1
ATOM 5702 N N . PHE A 1 717 ? 10.857 19.648 35.873 1.00 94.12 717 PHE A N 1
ATOM 5703 C CA . PHE A 1 717 ? 11.313 20.680 36.810 1.00 94.12 717 PHE A CA 1
ATOM 5704 C C . PHE A 1 717 ? 10.775 22.078 36.479 1.00 94.12 717 PHE A C 1
ATOM 5706 O O . PHE A 1 717 ? 10.464 22.848 37.382 1.00 94.12 717 PHE A O 1
ATOM 5713 N N . SER A 1 718 ? 10.618 22.407 35.195 1.00 93.19 718 SER A N 1
ATOM 5714 C CA . SER A 1 718 ? 9.989 23.668 34.765 1.00 93.19 718 SER A CA 1
ATOM 5715 C C . SER A 1 718 ? 8.456 23.653 34.836 1.00 93.19 718 SER A C 1
ATOM 5717 O O . SER A 1 718 ? 7.820 24.682 34.605 1.00 93.19 718 SER A O 1
ATOM 5719 N N . GLY A 1 719 ? 7.840 22.498 35.113 1.00 92.25 719 GLY A N 1
ATOM 5720 C CA . GLY A 1 719 ? 6.389 22.323 35.171 1.00 92.25 719 GLY A CA 1
ATOM 5721 C C . GLY A 1 719 ? 5.672 22.500 33.828 1.00 92.25 719 GLY A C 1
ATOM 5722 O O . GLY A 1 719 ? 4.444 22.624 33.797 1.00 92.25 719 GLY A O 1
ATOM 5723 N N . CYS A 1 720 ? 6.390 22.538 32.699 1.00 90.69 720 CYS A N 1
ATOM 5724 C CA . CYS A 1 720 ? 5.787 22.779 31.393 1.00 90.69 720 CYS A CA 1
ATOM 5725 C C . CYS A 1 720 ? 6.439 21.967 30.270 1.00 90.69 720 CYS A C 1
ATOM 5727 O O . CYS A 1 720 ? 7.625 22.086 29.971 1.00 90.69 720 CYS A O 1
ATOM 5729 N N . LEU A 1 721 ? 5.614 21.195 29.563 1.00 94.56 721 LEU A N 1
ATOM 5730 C CA . LEU A 1 721 ? 6.007 20.563 28.307 1.00 94.56 721 LEU A CA 1
ATOM 5731 C C . LEU A 1 721 ? 6.160 21.600 27.193 1.00 94.56 721 LEU A C 1
ATOM 5733 O O . LEU A 1 721 ? 5.450 22.614 27.157 1.00 94.56 721 LEU A O 1
ATOM 5737 N N . SER A 1 722 ? 7.010 21.299 26.210 1.00 91.69 722 SER A N 1
ATOM 5738 C CA . SER A 1 722 ? 7.117 22.116 24.998 1.00 91.69 722 SER A CA 1
ATOM 5739 C C . SER A 1 722 ? 5.776 22.212 24.255 1.00 91.69 722 SER A C 1
ATOM 5741 O O . SER A 1 722 ? 4.884 21.367 24.392 1.00 91.69 722 SER A O 1
ATOM 5743 N N . LEU A 1 723 ? 5.629 23.238 23.410 1.00 89.81 723 LEU A N 1
ATOM 5744 C CA . LEU A 1 723 ? 4.404 23.443 22.632 1.00 89.81 723 LEU A CA 1
ATOM 5745 C C . LEU A 1 723 ? 4.058 22.233 21.747 1.00 89.81 723 LEU A C 1
ATOM 5747 O O . LEU A 1 723 ? 2.881 21.907 21.597 1.00 89.81 723 LEU A O 1
ATOM 5751 N N . SER A 1 724 ? 5.076 21.570 21.187 1.00 89.00 724 SER A N 1
ATOM 5752 C CA . SER A 1 724 ? 4.906 20.366 20.365 1.00 89.00 724 SER A CA 1
ATOM 5753 C C . SER A 1 724 ? 4.354 19.199 21.193 1.00 89.00 724 SER A C 1
ATOM 5755 O O . SER A 1 724 ? 3.362 18.589 20.807 1.00 89.00 724 SER A O 1
ATOM 5757 N N . GLN A 1 725 ? 4.924 18.955 22.376 1.00 91.88 725 GLN A N 1
ATOM 5758 C CA . GLN A 1 725 ? 4.560 17.837 23.258 1.00 91.88 725 GLN A CA 1
ATOM 5759 C C . GLN A 1 725 ? 3.162 17.968 23.873 1.00 91.88 725 GLN A C 1
ATOM 5761 O O . GLN A 1 725 ? 2.456 16.972 24.044 1.00 91.88 725 GLN A O 1
ATOM 5766 N N . ARG A 1 726 ? 2.733 19.191 24.207 1.00 91.69 726 ARG A N 1
ATOM 5767 C CA . ARG A 1 726 ? 1.415 19.420 24.826 1.00 91.69 726 ARG A CA 1
ATOM 5768 C C . ARG A 1 726 ? 0.260 19.492 23.821 1.00 91.69 726 ARG A C 1
ATOM 5770 O O . ARG A 1 726 ? -0.904 19.385 24.218 1.00 91.69 726 ARG A O 1
ATOM 5777 N N . ARG A 1 727 ? 0.541 19.607 22.518 1.00 93.06 727 ARG A N 1
ATOM 5778 C CA . ARG A 1 727 ? -0.477 19.629 21.453 1.00 93.06 727 ARG A CA 1
ATOM 5779 C C . ARG A 1 727 ? -0.842 18.226 20.969 1.00 93.06 727 ARG A C 1
ATOM 5781 O O . ARG A 1 727 ? 0.015 17.372 20.794 1.00 93.06 727 ARG A O 1
ATOM 5788 N N . GLY A 1 728 ? -2.132 17.990 20.744 1.00 91.94 728 GLY A N 1
ATOM 5789 C CA . GLY A 1 728 ? -2.645 16.719 20.224 1.00 91.94 728 GLY A CA 1
ATOM 5790 C C . GLY A 1 728 ? -3.653 16.901 19.094 1.00 91.94 728 GLY A C 1
ATOM 5791 O O . GLY A 1 728 ? -4.281 17.953 18.967 1.00 91.94 728 GLY A O 1
ATOM 5792 N N . VAL A 1 729 ? -3.828 15.858 18.281 1.00 92.44 729 VAL A N 1
ATOM 5793 C CA . VAL A 1 729 ? -4.855 15.817 17.227 1.00 92.44 729 VAL A CA 1
ATOM 5794 C C . VAL A 1 729 ? -5.923 14.810 17.600 1.00 92.44 729 VAL A C 1
ATOM 5796 O O . VAL A 1 729 ? -5.660 13.614 17.673 1.00 92.44 729 VAL A O 1
ATOM 5799 N N . ILE A 1 730 ? -7.148 15.275 17.788 1.00 93.00 730 ILE A N 1
ATOM 5800 C CA . ILE A 1 730 ? -8.312 14.428 17.997 1.00 93.00 730 ILE A CA 1
ATOM 5801 C C . ILE A 1 730 ? -8.773 13.909 16.636 1.00 93.00 730 ILE A C 1
ATOM 5803 O O . ILE A 1 730 ? -9.259 14.660 15.797 1.00 93.00 730 ILE A O 1
ATOM 5807 N N . THR A 1 731 ? -8.625 12.609 16.416 1.00 89.00 731 THR A N 1
ATOM 5808 C CA . THR A 1 731 ? -9.224 11.893 15.288 1.00 89.00 731 THR A CA 1
ATOM 5809 C C . THR A 1 731 ? -10.533 11.261 15.738 1.00 89.00 731 THR A C 1
ATOM 5811 O O . THR A 1 731 ? -10.616 10.721 16.841 1.00 89.00 731 THR A O 1
ATOM 5814 N N . LEU A 1 732 ? -11.559 11.328 14.895 1.00 88.81 732 LEU A N 1
ATOM 5815 C CA . LEU A 1 732 ? -12.897 10.851 15.230 1.00 88.81 732 LEU A CA 1
ATOM 5816 C C . LEU A 1 732 ? -13.144 9.455 14.663 1.00 88.81 732 LEU A C 1
ATOM 5818 O O . LEU A 1 732 ? -12.913 9.199 13.483 1.00 88.81 732 LEU A O 1
ATOM 5822 N N . ALA A 1 733 ? -13.631 8.555 15.515 1.00 84.88 733 ALA A N 1
ATOM 5823 C CA . ALA A 1 733 ? -14.055 7.214 15.134 1.00 84.88 733 ALA A CA 1
ATOM 5824 C C . ALA A 1 733 ? -15.548 7.039 15.430 1.00 84.88 733 ALA A C 1
ATOM 5826 O O . ALA A 1 733 ? -15.983 7.217 16.569 1.00 84.88 733 ALA A O 1
ATOM 5827 N N . PHE A 1 734 ? -16.339 6.685 14.422 1.00 86.44 734 PHE A N 1
ATOM 5828 C CA . PHE A 1 734 ? -17.765 6.421 14.598 1.00 86.44 734 PHE A CA 1
ATOM 5829 C C . PHE A 1 734 ? -17.994 5.163 15.463 1.00 86.44 734 PHE A C 1
ATOM 5831 O O . PHE A 1 734 ? -17.373 4.130 15.211 1.00 86.44 734 PHE A O 1
ATOM 5838 N N . LYS A 1 735 ? -18.861 5.241 16.492 1.00 75.75 735 LYS A N 1
ATOM 5839 C CA . LYS A 1 735 ? -19.178 4.105 17.392 1.00 75.75 735 LYS A CA 1
ATOM 5840 C C . LYS A 1 735 ? -20.430 3.344 16.928 1.00 75.75 735 LYS A C 1
ATOM 5842 O O . LYS A 1 735 ? -20.321 2.190 16.531 1.00 75.75 735 LYS A O 1
ATOM 5847 N N . LYS A 1 736 ? -21.612 3.965 17.033 1.00 76.69 736 LYS A N 1
ATOM 5848 C CA . LYS A 1 736 ? -22.940 3.435 16.648 1.00 76.69 736 LYS A CA 1
ATOM 5849 C C . LYS A 1 736 ? -23.987 4.562 16.682 1.00 76.69 736 LYS A C 1
ATOM 5851 O O . LYS A 1 736 ? -23.724 5.580 17.311 1.00 76.69 736 LYS A O 1
ATOM 5856 N N . GLY A 1 737 ? -25.163 4.368 16.078 1.00 82.38 737 GLY A N 1
ATOM 5857 C CA . GLY A 1 737 ? -26.283 5.327 16.121 1.00 82.38 737 GLY A CA 1
ATOM 5858 C C . GLY A 1 737 ? -26.365 6.261 14.906 1.00 82.38 737 GLY A C 1
ATOM 5859 O O . GLY A 1 737 ? -25.873 5.936 13.829 1.00 82.38 737 GLY A O 1
ATOM 5860 N N . ASN A 1 738 ? -27.003 7.423 15.062 1.00 83.81 738 ASN A N 1
ATOM 5861 C CA . ASN A 1 738 ? -27.129 8.411 13.987 1.00 83.81 738 ASN A CA 1
ATOM 5862 C C . ASN A 1 738 ? -25.780 9.104 13.710 1.00 83.81 738 ASN A C 1
ATOM 5864 O O . ASN A 1 738 ? -25.196 9.702 14.614 1.00 83.81 738 ASN A O 1
ATOM 5868 N N . ARG A 1 739 ? -25.299 9.061 12.460 1.00 87.56 739 ARG A N 1
ATOM 5869 C CA . ARG A 1 739 ? -24.037 9.699 12.038 1.00 87.56 739 ARG A CA 1
ATOM 5870 C C . ARG A 1 739 ? -24.070 11.227 12.075 1.00 87.56 739 ARG A C 1
ATOM 5872 O O . ARG A 1 739 ? -23.007 11.827 12.196 1.00 87.56 739 ARG A O 1
ATOM 5879 N N . LEU A 1 740 ? -25.256 11.833 12.010 1.00 90.19 740 LEU A N 1
ATOM 5880 C CA . LEU A 1 740 ? -25.431 13.285 12.103 1.00 90.19 740 LEU A CA 1
ATOM 5881 C C . LEU A 1 740 ? -25.211 13.816 13.525 1.00 90.19 740 LEU A C 1
ATOM 5883 O O . LEU A 1 740 ? -25.018 15.012 13.700 1.00 90.19 740 LEU A O 1
ATOM 5887 N N . ASP A 1 741 ? -25.254 12.947 14.535 1.00 88.00 741 ASP A N 1
ATOM 5888 C CA . ASP A 1 741 ? -25.102 13.347 15.929 1.00 88.00 741 ASP A CA 1
ATOM 5889 C C . ASP A 1 741 ? -23.621 13.279 16.353 1.00 88.00 741 ASP A C 1
ATOM 5891 O O . ASP A 1 741 ? -23.052 12.178 16.411 1.00 88.00 741 ASP A O 1
ATOM 5895 N N . PRO A 1 742 ? -22.981 14.411 16.707 1.00 87.19 742 PRO A N 1
ATOM 5896 C CA . PRO A 1 742 ? -21.581 14.436 17.131 1.00 87.19 742 PRO A CA 1
ATOM 5897 C C . PRO A 1 742 ? -21.316 13.583 18.390 1.00 87.19 742 PRO A C 1
ATOM 5899 O O . PRO A 1 742 ? -20.203 13.084 18.589 1.00 87.19 742 PRO A O 1
ATOM 5902 N N . ARG A 1 743 ? -22.341 13.286 19.207 1.00 85.25 743 ARG A N 1
ATOM 5903 C CA . ARG A 1 743 ? -22.230 12.389 20.373 1.00 85.25 743 ARG A CA 1
ATOM 5904 C C . ARG A 1 743 ? -21.891 10.950 19.981 1.00 85.25 743 ARG A C 1
ATOM 5906 O O . ARG A 1 743 ? -21.267 10.247 20.781 1.00 85.25 743 ARG A O 1
ATOM 5913 N N . ASN A 1 744 ? -22.196 10.524 18.757 1.00 86.62 744 ASN A N 1
ATOM 5914 C CA . ASN A 1 744 ? -21.909 9.170 18.267 1.00 86.62 744 ASN A CA 1
ATOM 5915 C C . ASN A 1 744 ? -20.478 8.990 17.727 1.00 86.62 744 ASN A C 1
ATOM 5917 O O . ASN A 1 744 ? -20.071 7.870 17.395 1.00 86.62 744 ASN A O 1
ATOM 5921 N N . TRP A 1 745 ? -19.683 10.063 17.719 1.00 86.75 745 TRP A N 1
ATOM 5922 C CA . TRP A 1 745 ? -18.276 10.056 17.330 1.00 86.75 745 TRP A CA 1
ATOM 5923 C C . TRP A 1 745 ? -17.367 10.021 18.570 1.00 86.75 745 TRP A C 1
ATOM 5925 O O . TRP A 1 745 ? -17.522 10.788 19.532 1.00 86.75 745 TRP A O 1
ATOM 5935 N N . LYS A 1 746 ? -16.425 9.072 18.596 1.00 84.69 746 LYS A N 1
ATOM 5936 C CA . LYS A 1 746 ? -15.461 8.876 19.686 1.00 84.69 746 LYS A CA 1
ATOM 5937 C C . LYS A 1 746 ? -14.167 9.639 19.372 1.00 84.69 746 LYS A C 1
ATOM 5939 O O . LYS A 1 746 ? -13.554 9.345 18.344 1.00 84.69 746 LYS A O 1
ATOM 5944 N N . PRO A 1 747 ? -13.723 10.561 20.245 1.00 90.31 747 PRO A N 1
ATOM 5945 C CA . PRO A 1 747 ? -12.446 11.240 20.070 1.00 90.31 747 PRO A CA 1
ATOM 5946 C C . PRO A 1 747 ? -11.280 10.306 20.431 1.00 90.31 747 PRO A C 1
ATOM 5948 O O . PRO A 1 747 ? -11.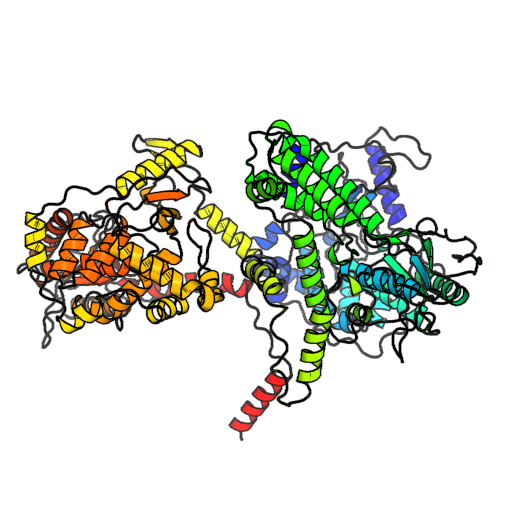315 9.628 21.458 1.00 90.31 747 PRO A O 1
ATOM 5951 N N . ILE A 1 748 ? -10.253 10.259 19.583 1.00 88.12 748 ILE A N 1
ATOM 5952 C CA . ILE A 1 748 ? -8.977 9.570 19.821 1.00 88.12 748 ILE A CA 1
ATOM 5953 C C . ILE A 1 748 ? -7.855 10.589 19.642 1.00 88.12 748 ILE A C 1
ATOM 5955 O O . ILE A 1 748 ? -7.660 11.115 18.549 1.00 88.12 748 ILE A O 1
ATOM 5959 N N . SER A 1 749 ? -7.102 10.853 20.701 1.00 90.62 749 SER A N 1
ATOM 5960 C CA . SER A 1 749 ? -6.014 11.825 20.705 1.00 90.62 749 SER A CA 1
ATOM 5961 C C . SER A 1 749 ? -4.720 11.197 20.189 1.00 90.62 749 SER A C 1
ATOM 5963 O O . SER A 1 749 ? -4.102 10.356 20.842 1.00 90.62 749 SER A O 1
ATOM 5965 N N . LEU A 1 750 ? -4.274 11.639 19.016 1.00 90.56 750 LEU A N 1
ATOM 5966 C CA . LEU A 1 750 ? -2.935 11.390 18.499 1.00 90.56 750 LEU A CA 1
ATOM 5967 C C . LEU A 1 750 ? -1.958 12.349 19.184 1.00 90.56 750 LEU A C 1
ATOM 5969 O O . LEU A 1 750 ? -1.994 13.560 18.962 1.00 90.56 750 LEU A O 1
ATOM 5973 N N . LEU A 1 751 ? -1.117 11.782 20.044 1.00 93.31 751 LEU A N 1
ATOM 5974 C CA . LEU A 1 751 ? -0.077 12.480 20.803 1.00 93.31 751 LEU A CA 1
ATOM 5975 C C . LEU A 1 751 ? 1.300 12.154 20.220 1.00 93.31 751 LEU A C 1
ATOM 5977 O O . LEU A 1 751 ? 1.462 11.095 19.599 1.00 93.31 751 LEU A O 1
ATOM 5981 N N . ASN A 1 752 ? 2.281 13.029 20.426 1.00 93.56 752 ASN A N 1
ATOM 5982 C CA . ASN A 1 752 ? 3.660 12.760 20.019 1.00 93.56 752 ASN A CA 1
ATOM 5983 C C . ASN A 1 752 ? 4.246 11.591 20.822 1.00 93.56 752 ASN A C 1
ATOM 5985 O O . ASN A 1 752 ? 3.752 11.225 21.897 1.00 93.56 752 ASN A O 1
ATOM 5989 N N . VAL A 1 753 ? 5.251 10.928 20.254 1.00 93.69 753 VAL A N 1
ATOM 5990 C CA . VAL A 1 753 ? 5.819 9.727 20.874 1.00 93.69 753 VAL A CA 1
ATOM 5991 C C . VAL A 1 753 ? 6.725 10.069 22.053 1.00 93.69 753 VAL A C 1
ATOM 5993 O O . VAL A 1 753 ? 6.682 9.347 23.041 1.00 93.69 753 VAL A O 1
ATOM 5996 N N . ASP A 1 754 ? 7.451 11.181 22.009 1.00 93.31 754 ASP A N 1
ATOM 5997 C CA . ASP A 1 754 ? 8.225 11.694 23.145 1.00 93.31 754 ASP A CA 1
ATOM 5998 C C . ASP A 1 754 ? 7.361 11.926 24.403 1.00 93.31 754 ASP A C 1
ATOM 6000 O O . ASP A 1 754 ? 7.689 11.428 25.479 1.00 93.31 754 ASP A O 1
ATOM 6004 N N . TYR A 1 755 ? 6.189 12.553 24.265 1.00 95.44 755 TYR A N 1
ATOM 6005 C CA . TYR A 1 755 ? 5.183 12.650 25.332 1.00 95.44 755 TYR A CA 1
ATOM 6006 C C . TYR A 1 755 ? 4.728 11.261 25.809 1.00 95.44 755 TYR A C 1
ATOM 6008 O O . TYR A 1 755 ? 4.586 10.998 27.010 1.00 95.44 755 TYR A O 1
ATOM 6016 N N . LYS A 1 756 ? 4.465 10.348 24.862 1.00 96.12 756 LYS A N 1
ATOM 6017 C CA . LYS A 1 756 ? 4.010 8.986 25.177 1.00 96.12 756 LYS A CA 1
ATOM 6018 C C . LYS A 1 756 ? 5.071 8.180 25.916 1.00 96.12 756 LYS A C 1
ATOM 6020 O O . LYS A 1 756 ? 4.698 7.311 26.693 1.00 96.12 756 LYS A O 1
ATOM 6025 N N . LEU A 1 757 ? 6.355 8.453 25.704 1.00 95.81 757 LEU A N 1
ATOM 6026 C CA . LEU A 1 757 ? 7.446 7.798 26.419 1.00 95.81 757 LEU A CA 1
ATOM 6027 C C . LEU A 1 757 ? 7.463 8.189 27.895 1.00 95.81 757 LEU A C 1
ATOM 6029 O O . LEU A 1 757 ? 7.462 7.301 28.748 1.00 95.81 757 LEU A O 1
ATOM 6033 N N . ALA A 1 758 ? 7.383 9.487 28.197 1.00 96.12 758 ALA A N 1
ATOM 6034 C CA . ALA A 1 758 ? 7.291 9.965 29.575 1.00 96.12 758 ALA A CA 1
ATOM 6035 C C . ALA A 1 758 ? 6.056 9.386 30.281 1.00 96.12 758 ALA A C 1
ATOM 6037 O O . ALA A 1 758 ? 6.174 8.682 31.281 1.00 96.12 758 ALA A O 1
ATOM 6038 N N . SER A 1 759 ? 4.870 9.580 29.698 1.00 96.94 759 SER A N 1
ATOM 6039 C CA . SER A 1 759 ? 3.614 9.096 30.289 1.00 96.94 759 SER A CA 1
ATOM 6040 C C . SER A 1 759 ? 3.539 7.570 30.400 1.00 96.94 759 SER A C 1
ATOM 6042 O O . SER A 1 759 ? 2.953 7.064 31.349 1.00 96.94 759 SER A O 1
ATOM 6044 N N . ARG A 1 760 ? 4.156 6.810 29.483 1.00 96.88 760 ARG A N 1
ATOM 6045 C CA . ARG A 1 760 ? 4.268 5.345 29.601 1.00 96.88 760 ARG A CA 1
ATOM 6046 C C . ARG A 1 760 ? 5.198 4.915 30.723 1.00 96.88 760 ARG A C 1
ATOM 6048 O O . ARG A 1 760 ? 4.930 3.889 31.335 1.00 96.88 760 ARG A O 1
ATOM 6055 N N . THR A 1 761 ? 6.270 5.660 30.964 1.00 96.75 761 THR A N 1
ATOM 6056 C CA . THR A 1 761 ? 7.207 5.352 32.050 1.00 96.75 761 THR A CA 1
ATOM 6057 C C . THR A 1 761 ? 6.509 5.536 33.396 1.00 96.75 761 THR A C 1
ATOM 6059 O O . THR A 1 761 ? 6.481 4.601 34.187 1.00 96.75 761 THR A O 1
ATOM 6062 N N . ILE A 1 762 ? 5.803 6.659 33.578 1.00 97.00 762 ILE A N 1
ATOM 6063 C CA . ILE A 1 762 ? 4.975 6.920 34.768 1.00 97.00 762 ILE A CA 1
ATOM 6064 C C . ILE A 1 762 ? 3.829 5.905 34.910 1.00 97.00 762 ILE A C 1
ATOM 6066 O O . ILE A 1 762 ? 3.549 5.426 36.005 1.00 97.00 762 ILE A O 1
ATOM 6070 N N . ALA A 1 763 ? 3.190 5.511 33.803 1.00 96.38 763 ALA A N 1
ATOM 6071 C CA . ALA A 1 763 ? 2.176 4.455 33.821 1.00 96.38 763 ALA A CA 1
ATOM 6072 C C . ALA A 1 763 ? 2.744 3.095 34.254 1.00 96.38 763 ALA A C 1
ATOM 6074 O O . ALA A 1 763 ? 2.028 2.317 34.871 1.00 96.38 763 ALA A O 1
ATOM 6075 N N . GLY A 1 764 ? 4.010 2.811 33.932 1.00 94.38 764 GLY A N 1
ATOM 6076 C CA . GLY A 1 764 ? 4.716 1.621 34.403 1.00 94.38 764 GLY A CA 1
ATOM 6077 C C . GLY A 1 764 ? 4.815 1.595 35.924 1.00 94.38 764 GLY A C 1
ATOM 6078 O O . GLY A 1 764 ? 4.375 0.626 36.524 1.00 94.38 764 GLY A O 1
ATOM 6079 N N . CYS A 1 765 ? 5.276 2.692 36.530 1.00 93.19 765 CYS A N 1
ATOM 6080 C CA . CYS A 1 765 ? 5.335 2.829 37.987 1.00 93.19 765 CYS A CA 1
ATOM 6081 C C . CYS A 1 765 ? 3.952 2.659 38.630 1.00 93.19 765 CYS A C 1
ATOM 6083 O O . CYS A 1 765 ? 3.796 1.917 39.594 1.00 93.19 765 CYS A O 1
ATOM 6085 N N . LEU A 1 766 ? 2.919 3.288 38.054 1.00 94.94 766 LEU A N 1
ATOM 6086 C CA . LEU A 1 766 ? 1.558 3.149 38.568 1.00 94.94 766 LEU A CA 1
ATOM 6087 C C . LEU A 1 766 ? 1.050 1.702 38.482 1.00 94.94 766 LEU A C 1
ATOM 6089 O O . LEU A 1 766 ? 0.396 1.239 39.409 1.00 94.94 766 LEU A O 1
ATOM 6093 N N . LEU A 1 767 ? 1.337 0.972 37.400 1.00 94.19 767 LEU A N 1
ATOM 6094 C CA . LEU A 1 767 ? 0.922 -0.430 37.264 1.00 94.19 767 LEU A CA 1
ATOM 6095 C C . LEU A 1 767 ? 1.491 -1.318 38.372 1.00 94.19 767 LEU A C 1
ATOM 6097 O O . LEU A 1 767 ? 0.795 -2.230 38.816 1.00 94.19 767 LEU A O 1
ATOM 6101 N N . ASP A 1 768 ? 2.705 -1.031 38.836 1.00 92.12 768 ASP A N 1
ATOM 6102 C CA . ASP A 1 768 ? 3.349 -1.810 39.891 1.00 92.12 768 ASP A CA 1
ATOM 6103 C C . ASP A 1 768 ? 2.610 -1.668 41.237 1.00 92.12 768 ASP A C 1
ATOM 6105 O O . ASP A 1 768 ? 2.619 -2.602 42.033 1.00 92.12 768 ASP A O 1
ATOM 6109 N N . VAL A 1 769 ? 1.877 -0.567 41.464 1.00 93.69 769 VAL A N 1
ATOM 6110 C CA . VAL A 1 769 ? 1.222 -0.269 42.756 1.00 93.69 769 VAL A CA 1
ATOM 6111 C C . VAL A 1 769 ? -0.306 -0.125 42.703 1.00 93.69 769 VAL A C 1
ATOM 6113 O O . VAL A 1 769 ? -0.960 -0.115 43.744 1.00 93.69 769 VAL A O 1
ATOM 6116 N N . ILE A 1 770 ? -0.924 -0.047 41.517 1.00 93.94 770 ILE A N 1
ATOM 6117 C CA . ILE A 1 770 ? -2.364 0.255 41.356 1.00 93.94 770 ILE A CA 1
ATOM 6118 C C . ILE A 1 770 ? -3.281 -0.734 42.090 1.00 93.94 770 ILE A C 1
ATOM 6120 O O . ILE A 1 770 ? -4.348 -0.362 42.575 1.00 93.94 770 ILE A O 1
ATOM 6124 N N . HIS A 1 771 ? -2.852 -1.991 42.215 1.00 92.31 771 HIS A N 1
ATOM 6125 C CA . HIS A 1 771 ? -3.595 -3.050 42.894 1.00 92.31 771 HIS A CA 1
ATOM 6126 C C . HIS A 1 771 ? -3.769 -2.809 44.406 1.00 92.31 771 HIS A C 1
ATOM 6128 O O . HIS A 1 771 ? -4.661 -3.411 45.001 1.00 92.31 771 HIS A O 1
ATOM 6134 N N . LEU A 1 772 ? -2.947 -1.938 45.007 1.00 92.25 772 LEU A N 1
ATOM 6135 C CA . LEU A 1 772 ? -3.036 -1.530 46.412 1.00 92.25 772 LEU A CA 1
ATOM 6136 C C . LEU A 1 772 ? -4.108 -0.457 46.630 1.00 92.25 772 LEU A C 1
ATOM 6138 O O . LEU A 1 772 ? -4.759 -0.444 47.671 1.00 92.25 772 LEU A O 1
ATOM 6142 N N . GLY A 1 773 ? -4.305 0.423 45.643 1.00 88.81 773 GLY A N 1
ATOM 6143 C CA . GLY A 1 773 ? -5.295 1.501 45.700 1.00 88.81 773 GLY A CA 1
ATOM 6144 C C . GLY A 1 773 ? -6.699 1.091 45.248 1.00 88.81 773 GLY A C 1
ATOM 6145 O O . GLY A 1 773 ? -7.658 1.785 45.561 1.00 88.81 773 GLY A O 1
ATOM 6146 N N . VAL A 1 774 ? -6.835 -0.024 44.522 1.00 92.62 774 VAL A N 1
ATOM 6147 C CA . VAL A 1 774 ? -8.084 -0.431 43.854 1.00 92.62 774 VAL A CA 1
ATOM 6148 C C . VAL A 1 774 ? -8.542 -1.809 44.339 1.00 92.62 774 VAL A C 1
ATOM 6150 O O . VAL A 1 774 ? -7.804 -2.796 44.220 1.00 92.62 774 VAL A O 1
ATOM 6153 N N . LYS A 1 775 ? -9.779 -1.919 44.844 1.00 91.31 775 LYS A N 1
ATOM 6154 C CA . LYS A 1 775 ? -10.353 -3.189 45.340 1.00 91.31 775 LYS A CA 1
ATOM 6155 C C . LYS A 1 775 ? -10.626 -4.193 44.210 1.00 91.31 775 LYS A C 1
ATOM 6157 O O . LYS A 1 775 ? -10.590 -3.850 43.034 1.00 91.31 775 LYS A O 1
ATOM 6162 N N . ARG A 1 776 ? -10.828 -5.474 44.561 1.00 90.12 776 ARG A N 1
ATOM 6163 C CA . ARG A 1 776 ? -10.909 -6.607 43.605 1.00 90.12 776 ARG A CA 1
ATOM 6164 C C . ARG A 1 776 ? -12.093 -6.539 42.633 1.00 90.12 776 ARG A C 1
ATOM 6166 O O . ARG A 1 776 ? -12.037 -7.182 41.594 1.00 90.12 776 ARG A O 1
ATOM 6173 N N . ASP A 1 777 ? -13.127 -5.772 42.955 1.00 91.38 777 ASP A N 1
ATOM 6174 C CA . ASP A 1 777 ? -14.312 -5.599 42.110 1.00 91.38 777 ASP A CA 1
ATOM 6175 C C . ASP A 1 777 ? -14.068 -4.739 40.860 1.00 91.38 777 ASP A C 1
ATOM 6177 O O . ASP A 1 777 ? -14.858 -4.805 39.919 1.00 91.38 777 ASP A O 1
ATOM 6181 N N . GLN A 1 778 ? -12.962 -3.998 40.798 1.00 93.00 778 GLN A N 1
ATOM 6182 C CA . GLN A 1 778 ? -12.485 -3.336 39.590 1.00 93.00 778 GLN A CA 1
ATOM 6183 C C . GLN A 1 778 ? -11.365 -4.162 38.947 1.00 93.00 778 GLN A C 1
ATOM 6185 O O . GLN A 1 778 ? -10.254 -4.281 39.474 1.00 93.00 778 GLN A O 1
ATOM 6190 N N . THR A 1 779 ? -11.640 -4.733 37.778 1.00 92.69 779 THR A N 1
ATOM 6191 C CA . THR A 1 779 ? -10.705 -5.657 37.106 1.00 92.69 779 THR A CA 1
ATOM 6192 C C . THR A 1 779 ? -10.003 -5.029 35.900 1.00 92.69 779 THR A C 1
ATOM 6194 O O . THR A 1 779 ? -9.029 -5.585 35.389 1.00 92.69 779 THR A O 1
ATOM 6197 N N . CYS A 1 780 ? -10.443 -3.856 35.426 1.00 91.38 780 CYS A N 1
ATOM 6198 C CA . CYS A 1 780 ? -9.827 -3.211 34.271 1.00 91.38 780 CYS A CA 1
ATOM 6199 C C . CYS A 1 780 ? -8.500 -2.540 34.637 1.00 91.38 780 CYS A C 1
ATOM 6201 O O . CYS A 1 780 ? -8.433 -1.701 35.530 1.00 91.38 780 CYS A O 1
ATOM 6203 N N . GLY A 1 781 ? -7.447 -2.832 33.867 1.00 84.69 781 GLY A N 1
ATOM 6204 C CA . GLY A 1 781 ? -6.175 -2.109 33.955 1.00 84.69 781 GLY A CA 1
ATOM 6205 C C . GLY A 1 781 ? -5.348 -2.408 35.207 1.00 84.69 781 GLY A C 1
ATOM 6206 O O . GLY A 1 781 ? -4.349 -1.730 35.427 1.00 84.69 781 GLY A O 1
ATOM 6207 N N . VAL A 1 782 ? -5.725 -3.422 35.990 1.00 89.31 782 VAL A N 1
ATOM 6208 C CA . VAL A 1 782 ? -4.986 -3.868 37.175 1.00 89.31 782 VAL A CA 1
ATOM 6209 C C . VAL A 1 782 ? -4.276 -5.193 36.867 1.00 89.31 782 VAL A C 1
ATOM 6211 O O . VAL A 1 782 ? -4.937 -6.141 36.434 1.00 89.31 782 VAL A O 1
ATOM 6214 N N . PRO A 1 783 ? -2.945 -5.294 37.055 1.00 89.56 783 PRO A N 1
ATOM 6215 C CA . PRO A 1 783 ? -2.211 -6.532 36.803 1.00 89.56 783 PRO A CA 1
ATOM 6216 C C . PRO A 1 783 ? -2.784 -7.735 37.563 1.00 89.56 783 PRO A C 1
ATOM 6218 O O . PRO A 1 783 ? -3.152 -7.630 38.730 1.00 89.56 783 PRO A O 1
ATOM 6221 N N . GLY A 1 784 ? -2.854 -8.884 36.886 1.00 88.44 784 GLY A N 1
ATOM 6222 C CA . GLY A 1 784 ? -3.356 -10.138 37.458 1.00 88.44 784 GLY A CA 1
ATOM 6223 C C . GLY A 1 784 ? -4.880 -10.290 37.480 1.00 88.44 784 GLY A C 1
ATOM 6224 O O . GLY A 1 784 ? -5.347 -11.367 37.828 1.00 88.44 784 GLY A O 1
ATOM 6225 N N . ARG A 1 785 ? -5.644 -9.265 37.080 1.00 92.31 785 ARG A N 1
ATOM 6226 C CA . ARG A 1 785 ? -7.113 -9.318 36.989 1.00 92.31 785 ARG A CA 1
ATOM 6227 C C . ARG A 1 785 ? -7.562 -9.402 35.534 1.00 92.31 785 ARG A C 1
ATOM 6229 O O . ARG A 1 785 ? -6.929 -8.814 34.650 1.00 92.31 785 ARG A O 1
ATOM 6236 N N . TYR A 1 786 ? -8.651 -10.118 35.263 1.00 88.94 786 TYR A N 1
ATOM 6237 C CA . TYR A 1 786 ? -9.201 -10.239 33.912 1.00 88.94 786 TYR A CA 1
ATOM 6238 C C . TYR A 1 786 ? -10.722 -10.029 33.858 1.00 88.94 786 TYR A C 1
ATOM 6240 O O . TYR A 1 786 ? -11.459 -10.344 34.784 1.00 88.94 786 TYR A O 1
ATOM 6248 N N . ILE A 1 787 ? -11.203 -9.527 32.715 1.00 89.56 787 ILE A N 1
ATOM 6249 C CA . ILE A 1 787 ? -12.605 -9.122 32.486 1.00 89.56 787 ILE A CA 1
ATOM 6250 C C . ILE A 1 787 ? -13.650 -10.205 32.796 1.00 89.56 787 ILE A C 1
ATOM 6252 O O . ILE A 1 787 ? -14.782 -9.898 33.160 1.00 89.56 787 ILE A O 1
ATOM 6256 N N . GLY A 1 788 ? -13.309 -11.480 32.619 1.00 89.88 788 GLY A N 1
ATOM 6257 C CA . GLY A 1 788 ? -14.272 -12.555 32.824 1.00 89.88 788 GLY A CA 1
ATOM 6258 C C . GLY A 1 788 ? -14.470 -12.927 34.290 1.00 89.88 788 GLY A C 1
ATOM 6259 O O . GLY A 1 788 ? -15.393 -13.680 34.564 1.00 89.88 788 GLY A O 1
ATOM 6260 N N . GLU A 1 789 ? -13.699 -12.367 35.229 1.00 91.75 789 GLU A N 1
ATOM 6261 C CA . GLU A 1 789 ? -14.036 -12.421 36.659 1.00 91.75 789 GLU A CA 1
ATOM 6262 C C . GLU A 1 789 ? -15.366 -11.701 36.934 1.00 91.75 789 GLU A C 1
ATOM 6264 O O . GLU A 1 789 ? -16.230 -12.259 37.606 1.00 91.75 789 GLU A O 1
ATOM 6269 N N . ASN A 1 790 ? -15.596 -10.516 36.344 1.00 92.81 790 ASN A N 1
ATOM 6270 C CA . ASN A 1 790 ? -16.878 -9.807 36.478 1.00 92.81 790 ASN A CA 1
ATOM 6271 C C . ASN A 1 790 ? -18.026 -10.610 35.859 1.00 92.81 790 ASN A C 1
ATOM 6273 O O . ASN A 1 790 ? -19.119 -10.678 36.413 1.00 92.81 790 ASN A O 1
ATOM 6277 N N . VAL A 1 791 ? -17.773 -11.218 34.697 1.00 91.44 791 VAL A N 1
ATOM 6278 C CA . VAL A 1 791 ? -18.766 -12.023 33.973 1.00 91.44 791 VAL A CA 1
ATOM 6279 C C . VAL A 1 791 ? -19.124 -13.281 34.761 1.00 91.44 791 VAL A C 1
ATOM 6281 O O . VAL A 1 791 ? -20.305 -13.597 34.883 1.00 91.44 791 VAL A O 1
ATOM 6284 N N . ALA A 1 792 ? -18.124 -13.987 35.296 1.00 92.12 792 ALA A N 1
ATOM 6285 C CA . ALA A 1 792 ? -18.329 -15.169 36.124 1.00 92.12 792 ALA A CA 1
ATOM 6286 C C . ALA A 1 792 ? -19.135 -14.815 37.376 1.00 92.12 792 ALA A C 1
ATOM 6288 O O . ALA A 1 792 ? -20.162 -15.439 37.616 1.00 92.12 792 ALA A O 1
ATOM 6289 N N . LEU A 1 793 ? -18.753 -13.742 38.080 1.00 92.19 793 LEU A N 1
ATOM 6290 C CA . LEU A 1 793 ? -19.494 -13.244 39.238 1.00 92.19 793 LEU A CA 1
ATOM 6291 C C . LEU A 1 793 ? -20.972 -13.004 38.908 1.00 92.19 793 LEU A C 1
ATOM 6293 O O . LEU A 1 793 ? -21.848 -13.515 39.596 1.00 92.19 793 LEU A O 1
ATOM 6297 N N . LEU A 1 794 ? -21.263 -12.250 37.846 1.00 92.88 794 LEU A N 1
ATOM 6298 C CA . LEU A 1 794 ? -22.642 -11.926 37.475 1.00 92.88 794 LEU A CA 1
ATOM 6299 C C . LEU A 1 794 ? -23.444 -13.166 37.048 1.00 92.88 794 LEU A C 1
ATOM 6301 O O . LEU A 1 794 ? -24.627 -13.265 37.363 1.00 92.88 794 LEU A O 1
ATOM 6305 N N . ARG A 1 795 ? -22.816 -14.130 36.365 1.00 92.38 795 ARG A N 1
ATOM 6306 C CA . ARG A 1 795 ? -23.454 -15.408 36.009 1.00 92.38 795 ARG A CA 1
ATOM 6307 C C . ARG A 1 795 ? -23.775 -16.242 37.250 1.00 92.38 795 ARG A C 1
ATOM 6309 O O . ARG A 1 795 ? -24.852 -16.834 37.332 1.00 92.38 795 ARG A O 1
ATOM 6316 N N . ASP A 1 796 ? -22.855 -16.292 38.203 1.00 91.81 796 ASP A N 1
ATOM 6317 C CA . ASP A 1 796 ? -23.026 -17.063 39.430 1.00 91.81 796 ASP A CA 1
ATOM 6318 C C . ASP A 1 796 ? -24.088 -16.403 40.333 1.00 91.81 796 ASP A C 1
ATOM 6320 O O . ASP A 1 796 ? -24.921 -17.106 40.900 1.00 91.81 796 ASP A O 1
ATOM 6324 N N . VAL A 1 797 ? -24.167 -15.063 40.354 1.00 92.00 797 VAL A N 1
ATOM 6325 C CA . VAL A 1 797 ? -25.263 -14.301 40.988 1.00 92.00 797 VAL A CA 1
ATOM 6326 C C . VAL A 1 797 ? -26.617 -14.642 40.371 1.00 92.00 797 VAL A C 1
ATOM 6328 O O . VAL A 1 797 ? -27.556 -14.919 41.112 1.00 92.00 797 VAL A O 1
ATOM 6331 N N . VAL A 1 798 ? -26.732 -14.669 39.036 1.00 92.75 798 VAL A N 1
ATOM 6332 C CA . VAL A 1 798 ? -27.970 -15.102 38.359 1.00 92.75 798 VAL A CA 1
ATOM 6333 C C . VAL A 1 798 ? -28.337 -16.523 38.768 1.00 92.75 798 VAL A C 1
ATOM 6335 O O . VAL A 1 798 ? -29.465 -16.774 39.177 1.00 92.75 798 VAL A O 1
ATOM 6338 N N . THR A 1 799 ? -27.383 -17.450 38.695 1.00 91.94 799 THR A N 1
ATOM 6339 C CA . THR A 1 799 ? -27.620 -18.864 39.017 1.00 91.94 799 THR A CA 1
ATOM 6340 C C . THR A 1 799 ? -28.097 -19.025 40.462 1.00 91.94 799 THR A C 1
ATOM 6342 O O . THR A 1 799 ? -29.084 -19.713 40.719 1.00 91.94 799 THR A O 1
ATOM 6345 N N . TYR A 1 800 ? -27.443 -18.337 41.399 1.00 92.38 800 TYR A N 1
ATOM 6346 C CA . TYR A 1 800 ? -27.821 -18.341 42.806 1.00 92.38 800 TYR A CA 1
ATOM 6347 C C . TYR A 1 800 ? -29.218 -17.751 43.026 1.00 92.38 800 TYR A C 1
ATOM 6349 O O . TYR A 1 800 ? -30.041 -18.397 43.676 1.00 92.38 800 TYR A O 1
ATOM 6357 N N . ALA A 1 801 ? -29.506 -16.573 42.461 1.00 92.81 801 ALA A N 1
ATOM 6358 C CA . ALA A 1 801 ? -30.795 -15.896 42.607 1.00 92.81 801 ALA A CA 1
ATOM 6359 C C . ALA A 1 801 ? -31.956 -16.770 42.120 1.00 92.81 801 ALA A C 1
ATOM 6361 O O . ALA A 1 801 ? -32.964 -16.896 42.811 1.00 92.81 801 ALA A O 1
ATOM 6362 N N . GLU A 1 802 ? -31.789 -17.426 40.968 1.00 92.12 802 GLU A N 1
ATOM 6363 C CA . GLU A 1 802 ? -32.812 -18.309 40.406 1.00 92.12 802 GLU A CA 1
ATOM 6364 C C . GLU A 1 802 ? -32.968 -19.600 41.226 1.00 92.12 802 GLU A C 1
ATOM 6366 O O . GLU A 1 802 ? -34.089 -20.036 41.462 1.00 92.12 802 GLU A O 1
ATOM 6371 N N . SER A 1 803 ? -31.869 -20.200 41.701 1.00 91.62 803 SER A N 1
ATOM 6372 C CA . SER A 1 803 ? -31.924 -21.456 42.475 1.00 91.62 803 SER A CA 1
ATOM 6373 C C . SER A 1 803 ? -32.491 -21.292 43.888 1.00 91.62 803 SER A C 1
ATOM 6375 O O . SER A 1 803 ? -33.135 -22.201 44.403 1.00 91.62 803 SER A O 1
ATOM 6377 N N . SER A 1 804 ? -32.259 -20.137 44.513 1.00 91.31 804 SER A N 1
ATOM 6378 C CA . SER A 1 804 ? -32.677 -19.847 45.892 1.00 91.31 804 SER A CA 1
ATOM 6379 C C . SER A 1 804 ? -33.931 -18.974 45.974 1.00 91.31 804 SER A C 1
ATOM 6381 O O . SER A 1 804 ? -34.361 -18.635 47.073 1.00 91.31 804 SER A O 1
ATOM 6383 N N . ALA A 1 805 ? -34.486 -18.564 44.827 1.00 91.62 805 ALA A N 1
ATOM 6384 C CA . ALA A 1 805 ? -35.535 -17.549 44.716 1.00 91.62 805 ALA A CA 1
ATOM 6385 C C . ALA A 1 805 ? -35.207 -16.221 45.436 1.00 91.62 805 ALA A C 1
ATOM 6387 O O . ALA A 1 805 ? -36.106 -15.429 45.724 1.00 91.62 805 ALA A O 1
ATOM 6388 N N . THR A 1 806 ? -33.925 -15.938 45.698 1.00 91.81 806 THR A N 1
ATOM 6389 C CA . THR A 1 806 ? -33.501 -14.704 46.370 1.00 91.81 806 THR A CA 1
ATOM 6390 C C . THR A 1 806 ? -33.812 -13.497 45.474 1.00 91.81 806 THR A C 1
ATOM 6392 O O . THR A 1 806 ? -33.364 -13.477 44.325 1.00 91.81 806 THR A O 1
ATOM 6395 N N . PRO A 1 807 ? -34.552 -12.481 45.955 1.00 92.75 807 PRO A N 1
ATOM 6396 C CA . PRO A 1 807 ? -34.837 -11.276 45.179 1.00 92.75 807 PRO A CA 1
ATOM 6397 C C . PRO A 1 807 ? -33.569 -10.436 44.959 1.00 92.75 807 PRO A C 1
ATOM 6399 O O . PRO A 1 807 ? -32.955 -9.963 45.916 1.00 92.75 807 PRO A O 1
ATOM 6402 N N . ILE A 1 808 ? -33.169 -10.254 43.695 1.00 93.50 808 ILE A N 1
ATOM 6403 C CA . ILE A 1 808 ? -31.979 -9.472 43.317 1.00 93.50 808 ILE A CA 1
ATOM 6404 C C . ILE A 1 808 ? -32.278 -8.593 42.099 1.00 93.50 808 ILE A C 1
ATOM 6406 O O . ILE A 1 808 ? -32.920 -9.023 41.139 1.00 93.50 808 ILE A O 1
ATOM 6410 N N . ALA A 1 809 ? -31.754 -7.369 42.112 1.00 93.44 809 ALA A N 1
ATOM 6411 C CA . ALA A 1 809 ? -31.651 -6.496 40.952 1.00 93.44 809 ALA A CA 1
ATOM 6412 C C . ALA A 1 809 ? -30.194 -6.376 40.499 1.00 93.44 809 ALA A C 1
ATOM 6414 O O . ALA A 1 809 ? -29.312 -6.033 41.292 1.00 93.44 809 ALA A O 1
ATOM 6415 N N . VAL A 1 810 ? -29.954 -6.599 39.206 1.00 94.75 810 VAL A N 1
ATOM 6416 C CA . VAL A 1 810 ? -28.682 -6.264 38.559 1.00 94.75 810 VAL A CA 1
ATOM 6417 C C . VAL A 1 810 ? -28.862 -4.988 37.750 1.00 94.75 810 VAL A C 1
ATOM 6419 O O . VAL A 1 810 ? -29.638 -4.957 36.794 1.00 94.75 810 VAL A O 1
ATOM 6422 N N . LEU A 1 811 ? -28.137 -3.932 38.115 1.00 94.50 811 LEU A N 1
ATOM 6423 C CA . LEU A 1 811 ? -28.126 -2.671 37.371 1.00 94.50 811 LEU A CA 1
ATOM 6424 C C . LEU A 1 811 ? -26.853 -2.573 36.544 1.00 94.50 811 LEU A C 1
ATOM 6426 O O . LEU A 1 811 ? -25.768 -2.748 37.080 1.00 94.50 811 LEU A O 1
ATOM 6430 N N . SER A 1 812 ? -26.971 -2.234 35.266 1.00 95.31 812 SER A N 1
ATOM 6431 C CA . SER A 1 812 ? -25.847 -1.869 34.406 1.00 95.31 812 SER A CA 1
ATOM 6432 C C . SER A 1 812 ? -25.888 -0.367 34.156 1.00 95.31 812 SER A C 1
ATOM 6434 O O . SER A 1 812 ? -26.832 0.139 33.550 1.00 95.31 812 SER A O 1
ATOM 6436 N N . LEU A 1 813 ? -24.881 0.349 34.651 1.00 94.31 813 LEU A N 1
ATOM 6437 C CA . LEU A 1 813 ? -24.776 1.803 34.578 1.00 94.31 813 LEU A CA 1
ATOM 6438 C C . LEU A 1 813 ? -23.782 2.209 33.477 1.00 94.31 813 LEU A C 1
ATOM 6440 O O . LEU A 1 813 ? -22.621 1.802 33.513 1.00 94.31 813 LEU A O 1
ATOM 6444 N N . ASP A 1 814 ? -24.226 3.033 32.519 1.00 91.00 814 ASP A N 1
ATOM 6445 C CA . ASP A 1 814 ? -23.384 3.609 31.450 1.00 91.00 814 ASP A CA 1
ATOM 6446 C C . ASP A 1 814 ? -23.072 5.074 31.777 1.00 91.00 814 ASP A C 1
ATOM 6448 O O . ASP A 1 814 ? -23.975 5.850 32.094 1.00 91.00 814 ASP A O 1
ATOM 6452 N N . GLN A 1 815 ? -21.806 5.487 31.678 1.00 90.88 815 GLN A N 1
ATOM 6453 C CA . GLN A 1 815 ? -21.434 6.890 31.878 1.00 90.88 815 GLN A CA 1
ATOM 6454 C C . GLN A 1 815 ? -21.422 7.666 30.555 1.00 90.88 815 GLN A C 1
ATOM 6456 O O . GLN A 1 815 ? -20.860 7.249 29.536 1.00 90.88 815 GLN A O 1
ATOM 6461 N N . GLU A 1 816 ? -21.956 8.884 30.563 1.00 87.62 816 GLU A N 1
ATOM 6462 C CA . GLU A 1 816 ? -21.901 9.772 29.411 1.00 87.62 816 GLU A CA 1
ATOM 6463 C C . GLU A 1 816 ? -20.463 10.256 29.176 1.00 87.62 816 GLU A C 1
ATOM 6465 O O . GLU A 1 816 ? -19.969 11.154 29.850 1.00 87.62 816 GLU A O 1
ATOM 6470 N N . LYS A 1 817 ? -19.791 9.696 28.162 1.00 84.62 817 LYS A N 1
ATOM 6471 C CA . LYS A 1 817 ? -18.451 10.141 27.733 1.00 84.62 817 LYS A CA 1
ATOM 6472 C C . LYS A 1 817 ? -17.404 10.086 28.866 1.00 84.62 817 LYS A C 1
ATOM 6474 O O . LYS A 1 817 ? -16.497 10.908 28.854 1.00 84.62 817 LYS A O 1
ATOM 6479 N N . ALA A 1 818 ? -17.480 9.091 29.756 1.00 88.38 818 ALA A N 1
ATOM 6480 C CA . ALA A 1 818 ? -16.583 8.810 30.893 1.00 88.38 818 ALA A CA 1
ATOM 6481 C C . ALA A 1 818 ? -15.210 9.523 30.871 1.00 88.38 818 ALA A C 1
ATOM 6483 O O . ALA A 1 818 ? -14.961 10.473 31.604 1.00 88.38 818 ALA A O 1
ATOM 6484 N N . PHE A 1 819 ? -14.330 9.111 29.957 1.00 90.62 819 PHE A N 1
ATOM 6485 C CA . PHE A 1 819 ? -12.962 9.632 29.838 1.00 90.62 819 PHE A CA 1
ATOM 6486 C C . PHE A 1 819 ? -12.892 11.129 29.491 1.00 90.62 819 PHE A C 1
ATOM 6488 O O . PHE A 1 819 ? -11.952 11.801 29.894 1.00 90.62 819 PHE A O 1
ATOM 6495 N N . ASP A 1 820 ? -13.843 11.655 28.717 1.00 89.88 820 ASP A N 1
ATOM 6496 C CA . ASP A 1 820 ? -13.830 13.052 28.263 1.00 89.88 820 ASP A CA 1
ATOM 6497 C C . ASP A 1 820 ? -14.299 14.024 29.364 1.00 89.88 820 ASP A C 1
ATOM 6499 O O . ASP A 1 820 ? -14.046 15.222 29.261 1.00 89.88 820 ASP A O 1
ATOM 6503 N N . ARG A 1 821 ? -14.968 13.515 30.410 1.00 91.69 821 ARG A N 1
ATOM 6504 C CA . ARG A 1 821 ? -15.573 14.316 31.485 1.00 91.69 821 ARG A CA 1
ATOM 6505 C C . ARG A 1 821 ? -14.773 14.381 32.785 1.00 91.69 821 ARG A C 1
ATOM 6507 O O . ARG A 1 821 ? -15.135 15.176 33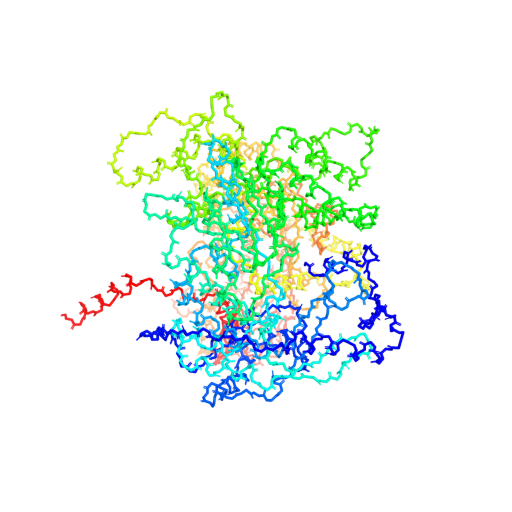.640 1.00 91.69 821 ARG A O 1
ATOM 6514 N N . VAL A 1 822 ? -13.707 13.591 32.923 1.00 93.75 822 VAL A N 1
ATOM 6515 C CA . VAL A 1 822 ? -12.892 13.532 34.150 1.00 93.75 822 VAL A CA 1
ATOM 6516 C C . VAL A 1 822 ? -12.392 14.920 34.543 1.00 93.75 822 VAL A C 1
ATOM 6518 O O . VAL A 1 822 ? -11.559 15.487 33.833 1.00 93.75 822 VAL A O 1
ATOM 6521 N N . ASP A 1 823 ? -12.863 15.451 35.666 1.00 95.38 823 ASP A N 1
ATOM 6522 C CA . ASP A 1 823 ? -12.350 16.707 36.200 1.00 95.38 823 ASP A CA 1
ATOM 6523 C C . ASP A 1 823 ? -10.908 16.549 36.713 1.00 95.38 823 ASP A C 1
ATOM 6525 O O . ASP A 1 823 ? -10.574 15.590 37.416 1.00 95.38 823 ASP A O 1
ATOM 6529 N N . TRP A 1 824 ? -10.027 17.478 36.336 1.00 95.50 824 TRP A N 1
ATOM 6530 C CA . TRP A 1 824 ? -8.610 17.391 36.695 1.00 95.50 824 TRP A CA 1
ATOM 6531 C C . TRP A 1 824 ? -8.353 17.730 38.164 1.00 95.50 824 TRP A C 1
ATOM 6533 O O . TRP A 1 824 ? -7.467 17.127 38.767 1.00 95.50 824 TRP A O 1
ATOM 6543 N N . GLY A 1 825 ? -9.138 18.638 38.753 1.00 94.69 825 GLY A N 1
ATOM 6544 C CA . GLY A 1 825 ? -9.059 18.953 40.179 1.00 94.69 825 GLY A CA 1
ATOM 6545 C C . GLY A 1 825 ? -9.484 17.759 41.029 1.00 94.69 825 GLY A C 1
ATOM 6546 O O . GLY A 1 825 ? -8.766 17.358 41.944 1.00 94.69 825 GLY A O 1
ATOM 6547 N N . PHE A 1 826 ? -10.597 17.120 40.668 1.00 95.88 826 PHE A N 1
ATOM 6548 C CA . PHE A 1 826 ? -11.063 15.891 41.303 1.00 95.88 826 PHE A CA 1
ATOM 6549 C C . PHE A 1 826 ? -10.055 14.745 41.177 1.00 95.88 826 PHE A C 1
ATOM 6551 O O . PHE A 1 826 ? -9.735 14.092 42.172 1.00 95.88 826 PHE A O 1
ATOM 6558 N N . MET A 1 827 ? -9.498 14.537 39.979 1.00 96.56 827 MET A N 1
ATOM 6559 C CA . MET A 1 827 ? -8.445 13.546 39.742 1.00 96.56 827 MET A CA 1
ATOM 6560 C C . MET A 1 827 ? -7.220 13.805 40.627 1.00 96.56 827 MET A C 1
ATOM 6562 O O . MET A 1 827 ? -6.726 12.882 41.270 1.00 96.56 827 MET A O 1
ATOM 6566 N N . ARG A 1 828 ? -6.761 15.057 40.718 1.00 96.00 828 ARG A N 1
ATOM 6567 C CA . ARG A 1 828 ? -5.620 15.440 41.557 1.00 96.00 828 ARG A CA 1
ATOM 6568 C C . ARG A 1 828 ? -5.881 15.184 43.042 1.00 96.00 828 ARG A C 1
ATOM 6570 O O . ARG A 1 828 ? -5.046 14.572 43.703 1.00 96.00 828 ARG A O 1
ATOM 6577 N N . SER A 1 829 ? -7.042 15.583 43.562 1.00 95.94 829 SER A N 1
ATOM 6578 C CA . SER A 1 829 ? -7.417 15.316 44.960 1.00 95.94 829 SER A CA 1
ATOM 6579 C C . SER A 1 829 ? -7.585 13.825 45.254 1.00 95.94 829 SER A C 1
ATOM 6581 O O . SER A 1 829 ? -7.271 13.388 46.356 1.00 95.94 829 SER A O 1
ATOM 6583 N N . THR A 1 830 ? -8.030 13.037 44.271 1.00 96.50 830 THR A N 1
ATOM 6584 C CA . THR A 1 830 ? -8.105 11.573 44.389 1.00 96.50 830 THR A CA 1
ATOM 6585 C C . THR A 1 830 ? -6.711 10.973 44.561 1.00 96.50 830 THR A C 1
ATOM 6587 O O . THR A 1 830 ? -6.490 10.205 45.491 1.00 96.50 830 THR A O 1
ATOM 6590 N N . LEU A 1 831 ? -5.742 11.369 43.726 1.00 96.38 831 LEU A N 1
ATOM 6591 C CA . LEU A 1 831 ? -4.355 10.902 43.851 1.00 96.38 831 LEU A CA 1
ATOM 6592 C C . LEU A 1 831 ? -3.738 11.281 45.207 1.00 96.38 831 LEU A C 1
ATOM 6594 O O . LEU A 1 831 ? -3.074 10.454 45.829 1.00 96.38 831 LEU A O 1
ATOM 6598 N N . LEU A 1 832 ? -4.001 12.500 45.689 1.00 95.00 832 LEU A N 1
ATOM 6599 C CA . LEU A 1 832 ? -3.566 12.944 47.018 1.00 95.00 832 LEU A CA 1
ATOM 6600 C C . LEU A 1 832 ? -4.170 12.080 48.134 1.00 95.00 832 LEU A C 1
ATOM 6602 O O . LEU A 1 832 ? -3.438 11.591 48.990 1.00 95.00 832 LEU A O 1
ATOM 6606 N N . ALA A 1 833 ? -5.486 11.852 48.110 1.00 94.81 833 ALA A N 1
ATOM 6607 C CA . ALA A 1 833 ? -6.178 11.042 49.115 1.00 94.81 833 ALA A CA 1
ATOM 6608 C C . ALA A 1 833 ? -5.727 9.568 49.109 1.00 94.81 833 ALA A C 1
ATOM 6610 O O . ALA A 1 833 ? -5.683 8.923 50.154 1.00 94.81 833 ALA A O 1
ATOM 6611 N N . MET A 1 834 ? -5.333 9.043 47.946 1.00 94.81 834 MET A N 1
ATOM 6612 C CA . MET A 1 834 ? -4.786 7.689 47.803 1.00 94.81 834 MET A CA 1
ATOM 6613 C C . MET A 1 834 ? -3.309 7.574 48.215 1.00 94.81 834 MET A C 1
ATOM 6615 O O . MET A 1 834 ? -2.760 6.474 48.192 1.00 94.81 834 MET A O 1
ATOM 6619 N N . GLY A 1 835 ? -2.658 8.670 48.619 1.00 93.81 835 GLY A N 1
ATOM 6620 C CA . GLY A 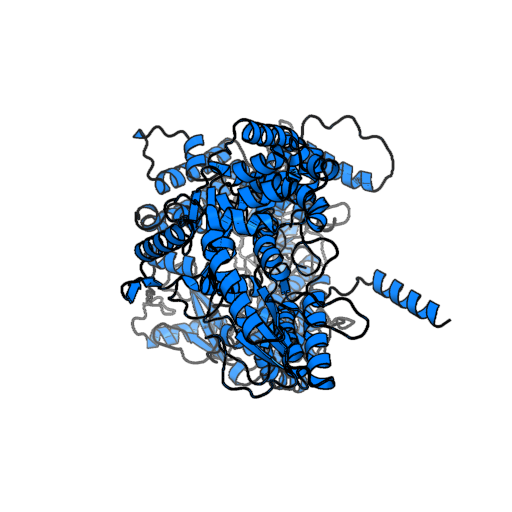1 835 ? -1.292 8.658 49.152 1.00 93.81 835 GLY A CA 1
ATOM 6621 C C . GLY A 1 835 ? -0.182 8.664 48.101 1.00 93.81 835 GLY A C 1
ATOM 6622 O O . GLY A 1 835 ? 0.948 8.299 48.418 1.00 93.81 835 GLY A O 1
ATOM 6623 N N . PHE A 1 836 ? -0.468 9.065 46.857 1.00 95.06 836 PHE A N 1
ATOM 6624 C CA . PHE A 1 836 ? 0.590 9.280 45.866 1.00 95.06 836 PHE A CA 1
ATOM 6625 C C . PHE A 1 836 ? 1.469 10.472 46.257 1.00 95.06 836 PHE A C 1
ATOM 6627 O O . PHE A 1 836 ? 0.982 11.491 46.750 1.00 95.06 836 PHE A O 1
ATOM 6634 N N . GLY A 1 837 ? 2.774 10.345 46.020 1.00 93.94 837 GLY A N 1
ATOM 6635 C CA . GLY A 1 837 ? 3.741 11.376 46.367 1.00 93.94 837 GLY A CA 1
ATOM 6636 C C . GLY A 1 837 ? 3.700 12.613 45.451 1.00 93.94 837 GLY A C 1
ATOM 6637 O O . GLY A 1 837 ? 3.063 12.616 44.386 1.00 93.94 837 GLY A O 1
ATOM 6638 N N . PRO A 1 838 ? 4.366 13.704 45.873 1.00 94.19 838 PRO A N 1
ATOM 6639 C CA . PRO A 1 838 ? 4.339 14.983 45.170 1.00 94.19 838 PRO A CA 1
ATOM 6640 C C . PRO A 1 838 ? 4.980 14.925 43.777 1.00 94.19 838 PRO A C 1
ATOM 6642 O O . PRO A 1 838 ? 4.517 15.632 42.876 1.00 94.19 838 PRO A O 1
ATOM 6645 N N . SER A 1 839 ? 6.010 14.100 43.558 1.00 94.94 839 SER A N 1
ATOM 6646 C CA . SER A 1 839 ? 6.653 13.971 42.246 1.00 94.94 839 SER A CA 1
ATOM 6647 C C . SER A 1 839 ? 5.736 13.275 41.246 1.00 94.94 839 SER A C 1
ATOM 6649 O O . SER A 1 839 ? 5.579 13.777 40.130 1.00 94.94 839 SER A O 1
ATOM 6651 N N . PHE A 1 840 ? 5.076 12.181 41.638 1.00 96.12 840 PHE A N 1
ATOM 6652 C CA . PHE A 1 840 ? 4.115 11.492 40.778 1.00 96.12 840 PHE A CA 1
ATOM 6653 C C . PHE A 1 840 ? 2.968 12.421 40.363 1.00 96.12 840 PHE A C 1
ATOM 6655 O O . PHE A 1 840 ? 2.636 12.523 39.179 1.00 96.12 840 PHE A O 1
ATOM 6662 N N . ILE A 1 841 ? 2.397 13.153 41.324 1.00 96.69 841 ILE A N 1
ATOM 6663 C CA . ILE A 1 841 ? 1.321 14.117 41.059 1.00 96.69 841 ILE A CA 1
ATOM 6664 C C . ILE A 1 841 ? 1.813 15.236 40.137 1.00 96.69 841 ILE A C 1
ATOM 6666 O O . ILE A 1 841 ? 1.119 15.584 39.186 1.00 96.69 841 ILE A O 1
ATOM 6670 N N . SER A 1 842 ? 3.033 15.736 40.337 1.00 96.81 842 SER A N 1
ATOM 6671 C CA . SER A 1 842 ? 3.623 16.762 39.468 1.00 96.81 842 SER A CA 1
ATOM 6672 C C . SER A 1 842 ? 3.824 16.269 38.029 1.00 96.81 842 SER A C 1
ATOM 6674 O O . SER A 1 842 ? 3.618 17.028 37.083 1.00 96.81 842 SER A O 1
ATOM 6676 N N . TRP A 1 843 ? 4.160 14.989 37.826 1.00 97.50 843 TRP A N 1
ATOM 6677 C CA . TRP A 1 843 ? 4.208 14.383 36.490 1.00 97.50 843 TRP A CA 1
ATOM 6678 C C . TRP A 1 843 ? 2.823 14.311 35.847 1.00 97.50 843 TRP A C 1
ATOM 6680 O O . TRP A 1 843 ? 2.682 14.593 34.654 1.00 97.50 843 TRP A O 1
ATOM 6690 N N . VAL A 1 844 ? 1.793 13.953 36.620 1.00 97.06 844 VAL A N 1
ATOM 6691 C CA . VAL A 1 844 ? 0.404 13.976 36.147 1.00 97.06 844 VAL A CA 1
ATOM 6692 C C . VAL A 1 844 ? 0.012 15.402 35.758 1.00 97.06 844 VAL A C 1
ATOM 6694 O O . VAL A 1 844 ? -0.400 15.613 34.618 1.00 97.06 844 VAL A O 1
ATOM 6697 N N . ASP A 1 845 ? 0.218 16.382 36.640 1.00 96.38 845 ASP A N 1
ATOM 6698 C CA . ASP A 1 845 ? -0.091 17.797 36.404 1.00 96.38 845 ASP A CA 1
ATOM 6699 C C . ASP A 1 845 ? 0.625 18.320 35.145 1.00 96.38 845 ASP A C 1
ATOM 6701 O O . ASP A 1 845 ? -0.001 18.939 34.280 1.00 96.38 845 ASP A O 1
ATOM 6705 N N . LEU A 1 846 ? 1.905 17.975 34.955 1.00 96.56 846 LEU A N 1
ATOM 6706 C CA . LEU A 1 846 ? 2.683 18.312 33.758 1.00 96.56 846 LEU A CA 1
ATOM 6707 C C . LEU A 1 846 ? 2.002 17.847 32.458 1.00 96.56 846 LEU A C 1
ATOM 6709 O O . LEU A 1 846 ? 1.997 18.575 31.4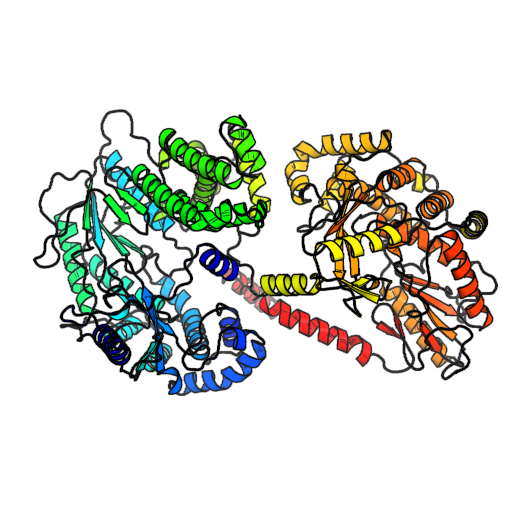61 1.00 96.56 846 LEU A O 1
ATOM 6713 N N . PHE A 1 847 ? 1.418 16.644 32.445 1.00 96.44 847 PHE A N 1
ATOM 6714 C CA . PHE A 1 847 ? 0.776 16.075 31.257 1.00 96.44 847 PHE A CA 1
ATOM 6715 C C . PHE A 1 847 ? -0.554 16.735 30.876 1.00 96.44 847 PHE A C 1
ATOM 6717 O O . PHE A 1 847 ? -0.995 16.542 29.735 1.00 96.44 847 PHE A O 1
ATOM 6724 N N . TYR A 1 848 ? -1.168 17.489 31.792 1.00 94.69 848 TYR A N 1
ATOM 6725 C CA . TYR A 1 848 ? -2.426 18.214 31.590 1.00 94.69 848 TYR A CA 1
ATOM 6726 C C . TYR A 1 848 ? -2.251 19.744 31.622 1.00 94.69 848 TYR A C 1
ATOM 6728 O O . TYR A 1 848 ? -3.146 20.480 31.210 1.00 94.69 848 TYR A O 1
ATOM 6736 N N . ASN A 1 849 ? -1.071 20.249 31.988 1.00 94.50 849 ASN A N 1
ATOM 6737 C CA . ASN A 1 849 ? -0.789 21.679 32.024 1.00 94.50 849 ASN A CA 1
ATOM 6738 C C . ASN A 1 849 ? -0.757 22.314 30.615 1.00 94.50 849 ASN A C 1
ATOM 6740 O O . ASN A 1 849 ? 0.020 21.915 29.742 1.00 94.50 849 ASN A O 1
ATOM 6744 N N . ARG A 1 850 ? -1.584 23.350 30.394 1.00 93.44 850 ARG A N 1
ATOM 6745 C CA . ARG A 1 850 ? -1.667 24.146 29.144 1.00 93.44 850 ARG A CA 1
ATOM 6746 C C . ARG A 1 850 ? -1.780 23.298 27.867 1.00 93.44 850 ARG A C 1
ATOM 6748 O O . ARG A 1 850 ? -1.251 23.667 26.809 1.00 93.44 850 ARG A O 1
ATOM 6755 N N . VAL A 1 851 ? -2.450 22.150 27.948 1.00 94.50 851 VAL A N 1
ATOM 6756 C CA . VAL A 1 851 ? -2.631 21.267 26.793 1.00 94.50 851 VAL A CA 1
ATOM 6757 C C . VAL A 1 851 ? -3.639 21.842 25.805 1.00 94.50 851 VAL A C 1
ATOM 6759 O O . VAL A 1 851 ? -4.648 22.450 26.162 1.00 94.50 851 VAL A O 1
ATOM 6762 N N . GLN A 1 852 ? -3.363 21.607 24.527 1.00 95.38 852 GLN A N 1
ATOM 6763 C CA . GLN A 1 852 ? -4.207 22.043 23.423 1.00 95.38 852 GLN A CA 1
ATOM 6764 C C . GLN A 1 852 ? -4.530 20.863 22.522 1.00 95.38 852 GLN A C 1
ATOM 6766 O O . GLN A 1 852 ? -3.678 20.002 22.280 1.00 95.38 852 GLN A O 1
ATOM 6771 N N . SER A 1 853 ? -5.741 20.842 21.975 1.00 95.31 853 SER A N 1
ATOM 6772 C CA . SER A 1 853 ? -6.090 19.892 20.922 1.00 95.31 853 SER A CA 1
ATOM 6773 C C . SER A 1 853 ? -6.744 20.581 19.737 1.00 95.31 853 SER A C 1
ATOM 6775 O O . SER A 1 853 ? -7.304 21.668 19.842 1.00 95.31 853 SER A O 1
ATOM 6777 N N . THR A 1 854 ? -6.631 19.939 18.585 1.00 94.38 854 THR A N 1
ATOM 6778 C CA . THR A 1 854 ? -7.371 20.267 17.365 1.00 94.38 854 THR A CA 1
ATOM 6779 C C . THR A 1 854 ? -8.142 19.030 16.923 1.00 94.38 854 THR A C 1
ATOM 6781 O O . THR A 1 854 ? -7.693 17.912 17.181 1.00 94.38 854 THR A O 1
ATOM 6784 N N . VAL A 1 855 ? -9.292 19.200 16.275 1.00 94.62 855 VAL A N 1
ATOM 6785 C CA . VAL A 1 855 ? -10.057 18.085 15.707 1.00 94.62 855 VAL A CA 1
ATOM 6786 C C . VAL A 1 855 ? -9.670 17.907 14.242 1.00 94.62 855 VAL A C 1
ATOM 6788 O O . VAL A 1 855 ? -9.638 18.867 13.477 1.00 94.62 855 VAL A O 1
ATOM 6791 N N . ASN A 1 856 ? -9.384 16.670 13.843 1.00 89.06 856 ASN A N 1
ATOM 6792 C CA . ASN A 1 856 ? -9.211 16.289 12.449 1.00 89.06 856 ASN A CA 1
ATOM 6793 C C . ASN A 1 856 ? -10.560 15.873 11.854 1.00 89.06 856 ASN A C 1
ATOM 6795 O O . ASN A 1 856 ? -11.079 14.797 12.158 1.00 89.06 856 ASN A O 1
ATOM 6799 N N . VAL A 1 857 ? -11.095 16.721 10.981 1.00 85.94 857 VAL A N 1
ATOM 6800 C CA . VAL A 1 857 ? -12.370 16.538 10.288 1.00 85.94 857 VAL A CA 1
ATOM 6801 C C . VAL A 1 857 ? -12.084 16.271 8.817 1.00 85.94 857 VAL A C 1
ATOM 6803 O O . VAL A 1 857 ? -11.714 17.173 8.070 1.00 85.94 857 VAL A O 1
ATOM 6806 N N . ASN A 1 858 ? -12.217 15.016 8.383 1.00 81.25 858 ASN A N 1
ATOM 6807 C CA . ASN A 1 858 ? -11.993 14.600 6.990 1.00 81.25 858 ASN A CA 1
ATOM 6808 C C . ASN A 1 858 ? -10.624 15.026 6.401 1.00 81.25 858 ASN A C 1
ATOM 6810 O O . ASN A 1 858 ? -10.498 15.227 5.194 1.00 81.25 858 ASN A O 1
ATOM 6814 N N . GLY A 1 859 ? -9.589 15.170 7.238 1.00 73.69 859 GLY A N 1
ATOM 6815 C CA . GLY A 1 859 ? -8.256 15.629 6.832 1.00 73.69 859 GLY A CA 1
ATOM 6816 C C . GLY A 1 859 ? -8.004 17.132 7.006 1.00 73.69 859 GLY A C 1
ATOM 6817 O O . GLY A 1 859 ? -6.883 17.576 6.749 1.00 73.69 859 GLY A O 1
ATOM 6818 N N . TYR A 1 860 ? -9.000 17.903 7.450 1.00 80.56 860 TYR A N 1
ATOM 6819 C CA . TYR A 1 860 ? -8.867 19.308 7.833 1.00 80.56 860 TYR A CA 1
ATOM 6820 C C . TYR A 1 860 ? -8.702 19.418 9.349 1.00 80.56 860 TYR A C 1
ATOM 6822 O O . TYR A 1 860 ? -9.478 18.842 10.106 1.00 80.56 860 TYR A O 1
ATOM 6830 N N . LEU A 1 861 ? -7.689 20.157 9.797 1.00 86.62 861 LEU A N 1
ATOM 6831 C CA . LEU A 1 861 ? -7.506 20.452 11.215 1.00 86.62 861 LEU A CA 1
ATOM 6832 C C . LEU A 1 861 ? -8.265 21.728 11.565 1.00 86.62 861 LEU A C 1
ATOM 6834 O O . LEU A 1 861 ? -8.115 22.745 10.885 1.00 86.62 861 LEU A O 1
ATOM 6838 N N . THR A 1 862 ? -9.046 21.691 12.640 1.00 93.06 862 THR A N 1
ATOM 6839 C CA . THR A 1 862 ? -9.628 22.903 13.221 1.00 93.06 862 THR A CA 1
ATOM 6840 C C . THR A 1 862 ? -8.529 23.776 13.831 1.00 93.06 862 THR A C 1
ATOM 6842 O O . THR A 1 862 ? -7.394 23.335 14.041 1.00 93.06 862 THR A O 1
ATOM 6845 N N . PHE A 1 863 ? -8.858 25.002 14.234 1.00 90.06 863 PHE A N 1
ATOM 6846 C CA . PHE A 1 863 ? -7.978 25.720 15.157 1.00 90.06 863 PHE A CA 1
ATOM 6847 C C . PHE A 1 863 ? -7.803 24.921 16.462 1.00 90.06 863 PHE A C 1
ATOM 6849 O O . PHE A 1 863 ? -8.634 24.066 16.806 1.00 90.06 863 PHE A O 1
ATOM 6856 N N . PHE A 1 864 ? -6.732 25.208 17.201 1.00 93.88 864 PHE A N 1
ATOM 6857 C CA . PHE A 1 864 ? -6.522 24.632 18.527 1.00 93.88 864 PHE A CA 1
ATOM 6858 C C . PHE A 1 864 ? -7.501 25.231 19.543 1.00 93.88 864 PHE A C 1
ATOM 6860 O O . PHE A 1 864 ? -7.921 26.384 19.412 1.00 93.88 864 PHE A O 1
ATOM 6867 N N . PHE A 1 865 ? -7.880 24.439 20.535 1.00 95.81 865 PHE A N 1
ATOM 6868 C CA . PHE A 1 865 ? -8.612 24.873 21.720 1.00 95.81 865 PHE A CA 1
ATOM 6869 C C . PHE A 1 865 ? -7.955 24.267 22.964 1.00 95.81 865 PHE A C 1
ATOM 6871 O O . PHE A 1 865 ? -7.276 23.236 22.878 1.00 95.81 865 PHE A O 1
ATOM 6878 N N . ASN A 1 866 ? -8.100 24.952 24.095 1.00 95.00 866 ASN A N 1
ATOM 6879 C CA . ASN A 1 866 ? -7.565 24.501 25.374 1.00 95.00 866 ASN A CA 1
ATOM 6880 C C . ASN A 1 866 ? -8.508 23.459 25.978 1.00 95.00 866 ASN A C 1
ATOM 6882 O O . ASN A 1 866 ? -9.718 23.531 25.778 1.00 95.00 866 ASN A O 1
ATOM 6886 N N . LEU A 1 867 ? -7.944 22.499 26.703 1.00 94.94 867 LEU A N 1
ATOM 6887 C CA . LEU A 1 867 ? -8.722 21.555 27.497 1.00 94.94 867 LEU A CA 1
ATOM 6888 C C . LEU A 1 867 ? -8.583 21.963 28.964 1.00 94.94 867 LEU A C 1
ATOM 6890 O O . LEU A 1 867 ? -7.519 22.441 29.360 1.00 94.94 867 LEU A O 1
ATOM 6894 N N . SER A 1 868 ? -9.639 21.768 29.746 1.00 94.12 868 SER A N 1
ATOM 6895 C CA . SER A 1 868 ? -9.622 21.927 31.207 1.00 94.12 868 SER A CA 1
ATOM 6896 C C . SER A 1 868 ? -10.220 20.735 31.955 1.00 94.12 868 SER A C 1
ATOM 6898 O O . SER A 1 868 ? -10.166 20.697 33.179 1.00 94.12 868 SER A O 1
ATOM 6900 N N . ARG A 1 869 ? -10.749 19.741 31.233 1.00 94.31 869 ARG A N 1
ATOM 6901 C CA . ARG A 1 869 ? -11.100 18.422 31.766 1.00 94.31 869 ARG A CA 1
ATOM 6902 C C . ARG A 1 869 ? -10.853 17.318 30.740 1.00 94.31 869 ARG A C 1
ATOM 6904 O O . ARG A 1 869 ? -10.567 17.578 29.569 1.00 94.31 869 ARG A O 1
ATOM 6911 N N . GLY A 1 870 ? -11.020 16.081 31.188 1.00 93.25 870 GLY A N 1
ATOM 6912 C CA . GLY A 1 870 ? -10.940 14.863 30.398 1.00 93.25 870 GLY A CA 1
ATOM 6913 C C . GLY A 1 870 ? -9.529 14.285 30.335 1.00 93.25 870 GLY A C 1
ATOM 6914 O O . GLY A 1 870 ? -8.529 14.997 30.221 1.00 93.25 870 GLY A O 1
ATOM 6915 N N . VAL A 1 871 ? -9.439 12.959 30.372 1.00 93.44 871 VAL A N 1
ATOM 6916 C CA . VAL A 1 871 ? -8.186 12.230 30.176 1.00 93.44 871 VAL A CA 1
ATOM 6917 C C . VAL A 1 871 ? -7.947 11.971 28.682 1.00 93.44 871 VAL A C 1
ATOM 6919 O O . VAL A 1 871 ? -8.862 11.663 27.911 1.00 93.44 871 VAL A O 1
ATOM 6922 N N . ARG A 1 872 ? -6.700 12.106 28.216 1.00 90.00 872 ARG A N 1
ATOM 6923 C CA . ARG A 1 872 ? -6.385 12.074 26.776 1.00 90.00 872 ARG A CA 1
ATOM 6924 C C . ARG A 1 872 ? -6.408 10.635 26.241 1.00 90.00 872 ARG A C 1
ATOM 6926 O O . ARG A 1 872 ? -5.467 9.871 26.438 1.00 90.00 872 ARG A O 1
ATOM 6933 N N . LYS A 1 873 ? -7.450 10.268 25.484 1.00 86.06 873 LYS A N 1
ATOM 6934 C CA . LYS A 1 873 ? -7.621 8.938 24.855 1.00 86.06 873 LYS A CA 1
ATOM 6935 C C . LYS A 1 873 ? -6.514 8.616 23.845 1.00 86.06 873 LYS A C 1
ATOM 6937 O O . LYS A 1 873 ? -6.626 8.951 22.671 1.00 86.06 873 LYS A O 1
ATOM 6942 N N . GLY A 1 874 ? -5.458 7.948 24.298 1.00 86.25 874 GLY A N 1
ATOM 6943 C CA . GLY A 1 874 ? -4.236 7.687 23.525 1.00 86.25 874 GLY A CA 1
ATOM 6944 C C . GLY A 1 874 ? -2.955 7.900 24.337 1.00 86.25 874 GLY A C 1
ATOM 6945 O O . GLY A 1 874 ? -1.889 7.440 23.927 1.00 86.25 874 GLY A O 1
ATOM 6946 N N . CYS A 1 875 ? -3.065 8.551 25.498 1.00 93.00 875 CYS A N 1
ATOM 6947 C CA . CYS A 1 875 ? -2.036 8.576 26.527 1.00 93.00 875 CYS A CA 1
ATOM 6948 C C . CYS A 1 875 ? -2.007 7.227 27.282 1.00 93.00 875 CYS A C 1
ATOM 6950 O O . CYS A 1 875 ? -3.063 6.761 27.713 1.00 93.00 875 CYS A O 1
ATOM 6952 N N . PRO A 1 876 ? -0.830 6.597 27.456 1.00 93.88 876 PRO A N 1
ATOM 6953 C CA . PRO A 1 876 ? -0.663 5.355 28.216 1.00 93.88 876 PRO A CA 1
ATOM 6954 C C . PRO A 1 876 ? -1.101 5.426 29.685 1.00 93.88 876 PRO A C 1
ATOM 6956 O O . PRO A 1 876 ? -1.533 4.414 30.222 1.00 93.88 876 PRO A O 1
ATOM 6959 N N . LEU A 1 877 ? -1.007 6.601 30.314 1.00 96.00 877 LEU A N 1
ATOM 6960 C CA . LEU A 1 877 ? -1.341 6.806 31.728 1.00 96.00 877 LEU A CA 1
ATOM 6961 C C . LEU A 1 877 ? -2.846 7.020 31.964 1.00 96.00 877 LEU A C 1
ATOM 6963 O O . LEU A 1 877 ? -3.382 6.637 32.999 1.00 96.00 877 LEU A O 1
ATOM 6967 N N . SER A 1 878 ? -3.549 7.601 30.989 1.00 95.50 878 SER A N 1
ATOM 6968 C CA . SER A 1 878 ? -4.952 8.013 31.128 1.00 95.50 878 SER A CA 1
ATOM 6969 C C . SER A 1 878 ? -5.935 6.913 31.562 1.00 95.50 878 SER A C 1
ATOM 6971 O O . SER A 1 878 ? -6.776 7.218 32.403 1.00 95.50 878 SER A O 1
ATOM 6973 N N . PRO A 1 879 ? -5.880 5.665 31.049 1.00 94.06 879 PRO A N 1
ATOM 6974 C CA . PRO A 1 879 ? -6.787 4.610 31.506 1.00 94.06 879 PRO A CA 1
ATOM 6975 C C . PRO A 1 879 ? -6.627 4.282 32.994 1.00 94.06 879 PRO A C 1
ATOM 6977 O O . PRO A 1 879 ? -7.620 4.051 33.670 1.00 94.06 879 PRO A O 1
ATOM 6980 N N . LEU A 1 880 ? -5.392 4.303 33.504 1.00 95.81 880 LEU A N 1
ATOM 6981 C CA . LEU A 1 880 ? -5.097 3.998 34.905 1.00 95.81 880 LEU A CA 1
ATOM 6982 C C . LEU A 1 880 ? -5.586 5.118 35.826 1.00 95.81 880 LEU A C 1
ATOM 6984 O O . LEU A 1 880 ? -6.198 4.850 36.852 1.00 95.81 880 LEU A O 1
ATOM 6988 N N . LEU A 1 881 ? -5.397 6.376 35.415 1.00 96.50 881 LEU A N 1
ATOM 6989 C CA . LEU A 1 881 ? -5.943 7.528 36.140 1.00 96.50 881 LEU A CA 1
ATOM 6990 C C . LEU A 1 881 ? -7.472 7.484 36.209 1.00 96.50 881 LEU A C 1
ATOM 6992 O O . LEU A 1 881 ? -8.044 7.777 37.253 1.00 96.50 881 LEU A O 1
ATOM 6996 N N . TYR A 1 882 ? -8.137 7.085 35.119 1.00 95.94 882 TYR A N 1
ATOM 6997 C CA . TYR A 1 882 ? -9.590 6.919 35.126 1.00 95.94 882 TYR A CA 1
ATOM 6998 C C . TYR A 1 882 ? -10.039 5.836 36.114 1.00 95.94 882 TYR A C 1
ATOM 7000 O O . TYR A 1 882 ? -11.001 6.046 36.844 1.00 95.94 882 TYR A O 1
ATOM 7008 N N . VAL A 1 883 ? -9.329 4.704 36.172 1.00 95.25 883 VAL A N 1
ATOM 7009 C CA . VAL A 1 883 ? -9.618 3.624 37.129 1.00 95.25 883 VAL A CA 1
ATOM 7010 C C . VAL A 1 883 ? -9.529 4.123 38.575 1.00 95.25 883 VAL A C 1
ATOM 7012 O O . VAL A 1 883 ? -10.445 3.866 39.349 1.00 95.25 883 VAL A O 1
ATOM 7015 N N . LEU A 1 884 ? -8.498 4.901 38.924 1.00 95.50 884 LEU A N 1
ATOM 7016 C CA . LEU A 1 884 ? -8.369 5.499 40.262 1.00 95.50 884 LEU A CA 1
ATOM 7017 C C . LEU A 1 884 ? -9.514 6.476 40.580 1.00 95.50 884 LEU A C 1
ATOM 7019 O O . LEU A 1 884 ? -10.052 6.464 41.680 1.00 95.50 884 LEU A O 1
ATOM 7023 N N . VAL A 1 885 ? -9.927 7.294 39.607 1.00 95.44 885 VAL A N 1
ATOM 7024 C CA . VAL A 1 885 ? -11.074 8.209 39.759 1.00 95.44 885 VAL A CA 1
ATOM 7025 C C . VAL A 1 885 ? -12.388 7.441 39.940 1.00 95.44 885 VAL A C 1
ATOM 7027 O O . VAL A 1 885 ? -13.208 7.812 40.777 1.00 95.44 885 VAL A O 1
ATOM 7030 N N . SER A 1 886 ? -12.588 6.360 39.182 1.00 94.88 886 SER A N 1
ATOM 7031 C CA . SER A 1 886 ? -13.768 5.495 39.298 1.00 94.88 886 SER A CA 1
ATOM 7032 C C . SER A 1 886 ? -13.816 4.749 40.634 1.00 94.88 886 SER A C 1
ATOM 7034 O O . SER A 1 886 ? -14.904 4.494 41.147 1.00 94.88 886 SER A O 1
ATOM 7036 N N . GLU A 1 887 ? -12.665 4.436 41.233 1.00 95.50 887 GLU A N 1
ATOM 7037 C CA . GLU A 1 887 ? -12.599 3.763 42.535 1.00 95.50 887 GLU A CA 1
ATOM 7038 C C . GLU A 1 887 ? -13.262 4.586 43.649 1.00 95.50 887 GLU A C 1
ATOM 7040 O O . GLU A 1 887 ? -13.816 4.015 44.587 1.00 95.50 887 GLU A O 1
ATOM 7045 N N . VAL A 1 888 ? -13.297 5.920 43.530 1.00 96.44 888 VAL A N 1
ATOM 7046 C CA . VAL A 1 888 ? -14.016 6.776 44.488 1.00 96.44 888 VAL A CA 1
ATOM 7047 C C . VAL A 1 888 ? -15.509 6.441 44.505 1.00 96.44 888 VAL A C 1
ATOM 7049 O O . VAL A 1 888 ? -16.090 6.317 45.583 1.00 96.44 888 VAL A O 1
ATOM 7052 N N . LEU A 1 889 ? -16.135 6.231 43.341 1.00 96.00 889 LEU A N 1
ATOM 7053 C CA . LEU A 1 889 ? -17.535 5.801 43.262 1.00 96.00 889 LEU A CA 1
ATOM 7054 C C . LEU A 1 889 ? -17.722 4.439 43.943 1.00 96.00 889 LEU A C 1
ATOM 7056 O O . LEU A 1 889 ? -18.627 4.277 44.760 1.00 96.00 889 LEU A O 1
ATOM 7060 N N . ALA A 1 890 ? -16.840 3.482 43.650 1.00 95.12 890 ALA A N 1
ATOM 7061 C CA . ALA A 1 890 ? -16.915 2.136 44.205 1.00 95.12 890 ALA A CA 1
ATOM 7062 C C . ALA A 1 890 ? -16.763 2.124 45.737 1.00 95.12 890 ALA A C 1
ATOM 7064 O O . ALA A 1 890 ? -17.538 1.468 46.431 1.00 95.12 890 ALA A O 1
ATOM 7065 N N . CYS A 1 891 ? -15.825 2.904 46.282 1.00 95.31 891 CYS A N 1
ATOM 7066 C CA . CYS A 1 891 ? -15.645 3.075 47.725 1.00 95.31 891 CYS A CA 1
ATOM 7067 C C . CYS A 1 891 ? -16.898 3.635 48.399 1.00 95.31 891 CYS A C 1
ATOM 7069 O O . CYS A 1 891 ? -17.314 3.118 49.432 1.00 95.31 891 CYS A O 1
ATOM 7071 N N . ASN A 1 892 ? -17.528 4.646 47.800 1.00 96.19 892 ASN A N 1
ATOM 7072 C CA . ASN A 1 892 ? -18.732 5.249 48.365 1.00 96.19 892 ASN A CA 1
ATOM 7073 C C . ASN A 1 892 ? -19.942 4.313 48.297 1.00 96.19 892 ASN A C 1
ATOM 7075 O O . ASN A 1 892 ? -20.715 4.274 49.245 1.00 96.19 892 ASN A O 1
ATOM 7079 N N . ILE A 1 893 ? -20.077 3.513 47.236 1.00 95.50 893 ILE A N 1
ATOM 7080 C CA . ILE A 1 893 ? -21.129 2.491 47.144 1.00 95.50 893 ILE A CA 1
ATOM 7081 C C . ILE A 1 893 ? -20.939 1.407 48.211 1.00 95.50 893 ILE A C 1
ATOM 7083 O O . ILE A 1 893 ? -21.901 1.033 48.871 1.00 95.50 893 ILE A O 1
ATOM 7087 N N . ARG A 1 894 ? -19.706 0.930 48.425 1.00 92.88 894 ARG A N 1
ATOM 7088 C CA . ARG A 1 894 ? -19.410 -0.096 49.443 1.00 92.88 894 ARG A CA 1
ATOM 7089 C C . ARG A 1 894 ? -19.572 0.400 50.878 1.00 92.88 894 ARG A C 1
ATOM 7091 O O . ARG A 1 894 ? -19.916 -0.388 51.748 1.00 92.88 894 ARG A O 1
ATOM 7098 N N . ALA A 1 895 ? -19.265 1.670 51.134 1.00 92.44 895 ALA A N 1
ATOM 7099 C CA . ALA A 1 895 ? -19.318 2.247 52.474 1.00 92.44 895 ALA A CA 1
ATOM 7100 C C . ALA A 1 895 ? -20.734 2.673 52.895 1.00 92.44 895 ALA A C 1
ATOM 7102 O O . ALA A 1 895 ? -20.957 2.943 54.074 1.00 92.44 895 ALA A O 1
ATOM 7103 N N . TYR A 1 896 ? -21.681 2.780 51.956 1.00 93.88 896 TYR A N 1
ATOM 7104 C CA . TYR A 1 896 ? -22.996 3.336 52.250 1.00 93.88 896 TYR A CA 1
ATOM 7105 C C . TYR A 1 896 ? -23.914 2.303 52.931 1.00 93.88 896 TYR A C 1
ATOM 7107 O O . TYR A 1 896 ? -24.240 1.294 52.306 1.00 93.88 896 TYR A O 1
ATOM 7115 N N . PRO A 1 897 ? -24.410 2.547 54.162 1.00 91.06 897 PRO A N 1
ATOM 7116 C CA . PRO A 1 897 ? -25.130 1.531 54.944 1.00 91.06 897 PRO A CA 1
ATOM 7117 C C . PRO A 1 897 ? -26.423 1.007 54.307 1.00 91.06 897 PRO A C 1
ATOM 7119 O O . PRO A 1 897 ? -26.828 -0.118 54.576 1.00 91.06 897 PRO A O 1
ATOM 7122 N N . ARG A 1 898 ? -27.078 1.817 53.465 1.00 94.12 898 ARG A N 1
ATOM 7123 C CA . ARG A 1 898 ? -28.313 1.435 52.754 1.00 94.12 898 ARG A CA 1
ATOM 7124 C C . ARG A 1 898 ? -28.055 0.531 51.544 1.00 94.12 898 ARG A C 1
ATOM 7126 O O . ARG A 1 898 ? -28.999 -0.000 50.970 1.00 94.12 898 ARG A O 1
ATOM 7133 N N . ILE A 1 899 ? -26.796 0.357 51.133 1.00 92.06 899 ILE A N 1
ATOM 7134 C CA . ILE A 1 899 ? -26.419 -0.510 50.015 1.00 92.06 899 ILE A CA 1
ATOM 7135 C C . ILE A 1 899 ? -25.850 -1.812 50.579 1.00 92.06 899 ILE A C 1
ATOM 7137 O O . ILE A 1 899 ? -24.672 -1.911 50.917 1.00 92.06 899 ILE A O 1
ATOM 7141 N N . CYS A 1 900 ? -26.698 -2.834 50.638 1.00 79.12 900 CYS A N 1
ATOM 7142 C CA . CYS A 1 900 ? -26.296 -4.181 51.025 1.00 79.12 900 CYS A CA 1
ATOM 7143 C C . CYS A 1 900 ? -26.016 -5.027 49.778 1.00 79.12 900 CYS A C 1
ATOM 7145 O O . CYS A 1 900 ? -26.839 -5.098 48.864 1.00 79.12 900 CYS A O 1
ATOM 7147 N N . GLY A 1 901 ? -24.854 -5.682 49.754 1.00 77.25 901 GLY A N 1
ATOM 7148 C CA . GLY A 1 901 ? -24.531 -6.691 48.747 1.00 77.25 901 GLY A CA 1
ATOM 7149 C C . GLY A 1 901 ? -25.300 -7.999 48.955 1.00 77.25 901 GLY A C 1
ATOM 7150 O O . GLY A 1 901 ? -26.089 -8.151 49.890 1.00 77.25 901 GLY A O 1
ATOM 7151 N N . LEU A 1 902 ? -25.056 -8.968 48.074 1.00 87.12 902 LEU A N 1
ATOM 7152 C CA . LEU A 1 902 ? -25.627 -10.307 48.199 1.00 87.12 902 LEU A CA 1
ATOM 7153 C C . LEU A 1 902 ? -24.923 -11.090 49.318 1.00 87.12 902 LEU A C 1
ATOM 7155 O O . LEU A 1 902 ? -23.711 -11.302 49.261 1.00 87.12 902 LEU A O 1
ATOM 7159 N N . ASN A 1 903 ? -25.688 -11.575 50.295 1.00 85.81 903 ASN A N 1
ATOM 7160 C CA . ASN A 1 903 ? -25.187 -12.470 51.337 1.00 85.81 903 ASN A CA 1
ATOM 7161 C C . ASN A 1 903 ? -25.313 -13.924 50.880 1.00 85.81 903 ASN A C 1
ATOM 7163 O O . ASN A 1 903 ? -26.419 -14.413 50.650 1.00 85.81 903 ASN A O 1
ATOM 7167 N N . LEU A 1 904 ? -24.176 -14.610 50.759 1.00 84.25 904 LEU A N 1
ATOM 7168 C CA . LEU A 1 904 ? -24.123 -16.033 50.439 1.00 84.25 904 LEU A CA 1
ATOM 7169 C C . LEU A 1 904 ? -23.904 -16.850 51.725 1.00 84.25 904 LEU A C 1
ATOM 7171 O O . LEU A 1 904 ? -23.095 -16.440 52.563 1.00 84.25 904 LEU A O 1
ATOM 7175 N N . PRO A 1 905 ? -24.572 -18.006 51.898 1.00 82.75 905 PRO A N 1
ATOM 7176 C CA . PRO A 1 905 ? -24.375 -18.856 53.069 1.00 82.75 905 PRO A CA 1
ATOM 7177 C C . PRO A 1 905 ? -22.900 -19.232 53.271 1.00 82.75 905 PRO A C 1
ATOM 7179 O O . PRO A 1 905 ? -22.235 -19.698 52.347 1.00 82.75 905 PRO A O 1
ATOM 7182 N N . GLY A 1 906 ? -22.379 -19.020 54.484 1.00 80.62 906 GLY A N 1
ATOM 7183 C CA . GLY A 1 906 ? -21.001 -19.373 54.852 1.00 80.62 906 GLY A CA 1
ATOM 7184 C C . GLY A 1 906 ? -19.898 -18.520 54.208 1.00 80.62 906 GLY A C 1
ATOM 7185 O O . GLY A 1 906 ? -18.723 -18.828 54.390 1.00 80.62 906 GLY A O 1
ATOM 7186 N N . CYS A 1 907 ? -20.246 -17.456 53.477 1.00 80.12 907 CYS A N 1
ATOM 7187 C CA . CYS A 1 907 ? -19.293 -16.572 52.807 1.00 80.12 907 CYS A CA 1
ATOM 7188 C C . CYS A 1 907 ? -19.435 -15.120 53.295 1.00 80.12 907 CYS A C 1
ATOM 7190 O O . CYS A 1 907 ? -20.522 -14.705 53.702 1.00 80.12 907 CYS A O 1
ATOM 7192 N N . PRO A 1 908 ? -18.370 -14.303 53.206 1.00 80.38 908 PRO A N 1
ATOM 7193 C CA . PRO A 1 908 ? -18.496 -12.857 53.345 1.00 80.38 908 PRO A CA 1
ATOM 7194 C C . PRO A 1 908 ? -19.485 -12.275 52.318 1.00 80.38 908 PRO A C 1
ATOM 7196 O O . PRO A 1 908 ? -19.603 -12.831 51.219 1.00 80.38 908 PRO A O 1
ATOM 7199 N N . PRO A 1 909 ? -20.148 -11.142 52.625 1.00 82.31 909 PRO A N 1
ATOM 7200 C CA . PRO A 1 909 ? -21.017 -10.456 51.676 1.00 82.31 909 PRO A CA 1
ATOM 7201 C C . PRO A 1 909 ? -20.300 -10.185 50.349 1.00 82.31 909 PRO A C 1
ATOM 7203 O O . PRO A 1 909 ? -19.181 -9.662 50.321 1.00 82.31 909 PRO A O 1
ATOM 7206 N N . VAL A 1 910 ? -20.949 -10.538 49.241 1.00 87.75 910 VAL A N 1
ATOM 7207 C CA . VAL A 1 910 ? -20.458 -10.238 47.893 1.00 87.75 910 VAL A CA 1
ATOM 7208 C C . VAL A 1 910 ? -20.452 -8.723 47.704 1.00 87.75 910 VAL A C 1
ATOM 7210 O O . VAL A 1 910 ? -21.391 -8.043 48.120 1.00 87.75 910 VAL A O 1
ATOM 7213 N N . SER A 1 911 ? -19.412 -8.183 47.057 1.00 90.62 911 SER A N 1
ATOM 7214 C CA . SER A 1 911 ? -19.354 -6.744 46.773 1.00 90.62 911 SER A CA 1
ATOM 7215 C C . SER A 1 911 ? -20.606 -6.308 45.994 1.00 90.62 911 SER A C 1
ATOM 7217 O O . SER A 1 911 ? -20.929 -6.934 44.980 1.00 90.62 911 SER A O 1
ATOM 7219 N N . PRO A 1 912 ? -21.308 -5.238 46.417 1.00 93.88 912 PRO A N 1
ATOM 7220 C CA . PRO A 1 912 ? -22.502 -4.745 45.727 1.00 93.88 912 PRO A CA 1
ATOM 7221 C C . PRO A 1 912 ? -22.184 -4.123 44.361 1.00 93.88 912 PRO A C 1
ATOM 7223 O O . PRO A 1 912 ? -23.097 -3.769 43.619 1.00 93.88 912 PRO A O 1
ATOM 7226 N N . ILE A 1 913 ? -20.902 -3.964 44.022 1.00 95.12 913 ILE A N 1
ATOM 7227 C CA . ILE A 1 913 ? -20.424 -3.358 42.784 1.00 95.12 913 ILE A CA 1
ATOM 7228 C C . ILE A 1 913 ? -19.421 -4.270 42.077 1.00 95.12 913 ILE A C 1
ATOM 7230 O O . ILE A 1 913 ? -18.633 -4.969 42.706 1.00 95.12 913 ILE A O 1
ATOM 7234 N N . SER A 1 914 ? -19.445 -4.236 40.748 1.00 95.12 914 SER A N 1
ATOM 7235 C CA . SER A 1 914 ? -18.508 -4.907 39.854 1.00 95.12 914 SER A CA 1
ATOM 7236 C C . SER A 1 914 ? -18.205 -3.980 38.676 1.00 95.12 914 SER A C 1
ATOM 7238 O O . SER A 1 914 ? -19.124 -3.553 37.975 1.00 95.12 914 SER A O 1
ATOM 7240 N N . GLN A 1 915 ? -16.938 -3.625 38.462 1.00 95.00 915 GLN A N 1
ATOM 7241 C CA . GLN A 1 915 ? -16.527 -2.649 37.451 1.00 95.00 915 GLN A CA 1
ATOM 7242 C C . GLN A 1 915 ? -15.486 -3.200 36.473 1.00 95.00 915 GLN A C 1
ATOM 7244 O O . GLN A 1 915 ? -14.558 -3.928 36.840 1.00 95.00 915 GLN A O 1
ATOM 7249 N N . TYR A 1 916 ? -15.608 -2.759 35.222 1.00 93.00 916 TYR A N 1
ATOM 7250 C CA . TYR A 1 916 ? -14.558 -2.839 34.214 1.00 93.00 916 TYR A CA 1
ATOM 7251 C C . TYR A 1 916 ? -14.405 -1.465 33.551 1.00 93.00 916 TYR A C 1
ATOM 7253 O O . TYR A 1 916 ? -15.095 -1.138 32.587 1.00 93.00 916 TYR A O 1
ATOM 7261 N N . ALA A 1 917 ? -13.501 -0.643 34.088 1.00 90.25 917 ALA A N 1
ATOM 7262 C CA . ALA A 1 917 ? -13.417 0.782 33.768 1.00 90.25 917 ALA A CA 1
ATOM 7263 C C . ALA A 1 917 ? -14.763 1.485 34.019 1.00 90.25 917 ALA A C 1
ATOM 7265 O O . ALA A 1 917 ? -15.186 1.531 35.170 1.00 90.25 917 ALA A O 1
ATOM 7266 N N . ASP A 1 918 ? -15.395 2.055 32.985 1.00 89.06 918 ASP A N 1
ATOM 7267 C CA . ASP A 1 918 ? -16.658 2.791 33.096 1.00 89.06 918 ASP A CA 1
ATOM 7268 C C . ASP A 1 918 ? -17.892 1.882 33.154 1.00 89.06 918 ASP A C 1
ATOM 7270 O O . ASP A 1 918 ? -18.908 2.283 33.727 1.00 89.06 918 ASP A O 1
ATOM 7274 N N . ASP A 1 919 ? -17.799 0.656 32.627 1.00 91.06 919 ASP A N 1
ATOM 7275 C CA . ASP A 1 919 ? -18.877 -0.332 32.681 1.00 91.06 919 ASP A CA 1
ATOM 7276 C C . ASP A 1 919 ? -19.068 -0.792 34.135 1.00 91.06 919 ASP A C 1
ATOM 7278 O O . ASP A 1 919 ? -18.280 -1.575 34.673 1.00 91.06 919 ASP A O 1
ATOM 7282 N N . THR A 1 920 ? -20.116 -0.278 34.782 1.00 95.12 920 THR A N 1
ATOM 7283 C CA . THR A 1 920 ? -20.405 -0.515 36.201 1.00 95.12 920 THR A CA 1
ATOM 7284 C C . THR A 1 920 ? -21.656 -1.368 36.340 1.00 95.12 920 THR A C 1
ATOM 7286 O O . THR A 1 920 ? -22.714 -1.010 35.830 1.00 95.12 920 THR A O 1
ATOM 7289 N N . SER A 1 921 ? -21.538 -2.491 37.043 1.00 95.88 921 SER A N 1
ATOM 7290 C CA . SER A 1 921 ? -22.660 -3.358 37.398 1.00 95.88 921 SER A CA 1
ATOM 7291 C C . SER A 1 921 ? -22.887 -3.328 38.906 1.00 95.88 921 SER A C 1
ATOM 7293 O O . SER A 1 921 ? -21.925 -3.440 39.664 1.00 95.88 921 SER A O 1
ATOM 7295 N N . LEU A 1 922 ? -24.137 -3.185 39.340 1.00 95.88 922 LEU A N 1
ATOM 7296 C CA . LEU A 1 922 ? -24.527 -3.241 40.749 1.00 95.88 922 LEU A CA 1
ATOM 7297 C C . LEU A 1 922 ? -25.396 -4.463 41.015 1.00 95.88 922 LEU A C 1
ATOM 7299 O O . LEU A 1 922 ? -26.240 -4.796 40.188 1.00 95.88 922 LEU A O 1
ATOM 7303 N N . ILE A 1 923 ? -25.189 -5.099 42.166 1.00 95.25 923 ILE A N 1
ATOM 7304 C CA . ILE A 1 923 ? -25.930 -6.269 42.647 1.00 95.25 923 ILE A CA 1
ATOM 7305 C C . ILE A 1 923 ? -26.628 -5.849 43.939 1.00 95.25 923 ILE A C 1
ATOM 7307 O O . ILE A 1 923 ? -25.964 -5.640 44.953 1.00 95.25 923 ILE A O 1
ATOM 7311 N N . LEU A 1 924 ? -27.950 -5.677 43.888 1.00 94.44 924 LEU A N 1
ATOM 7312 C CA . LEU A 1 924 ? -28.728 -5.024 44.944 1.00 94.44 924 LEU A CA 1
ATOM 7313 C C . LEU A 1 924 ? -29.926 -5.884 45.358 1.00 94.44 924 LEU A C 1
ATOM 7315 O O . LEU A 1 924 ? -30.553 -6.521 44.515 1.00 94.44 924 LEU A O 1
ATOM 7319 N N . THR A 1 925 ? -30.251 -5.884 46.650 1.00 92.50 925 THR A N 1
ATOM 7320 C CA . THR A 1 925 ? -31.244 -6.791 47.263 1.00 92.50 925 THR A CA 1
ATOM 7321 C C . THR A 1 925 ? -32.473 -6.079 47.843 1.00 92.50 925 THR A C 1
ATOM 7323 O O . THR A 1 925 ? -33.373 -6.735 48.359 1.00 92.50 925 THR A O 1
ATOM 7326 N N . SER A 1 926 ? -32.557 -4.745 47.753 1.00 92.06 926 SER A N 1
ATOM 7327 C CA . SER A 1 926 ? -33.733 -3.961 48.170 1.00 92.06 926 SER A CA 1
ATOM 7328 C C . SER A 1 926 ? -33.975 -2.744 47.264 1.00 92.06 926 SER A C 1
ATOM 7330 O O . SER A 1 926 ? -33.050 -2.235 46.625 1.00 92.06 926 SER A O 1
ATOM 7332 N N . ASP A 1 927 ? -35.214 -2.243 47.224 1.00 92.44 927 ASP A N 1
ATOM 7333 C CA . ASP A 1 927 ? -35.543 -0.990 46.523 1.00 92.44 927 ASP A CA 1
ATOM 7334 C C . ASP A 1 927 ? -34.812 0.215 47.108 1.00 92.44 927 ASP A C 1
ATOM 7336 O O . ASP A 1 927 ? -34.412 1.121 46.373 1.00 92.44 927 ASP A O 1
ATOM 7340 N N . ASP A 1 928 ? -34.621 0.216 48.428 1.00 93.19 928 ASP A N 1
ATOM 7341 C CA . ASP A 1 928 ? -33.872 1.262 49.113 1.00 93.19 928 ASP A CA 1
ATOM 7342 C C . ASP A 1 928 ? -32.407 1.277 48.659 1.00 93.19 928 ASP A C 1
ATOM 7344 O O . ASP A 1 928 ? -31.878 2.341 48.343 1.00 93.19 928 ASP A O 1
ATOM 7348 N N . ALA A 1 929 ? -31.788 0.102 48.489 1.00 94.19 929 ALA A N 1
ATOM 7349 C CA . ALA A 1 929 ? -30.432 -0.016 47.959 1.00 94.19 929 ALA A CA 1
ATOM 7350 C C . ALA A 1 929 ? -30.332 0.487 46.507 1.00 94.19 929 ALA A C 1
ATOM 7352 O O . ALA A 1 929 ? -29.349 1.137 46.145 1.00 94.19 929 ALA A O 1
ATOM 7353 N N . ILE A 1 930 ? -31.357 0.242 45.678 1.00 93.69 930 ILE A N 1
ATOM 7354 C CA . ILE A 1 930 ? -31.427 0.769 44.304 1.00 93.69 930 ILE A CA 1
ATOM 7355 C C . ILE A 1 930 ? -31.477 2.298 44.312 1.00 93.69 930 ILE A C 1
ATOM 7357 O O . ILE A 1 930 ? -30.696 2.935 43.604 1.00 93.69 930 ILE A O 1
ATOM 7361 N N . ARG A 1 931 ? -32.342 2.903 45.132 1.00 94.94 931 ARG A N 1
ATOM 7362 C CA . ARG A 1 931 ? -32.445 4.368 45.250 1.00 94.94 931 ARG A CA 1
ATOM 7363 C C . ARG A 1 931 ? -31.153 4.976 45.798 1.00 94.94 931 ARG A C 1
ATOM 7365 O O . ARG A 1 931 ? -30.612 5.899 45.189 1.00 94.94 931 ARG A O 1
ATOM 7372 N N . ALA A 1 932 ? -30.603 4.389 46.859 1.00 95.62 932 ALA A N 1
ATOM 7373 C CA . ALA A 1 932 ? -29.344 4.798 47.472 1.00 95.62 932 ALA A CA 1
ATOM 7374 C C . ALA A 1 932 ? -28.168 4.778 46.481 1.00 95.62 932 ALA A C 1
ATOM 7376 O O . ALA A 1 932 ? -27.347 5.695 46.470 1.00 95.62 932 ALA A O 1
ATOM 7377 N N . ALA A 1 933 ? -28.093 3.780 45.596 1.00 94.56 933 ALA A N 1
ATOM 7378 C CA . ALA A 1 933 ? -27.048 3.724 44.579 1.00 94.56 933 ALA A CA 1
ATOM 7379 C C . ALA A 1 933 ? -27.095 4.920 43.608 1.00 94.56 933 ALA A C 1
ATOM 7381 O O . ALA A 1 933 ? -26.047 5.471 43.261 1.00 94.56 933 ALA A O 1
ATOM 7382 N N . LEU A 1 934 ? -28.290 5.362 43.193 1.00 93.50 934 LEU A N 1
ATOM 7383 C CA . LEU A 1 934 ? -28.442 6.559 42.355 1.00 93.50 934 LEU A CA 1
ATOM 7384 C C . LEU A 1 934 ? -28.171 7.851 43.132 1.00 93.50 934 LEU A C 1
ATOM 7386 O O . LEU A 1 934 ? -27.626 8.794 42.555 1.00 93.50 934 LEU A O 1
ATOM 7390 N N . GLU A 1 935 ? -28.516 7.908 44.420 1.00 94.88 935 GLU A N 1
ATOM 7391 C CA . GLU A 1 935 ? -28.173 9.037 45.294 1.00 94.88 935 GLU A CA 1
ATOM 7392 C C . GLU A 1 935 ? -26.647 9.217 45.365 1.00 94.88 935 GLU A C 1
ATOM 7394 O O . GLU A 1 935 ? -26.138 10.308 45.094 1.00 94.88 935 GLU A O 1
ATOM 7399 N N . ILE A 1 936 ? -25.901 8.133 45.617 1.00 96.00 936 ILE A N 1
ATOM 7400 C CA . ILE A 1 936 ? -24.429 8.145 45.614 1.00 96.00 936 ILE A CA 1
ATOM 7401 C C . ILE A 1 936 ? -23.880 8.544 44.248 1.00 96.00 936 ILE A C 1
ATOM 7403 O O . ILE A 1 936 ? -22.963 9.364 44.166 1.00 96.00 936 ILE A O 1
ATOM 7407 N N . TYR A 1 937 ? -24.451 8.016 43.166 1.00 94.94 937 TYR A N 1
ATOM 7408 C CA . TYR A 1 937 ? -24.019 8.395 41.828 1.00 94.94 937 TYR A CA 1
ATOM 7409 C C . TYR A 1 937 ? -24.238 9.895 41.577 1.00 94.94 937 TYR A C 1
ATOM 7411 O O . TYR A 1 937 ? -23.351 10.564 41.055 1.00 94.94 937 TYR A O 1
ATOM 7419 N N . THR A 1 938 ? -25.366 10.455 42.018 1.00 94.94 938 THR A N 1
ATOM 7420 C CA . THR A 1 938 ? -25.672 11.893 41.911 1.00 94.94 938 THR A CA 1
ATOM 7421 C C . THR A 1 938 ? -24.656 12.747 42.676 1.00 94.94 938 THR A C 1
ATOM 7423 O O . THR A 1 938 ? -24.214 13.785 42.181 1.00 94.94 938 THR A O 1
ATOM 7426 N N . LEU A 1 939 ? -24.234 12.312 43.868 1.00 96.31 939 LEU A N 1
ATOM 7427 C CA . LEU A 1 939 ? -23.140 12.963 44.599 1.00 96.31 939 LEU A CA 1
ATOM 7428 C C . LEU A 1 939 ? -21.819 12.866 43.825 1.00 96.31 939 LEU A C 1
ATOM 7430 O O . LEU A 1 939 ? -21.088 13.852 43.715 1.00 96.31 939 LEU A O 1
ATOM 7434 N N . PHE A 1 940 ? -21.532 11.705 43.236 1.00 96.06 940 PHE A N 1
ATOM 7435 C CA . PHE A 1 940 ? -20.344 11.502 42.414 1.00 96.06 940 PHE A CA 1
ATOM 7436 C C . PHE A 1 940 ? -20.333 12.391 41.161 1.00 96.06 940 PHE A C 1
ATOM 7438 O O . PHE A 1 940 ? -19.273 12.906 40.806 1.00 96.06 940 PHE A O 1
ATOM 7445 N N . GLU A 1 941 ? -21.479 12.649 40.520 1.00 94.94 941 GLU A N 1
ATOM 7446 C CA . GLU A 1 941 ? -21.585 13.618 39.417 1.00 94.94 941 GLU A CA 1
ATOM 7447 C C . GLU A 1 941 ? -21.181 15.029 39.862 1.00 94.94 941 GLU A C 1
ATOM 7449 O O . GLU A 1 941 ? -20.354 15.669 39.207 1.00 94.94 941 GLU A O 1
ATOM 7454 N N . LYS A 1 942 ? -21.712 15.489 41.007 1.00 94.81 942 LYS A N 1
ATOM 7455 C CA . LYS A 1 942 ? -21.417 16.817 41.576 1.00 94.81 942 LYS A CA 1
ATOM 7456 C C . LYS A 1 942 ? -19.942 16.986 41.944 1.00 94.81 942 LYS A C 1
ATOM 7458 O O . LYS A 1 942 ? -19.392 18.070 41.775 1.00 94.81 942 LYS A O 1
ATOM 7463 N N . ALA A 1 943 ? -19.298 15.929 42.435 1.00 94.75 943 ALA A N 1
ATOM 7464 C CA . ALA A 1 943 ? -17.898 15.974 42.848 1.00 94.75 943 ALA A CA 1
ATOM 7465 C C . ALA A 1 943 ? -16.903 15.817 41.688 1.00 94.75 943 ALA A C 1
ATOM 7467 O O . ALA A 1 943 ? -15.869 16.478 41.672 1.00 94.75 943 ALA A O 1
ATOM 7468 N N . SER A 1 944 ? -17.185 14.921 40.737 1.00 93.56 944 SER A N 1
ATOM 7469 C CA . SER A 1 944 ? -16.207 14.487 39.725 1.00 93.56 944 SER A CA 1
ATOM 7470 C C . SER A 1 944 ? -16.415 15.088 38.334 1.00 93.56 944 SER A C 1
ATOM 7472 O O . SER A 1 944 ? -15.560 14.922 37.460 1.00 93.56 944 SER A O 1
ATOM 7474 N N . GLY A 1 945 ? -17.570 15.716 38.089 1.00 90.50 945 GLY A N 1
ATOM 7475 C CA . GLY A 1 945 ? -17.997 16.152 36.757 1.00 90.50 945 GLY A CA 1
ATOM 7476 C C . GLY A 1 945 ? -18.462 15.011 35.836 1.00 90.50 945 GLY A C 1
ATOM 7477 O O . GLY A 1 945 ? -18.848 15.261 34.684 1.00 90.50 945 GLY A O 1
ATOM 7478 N N . SER A 1 946 ? -18.445 13.763 36.324 1.00 91.94 946 SER A N 1
ATOM 7479 C CA . SER A 1 946 ? -19.003 12.595 35.632 1.00 91.94 946 SER A CA 1
ATOM 7480 C C . SER A 1 946 ? -20.512 12.737 35.443 1.00 91.94 946 SER A C 1
ATOM 7482 O O . SER A 1 946 ? -21.161 13.544 36.102 1.00 91.94 946 SER A O 1
ATOM 7484 N N . LYS A 1 947 ? -21.083 11.963 34.516 1.00 91.44 947 LYS A N 1
ATOM 7485 C CA . LYS A 1 947 ? -22.530 11.959 34.288 1.00 91.44 947 LYS A CA 1
ATOM 7486 C C . LYS A 1 947 ? -23.042 10.573 33.921 1.00 91.44 947 LYS A C 1
ATOM 7488 O O . LYS A 1 947 ? -22.420 9.895 33.106 1.00 91.44 947 LYS A O 1
ATOM 7493 N N . LEU A 1 948 ? -24.159 10.165 34.504 1.00 91.94 948 LEU A N 1
ATOM 7494 C CA . LEU A 1 948 ? -24.876 8.932 34.228 1.00 91.94 948 LEU A CA 1
ATOM 7495 C C . LEU A 1 948 ? -25.694 9.081 32.946 1.00 91.94 948 LEU A C 1
ATOM 7497 O O . LEU A 1 948 ? -26.384 10.076 32.717 1.00 91.94 948 LEU A O 1
ATOM 7501 N N . ASN A 1 949 ? -25.646 8.062 32.099 1.00 90.44 949 ASN A N 1
ATOM 7502 C CA . ASN A 1 949 ? -26.467 7.974 30.907 1.00 90.44 949 ASN A CA 1
ATOM 7503 C C . ASN A 1 949 ? -27.730 7.161 31.194 1.00 90.44 949 ASN A C 1
ATOM 7505 O O . ASN A 1 949 ? -27.796 5.979 30.871 1.00 90.44 949 ASN A O 1
ATOM 7509 N N . ILE A 1 950 ? -28.750 7.809 31.760 1.00 89.19 950 ILE A N 1
ATOM 7510 C CA . ILE A 1 950 ? -30.023 7.161 32.132 1.00 89.19 950 ILE A CA 1
ATOM 7511 C C . ILE A 1 950 ? -30.620 6.361 30.961 1.00 89.19 950 ILE A C 1
ATOM 7513 O O . ILE A 1 950 ? -31.049 5.231 31.149 1.00 89.19 950 ILE A O 1
ATOM 7517 N N . ALA A 1 951 ? -30.563 6.895 29.736 1.00 87.19 951 ALA A N 1
ATOM 7518 C CA . ALA A 1 951 ? -31.116 6.249 28.541 1.00 87.19 951 ALA A CA 1
ATOM 7519 C C . ALA A 1 951 ? -30.360 4.984 28.085 1.00 87.19 951 ALA A C 1
ATOM 7521 O O . ALA A 1 951 ? -30.838 4.257 27.214 1.00 87.19 951 ALA A O 1
ATOM 7522 N N . LYS A 1 952 ? -29.149 4.745 28.599 1.00 88.25 952 LYS A N 1
ATOM 7523 C CA . LYS A 1 952 ? -28.349 3.548 28.297 1.00 88.25 952 LYS A CA 1
ATOM 7524 C C . LYS A 1 952 ? -28.161 2.632 29.493 1.00 88.25 952 LYS A C 1
ATOM 7526 O O . LYS A 1 952 ? -27.817 1.471 29.277 1.00 88.25 952 LYS A O 1
ATOM 7531 N N . SER A 1 953 ? -28.379 3.141 30.699 1.00 92.75 953 SER A N 1
ATOM 7532 C CA . SER A 1 953 ? -28.438 2.332 31.903 1.00 92.75 953 SER A CA 1
ATOM 7533 C C . SER A 1 953 ? -29.655 1.413 31.855 1.00 92.75 953 SER A C 1
ATOM 7535 O O . SER A 1 953 ? -30.730 1.800 31.393 1.00 92.75 953 SER A O 1
ATOM 7537 N N . LYS A 1 954 ? -29.470 0.176 32.308 1.00 94.56 954 LYS A N 1
ATOM 7538 C CA . LYS A 1 954 ? -30.494 -0.868 32.268 1.00 94.56 954 LYS A CA 1
ATOM 7539 C C . LYS A 1 954 ? -30.568 -1.610 33.592 1.00 94.56 954 LYS A C 1
ATOM 7541 O O . LYS A 1 954 ? -29.555 -1.740 34.276 1.00 94.56 954 LYS A O 1
ATOM 7546 N N . GLY A 1 955 ? -31.745 -2.128 33.918 1.00 94.25 955 GLY A N 1
ATOM 7547 C CA . GLY A 1 955 ? -31.961 -3.011 35.063 1.00 94.25 955 GLY A CA 1
ATOM 7548 C C . GLY A 1 955 ? -32.396 -4.414 34.641 1.00 94.25 955 GLY A C 1
ATOM 7549 O O . GLY A 1 955 ? -32.948 -4.599 33.555 1.00 94.25 955 GLY A O 1
ATOM 7550 N N . LEU A 1 956 ? -32.138 -5.403 35.490 1.00 94.44 956 LEU A N 1
ATOM 7551 C CA . LEU A 1 956 ? -32.571 -6.789 35.329 1.00 94.44 956 LEU A CA 1
ATOM 7552 C C . LEU A 1 956 ? -33.050 -7.333 36.675 1.00 94.44 956 LEU A C 1
ATOM 7554 O O . LEU A 1 956 ? -32.310 -7.282 37.659 1.00 94.44 956 LEU A O 1
ATOM 7558 N N . TRP A 1 957 ? -34.267 -7.872 36.693 1.00 94.31 957 TRP A N 1
ATOM 7559 C CA . TRP A 1 957 ? -34.846 -8.538 37.856 1.00 94.31 957 TRP A CA 1
ATOM 7560 C C . TRP A 1 957 ? -34.536 -10.035 37.850 1.00 94.31 957 TRP A C 1
ATOM 7562 O O . TRP A 1 957 ? -34.686 -10.688 36.817 1.00 94.31 957 TRP A O 1
ATOM 7572 N N . LEU A 1 958 ? -34.133 -10.573 39.001 1.00 93.81 958 LEU A N 1
ATOM 7573 C CA . LEU A 1 958 ? -33.739 -11.971 39.182 1.00 93.81 958 LEU A CA 1
ATOM 7574 C C . LEU A 1 958 ? -34.423 -12.593 40.409 1.00 93.81 958 LEU A C 1
ATOM 7576 O O . LEU A 1 958 ? -34.838 -11.882 41.332 1.00 93.81 958 LEU A O 1
ATOM 7580 N N . GLY A 1 959 ? -34.511 -13.925 40.420 1.00 92.62 959 GLY A N 1
ATOM 7581 C CA . GLY A 1 959 ? -35.078 -14.703 41.521 1.00 92.62 959 GLY A CA 1
ATOM 7582 C C . GLY A 1 959 ? -36.523 -14.302 41.821 1.00 92.62 959 GLY A C 1
ATOM 7583 O O . GLY A 1 959 ? -37.342 -14.174 40.909 1.00 92.62 959 GLY A O 1
ATOM 7584 N N . GLY A 1 960 ? -36.837 -14.050 43.095 1.00 90.50 960 GLY A N 1
ATOM 7585 C CA . GLY A 1 960 ? -38.184 -13.674 43.544 1.00 90.50 960 GLY A CA 1
ATOM 7586 C C . GLY A 1 960 ? -38.739 -12.363 42.964 1.00 90.50 960 GLY A C 1
ATOM 7587 O O . GLY A 1 960 ? -39.930 -12.103 43.098 1.00 90.50 960 GLY A O 1
ATOM 7588 N N . TRP A 1 961 ? -37.917 -11.538 42.305 1.00 92.69 961 TRP A N 1
ATOM 7589 C CA . TRP A 1 961 ? -38.358 -10.297 41.647 1.00 92.69 961 TRP A CA 1
ATOM 7590 C C . TRP A 1 961 ? -38.624 -10.435 40.149 1.00 92.69 961 TRP A C 1
ATOM 7592 O O . TRP A 1 961 ? -38.962 -9.458 39.479 1.00 92.69 961 TRP A O 1
ATOM 7602 N N . ARG A 1 962 ? -38.466 -11.628 39.581 1.00 89.12 962 ARG A N 1
ATOM 7603 C CA . ARG A 1 962 ? -38.681 -11.837 38.152 1.00 89.12 962 ARG A CA 1
ATOM 7604 C C . ARG A 1 962 ? -40.108 -11.449 37.736 1.00 89.12 962 ARG A C 1
ATOM 7606 O O . ARG A 1 962 ? -41.080 -11.831 38.375 1.00 89.12 962 ARG A O 1
ATOM 7613 N N . GLY A 1 963 ? -40.230 -10.701 36.637 1.00 82.50 963 GLY A N 1
ATOM 7614 C CA . GLY A 1 963 ? -41.525 -10.242 36.109 1.00 82.50 963 GLY A CA 1
ATOM 7615 C C . GLY A 1 963 ? -42.103 -8.997 36.793 1.00 82.50 963 GLY A C 1
ATOM 7616 O O . GLY A 1 963 ? -43.194 -8.565 36.432 1.00 82.50 963 GLY A O 1
ATOM 7617 N N . ARG A 1 964 ? -41.374 -8.396 37.738 1.00 89.31 964 ARG A N 1
ATOM 7618 C CA . ARG A 1 964 ? -41.760 -7.155 38.411 1.00 89.31 964 ARG A CA 1
ATOM 7619 C C . ARG A 1 964 ? -41.896 -5.973 37.433 1.00 89.31 964 ARG A C 1
ATOM 7621 O O . ARG A 1 964 ? -41.036 -5.780 36.571 1.00 89.31 964 ARG A O 1
ATOM 7628 N N . SER A 1 965 ? -42.954 -5.168 37.586 1.00 85.31 965 SER A N 1
ATOM 7629 C CA . SER A 1 965 ? -43.319 -4.064 36.674 1.00 85.31 965 SER A CA 1
ATOM 7630 C C . SER A 1 965 ? -43.302 -2.664 37.305 1.00 85.31 965 SER A C 1
ATOM 7632 O O . SER A 1 965 ? -43.616 -1.691 36.626 1.00 85.31 965 SER A O 1
ATOM 7634 N N . ASP A 1 966 ? -42.947 -2.545 38.584 1.00 88.75 966 ASP A N 1
ATOM 7635 C CA . ASP A 1 966 ? -42.894 -1.306 39.370 1.00 88.75 966 ASP A CA 1
ATOM 7636 C C . ASP A 1 966 ? -41.434 -0.878 39.639 1.00 88.75 966 ASP A C 1
ATOM 7638 O O . ASP A 1 966 ? -40.890 -1.100 40.721 1.00 88.75 966 ASP A O 1
ATOM 7642 N N . PRO A 1 967 ? -40.735 -0.287 38.653 1.00 88.62 967 PRO A N 1
ATOM 7643 C CA . PRO A 1 967 ? -39.327 0.042 38.808 1.00 88.62 967 PRO A CA 1
ATOM 7644 C C . PRO A 1 967 ? -39.100 1.201 39.796 1.00 88.62 967 PRO A C 1
ATOM 7646 O O . PRO A 1 967 ? -39.710 2.262 39.650 1.00 88.62 967 PRO A O 1
ATOM 7649 N N . PRO A 1 968 ? -38.154 1.081 40.749 1.00 90.06 968 PRO A N 1
ATOM 7650 C CA . PRO A 1 968 ? -37.857 2.147 41.710 1.00 90.06 968 PRO A CA 1
ATOM 7651 C C . PRO A 1 968 ? -37.092 3.330 41.092 1.00 90.06 968 PRO A C 1
ATOM 7653 O O . PRO A 1 968 ? -36.982 4.382 41.723 1.00 90.06 968 PRO A O 1
ATOM 7656 N N . VAL A 1 969 ? -36.548 3.164 39.878 1.00 89.69 969 VAL A N 1
ATOM 7657 C CA . VAL A 1 969 ? -35.738 4.158 39.153 1.00 89.69 969 VAL A CA 1
ATOM 7658 C C . VAL A 1 969 ? -36.033 4.134 37.647 1.00 89.69 969 VAL A C 1
ATOM 7660 O O . VAL A 1 969 ? -36.355 3.067 37.111 1.00 89.69 969 VAL A O 1
ATOM 7663 N N . PRO A 1 970 ? -35.895 5.275 36.938 1.00 86.69 970 PRO A N 1
ATOM 7664 C CA . PRO A 1 970 ? -36.349 5.443 35.554 1.00 86.69 970 PRO A CA 1
ATOM 7665 C C . PRO A 1 970 ? -35.350 4.879 34.524 1.00 86.69 970 PRO A C 1
ATOM 7667 O O . PRO A 1 970 ? -34.903 5.583 33.619 1.00 86.69 970 PRO A O 1
ATOM 7670 N N . PHE A 1 971 ? -34.962 3.615 34.681 1.00 86.62 971 PHE A N 1
ATOM 7671 C CA . PHE A 1 971 ? -34.152 2.881 33.709 1.00 86.62 971 PHE A CA 1
ATOM 7672 C C . PHE A 1 971 ? -35.021 2.037 32.786 1.00 86.62 971 PHE A C 1
ATOM 7674 O O . PHE A 1 971 ? -36.186 1.768 33.069 1.00 86.62 971 PHE A O 1
ATOM 7681 N N . ASP A 1 972 ? -34.424 1.585 31.690 1.00 88.38 972 ASP A N 1
ATOM 7682 C CA . ASP A 1 972 ? -35.009 0.528 30.877 1.00 88.38 972 ASP A CA 1
ATOM 7683 C C . ASP A 1 972 ? -34.766 -0.825 31.573 1.00 88.38 972 ASP A C 1
ATOM 7685 O O . ASP A 1 972 ? -33.617 -1.233 31.774 1.00 88.38 972 ASP A O 1
ATOM 7689 N N . TRP A 1 973 ? -35.835 -1.502 31.992 1.00 90.81 973 TRP A N 1
ATOM 7690 C CA . TRP A 1 973 ? -35.762 -2.770 32.724 1.00 90.81 973 TRP A CA 1
ATOM 7691 C C . TRP A 1 973 ? -36.023 -3.938 31.783 1.00 90.81 973 TRP A C 1
ATOM 7693 O O . TRP A 1 973 ? -37.078 -4.036 31.161 1.00 90.81 973 TRP A O 1
ATOM 7703 N N . SER A 1 974 ? -35.048 -4.836 31.674 1.00 86.31 974 SER A N 1
ATOM 7704 C CA . SER A 1 974 ? -35.175 -6.026 30.843 1.00 86.31 974 SER A CA 1
ATOM 7705 C C . SER A 1 974 ? -35.923 -7.132 31.581 1.00 86.31 974 SER A C 1
ATOM 7707 O O . SER A 1 974 ? -35.621 -7.430 32.736 1.00 86.31 974 SER A O 1
ATOM 7709 N N . ALA A 1 975 ? -36.859 -7.779 30.886 1.00 76.88 975 ALA A N 1
ATOM 7710 C CA . ALA A 1 975 ? -37.647 -8.887 31.422 1.00 76.88 975 ALA A CA 1
ATOM 7711 C C . ALA A 1 975 ? -36.928 -10.250 31.361 1.00 76.88 975 ALA A C 1
ATOM 7713 O O . ALA A 1 975 ? -37.348 -11.189 32.036 1.00 76.88 975 ALA A O 1
ATOM 7714 N N . SER A 1 976 ? -35.883 -10.385 30.534 1.00 83.69 976 SER A N 1
ATOM 7715 C CA . SER A 1 976 ? -35.265 -11.686 30.224 1.00 83.69 976 SER A CA 1
ATOM 7716 C C . SER A 1 976 ? -33.745 -11.707 30.351 1.00 83.69 976 SER A C 1
ATOM 7718 O O . SER A 1 976 ? -33.204 -12.603 30.990 1.00 83.69 976 SER A O 1
ATOM 7720 N N . SER A 1 977 ? -33.033 -10.755 29.748 1.00 89.50 977 SER A N 1
ATOM 7721 C CA . SER A 1 977 ? -31.567 -10.734 29.777 1.00 89.50 977 SER A CA 1
ATOM 7722 C C . SER A 1 977 ? -30.994 -9.330 29.591 1.00 89.50 977 SER A C 1
ATOM 7724 O O . SER A 1 977 ? -31.616 -8.442 29.004 1.00 89.50 977 SER A O 1
ATOM 7726 N N . LEU A 1 978 ? -29.781 -9.108 30.089 1.00 90.56 978 LEU A N 1
ATOM 7727 C CA . LEU A 1 978 ? -29.062 -7.843 29.990 1.00 90.56 978 LEU A CA 1
ATOM 7728 C C . LEU A 1 978 ? -27.669 -8.088 29.417 1.00 90.56 978 LEU A C 1
ATOM 7730 O O . LEU A 1 978 ? -26.979 -9.029 29.797 1.00 90.56 978 LEU A O 1
ATOM 7734 N N . LYS A 1 979 ? -27.244 -7.243 28.477 1.00 89.50 979 LYS A N 1
ATOM 7735 C CA . LYS A 1 979 ? -25.925 -7.354 27.851 1.00 89.50 979 LYS A CA 1
ATOM 7736 C C . LYS A 1 979 ? -24.881 -6.526 28.609 1.00 89.50 979 LYS A C 1
ATOM 7738 O O . LYS A 1 979 ? -24.861 -5.307 28.464 1.00 89.50 979 LYS A O 1
ATOM 7743 N N . ILE A 1 980 ? -23.990 -7.191 29.344 1.00 89.25 980 ILE A N 1
ATOM 7744 C CA . ILE A 1 980 ? -22.885 -6.607 30.126 1.00 89.25 980 ILE A CA 1
ATOM 7745 C C . ILE A 1 980 ? -21.557 -7.130 29.568 1.00 89.25 980 ILE A C 1
ATOM 7747 O O . ILE A 1 980 ? -21.421 -8.324 29.320 1.00 89.25 980 ILE A O 1
ATOM 7751 N N . LEU A 1 981 ? -20.572 -6.252 29.332 1.00 87.25 981 LEU A N 1
ATOM 7752 C CA . LEU A 1 981 ? -19.235 -6.630 28.824 1.00 87.25 981 LEU A CA 1
ATOM 7753 C C . LEU A 1 981 ? -19.284 -7.516 27.559 1.00 87.25 981 LEU A C 1
ATOM 7755 O O . LEU A 1 981 ? -18.512 -8.459 27.377 1.00 87.25 981 LEU A O 1
ATOM 7759 N N . ASP A 1 982 ? -20.229 -7.199 26.671 1.00 85.06 982 ASP A N 1
ATOM 7760 C CA . ASP A 1 982 ? -20.531 -7.954 25.451 1.00 85.06 982 ASP A CA 1
ATOM 7761 C C . ASP A 1 982 ? -20.965 -9.421 25.665 1.00 85.06 982 ASP A C 1
ATOM 7763 O O . ASP A 1 982 ? -20.747 -10.272 24.792 1.00 85.06 982 ASP A O 1
ATOM 7767 N N . ILE A 1 983 ? -21.603 -9.710 26.802 1.00 88.25 983 ILE A N 1
ATOM 7768 C CA . ILE A 1 983 ? -22.194 -11.006 27.161 1.00 88.25 983 ILE A CA 1
ATOM 7769 C C . ILE A 1 983 ? -23.604 -10.769 27.718 1.00 88.25 983 ILE A C 1
ATOM 7771 O O . ILE A 1 983 ? -23.816 -9.892 28.549 1.00 88.25 983 ILE A O 1
ATOM 7775 N N . PHE A 1 984 ? -24.583 -11.515 27.221 1.00 91.06 984 PHE A N 1
ATOM 7776 C CA . PHE A 1 984 ? -25.935 -11.579 27.759 1.00 91.06 984 PHE A CA 1
ATOM 7777 C C . PHE A 1 984 ? -25.950 -12.393 29.051 1.00 91.06 984 PHE A C 1
ATOM 7779 O O . PHE A 1 984 ? -25.453 -13.520 29.099 1.00 91.06 984 PHE A O 1
ATOM 7786 N N . ILE A 1 985 ? -26.532 -11.795 30.083 1.00 91.12 985 ILE A N 1
ATOM 7787 C CA . ILE A 1 985 ? -26.653 -12.320 31.437 1.00 91.12 985 ILE A CA 1
ATOM 7788 C C . ILE A 1 985 ? -28.134 -12.267 31.816 1.00 91.12 985 ILE A C 1
ATOM 7790 O O . ILE A 1 985 ? -28.789 -11.248 31.603 1.00 91.12 985 ILE A O 1
ATOM 7794 N N . GLY A 1 986 ? -28.669 -13.361 32.345 1.00 91.69 986 GLY A N 1
ATOM 7795 C CA . GLY A 1 986 ? -30.074 -13.490 32.722 1.00 91.69 986 GLY A CA 1
ATOM 7796 C C . GLY A 1 986 ? -30.495 -14.954 32.853 1.00 91.69 986 GLY A C 1
ATOM 7797 O O . GLY A 1 986 ? -29.698 -15.844 32.543 1.00 91.69 986 GLY A O 1
ATOM 7798 N N . PRO A 1 987 ? -31.713 -15.216 33.346 1.00 85.00 987 PRO A N 1
ATOM 7799 C CA . PRO A 1 987 ? -32.229 -16.568 33.520 1.00 85.00 987 PRO A CA 1
ATOM 7800 C C . PRO A 1 987 ? -32.400 -17.319 32.191 1.00 85.00 987 PRO A C 1
ATOM 7802 O O . PRO A 1 987 ? -32.781 -16.747 31.171 1.00 85.00 987 PRO A O 1
ATOM 7805 N N . GLY A 1 988 ? -32.195 -18.640 32.223 1.00 83.69 988 GLY A N 1
ATOM 7806 C CA . GLY A 1 988 ? -32.402 -19.534 31.077 1.00 83.69 988 GLY A CA 1
ATOM 7807 C C . GLY A 1 988 ? -31.150 -19.804 30.231 1.00 83.69 988 GLY A C 1
ATOM 7808 O O . GLY A 1 988 ? -30.025 -19.480 30.607 1.00 83.69 988 GLY A O 1
ATOM 7809 N N . LYS A 1 989 ? -31.337 -20.465 29.079 1.00 78.75 989 LYS A N 1
ATOM 7810 C CA . LYS A 1 989 ? -30.242 -20.852 28.173 1.00 78.75 989 LYS A CA 1
ATOM 7811 C C . LYS A 1 989 ? -29.863 -19.696 27.245 1.00 78.75 989 LYS A C 1
ATOM 7813 O O . LYS A 1 989 ? -30.435 -19.551 26.170 1.00 78.75 989 LYS A O 1
ATOM 7818 N N . LEU A 1 990 ? -28.860 -18.915 27.645 1.00 85.75 990 LEU A N 1
ATOM 7819 C CA . LEU A 1 990 ? -28.316 -17.795 26.859 1.00 85.75 990 LEU A CA 1
ATOM 7820 C C . LEU A 1 990 ? -27.062 -18.163 26.051 1.00 85.75 990 LEU A C 1
ATOM 7822 O O . LEU A 1 990 ? -26.431 -17.285 25.458 1.00 85.75 990 LEU A O 1
ATOM 7826 N N . ASP A 1 991 ? -26.687 -19.446 26.014 1.00 81.06 991 ASP A N 1
ATOM 7827 C CA . ASP A 1 991 ? -25.475 -19.905 25.331 1.00 81.06 991 ASP A CA 1
ATOM 7828 C C . ASP A 1 991 ? -25.477 -19.456 23.868 1.00 81.06 991 ASP A C 1
ATOM 7830 O O . ASP A 1 991 ? -24.567 -18.719 23.498 1.00 81.06 991 ASP A O 1
ATOM 7834 N N . GLU A 1 992 ? -26.542 -19.777 23.104 1.00 81.69 992 GLU A N 1
ATOM 7835 C CA . GLU A 1 992 ? -26.878 -19.302 21.733 1.00 81.69 992 GLU A CA 1
ATOM 7836 C C . GLU A 1 992 ? -26.696 -17.804 21.517 1.00 81.69 992 GLU A C 1
ATOM 7838 O O . GLU A 1 992 ? -25.945 -17.402 20.619 1.00 81.69 992 GLU A O 1
ATOM 7843 N N . GLU A 1 993 ? -27.262 -16.969 22.375 1.00 82.75 993 GLU A N 1
ATOM 7844 C CA . GLU A 1 993 ? -27.138 -15.517 22.245 1.00 82.75 993 GLU A CA 1
ATOM 7845 C C . GLU A 1 993 ? -25.706 -15.015 22.484 1.00 82.75 993 GLU A C 1
ATOM 7847 O O . GLU A 1 993 ? -25.297 -13.997 21.919 1.00 82.75 993 GLU A O 1
ATOM 7852 N N . ASN A 1 994 ? -24.908 -15.749 23.263 1.00 84.31 994 ASN A N 1
ATOM 7853 C CA . ASN A 1 994 ? -23.543 -15.381 23.621 1.00 84.31 994 ASN A CA 1
ATOM 7854 C C . ASN A 1 994 ? -22.484 -15.858 22.617 1.00 84.31 994 ASN A C 1
ATOM 7856 O O . ASN A 1 994 ? -21.631 -15.069 22.188 1.00 84.31 994 ASN A O 1
ATOM 7860 N N . TRP A 1 995 ? -22.510 -17.131 22.208 1.00 79.75 995 TRP A N 1
ATOM 7861 C CA . TRP A 1 995 ? -21.524 -17.674 21.261 1.00 79.75 995 TRP A CA 1
ATOM 7862 C C . TRP A 1 995 ? -21.828 -17.315 19.809 1.00 79.75 995 TRP A C 1
ATOM 7864 O O . TRP A 1 995 ? -20.895 -17.008 19.063 1.00 79.75 995 TRP A O 1
ATOM 7874 N N . ARG A 1 996 ? -23.094 -17.285 19.374 1.00 78.75 996 ARG A N 1
ATOM 7875 C CA . ARG A 1 996 ? -23.425 -17.193 17.945 1.00 78.75 996 ARG A CA 1
ATOM 7876 C C . ARG A 1 996 ? -23.033 -15.860 17.315 1.00 78.75 996 ARG A C 1
ATOM 7878 O O . ARG A 1 996 ? -22.425 -15.888 16.243 1.00 78.75 996 ARG A O 1
ATOM 7885 N N . PRO A 1 997 ? -23.230 -14.690 17.955 1.00 76.69 997 PRO A N 1
ATOM 7886 C CA . PRO A 1 997 ? -22.698 -13.429 17.442 1.00 76.69 997 PRO A CA 1
ATOM 7887 C C . PRO A 1 997 ? -21.168 -13.412 17.378 1.00 76.69 997 PRO A C 1
ATOM 7889 O O . PRO A 1 997 ? -20.608 -12.841 16.442 1.00 76.69 997 PRO A O 1
ATOM 7892 N N . ARG A 1 998 ? -20.476 -14.065 18.325 1.00 73.38 998 ARG A N 1
ATOM 7893 C CA . ARG A 1 998 ? -19.007 -14.176 18.324 1.00 73.38 998 ARG A CA 1
ATOM 7894 C C . ARG A 1 998 ? -18.514 -15.119 17.232 1.00 73.38 998 ARG A C 1
ATOM 7896 O O . ARG A 1 998 ? -17.562 -14.768 16.543 1.00 73.38 998 ARG A O 1
ATOM 7903 N N . ILE A 1 999 ? -19.193 -16.243 17.001 1.00 73.25 999 ILE A N 1
ATOM 7904 C CA . ILE A 1 999 ? -18.944 -17.149 15.873 1.00 73.25 999 ILE A CA 1
ATOM 7905 C C . ILE A 1 999 ? -19.203 -16.424 14.560 1.00 73.25 999 ILE A C 1
ATOM 7907 O O . ILE A 1 999 ? -18.375 -16.506 13.665 1.00 73.25 999 ILE A O 1
ATOM 7911 N N . ASN A 1 1000 ? -20.278 -15.648 14.448 1.00 75.25 1000 ASN A N 1
ATOM 7912 C CA . ASN A 1 1000 ? -20.577 -14.866 13.251 1.00 75.25 1000 ASN A CA 1
ATOM 7913 C C . ASN A 1 1000 ? -19.528 -13.769 13.018 1.00 75.25 1000 ASN A C 1
ATOM 7915 O O . ASN A 1 1000 ? -19.046 -13.603 11.898 1.00 75.25 1000 ASN A O 1
ATOM 7919 N N . ALA A 1 1001 ? -19.112 -13.055 14.067 1.00 65.56 1001 ALA A N 1
ATOM 7920 C CA . ALA A 1 1001 ? -18.058 -12.046 13.995 1.00 65.56 1001 ALA A CA 1
ATOM 7921 C C . ALA A 1 1001 ? -16.693 -12.667 13.663 1.00 65.56 1001 ALA A C 1
ATOM 7923 O O . ALA A 1 1001 ? -15.944 -12.119 12.852 1.00 65.56 1001 ALA A O 1
ATOM 7924 N N . MET A 1 1002 ? -16.381 -13.832 14.233 1.00 54.75 1002 MET A N 1
ATOM 7925 C CA . MET A 1 1002 ? -15.171 -14.590 13.944 1.00 54.75 1002 MET A CA 1
ATOM 7926 C C . MET A 1 1002 ? -15.227 -15.179 12.539 1.00 54.75 1002 MET A C 1
ATOM 7928 O O . MET A 1 1002 ? -14.255 -15.056 11.812 1.00 54.75 1002 MET A O 1
ATOM 7932 N N . ALA A 1 1003 ? -16.347 -15.727 12.082 1.00 62.22 1003 ALA A N 1
ATOM 7933 C CA . ALA A 1 1003 ? -16.547 -16.204 10.719 1.00 62.22 1003 ALA A CA 1
ATOM 7934 C C . ALA A 1 1003 ? -16.439 -15.049 9.717 1.00 62.22 1003 ALA A C 1
ATOM 7936 O O . ALA A 1 1003 ? -15.793 -15.206 8.685 1.00 62.22 1003 ALA A O 1
ATOM 7937 N N . ALA A 1 1004 ? -16.951 -13.860 10.042 1.00 54.56 1004 ALA A N 1
ATOM 7938 C CA . ALA A 1 1004 ? -16.771 -12.648 9.246 1.00 54.56 1004 ALA A CA 1
ATOM 7939 C C . ALA A 1 1004 ? -15.305 -12.173 9.237 1.00 54.56 1004 ALA A C 1
ATOM 7941 O O . ALA A 1 1004 ? -14.761 -11.861 8.174 1.00 54.56 1004 ALA A O 1
ATOM 7942 N N . GLN A 1 1005 ? -14.618 -12.179 10.387 1.00 41.44 1005 GLN A N 1
ATOM 7943 C CA . GLN A 1 1005 ? -13.186 -11.874 10.478 1.00 41.44 1005 GLN A CA 1
ATOM 7944 C C . GLN A 1 1005 ? -12.310 -12.941 9.812 1.00 41.44 1005 GLN A C 1
ATOM 7946 O O . GLN A 1 1005 ? -11.261 -12.598 9.282 1.00 41.44 1005 GLN A O 1
ATOM 7951 N N . THR A 1 1006 ? -12.724 -14.205 9.788 1.00 40.72 1006 THR A N 1
ATOM 7952 C CA . THR A 1 1006 ? -11.976 -15.338 9.224 1.00 40.72 1006 THR A CA 1
ATOM 7953 C C . THR A 1 1006 ? -12.226 -15.447 7.725 1.00 40.72 1006 THR A C 1
ATOM 7955 O O . THR A 1 1006 ? -11.275 -15.636 6.979 1.00 40.72 1006 THR A O 1
ATOM 7958 N N . LYS A 1 1007 ? -13.447 -15.182 7.238 1.00 44.78 1007 LYS A N 1
ATOM 7959 C CA . LYS A 1 1007 ? -13.724 -14.899 5.816 1.00 44.78 1007 LYS A CA 1
ATOM 7960 C C . LYS A 1 1007 ? -12.943 -13.674 5.329 1.00 44.78 1007 LYS A C 1
ATOM 7962 O O . LYS A 1 1007 ? -12.527 -13.643 4.176 1.00 44.78 1007 LYS A O 1
ATOM 7967 N N . SER A 1 1008 ? -12.697 -12.693 6.203 1.00 35.06 1008 SER A N 1
ATOM 7968 C CA . SER A 1 1008 ? -11.848 -11.517 5.952 1.00 35.06 1008 SER A CA 1
ATOM 7969 C C . SER A 1 1008 ? -10.336 -11.840 5.963 1.00 35.06 1008 SER A C 1
ATOM 7971 O O . SER A 1 1008 ? -9.629 -11.469 5.025 1.00 35.06 1008 SER A O 1
ATOM 7973 N N . LYS A 1 1009 ? -9.838 -12.605 6.948 1.00 29.39 1009 LYS A N 1
ATOM 7974 C CA . LYS A 1 1009 ? -8.418 -12.979 7.130 1.00 29.39 1009 LYS A CA 1
ATOM 7975 C C . LYS A 1 1009 ? -7.948 -14.139 6.236 1.00 29.39 1009 LYS A C 1
ATOM 7977 O O . LYS A 1 1009 ? -6.810 -14.103 5.780 1.00 29.39 1009 LYS A O 1
ATOM 7982 N N . LYS A 1 1010 ? -8.810 -15.096 5.859 1.00 34.59 1010 LYS A N 1
ATOM 7983 C CA . LYS A 1 1010 ? -8.535 -16.105 4.805 1.00 34.59 1010 LYS A CA 1
ATOM 7984 C C . LYS A 1 1010 ? -8.380 -15.474 3.412 1.00 34.59 1010 LYS A C 1
ATOM 7986 O O . LYS A 1 1010 ? -7.989 -16.148 2.465 1.00 34.59 1010 LYS A O 1
ATOM 7991 N N . LYS A 1 1011 ? -8.659 -14.170 3.241 1.00 35.97 1011 LYS A N 1
ATOM 7992 C CA . LYS A 1 1011 ? -8.243 -13.423 2.036 1.00 35.97 1011 LYS A CA 1
ATOM 7993 C C . LYS A 1 1011 ? -6.777 -12.959 2.088 1.00 35.97 1011 LYS A C 1
ATOM 7995 O O . LYS A 1 1011 ? -6.336 -12.428 1.074 1.00 35.97 1011 LYS A O 1
ATOM 8000 N N . VAL A 1 1012 ? -6.060 -13.135 3.207 1.00 34.50 1012 VAL A N 1
ATOM 8001 C CA . VAL A 1 1012 ? -4.745 -12.512 3.473 1.00 34.50 1012 VAL A CA 1
ATOM 8002 C C . VAL A 1 1012 ? -3.630 -13.520 3.804 1.00 34.50 1012 VAL A C 1
ATOM 8004 O O . VAL A 1 1012 ? -2.505 -13.278 3.400 1.00 34.50 1012 VAL A O 1
ATOM 8007 N N . TYR A 1 1013 ? -3.907 -14.676 4.421 1.00 27.22 1013 TYR A N 1
ATOM 8008 C CA . TYR A 1 1013 ? -2.898 -15.734 4.620 1.00 27.22 1013 TYR A CA 1
ATOM 8009 C C . TYR A 1 1013 ? -3.309 -17.037 3.920 1.00 27.22 1013 TYR A C 1
ATOM 8011 O O . TYR A 1 1013 ? -4.213 -17.734 4.379 1.00 27.22 1013 TYR A O 1
ATOM 8019 N N . ASN A 1 1014 ? -2.624 -17.376 2.825 1.00 30.30 1014 ASN A N 1
ATOM 8020 C CA . ASN A 1 1014 ? -2.349 -18.779 2.511 1.00 30.30 1014 ASN A CA 1
ATOM 8021 C C . ASN A 1 1014 ? -1.163 -19.181 3.403 1.00 30.30 1014 ASN A C 1
ATOM 8023 O O . ASN A 1 1014 ? -0.175 -18.443 3.401 1.00 30.30 1014 ASN A O 1
ATOM 8027 N N . PRO A 1 1015 ? -1.203 -20.298 4.145 1.00 31.73 1015 PRO A N 1
ATOM 8028 C CA . PRO A 1 1015 ? 0.023 -20.836 4.714 1.00 31.73 1015 PRO A CA 1
ATOM 8029 C C . PRO A 1 1015 ? 0.996 -21.121 3.562 1.00 31.73 1015 PRO A C 1
ATOM 8031 O O . PRO A 1 1015 ? 0.620 -21.700 2.540 1.00 31.73 1015 PRO A O 1
ATOM 8034 N N . ILE A 1 1016 ? 2.231 -20.648 3.705 1.00 30.09 1016 ILE A N 1
ATOM 8035 C CA . ILE A 1 1016 ? 3.356 -21.080 2.877 1.00 30.09 1016 ILE A CA 1
ATOM 8036 C C . ILE A 1 1016 ? 3.496 -22.590 3.138 1.00 30.09 1016 ILE A C 1
ATOM 8038 O O . ILE A 1 1016 ? 3.587 -22.965 4.309 1.00 30.09 1016 ILE A O 1
ATOM 8042 N N . PRO A 1 1017 ? 3.459 -23.471 2.122 1.00 33.50 1017 PRO A N 1
ATOM 8043 C CA . PRO A 1 1017 ? 3.806 -24.870 2.337 1.00 33.50 1017 PRO A CA 1
ATOM 8044 C C . PRO A 1 1017 ? 5.262 -24.926 2.818 1.00 33.50 1017 PRO A C 1
ATOM 8046 O O . PRO A 1 1017 ? 6.083 -24.192 2.257 1.00 33.50 1017 PRO A O 1
ATOM 8049 N N . PRO A 1 1018 ? 5.611 -25.751 3.819 1.00 29.95 1018 PRO A N 1
ATOM 8050 C CA . PRO A 1 1018 ? 7.002 -25.915 4.221 1.00 29.95 1018 PRO A CA 1
ATOM 8051 C C . PRO A 1 1018 ? 7.839 -26.295 2.995 1.00 29.95 1018 PRO A C 1
ATOM 8053 O O . PRO A 1 1018 ? 7.419 -27.099 2.158 1.00 29.95 1018 PRO A O 1
ATOM 8056 N N . THR A 1 1019 ? 9.016 -25.687 2.859 1.00 42.47 1019 THR A N 1
ATOM 8057 C CA . THR A 1 1019 ? 9.988 -26.086 1.838 1.00 42.47 1019 THR A CA 1
ATOM 8058 C C . THR A 1 1019 ? 10.341 -27.562 2.046 1.00 42.47 1019 THR A C 1
ATOM 8060 O O . THR A 1 1019 ? 10.343 -28.057 3.173 1.00 42.47 1019 THR A O 1
ATOM 8063 N N . GLY A 1 1020 ? 10.623 -28.295 0.962 1.00 37.19 1020 GLY A N 1
ATOM 8064 C CA . GLY A 1 1020 ? 10.726 -29.766 0.953 1.00 37.19 1020 GLY A CA 1
ATOM 8065 C C . GLY A 1 1020 ? 11.714 -30.408 1.944 1.00 37.19 1020 GLY A C 1
ATOM 8066 O O . GLY A 1 1020 ? 11.681 -31.623 2.123 1.00 37.19 1020 GLY A O 1
ATOM 8067 N N . LEU A 1 1021 ? 12.554 -29.624 2.627 1.00 36.69 1021 LEU A N 1
ATOM 8068 C CA . LEU A 1 1021 ? 13.425 -30.094 3.706 1.00 36.69 1021 LEU A CA 1
ATOM 8069 C C . LEU A 1 1021 ? 12.700 -30.219 5.065 1.00 36.69 1021 LEU A C 1
ATOM 8071 O O . LEU A 1 1021 ? 12.991 -31.133 5.832 1.00 36.69 1021 LEU A O 1
ATOM 8075 N N . GLU A 1 1022 ? 11.730 -29.348 5.367 1.00 34.62 1022 GLU A N 1
ATOM 8076 C CA . GLU A 1 1022 ? 10.973 -29.377 6.632 1.00 34.62 1022 GLU A CA 1
ATOM 8077 C C . GLU A 1 1022 ? 9.862 -30.437 6.626 1.00 34.62 1022 GLU A C 1
ATOM 8079 O O . GLU A 1 1022 ? 9.603 -31.062 7.655 1.00 34.62 1022 GLU A O 1
ATOM 8084 N N . ALA A 1 1023 ? 9.269 -30.721 5.461 1.00 39.69 1023 ALA A N 1
ATOM 8085 C CA . ALA A 1 1023 ? 8.288 -31.798 5.309 1.00 39.69 1023 ALA A CA 1
ATOM 8086 C C . ALA A 1 1023 ? 8.910 -33.188 5.550 1.00 39.69 1023 ALA A C 1
ATOM 8088 O O . ALA A 1 1023 ? 8.308 -34.015 6.233 1.00 39.69 1023 ALA A O 1
ATOM 8089 N N . ARG A 1 1024 ? 10.152 -33.419 5.090 1.00 40.69 1024 ARG A N 1
ATOM 8090 C CA . ARG A 1 1024 ? 10.896 -34.663 5.367 1.00 40.69 1024 ARG A CA 1
ATOM 8091 C C . ARG A 1 1024 ? 11.204 -34.845 6.857 1.00 40.69 1024 ARG A C 1
ATOM 8093 O O . ARG A 1 1024 ? 11.066 -35.951 7.369 1.00 40.69 1024 ARG A O 1
ATOM 8100 N N . ASN A 1 1025 ? 11.535 -33.769 7.574 1.00 39.47 1025 ASN A N 1
ATOM 8101 C CA . ASN A 1 1025 ? 11.811 -33.833 9.015 1.00 39.47 1025 ASN A CA 1
ATOM 8102 C C . ASN A 1 1025 ? 10.551 -34.045 9.874 1.00 39.47 1025 ASN A C 1
ATOM 8104 O O . ASN A 1 1025 ? 10.628 -34.671 10.930 1.00 39.47 1025 ASN A O 1
ATOM 8108 N N . LEU A 1 1026 ? 9.383 -33.573 9.428 1.00 38.41 1026 LEU A N 1
ATOM 8109 C CA . LEU A 1 1026 ? 8.101 -33.837 10.094 1.00 38.41 1026 LEU A CA 1
ATOM 8110 C C . LEU A 1 1026 ? 7.592 -35.264 9.842 1.00 38.41 1026 LEU A C 1
ATOM 8112 O O . LEU A 1 1026 ? 7.040 -35.880 10.751 1.00 38.41 1026 LEU A O 1
ATOM 8116 N N . GLN A 1 1027 ? 7.845 -35.819 8.654 1.00 38.56 1027 GLN A N 1
ATOM 8117 C CA . GLN A 1 1027 ? 7.480 -37.197 8.316 1.00 38.56 1027 GLN A CA 1
ATOM 8118 C C . GLN A 1 1027 ? 8.370 -38.219 9.050 1.00 38.56 1027 GLN A C 1
ATOM 8120 O O . GLN A 1 1027 ? 7.862 -39.201 9.583 1.00 38.56 1027 GLN A O 1
ATOM 8125 N N . LEU A 1 1028 ? 9.669 -37.932 9.208 1.00 38.50 1028 LEU A N 1
ATOM 8126 C CA . LEU A 1 1028 ? 10.586 -38.754 10.013 1.00 38.50 1028 LEU A CA 1
ATOM 8127 C C . LEU A 1 1028 ? 10.247 -38.733 11.516 1.00 38.50 1028 LEU A C 1
ATOM 8129 O O . LEU A 1 1028 ? 10.350 -39.757 12.183 1.00 38.50 1028 LEU A O 1
ATOM 8133 N N . ARG A 1 1029 ? 9.759 -37.604 12.053 1.00 36.75 1029 ARG A N 1
ATOM 8134 C CA . ARG A 1 1029 ? 9.300 -37.509 13.456 1.00 36.75 1029 ARG A CA 1
ATOM 8135 C C . ARG A 1 1029 ? 7.958 -38.198 13.720 1.00 36.75 1029 ARG A C 1
ATOM 8137 O O . ARG A 1 1029 ? 7.673 -38.524 14.868 1.00 36.75 1029 ARG A O 1
ATOM 8144 N N . SER A 1 1030 ? 7.149 -38.410 12.682 1.00 33.66 1030 SER A N 1
ATOM 8145 C CA . SER A 1 1030 ? 5.904 -39.184 12.755 1.00 33.66 1030 SER A CA 1
ATOM 8146 C C . SER A 1 1030 ? 6.171 -40.689 12.742 1.00 33.66 1030 SER A C 1
ATOM 8148 O O . SER A 1 1030 ? 5.495 -41.425 13.451 1.00 33.66 1030 SER A O 1
ATOM 8150 N N . ILE A 1 1031 ? 7.169 -41.140 11.975 1.00 38.03 1031 ILE A N 1
ATOM 8151 C CA . ILE A 1 1031 ? 7.550 -42.559 11.890 1.00 38.03 1031 ILE A CA 1
ATOM 8152 C C . ILE A 1 1031 ? 8.238 -43.018 13.188 1.00 38.03 1031 ILE A C 1
ATOM 8154 O O . ILE A 1 1031 ? 7.982 -44.119 13.653 1.00 38.03 1031 ILE A O 1
ATOM 8158 N N . HIS A 1 1032 ? 8.994 -42.141 13.857 1.00 32.81 1032 HIS A N 1
ATOM 8159 C CA . HIS A 1 1032 ? 9.617 -42.440 15.156 1.00 32.81 1032 HIS A CA 1
ATOM 8160 C C . HIS A 1 1032 ? 8.669 -42.413 16.373 1.00 32.81 1032 HIS A C 1
ATOM 8162 O O . HIS A 1 1032 ? 9.129 -42.565 17.497 1.00 32.81 1032 HIS A O 1
ATOM 8168 N N . ARG A 1 1033 ? 7.369 -42.151 16.178 1.00 35.88 1033 ARG A N 1
ATOM 8169 C CA . ARG A 1 1033 ? 6.341 -42.269 17.233 1.00 35.88 1033 ARG A CA 1
ATOM 8170 C C . ARG A 1 1033 ? 5.383 -43.443 17.010 1.00 35.88 1033 ARG A C 1
ATOM 8172 O O . ARG A 1 1033 ? 4.465 -43.620 17.804 1.00 35.88 1033 ARG A O 1
ATOM 8179 N N . GLN A 1 1034 ? 5.559 -44.192 15.922 1.00 36.00 1034 GLN A N 1
ATOM 8180 C CA . GLN A 1 1034 ? 4.802 -45.413 15.616 1.00 36.00 1034 GLN A CA 1
ATOM 8181 C C . GLN A 1 1034 ? 5.701 -46.661 15.511 1.00 36.00 1034 GLN A C 1
ATOM 8183 O O . GLN A 1 1034 ? 5.199 -47.747 15.235 1.00 36.00 1034 GLN A O 1
ATOM 8188 N N . LEU A 1 1035 ? 6.997 -46.500 15.784 1.00 33.38 1035 LEU A N 1
ATOM 8189 C CA . LEU A 1 1035 ? 7.927 -47.512 16.288 1.00 33.38 1035 LEU A CA 1
ATOM 8190 C C . LEU A 1 1035 ? 8.328 -47.067 17.694 1.00 33.38 1035 LEU A C 1
ATOM 8192 O O . LEU A 1 1035 ? 8.501 -47.948 18.557 1.00 33.38 1035 LEU A O 1
#

Solvent-accessible surface area (backbone atoms only — not comparable to full-atom values): 57142 Å² total; per-residue (Å²): 106,64,66,56,50,52,50,50,38,51,64,44,69,64,76,62,89,71,82,61,57,32,39,57,94,88,65,51,77,40,83,53,68,67,59,42,33,49,51,51,33,51,52,51,39,59,52,22,49,56,81,78,46,97,50,75,71,91,67,68,66,40,97,56,64,55,97,56,87,82,68,75,80,48,56,67,52,43,30,52,31,39,69,68,51,64,72,94,49,83,41,14,80,76,66,46,36,47,54,67,43,50,72,46,31,64,61,43,18,61,64,44,41,58,56,55,38,48,32,61,74,73,39,54,64,61,72,80,64,30,42,28,36,29,41,74,42,82,53,82,71,63,76,35,41,71,85,30,45,43,67,35,43,23,49,36,49,67,58,52,34,55,44,41,47,55,44,68,54,45,48,68,68,50,57,76,75,52,62,85,49,58,31,40,99,43,84,101,44,52,68,61,47,55,51,35,33,53,43,43,51,51,44,38,28,61,52,23,63,26,41,38,39,36,40,35,44,35,53,51,59,52,55,38,32,29,42,52,74,57,51,56,47,48,40,36,36,70,10,50,47,68,72,58,50,48,40,54,51,40,69,52,47,89,22,33,40,26,37,58,51,98,93,43,71,28,66,75,42,66,45,72,29,29,44,55,46,73,48,82,50,31,63,59,57,49,48,55,54,54,49,49,34,48,48,66,41,47,68,89,52,95,41,25,35,74,58,56,99,87,46,62,43,49,56,43,31,44,68,68,48,33,39,36,33,11,52,44,71,66,42,41,34,54,43,46,45,40,38,49,57,47,28,35,37,41,32,36,46,73,30,62,92,71,20,36,32,34,69,29,76,64,89,76,81,78,77,48,40,59,86,92,45,74,43,52,76,41,67,60,47,75,54,94,84,40,39,42,29,72,85,40,23,37,68,61,27,51,53,52,22,49,51,54,18,47,52,46,46,58,53,37,46,61,60,47,70,39,84,86,57,51,69,70,57,51,51,52,49,40,50,66,59,19,48,48,51,39,52,62,65,44,62,62,42,54,78,48,74,70,58,47,48,54,53,40,51,53,52,52,56,50,51,32,53,57,72,68,58,58,81,87,71,71,73,50,72,67,58,52,26,60,78,66,75,48,75,62,58,63,61,55,37,51,52,46,29,54,53,49,52,55,56,42,71,70,47,61,78,83,38,66,54,44,39,42,76,73,56,70,63,86,65,60,61,66,91,72,85,80,76,92,42,53,72,70,70,40,70,55,69,62,52,49,53,53,50,50,55,60,59,45,69,77,52,95,75,98,83,88,88,86,85,75,89,87,64,55,77,71,49,55,66,58,54,67,54,42,76,78,36,62,80,68,73,48,96,60,68,76,44,74,60,54,53,47,48,47,50,46,51,50,58,56,41,46,76,68,44,34,49,48,98,90,69,50,78,37,57,50,74,66,50,44,34,50,52,52,45,52,54,51,42,59,52,18,43,62,67,90,53,40,68,68,54,34,53,58,46,53,69,47,55,82,39,54,42,53,69,74,64,22,52,68,46,45,71,77,77,47,57,68,51,40,48,53,34,55,73,69,52,77,80,95,55,81,36,16,87,83,63,49,35,64,68,54,54,69,74,41,33,95,77,47,37,63,59,50,38,52,51,54,41,50,22,56,78,68,54,44,58,53,76,72,52,36,30,31,38,29,39,53,42,63,73,63,81,62,77,39,40,71,84,30,44,44,73,35,36,29,43,25,41,72,47,39,33,56,38,30,33,57,31,49,40,44,53,78,48,44,65,63,59,43,62,86,48,51,23,48,86,33,82,98,47,53,73,60,56,58,52,50,50,54,49,49,50,46,53,47,18,57,76,68,43,41,49,34,38,41,36,40,46,38,50,54,60,53,56,46,30,37,28,52,67,43,44,50,53,48,42,52,61,32,38,52,39,72,51,40,51,49,54,54,50,31,76,56,47,88,22,31,38,21,44,45,53,80,86,44,71,36,74,73,44,66,51,60,22,33,46,55,49,71,45,63,32,35,66,54,54,48,38,60,51,50,41,46,55,53,33,42,52,68,68,34,87,63,43,50,36,55,75,48,91,100,49,77,65,40,73,36,52,37,30,49,65,66,50,34,36,34,41,30,63,47,68,62,18,55,50,45,53,52,52,52,48,53,49,43,25,42,24,33,44,43,44,77,28,52,94,68,17,33,34,34,52,31,30,65,37,52,82,70,85,82,72,86,58,92,48,56,68,38,85,57,56,44,77,54,96,92,35,66,44,56,79,74,91,48,60,65,75,45,49,49,61,51,51,51,50,47,49,52,50,44,67,55,45,63,74,74,57,76,82,77,76,71,58,81,70,57,52,54,55,53,52,54,59,52,53,68,72,78,108

Mean predicted aligned error: 18.51 Å

Organism: Stylophora pistillata (NCBI:txid50429)

InterPro domains:
  IPR000477 Reverse transcriptase domain [PF00078] (138-385)
  IPR000477 Reverse transcriptase domain [PF00078] (736-956)
  IPR000477 Reverse transcriptase domain [PS50878] (118-388)
  IPR000477 Reverse transcriptase domain [PS50878] (714-978)
  IPR043502 DNA/RNA polymerase superfamily [SSF56672] (80-361)
  IPR043502 DNA/RNA polymerase superfamily [SSF56672] (676-954)
  IPR045609 Domain of unknown function DUF6451 [PF20049] (408-440)